Protein AF-0000000082409256 (afdb_homodimer)

Foldseek 3Di:
DPPPPDDWDKDKWFKFKWFFPDPDDQDQPPPFPQFDDGWDKDKWKKKKWWKAFPQRLCVLQPKTWIQMDIDDQGFIWIWHDDDDSMIMIIGDHHDPDPADDPLVCLLQCLRCLPTGMDTFKMKMKIKMKIFGAGPPGFTAKIKIKIWMWMETPVRPQTDTGIMIMIIGGNVPDRRVVVSVVSCVVSPMGTDPDPDPVCVSCDPVHDHDHADDQDDDLDLALLSLLLNQLVVLLVQLSVLSSCLSVVHPCSLVSNLLSLLLNLLSLVLRVDDDPLSVLLNVLSVVLSVLSVQLVLLVLLLVVLLVVLVVDPPQPPSVQLNVLSCVLSVVSNVVSSVSNSVSSVDSSNSVSSVSSSVVSVVSVVVCVVDPDDSVVSLVSLLVSLVVLLVVLVVLLVVLVVDPDPVRNLVSLVVSLSSLSSSLSSLVSCCSNPVVLSVQLNVLSVVLNVLSVLLNSLVVSLVSLVVSLVVVPDDPSSNVSSVVSNVVSVVSNVVSSVCNVVSSVRSCVSNNVSD/DPPPPFDWDKDKWFKFKWFFPDPDDQDQPPPFPQFDDGWDKDKWKKKKWWKAFPQRLCVLQPKTWIQMDIDDQGFIWIWHDDDDSMIMIIGDHHDPDPADDPLVCLLQCLRCLPTGMDTFKMKMKIKMKIFGAGPPGFTAKIKIKIWMWMETPVRPQTDTGIMIMMIGDNVPDRRVVRSVVSCVVSPMGTDPDPDPVCVSCDPVHDHDHADDQDDDLDLALLSLLLNQLVVLLVQLSVLSSCLSVVHPCSLVSNLLSLLLNLLSLVLRVDDDPLSVLLNVLSVVLSVLSVQLVLLVVLLVVLLVVLVVDPPAPPSVQLNVLSVVLSVVSNVVSSVSNSVSSVDSSNSVSSVSSSVVSVVSVVVCVVDPDDSVVSLVSLLVSLVVLLVVLVVLLVVLVVDPDPVRNLVSLVVSLSSLSSSLSSLVSCCSNPVVLSVQLNVLSVVLNVLSVLLNSLVVSLVSLVVSLVVVPDDPSSNVSSVVSNVVSVVSNVVSSVCNVVSSVSSCVSNNVSD

Organism: Rhodococcus erythropolis (NCBI:txid1833)

Sequence (1022 aa):
MSKTAVVPEAVREIERKYEAPAEQEVPALGGLPGVVGEPVHDSIQLSATYFDTADYRLLAEKITLRKREGGDDAGWHMKLPAGEDTRTEIQLPPDESTDVPSPLASLIRAVIRGHDLVPVALIITDRERTRLNGENGVLLAEVVSDTVIACKADGSGESTWQEVEVEQGAGGQALADAIESVLLDAGLERSASPSKLKRALGTSVTPYVGHEVTTGKASNPRILLRNYLIEQLRALVAADLGTRRADDEAVHDFRVAARRIRSALQSYAGHSPKTDDLITDLRWIGGKFGDARDVEVQWERLVERLGEIDEMPEREAVRARIDEYFSARGETAQETALEALDSERYTTLLDRLDEYVGDLEFDTAAHRVGKKASARELAHTLRHLAHKVGKRVDHVFDADTRTERDERMHRARKGAKRMKYAIEVMEPVSKSRAKRALKHFSHFQDVLGEHQDSVVAQHHLLEIAAEQEHTSLTSFGLGMAYRRELEIADGQSTLLRKTWKEAVKSASSLWMSKTAVVPEAVREIERKYEAPAEQEVPALGGLPGVVGEPVHDSIQLSATYFDTADYRLLAEKITLRKREGGDDAGWHMKLPAGEDTRTEI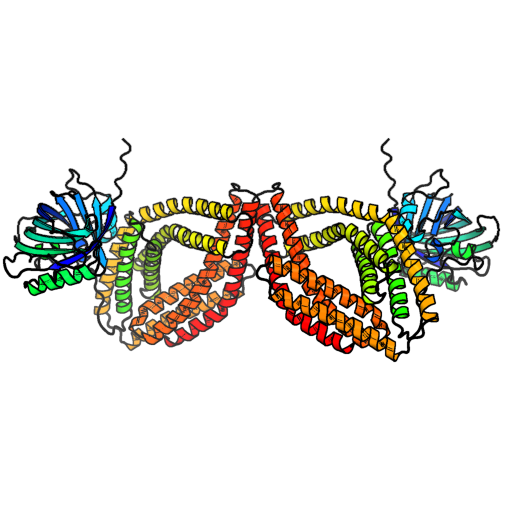QLPPDESTDVPSPLASLIRAVIRGHDLVPVALIITDRERTRLNGENGVLLAEVVSDTVIACKADGSGESTWQEVEVEQGAGGQALADAIESVLLDAGLERSASPSKLKRALGTSVTPYVGHEVTTGKASNPRILLRNYLIEQLRALVAADLGTRRADDEAVHDFRVAARRIRSALQSYAGHSPKTDDLITDLRWIGGKFGDARDVEVQWERLVERLGEIDEMPEREAVRARIDEYFSARGETAQETALEALDSERYTTLLDRLDEYVGDLEFDTAAHRVGKKASARELAHTLRHLAHKVGKRVDHVFDADTRTERDERMHRARKGAKRMKYAIEVMEPVSKSRAKRALKHFSHFQDVLGEHQDSVVAQHHLLEIAAEQEHTSLTSFGLGMAYRRELEIADGQSTLLRKTWKEAVKSASSLW

Nearest PDB structures (foldseek):
  6rn5-assembly1_A-2  TM=7.491E-01  e=2.003E-08  Streptomyces chartreusis
  3sy3-assembly2_D  TM=6.615E-01  e=8.275E-05  Bacillus anthracis str. 'Ames Ancestor'
  3n10-assembly1_A  TM=5.838E-01  e=1.180E-03  Yersinia pestis
  6egc-assembly1_A  TM=4.390E-01  e=4.876E+00  synthetic construct
  6r2g-assembly1_A  TM=4.133E-01  e=5.096E+00  Human immunodeficiency virus 1

pLDDT: mean 90.25, std 9.11, range [26.98, 98.12]

Structure (mmCIF, N/CA/C/O backbone):
data_AF-0000000082409256-model_v1
#
loop_
_entity.id
_entity.type
_entity.pdbx_description
1 polymer 'CYTH and CHAD domain-containing protein'
#
loop_
_atom_site.group_PDB
_atom_site.id
_atom_site.type_symbol
_atom_site.label_atom_id
_atom_site.label_alt_id
_atom_site.label_comp_id
_atom_site.label_asym_id
_atom_site.label_entity_id
_atom_site.label_seq_id
_atom_site.pdbx_PDB_ins_code
_atom_site.Cartn_x
_atom_site.Cartn_y
_atom_site.Cartn_z
_atom_site.occupancy
_atom_site.B_iso_or_equiv
_atom_site.auth_seq_id
_atom_site.auth_comp_id
_atom_site.auth_asym_id
_atom_site.auth_atom_id
_atom_site.pdbx_PDB_model_num
ATOM 1 N N . MET A 1 1 ? -4.102 52.031 -15.602 1 26.98 1 MET A N 1
ATOM 2 C CA . MET A 1 1 ? -2.795 52 -14.953 1 26.98 1 MET A CA 1
ATOM 3 C C . MET A 1 1 ? -2.834 51.062 -13.727 1 26.98 1 MET A C 1
ATOM 5 O O . MET A 1 1 ? -3.676 51.25 -12.844 1 26.98 1 MET A O 1
ATOM 9 N N . SER A 1 2 ? -2.549 49.844 -13.93 1 29.62 2 SER A N 1
ATOM 10 C CA . SER A 1 2 ? -2.678 48.719 -13.008 1 29.62 2 SER A CA 1
ATOM 11 C C . SER A 1 2 ? -2.014 49.031 -11.672 1 29.62 2 SER A C 1
ATOM 13 O O . SER A 1 2 ? -0.816 49.312 -11.617 1 29.62 2 SER A O 1
ATOM 15 N N . LYS A 1 3 ? -2.637 49.719 -10.781 1 41.91 3 LYS A N 1
ATOM 16 C CA . LYS A 1 3 ? -2.129 50.188 -9.492 1 41.91 3 LYS A CA 1
ATOM 17 C C . LYS A 1 3 ? -1.431 49.031 -8.742 1 41.91 3 LYS A C 1
ATOM 19 O O . LYS A 1 3 ? -2.07 48.062 -8.336 1 41.91 3 LYS A O 1
ATOM 24 N N . THR A 1 4 ? -0.344 48.688 -9.141 1 42.78 4 THR A N 1
ATOM 25 C CA . THR A 1 4 ? 0.462 47.656 -8.492 1 42.78 4 THR A CA 1
ATOM 26 C C . THR A 1 4 ? 0.422 47.812 -6.973 1 42.78 4 THR A C 1
ATOM 28 O O . THR A 1 4 ? 0.816 48.844 -6.441 1 42.78 4 THR A O 1
ATOM 31 N N . ALA A 1 5 ? -0.409 47.188 -6.367 1 54.94 5 ALA A N 1
ATOM 32 C CA . ALA A 1 5 ? -0.576 47.219 -4.918 1 54.94 5 ALA A CA 1
ATOM 33 C C . ALA A 1 5 ? 0.773 47.125 -4.207 1 54.94 5 ALA A C 1
ATOM 35 O O . ALA A 1 5 ? 1.564 46.219 -4.457 1 54.94 5 ALA A O 1
ATOM 36 N N . VAL A 1 6 ? 1.226 48.219 -3.619 1 59.75 6 VAL A N 1
ATOM 37 C CA . VAL A 1 6 ? 2.496 48.312 -2.91 1 59.75 6 VAL A CA 1
ATOM 38 C C . VAL A 1 6 ? 2.529 47.344 -1.753 1 59.75 6 VAL A C 1
ATOM 40 O O . VAL A 1 6 ? 1.625 47.312 -0.914 1 59.75 6 VAL A O 1
ATOM 43 N N . VAL A 1 7 ? 3.33 46.281 -1.788 1 67.75 7 VAL A N 1
ATOM 44 C CA . VAL A 1 7 ? 3.529 45.281 -0.742 1 67.75 7 VAL A CA 1
ATOM 45 C C . VAL A 1 7 ? 4.52 45.812 0.292 1 67.75 7 VAL A C 1
ATOM 47 O O . VAL A 1 7 ? 5.617 46.25 -0.06 1 67.75 7 VAL A O 1
ATOM 50 N N . PRO A 1 8 ? 4.02 45.906 1.477 1 77.31 8 PRO A N 1
ATOM 51 C CA . PRO A 1 8 ? 4.918 46.406 2.523 1 77.31 8 PRO A CA 1
ATOM 52 C C . PRO A 1 8 ? 6.164 45.531 2.686 1 77.31 8 PRO A C 1
ATOM 54 O O . PRO A 1 8 ? 6.098 44.312 2.525 1 77.31 8 PRO A O 1
ATOM 57 N N . GLU A 1 9 ? 7.254 46.188 2.859 1 81.12 9 GLU A N 1
ATOM 58 C CA . GLU A 1 9 ? 8.5 45.5 3.16 1 81.12 9 GLU A CA 1
ATOM 59 C C . GLU A 1 9 ? 8.695 45.344 4.664 1 81.12 9 GLU A C 1
ATOM 61 O O . GLU A 1 9 ? 8.414 46.25 5.434 1 81.12 9 GLU A O 1
ATOM 66 N N . ALA A 1 10 ? 9 44.125 5.047 1 84.19 10 ALA A N 1
ATOM 67 C CA . ALA A 1 10 ? 9.195 43.906 6.473 1 84.19 10 ALA A CA 1
ATOM 68 C C . ALA A 1 10 ? 10.656 43.594 6.781 1 84.19 10 ALA A C 1
ATOM 70 O O . ALA A 1 10 ? 11.328 42.906 6.016 1 84.19 10 ALA A O 1
ATOM 71 N N . VAL A 1 11 ? 11.195 44.312 7.852 1 86 11 VAL A N 1
ATOM 72 C CA . VAL A 1 11 ? 12.57 44.094 8.281 1 86 11 VAL A CA 1
ATOM 73 C C . VAL A 1 11 ? 12.609 43.812 9.781 1 86 11 VAL A C 1
ATOM 75 O O . VAL A 1 11 ? 11.891 44.469 10.555 1 86 11 VAL A O 1
ATOM 78 N N . ARG A 1 12 ? 13.344 42.844 10.156 1 82.38 12 ARG A N 1
ATOM 79 C CA . ARG A 1 12 ? 13.57 42.594 11.578 1 82.38 12 ARG A CA 1
ATOM 80 C C . ARG A 1 12 ? 14.695 43.469 12.109 1 82.38 12 ARG A C 1
ATOM 82 O O . ARG A 1 12 ? 15.734 43.625 11.461 1 82.38 12 ARG A O 1
ATOM 89 N N . GLU A 1 13 ? 14.477 44.125 13.312 1 87.69 13 GLU A N 1
ATOM 90 C CA . GLU A 1 13 ? 15.484 45 13.891 1 87.69 13 GLU A CA 1
ATOM 91 C C . GLU A 1 13 ? 15.75 44.656 15.352 1 87.69 13 GLU A C 1
ATOM 93 O O . GLU A 1 13 ? 14.828 44.312 16.094 1 87.69 13 GLU A O 1
ATOM 98 N N . ILE A 1 14 ? 17.016 44.625 15.68 1 88.31 14 ILE A N 1
ATOM 99 C CA . ILE A 1 14 ? 17.438 44.5 17.078 1 88.31 14 ILE A CA 1
ATOM 100 C C . ILE A 1 14 ? 18.031 45.844 17.547 1 88.31 14 ILE A C 1
ATOM 102 O O . ILE A 1 14 ? 19 46.344 16.953 1 88.31 14 ILE A O 1
ATOM 106 N N . GLU A 1 15 ? 17.406 46.406 18.578 1 91.38 15 GLU A N 1
ATOM 107 C CA . GLU A 1 15 ? 17.812 47.75 19 1 91.38 15 GLU A CA 1
ATOM 108 C C . GLU A 1 15 ? 17.859 47.875 20.516 1 91.38 15 GLU A C 1
ATOM 110 O O . GLU A 1 15 ? 17 47.312 21.203 1 91.38 15 GLU A O 1
ATOM 115 N N . ARG A 1 16 ? 18.891 48.531 20.969 1 91.5 16 ARG A N 1
ATOM 116 C CA . ARG A 1 16 ? 19.016 48.875 22.375 1 91.5 16 ARG A CA 1
ATOM 117 C C . ARG A 1 16 ? 18.984 50.375 22.562 1 91.5 16 ARG A C 1
ATOM 119 O O . ARG A 1 16 ? 19.531 51.125 21.75 1 91.5 16 ARG A O 1
ATOM 126 N N . LYS A 1 17 ? 18.25 50.719 23.578 1 91.38 17 LYS A N 1
ATOM 127 C CA . LYS A 1 17 ? 18.078 52.156 23.828 1 91.38 17 LYS A CA 1
ATOM 128 C C . LYS A 1 17 ? 18.734 52.562 25.141 1 91.38 17 LYS A C 1
ATOM 130 O O . LYS A 1 17 ? 18.672 51.844 26.125 1 91.38 17 LYS A O 1
ATOM 135 N N . TYR A 1 18 ? 19.359 53.75 25.125 1 91.38 18 TYR A N 1
ATOM 136 C CA . TYR A 1 18 ? 20.047 54.312 26.281 1 91.38 18 TYR A CA 1
ATOM 137 C C . TYR A 1 18 ? 19.641 55.75 26.531 1 91.38 18 TYR A C 1
ATOM 139 O O . TYR A 1 18 ? 19.156 56.438 25.609 1 91.38 18 TYR A O 1
ATOM 147 N N . GLU A 1 19 ? 19.734 56.156 27.734 1 85.94 19 GLU A N 1
ATOM 148 C CA . GLU A 1 19 ? 19.453 57.531 28.109 1 85.94 19 GLU A CA 1
ATOM 149 C C . GLU A 1 19 ? 20.641 58.188 28.797 1 85.94 19 GLU A C 1
ATOM 151 O O . GLU A 1 19 ? 21.438 57.5 29.453 1 85.94 19 GLU A O 1
ATOM 156 N N . ALA A 1 20 ? 20.812 59.531 28.453 1 74.75 20 ALA A N 1
ATOM 157 C CA . ALA A 1 20 ? 21.891 60.312 29.078 1 74.75 20 ALA A CA 1
ATOM 158 C C . ALA A 1 20 ? 21.328 61.281 30.109 1 74.75 20 ALA A C 1
ATOM 160 O O . ALA A 1 20 ? 20.312 61.938 29.859 1 74.75 20 ALA A O 1
ATOM 161 N N . PRO A 1 21 ? 21.688 61.219 31.438 1 65.5 21 PRO A N 1
ATOM 162 C CA . PRO A 1 21 ? 21.203 62.188 32.406 1 65.5 21 PRO A CA 1
ATOM 163 C C . PRO A 1 21 ? 21.422 63.625 31.984 1 65.5 21 PRO A C 1
ATOM 165 O O . PRO A 1 21 ? 20.688 64.5 32.406 1 65.5 21 PRO A O 1
ATOM 168 N N . ALA A 1 22 ? 22.531 63.969 31.391 1 63.62 22 ALA A N 1
ATOM 169 C CA . ALA A 1 22 ? 22.859 65.312 30.891 1 63.62 22 ALA A CA 1
ATOM 170 C C . ALA A 1 22 ? 23.312 65.25 29.438 1 63.62 22 ALA A C 1
ATOM 172 O O . ALA A 1 22 ? 23.359 64.188 28.828 1 63.62 22 ALA A O 1
ATOM 173 N N . GLU A 1 23 ? 23.375 66.5 28.844 1 65.12 23 GLU A N 1
ATOM 174 C CA . GLU A 1 23 ? 23.859 66.562 27.469 1 65.12 23 GLU A CA 1
ATOM 175 C C . GLU A 1 23 ? 25.172 65.812 27.312 1 65.12 23 GLU A C 1
ATOM 177 O O . GLU A 1 23 ? 26.219 66.25 27.812 1 65.12 23 GLU A O 1
ATOM 182 N N . GLN A 1 24 ? 24.984 64.5 27.219 1 66.5 24 GLN A N 1
ATOM 183 C CA . GLN A 1 24 ? 26.219 63.75 27.062 1 66.5 24 GLN A CA 1
ATOM 184 C C . GLN A 1 24 ? 26.422 63.344 25.594 1 66.5 24 GLN A C 1
ATOM 186 O O . GLN A 1 24 ? 25.469 63 24.906 1 66.5 24 GLN A O 1
ATOM 191 N N . GLU A 1 25 ? 27.609 63.562 25.156 1 74.5 25 GLU A N 1
ATOM 192 C CA . GLU A 1 25 ? 28.031 63.156 23.812 1 74.5 25 GLU A CA 1
ATOM 193 C C . GLU A 1 25 ? 28.375 61.688 23.781 1 74.5 25 GLU A C 1
ATOM 195 O O . GLU A 1 25 ? 28.828 61.125 24.766 1 74.5 25 GLU A O 1
ATOM 200 N N . VAL A 1 26 ? 28 60.969 22.719 1 83.56 26 VAL A N 1
ATOM 201 C CA . VAL A 1 26 ? 28.391 59.594 22.484 1 83.56 26 VAL A CA 1
ATOM 202 C C . VAL A 1 26 ? 29.922 59.5 22.438 1 83.56 26 VAL A C 1
ATOM 204 O O . VAL A 1 26 ? 30.578 60.281 21.734 1 83.56 26 VAL A O 1
ATOM 207 N N . PRO A 1 27 ? 30.406 58.656 23.344 1 85.62 27 PRO A N 1
ATOM 208 C CA . PRO A 1 27 ? 31.859 58.5 23.344 1 85.62 27 PRO A CA 1
ATOM 209 C C . PRO A 1 27 ? 32.406 58 22 1 85.62 27 PRO A C 1
ATOM 211 O O . PRO A 1 27 ? 31.625 57.531 21.156 1 85.62 27 PRO A O 1
ATOM 214 N N . ALA A 1 28 ? 33.719 58.156 21.891 1 85.25 28 ALA A N 1
ATOM 215 C CA . ALA A 1 28 ? 34.375 57.625 20.688 1 85.25 28 ALA A CA 1
ATOM 216 C C . ALA A 1 28 ? 34.219 56.094 20.609 1 85.25 28 ALA A C 1
ATOM 218 O O . ALA A 1 28 ? 34.438 55.406 21.609 1 85.25 28 ALA A O 1
ATOM 219 N N . LEU A 1 29 ? 33.781 55.625 19.531 1 89.19 29 LEU A N 1
ATOM 220 C CA . LEU A 1 29 ? 33.5 54.219 19.344 1 89.19 29 LEU A CA 1
ATOM 221 C C . LEU A 1 29 ? 34.562 53.562 18.469 1 89.19 29 LEU A C 1
ATOM 223 O O . LEU A 1 29 ? 34.281 52.625 17.703 1 89.19 29 LEU A O 1
ATOM 227 N N . GLY A 1 30 ? 35.781 54.062 18.625 1 80.25 30 GLY A N 1
ATOM 228 C CA . GLY A 1 30 ? 36.906 53.469 17.922 1 80.25 30 GLY A CA 1
ATOM 229 C C . GLY A 1 30 ? 37.438 52.25 18.625 1 80.25 30 GLY A C 1
ATOM 230 O O . GLY A 1 30 ? 37.281 52.094 19.844 1 80.25 30 GLY A O 1
ATOM 231 N N . GLY A 1 31 ? 37.969 51.312 17.922 1 83.25 31 GLY A N 1
ATOM 232 C CA . GLY A 1 31 ? 38.719 50.188 18.5 1 83.25 31 GLY A CA 1
ATOM 233 C C . GLY A 1 31 ? 37.781 49.062 18.969 1 83.25 31 GLY A C 1
ATOM 234 O O . GLY A 1 31 ? 38.156 48.281 19.844 1 83.25 31 GLY A O 1
ATOM 235 N N . LEU A 1 32 ? 36.625 49.125 18.531 1 91.75 32 LEU A N 1
ATOM 236 C CA . LEU A 1 32 ? 35.688 48.094 18.922 1 91.75 32 LEU A CA 1
ATOM 237 C C . LEU A 1 32 ? 35.875 46.844 18.062 1 91.75 32 LEU A C 1
ATOM 239 O O . LEU A 1 32 ? 36.438 46.906 16.984 1 91.75 32 LEU A O 1
ATOM 243 N N . PRO A 1 33 ? 35.375 45.719 18.547 1 90.88 33 PRO A N 1
ATOM 244 C CA . PRO A 1 33 ? 35.562 44.469 17.828 1 90.88 33 PRO A CA 1
ATOM 245 C C . PRO A 1 33 ? 34.969 44.5 16.406 1 90.88 33 PRO A C 1
ATOM 247 O O . PRO A 1 33 ? 33.812 44.812 16.234 1 90.88 33 PRO A O 1
ATOM 250 N N . GLY A 1 34 ? 35.812 44.219 15.383 1 90.62 34 GLY A N 1
ATOM 251 C CA . GLY A 1 34 ? 35.375 44.062 14.008 1 90.62 34 GLY A CA 1
ATOM 252 C C . GLY A 1 34 ? 35.312 45.344 13.242 1 90.62 34 GLY A C 1
ATOM 253 O O . GLY A 1 34 ? 35.219 45.344 12.008 1 90.62 34 GLY A O 1
ATOM 254 N N . VAL A 1 35 ? 35.375 46.469 13.922 1 93.12 35 VAL A N 1
ATOM 255 C CA . VAL A 1 35 ? 35.25 47.781 13.273 1 93.12 35 VAL A CA 1
ATOM 256 C C . VAL A 1 35 ? 36.562 48.156 12.594 1 93.12 35 VAL A C 1
ATOM 258 O O . VAL A 1 35 ? 37.625 48.031 13.203 1 93.12 35 VAL A O 1
ATOM 261 N N . VAL A 1 36 ? 36.406 48.438 11.359 1 91.19 36 VAL A N 1
ATOM 262 C CA . VAL A 1 36 ? 37.562 48.812 10.578 1 91.19 36 VAL A CA 1
ATOM 263 C C . VAL A 1 36 ? 37.438 50.281 10.172 1 91.19 36 VAL A C 1
ATOM 265 O O . VAL A 1 36 ? 36.406 50.719 9.641 1 91.19 36 VAL A O 1
ATOM 268 N N . GLY A 1 37 ? 38.531 51 10.43 1 87.06 37 GLY A N 1
ATOM 269 C CA . GLY A 1 37 ? 38.562 52.406 10.031 1 87.06 37 GLY A CA 1
ATOM 270 C C . GLY A 1 37 ? 37.812 53.312 11.008 1 87.06 37 GLY A C 1
ATOM 271 O O . GLY A 1 37 ? 37.438 52.875 12.094 1 87.06 37 GLY A O 1
ATOM 272 N N . GLU A 1 38 ? 37.656 54.625 10.648 1 89.06 38 GLU A N 1
ATOM 273 C CA . GLU A 1 38 ? 36.938 55.594 11.484 1 89.06 38 GLU A CA 1
ATOM 274 C C . GLU A 1 38 ? 35.438 55.531 11.258 1 89.06 38 GLU A C 1
ATOM 276 O O . GLU A 1 38 ? 34.969 55.344 10.125 1 89.06 38 GLU A O 1
ATOM 281 N N . PRO A 1 39 ? 34.719 55.562 12.305 1 91.94 39 PRO A N 1
ATOM 282 C CA . PRO A 1 39 ? 33.281 55.625 12.141 1 91.94 39 PRO A CA 1
ATOM 283 C C . PRO A 1 39 ? 32.812 56.781 11.234 1 91.94 39 PRO A C 1
ATOM 285 O O . PRO A 1 39 ? 33.469 57.812 11.211 1 91.94 39 PRO A O 1
ATOM 288 N N . VAL A 1 40 ? 31.797 56.5 10.492 1 91.44 40 VAL A N 1
ATOM 289 C CA . VAL A 1 40 ? 31.234 57.531 9.625 1 91.44 40 VAL A CA 1
ATOM 290 C C . VAL A 1 40 ? 30.125 58.281 10.367 1 91.44 40 VAL A C 1
ATOM 292 O O . VAL A 1 40 ? 29.219 57.656 10.93 1 91.44 40 VAL A O 1
ATOM 295 N N . HIS A 1 41 ? 30.234 59.625 10.32 1 92.19 41 HIS A N 1
ATOM 296 C CA . HIS A 1 41 ? 29.266 60.438 11.039 1 92.19 41 HIS A CA 1
ATOM 297 C C . HIS A 1 41 ? 28.438 61.281 10.086 1 92.19 41 HIS A C 1
ATOM 299 O O . HIS A 1 41 ? 28.953 61.781 9.086 1 92.19 41 HIS A O 1
ATOM 305 N N . ASP A 1 42 ? 27.172 61.344 10.289 1 91.62 42 ASP A N 1
ATOM 306 C CA . ASP A 1 42 ? 26.312 62.312 9.617 1 91.62 42 ASP A CA 1
ATOM 307 C C . ASP A 1 42 ? 25.125 62.719 10.508 1 91.62 42 ASP A C 1
ATOM 309 O O . ASP A 1 42 ? 24.922 62.125 11.578 1 91.62 42 ASP A O 1
ATOM 313 N N . SER A 1 43 ? 24.5 63.781 10.148 1 93.12 43 SER A N 1
ATOM 314 C CA . SER A 1 43 ? 23.359 64.312 10.898 1 93.12 43 SER A CA 1
ATOM 315 C C . SER A 1 43 ? 22.125 64.438 10.016 1 93.12 43 SER A C 1
ATOM 317 O O . SER A 1 43 ? 22.234 64.812 8.844 1 93.12 43 SER A O 1
ATOM 319 N N . ILE A 1 44 ? 21.016 64.125 10.578 1 93.75 44 ILE A N 1
ATOM 320 C CA . ILE A 1 44 ? 19.75 64.25 9.844 1 93.75 44 ILE A CA 1
ATOM 321 C C . ILE A 1 44 ? 18.656 64.75 10.781 1 93.75 44 ILE A C 1
ATOM 323 O O . ILE A 1 44 ? 18.656 64.438 11.977 1 93.75 44 ILE A O 1
ATOM 327 N N . GLN A 1 45 ? 17.766 65.5 10.281 1 94.62 45 GLN A N 1
ATOM 328 C CA . GLN A 1 45 ? 16.578 65.938 11.016 1 94.62 45 GLN A CA 1
ATOM 329 C C . GLN A 1 45 ? 15.344 65.125 10.547 1 94.62 45 GLN A C 1
ATOM 331 O O . GLN A 1 45 ? 15.078 65.062 9.352 1 94.62 45 GLN A O 1
ATOM 336 N N . LEU A 1 46 ? 14.672 64.625 11.461 1 95.38 46 LEU A N 1
ATOM 337 C CA . LEU A 1 46 ? 13.5 63.781 11.18 1 95.38 46 LEU A CA 1
ATOM 338 C C . LEU A 1 46 ? 12.266 64.312 11.875 1 95.38 46 LEU A C 1
ATOM 340 O O . LEU A 1 46 ? 12.367 64.938 12.961 1 95.38 46 LEU A O 1
ATOM 344 N N . SER A 1 47 ? 11.172 64.25 11.242 1 95.44 47 SER A N 1
ATOM 345 C CA . SER A 1 47 ? 9.867 64.5 11.836 1 95.44 47 SER A CA 1
ATOM 346 C C . SER A 1 47 ? 8.891 63.375 11.609 1 95.44 47 SER A C 1
ATOM 348 O O . SER A 1 47 ? 8.812 62.844 10.5 1 95.44 47 SER A O 1
ATOM 350 N N . ALA A 1 48 ? 8.242 63 12.633 1 96 48 ALA A N 1
ATOM 351 C CA . ALA A 1 48 ? 7.324 61.844 12.508 1 96 48 ALA A CA 1
ATOM 352 C C . ALA A 1 48 ? 6.012 62.125 13.234 1 96 48 ALA A C 1
ATOM 354 O O . ALA A 1 48 ? 6.012 62.562 14.391 1 96 48 ALA A O 1
ATOM 355 N N . THR A 1 49 ? 4.961 61.906 12.555 1 96.06 49 THR A N 1
ATOM 356 C CA . THR A 1 49 ? 3.637 61.906 13.172 1 96.06 49 THR A CA 1
ATOM 357 C C . THR A 1 49 ? 3.215 60.5 13.539 1 96.06 49 THR A C 1
ATOM 359 O O . THR A 1 49 ? 3.182 59.625 12.68 1 96.06 49 THR A O 1
ATOM 362 N N . TYR A 1 50 ? 2.928 60.344 14.789 1 96.88 50 TYR A N 1
ATOM 363 C CA . TYR A 1 50 ? 2.496 59.031 15.266 1 96.88 50 TYR A CA 1
ATOM 364 C C . TYR A 1 50 ? 0.976 58.906 15.266 1 96.88 50 TYR A C 1
ATOM 366 O O . TYR A 1 50 ? 0.279 59.875 15.586 1 96.88 50 TYR A O 1
ATOM 374 N N . PHE A 1 51 ? 0.509 57.75 14.906 1 96.94 51 PHE A N 1
ATOM 375 C CA . PHE A 1 51 ? -0.923 57.5 14.828 1 96.94 51 PHE A CA 1
ATOM 376 C C . PHE A 1 51 ? -1.322 56.375 15.789 1 96.94 51 PHE A C 1
ATOM 378 O O . PHE A 1 51 ? -0.573 55.406 15.977 1 96.94 51 PHE A O 1
ATOM 385 N N . ASP A 1 52 ? -2.475 56.438 16.375 1 96.56 52 ASP A N 1
ATOM 386 C CA . ASP A 1 52 ? -3.115 55.438 17.234 1 96.56 52 ASP A CA 1
ATOM 387 C C . ASP A 1 52 ? -4.621 55.688 17.328 1 96.56 52 ASP A C 1
ATOM 389 O O . ASP A 1 52 ? -5.137 56.625 16.734 1 96.56 52 ASP A O 1
ATOM 393 N N . THR A 1 53 ? -5.281 54.781 17.891 1 95 53 THR A N 1
ATOM 394 C CA . THR A 1 53 ? -6.668 55.094 18.234 1 95 53 THR A CA 1
ATOM 395 C C . THR A 1 53 ? -6.738 56.094 19.375 1 95 53 THR A C 1
ATOM 397 O O . THR A 1 53 ? -5.742 56.344 20.047 1 95 53 THR A O 1
ATOM 400 N N . ALA A 1 54 ? -7.984 56.625 19.562 1 92.25 54 ALA A N 1
ATOM 401 C CA . ALA A 1 54 ? -8.164 57.625 20.609 1 92.25 54 ALA A CA 1
ATOM 402 C C . ALA A 1 54 ? -7.867 57.031 21.984 1 92.25 54 ALA A C 1
ATOM 404 O O . ALA A 1 54 ? -7.395 57.75 22.875 1 92.25 54 ALA A O 1
ATOM 405 N N . ASP A 1 55 ? -8.109 55.812 22.109 1 91.06 55 ASP A N 1
ATOM 406 C CA . ASP A 1 55 ? -7.887 55.156 23.391 1 91.06 55 ASP A CA 1
ATOM 407 C C . ASP A 1 55 ? -6.578 54.375 23.406 1 91.06 55 ASP A C 1
ATOM 409 O O . ASP A 1 55 ? -6.363 53.531 24.266 1 91.06 55 ASP A O 1
ATOM 413 N N . TYR A 1 56 ? -5.668 54.562 22.438 1 93.38 56 TYR A N 1
ATOM 414 C CA . TYR A 1 56 ? -4.281 54.125 22.391 1 93.38 56 TYR A CA 1
ATOM 415 C C . TYR A 1 56 ? -4.191 52.594 22.391 1 93.38 56 TYR A C 1
ATOM 417 O O . TYR A 1 56 ? -3.438 52.031 23.188 1 93.38 56 TYR A O 1
ATOM 425 N N . ARG A 1 57 ? -4.906 51.969 21.516 1 92.44 57 ARG A N 1
ATOM 426 C CA . ARG A 1 57 ? -4.941 50.531 21.453 1 92.44 57 ARG A CA 1
ATOM 427 C C . ARG A 1 57 ? -3.637 49.969 20.891 1 92.44 57 ARG A C 1
ATOM 429 O O . ARG A 1 57 ? -3.195 48.875 21.281 1 92.44 57 ARG A O 1
ATOM 436 N N . LEU A 1 58 ? -3.037 50.688 19.906 1 94.56 58 LEU A N 1
ATOM 437 C CA . LEU A 1 58 ? -1.758 50.25 19.375 1 94.56 58 LEU A CA 1
ATOM 438 C C . LEU A 1 58 ? -0.671 50.281 20.438 1 94.56 58 LEU A C 1
ATOM 440 O O . LEU A 1 58 ? 0.075 49.312 20.609 1 94.56 58 LEU A O 1
ATOM 444 N N . LEU A 1 59 ? -0.646 51.344 21.125 1 91.62 59 LEU A N 1
ATOM 445 C CA . LEU A 1 59 ? 0.347 51.5 22.172 1 91.62 59 LEU A CA 1
ATOM 446 C C . LEU A 1 59 ? 0.211 50.406 23.234 1 91.62 59 LEU A C 1
ATOM 448 O O . LEU A 1 59 ? 1.215 49.906 23.75 1 91.62 59 LEU A O 1
ATOM 452 N N . ALA A 1 60 ? -1.006 50.125 23.531 1 88.81 60 ALA A N 1
ATOM 453 C CA . ALA A 1 60 ? -1.272 49.062 24.516 1 88.81 60 ALA A CA 1
ATOM 454 C C . ALA A 1 60 ? -0.667 47.75 24.078 1 88.81 60 ALA A C 1
ATOM 456 O O . ALA A 1 60 ? -0.256 46.938 24.922 1 88.81 60 ALA A O 1
ATOM 457 N N . GLU A 1 61 ? -0.654 47.531 22.828 1 89.38 61 GLU A N 1
ATOM 458 C CA . GLU A 1 61 ? -0.117 46.312 22.281 1 89.38 61 GLU A CA 1
ATOM 459 C C . GLU A 1 61 ? 1.336 46.469 21.844 1 89.38 61 GLU A C 1
ATOM 461 O O . GLU A 1 61 ? 1.887 45.625 21.156 1 89.38 61 GLU A O 1
ATOM 466 N N . LYS A 1 62 ? 1.894 47.562 22.172 1 90.19 62 LYS A N 1
ATOM 467 C CA . LYS A 1 62 ? 3.289 47.906 21.891 1 90.19 62 LYS A CA 1
ATOM 468 C C . LYS A 1 62 ? 3.537 48 20.375 1 90.19 62 LYS A C 1
ATOM 470 O O . LYS A 1 62 ? 4.602 47.625 19.891 1 90.19 62 LYS A O 1
ATOM 475 N N . ILE A 1 63 ? 2.541 48.438 19.703 1 93.19 63 ILE A N 1
ATOM 476 C CA . ILE A 1 63 ? 2.641 48.688 18.281 1 93.19 63 ILE A CA 1
ATOM 477 C C . ILE A 1 63 ? 2.764 50.219 18.047 1 93.19 63 ILE A C 1
ATOM 479 O O . ILE A 1 63 ? 2.078 51 18.703 1 93.19 63 ILE A O 1
ATOM 483 N N . THR A 1 64 ? 3.67 50.562 17.203 1 95.5 64 THR A N 1
ATOM 484 C CA . THR A 1 64 ? 3.773 51.969 16.828 1 95.5 64 THR A CA 1
ATOM 485 C C . THR A 1 64 ? 3.566 52.156 15.336 1 95.5 64 THR A C 1
ATOM 487 O O . THR A 1 64 ? 3.98 51.312 14.531 1 95.5 64 THR A O 1
ATOM 490 N N . LEU A 1 65 ? 2.885 53.156 14.992 1 97 65 LEU A N 1
ATOM 491 C CA . LEU A 1 65 ? 2.607 53.562 13.617 1 97 65 LEU A CA 1
ATOM 492 C C . LEU A 1 65 ? 2.895 55.031 13.398 1 97 65 LEU A C 1
ATOM 494 O O . LEU A 1 65 ? 2.373 55.875 14.125 1 97 65 LEU A O 1
ATOM 498 N N . ARG A 1 66 ? 3.764 55.312 12.391 1 96.88 66 ARG A N 1
ATOM 499 C CA . ARG A 1 66 ? 4.125 56.688 12.188 1 96.88 66 ARG A CA 1
ATOM 500 C C . ARG A 1 66 ? 4.348 57 10.711 1 96.88 66 ARG A C 1
ATOM 502 O O . ARG A 1 66 ? 4.637 56.094 9.922 1 96.88 66 ARG A O 1
ATOM 509 N N . LYS A 1 67 ? 4.156 58.188 10.391 1 96.75 67 LYS A N 1
ATOM 510 C CA . LYS A 1 67 ? 4.602 58.75 9.125 1 96.75 67 LYS A CA 1
ATOM 511 C C . LYS A 1 67 ? 5.805 59.688 9.336 1 96.75 67 LYS A C 1
ATOM 513 O O . LYS A 1 67 ? 5.703 60.688 10.023 1 96.75 67 LYS A O 1
ATOM 518 N N . ARG A 1 68 ? 6.848 59.25 8.797 1 95.25 68 ARG A N 1
ATOM 519 C CA . ARG A 1 68 ? 8.102 59.969 9 1 95.25 68 ARG A CA 1
ATOM 520 C C . ARG A 1 68 ? 8.453 60.812 7.773 1 95.25 68 ARG A C 1
ATOM 522 O O . ARG A 1 68 ? 8.289 60.344 6.641 1 95.25 68 ARG A O 1
ATOM 529 N N . GLU A 1 69 ? 8.875 61.969 8.031 1 93.19 69 GLU A N 1
ATOM 530 C CA . GLU A 1 69 ? 9.445 62.844 7.023 1 93.19 69 GLU A CA 1
ATOM 531 C C . GLU A 1 69 ? 10.914 63.125 7.312 1 93.19 69 GLU A C 1
ATOM 533 O O . GLU A 1 69 ? 11.328 63.156 8.469 1 93.19 69 GLU A O 1
ATOM 538 N N . GLY A 1 70 ? 11.57 63.25 6.168 1 88.56 70 GLY A N 1
ATOM 539 C CA . GLY A 1 70 ? 13 63.5 6.301 1 88.56 70 GLY A CA 1
ATOM 540 C C . GLY A 1 70 ? 13.812 62.219 6.312 1 88.56 70 GLY A C 1
ATOM 541 O O . GLY A 1 70 ? 13.289 61.125 6.602 1 88.56 70 GLY A O 1
ATOM 542 N N . GLY A 1 71 ? 15.039 62.344 5.996 1 83.38 71 GLY A N 1
ATOM 543 C CA . GLY A 1 71 ? 15.961 61.219 6.012 1 83.38 71 GLY A CA 1
ATOM 544 C C . GLY A 1 71 ? 15.797 60.312 4.812 1 83.38 71 GLY A C 1
ATOM 545 O O . GLY A 1 71 ? 15.031 60.594 3.893 1 83.38 71 GLY A O 1
ATOM 546 N N . ASP A 1 72 ? 16.469 59.125 4.883 1 83.69 72 ASP A N 1
ATOM 547 C CA . ASP A 1 72 ? 16.516 58.188 3.75 1 83.69 72 ASP A CA 1
ATOM 548 C C . ASP A 1 72 ? 15.344 57.219 3.781 1 83.69 72 ASP A C 1
ATOM 550 O O . ASP A 1 72 ? 15.039 56.562 2.775 1 83.69 72 ASP A O 1
ATOM 554 N N . ASP A 1 73 ? 14.664 57.188 4.867 1 86.81 73 ASP A N 1
ATOM 555 C CA . ASP A 1 73 ? 13.578 56.219 4.98 1 86.81 73 ASP A CA 1
ATOM 556 C C . ASP A 1 73 ? 12.242 56.906 5.23 1 86.81 73 ASP A C 1
ATOM 558 O O . ASP A 1 73 ? 11.398 56.375 5.957 1 86.81 73 ASP A O 1
ATOM 562 N N . ALA A 1 74 ? 12.086 58.094 4.633 1 92.5 74 ALA A N 1
ATOM 563 C CA . ALA A 1 74 ? 10.812 58.781 4.746 1 92.5 74 ALA A CA 1
ATOM 564 C C . ALA A 1 74 ? 9.656 57.906 4.277 1 92.5 74 ALA A C 1
ATOM 566 O O . ALA A 1 74 ? 9.789 57.156 3.301 1 92.5 74 ALA A O 1
ATOM 567 N N . GLY A 1 75 ? 8.586 58 4.977 1 94.81 75 GLY A N 1
ATOM 568 C CA . GLY A 1 75 ? 7.418 57.219 4.656 1 94.81 75 GLY A CA 1
ATOM 569 C C . GLY A 1 75 ? 6.691 56.688 5.883 1 94.81 75 GLY A C 1
ATOM 570 O O . GLY A 1 75 ? 6.734 57.312 6.945 1 94.81 75 GLY A O 1
ATOM 571 N N . TRP A 1 76 ? 5.934 55.625 5.688 1 95.62 76 TRP A N 1
ATOM 572 C CA . TRP A 1 76 ? 5.164 55.031 6.777 1 95.62 76 TRP A CA 1
ATOM 573 C C . TRP A 1 76 ? 5.941 53.906 7.434 1 95.62 76 TRP A C 1
ATOM 575 O O . TRP A 1 76 ? 6.59 53.094 6.75 1 95.62 76 TRP A O 1
ATOM 585 N N . HIS A 1 77 ? 5.91 53.906 8.75 1 95.38 77 HIS A N 1
ATOM 586 C CA . HIS A 1 77 ? 6.59 52.844 9.523 1 95.38 77 HIS A CA 1
ATOM 587 C C . HIS A 1 77 ? 5.668 52.281 10.586 1 95.38 77 HIS A C 1
ATOM 589 O O . HIS A 1 77 ? 5.07 53 11.375 1 95.38 77 HIS A O 1
ATOM 595 N N . MET A 1 78 ? 5.559 51 10.531 1 95.75 78 MET A N 1
ATOM 596 C CA . MET A 1 78 ? 4.887 50.281 11.609 1 95.75 78 MET A CA 1
ATOM 597 C C . MET A 1 78 ? 5.848 49.312 12.305 1 95.75 78 MET A C 1
ATOM 599 O O . MET A 1 78 ? 6.535 48.531 11.648 1 95.75 78 MET A O 1
ATOM 603 N N . LYS A 1 79 ? 5.922 49.406 13.57 1 94.56 79 LYS A N 1
ATOM 604 C CA . LYS A 1 79 ? 6.773 48.5 14.328 1 94.56 79 LYS A CA 1
ATOM 605 C C . LYS A 1 79 ? 5.938 47.562 15.18 1 94.56 79 LYS A C 1
ATOM 607 O O . LYS A 1 79 ? 5.062 48 15.93 1 94.56 79 LYS A O 1
ATOM 612 N N . LEU A 1 80 ? 6.172 46.312 14.961 1 93.62 80 LEU A N 1
ATOM 613 C CA . LEU A 1 80 ? 5.504 45.25 15.703 1 93.62 80 LEU A CA 1
ATOM 614 C C . LEU A 1 80 ? 6.465 44.594 16.688 1 93.62 80 LEU A C 1
ATOM 616 O O . LEU A 1 80 ? 7.645 44.406 16.375 1 93.62 80 LEU A O 1
ATOM 620 N N . PRO A 1 81 ? 5.949 44.188 17.781 1 88.62 81 PRO A N 1
ATOM 621 C CA . PRO A 1 81 ? 6.812 43.469 18.719 1 88.62 81 PRO A CA 1
ATOM 622 C C . PRO A 1 81 ? 7.234 42.094 18.188 1 88.62 81 PRO A C 1
ATOM 624 O O . PRO A 1 81 ? 6.438 41.406 17.547 1 88.62 81 PRO A O 1
ATOM 627 N N . ALA A 1 82 ? 8.516 41.688 18.328 1 84.06 82 ALA A N 1
ATOM 628 C CA . ALA A 1 82 ? 9.031 40.406 17.859 1 84.06 82 ALA A CA 1
ATOM 629 C C . ALA A 1 82 ? 9.969 39.781 18.891 1 84.06 82 ALA A C 1
ATOM 631 O O . ALA A 1 82 ? 10.859 39 18.531 1 84.06 82 ALA A O 1
ATOM 632 N N . GLY A 1 83 ? 9.984 40.125 20.141 1 78 83 GLY A N 1
ATOM 633 C CA . GLY A 1 83 ? 10.867 39.625 21.156 1 78 83 GLY A CA 1
ATOM 634 C C . GLY A 1 83 ? 11.578 40.688 21.953 1 78 83 GLY A C 1
ATOM 635 O O . GLY A 1 83 ? 11.234 41.875 21.828 1 78 83 GLY A O 1
ATOM 636 N N . GLU A 1 84 ? 12.523 40.188 22.703 1 76.88 84 GLU A N 1
ATOM 637 C CA . GLU A 1 84 ? 13.289 41.125 23.5 1 76.88 84 GLU A CA 1
ATOM 638 C C . GLU A 1 84 ? 14.203 41.969 22.609 1 76.88 84 GLU A C 1
ATOM 640 O O . GLU A 1 84 ? 15 41.438 21.844 1 76.88 84 GLU A O 1
ATOM 645 N N . ASP A 1 85 ? 14.094 43.125 22.688 1 79.06 85 ASP A N 1
ATOM 646 C CA . ASP A 1 85 ? 14.906 44.094 21.969 1 79.06 85 ASP A CA 1
ATOM 647 C C . ASP A 1 85 ? 14.75 43.938 20.453 1 79.06 85 ASP A C 1
ATOM 649 O O . ASP A 1 85 ? 15.602 44.375 19.688 1 79.06 85 ASP A O 1
ATOM 653 N N . THR A 1 86 ? 13.82 43.188 20.109 1 86.62 86 THR A N 1
ATOM 654 C CA . THR A 1 86 ? 13.617 42.906 18.688 1 86.62 86 THR A CA 1
ATOM 655 C C . THR A 1 86 ? 12.234 43.375 18.234 1 86.62 86 THR A C 1
ATOM 657 O O . THR A 1 86 ? 11.25 43.219 18.969 1 86.62 86 THR A O 1
ATOM 660 N N . ARG A 1 87 ? 12.195 44 17.109 1 90.75 87 ARG A N 1
ATOM 661 C CA . ARG A 1 87 ? 10.945 44.438 16.5 1 90.75 87 ARG A CA 1
ATOM 662 C C . ARG A 1 87 ? 10.938 44.156 15 1 90.75 87 ARG A C 1
ATOM 664 O O . ARG A 1 87 ? 11.992 44 14.383 1 90.75 87 ARG A O 1
ATOM 671 N N . THR A 1 88 ? 9.758 43.969 14.523 1 91.62 88 THR A N 1
ATOM 672 C CA . THR A 1 88 ? 9.555 43.938 13.078 1 91.62 88 THR A CA 1
ATOM 673 C C . THR A 1 88 ? 9.039 45.281 12.578 1 91.62 88 THR A C 1
ATOM 675 O O . THR A 1 88 ? 8.039 45.781 13.078 1 91.62 88 THR A O 1
ATOM 678 N N . GLU A 1 89 ? 9.727 45.781 11.672 1 93.25 89 GLU A N 1
ATOM 679 C CA . GLU A 1 89 ? 9.305 47.062 11.102 1 93.25 89 GLU A CA 1
ATOM 680 C C . GLU A 1 89 ? 8.766 46.875 9.688 1 93.25 89 GLU A C 1
ATOM 682 O O . GLU A 1 89 ? 9.414 46.25 8.844 1 93.25 89 GLU A O 1
ATOM 687 N N . ILE A 1 90 ? 7.602 47.375 9.453 1 94.12 90 ILE A N 1
ATOM 688 C CA . ILE A 1 90 ? 6.961 47.375 8.141 1 94.12 90 ILE A CA 1
ATOM 689 C C . ILE A 1 90 ? 6.957 48.781 7.562 1 94.12 90 ILE A C 1
ATOM 691 O O . ILE A 1 90 ? 6.523 49.75 8.227 1 94.12 90 ILE A O 1
ATOM 695 N N . GLN A 1 91 ? 7.406 48.875 6.309 1 94.12 91 GLN A N 1
ATOM 696 C CA . GLN A 1 91 ? 7.562 50.219 5.715 1 94.12 91 GLN A CA 1
ATOM 697 C C . GLN A 1 91 ? 6.781 50.312 4.41 1 94.12 91 GLN A C 1
ATOM 699 O O . GLN A 1 91 ? 6.633 49.344 3.682 1 94.12 91 GLN A O 1
ATOM 704 N N . LEU A 1 92 ? 6.258 51.438 4.223 1 93.88 92 LEU A N 1
ATOM 705 C CA . LEU A 1 92 ? 5.684 51.875 2.949 1 93.88 92 LEU A CA 1
ATOM 706 C C . LEU A 1 92 ? 6.262 53.219 2.508 1 93.88 92 LEU A C 1
ATOM 708 O O . LEU A 1 92 ? 6.578 54.062 3.344 1 93.88 92 LEU A O 1
ATOM 712 N N . PRO A 1 93 ? 6.398 53.375 1.265 1 92.06 93 PRO A N 1
ATOM 713 C CA . PRO A 1 93 ? 6.926 54.656 0.769 1 92.06 93 PRO A CA 1
ATOM 714 C C . PRO A 1 93 ? 6.027 55.844 1.116 1 92.06 93 PRO A C 1
ATOM 716 O O . PRO A 1 93 ? 4.855 55.656 1.452 1 92.06 93 PRO A O 1
ATOM 719 N N . PRO A 1 94 ? 6.691 57.031 1.064 1 90.12 94 PRO A N 1
ATOM 720 C CA . PRO A 1 94 ? 5.898 58.219 1.38 1 90.12 94 PRO A CA 1
ATOM 721 C C . PRO A 1 94 ? 4.789 58.469 0.361 1 90.12 94 PRO A C 1
ATOM 723 O O . PRO A 1 94 ? 4.914 58.062 -0.803 1 90.12 94 PRO A O 1
ATOM 726 N N . ASP A 1 95 ? 3.758 58.938 0.906 1 87.75 95 ASP A N 1
ATOM 727 C CA . ASP A 1 95 ? 2.662 59.375 0.045 1 87.75 95 ASP A CA 1
ATOM 728 C C . ASP A 1 95 ? 2.123 60.719 0.48 1 87.75 95 ASP A C 1
ATOM 730 O O . ASP A 1 95 ? 2.631 61.344 1.43 1 87.75 95 ASP A O 1
ATOM 734 N N . GLU A 1 96 ? 1.188 61.312 -0.231 1 86.88 96 GLU A N 1
ATOM 735 C CA . GLU A 1 96 ? 0.688 62.656 0.042 1 86.88 96 GLU A CA 1
ATOM 736 C C . GLU A 1 96 ? -0.505 62.594 0.992 1 86.88 96 GLU A C 1
ATOM 738 O O . GLU A 1 96 ? -0.966 63.656 1.461 1 86.88 96 GLU A O 1
ATOM 743 N N . SER A 1 97 ? -0.855 61.469 1.329 1 86.44 97 SER A N 1
ATOM 744 C CA . SER A 1 97 ? -2.049 61.375 2.158 1 86.44 97 SER A CA 1
ATOM 745 C C . SER A 1 97 ? -1.714 61.531 3.637 1 86.44 97 SER A C 1
ATOM 747 O O . SER A 1 97 ? -0.591 61.25 4.059 1 86.44 97 SER A O 1
ATOM 749 N N . THR A 1 98 ? -2.695 62 4.398 1 86.19 98 THR A N 1
ATOM 750 C CA . THR A 1 98 ? -2.559 62.062 5.852 1 86.19 98 THR A CA 1
ATOM 751 C C . THR A 1 98 ? -3.234 60.875 6.52 1 86.19 98 THR A C 1
ATOM 753 O O . THR A 1 98 ? -3.08 60.656 7.727 1 86.19 98 THR A O 1
ATOM 756 N N . ASP A 1 99 ? -3.904 60.156 5.668 1 91.75 99 ASP A N 1
ATOM 757 C CA . ASP A 1 99 ? -4.578 58.969 6.203 1 91.75 99 ASP A CA 1
ATOM 758 C C . ASP A 1 99 ? -3.658 57.75 6.172 1 91.75 99 ASP A C 1
ATOM 760 O O . ASP A 1 99 ? -2.877 57.562 5.23 1 91.75 99 ASP A O 1
ATOM 764 N N . VAL A 1 100 ? -3.789 56.969 7.172 1 94.62 100 VAL A N 1
ATOM 765 C CA . VAL A 1 100 ? -3.004 55.75 7.227 1 94.62 100 VAL A CA 1
ATOM 766 C C . VAL A 1 100 ? -3.338 54.844 6.027 1 94.62 100 VAL A C 1
ATOM 768 O O . VAL A 1 100 ? -4.512 54.594 5.754 1 94.62 100 VAL A O 1
ATOM 771 N N . PRO A 1 101 ? -2.326 54.406 5.359 1 94.06 101 PRO A N 1
ATOM 772 C CA . PRO A 1 101 ? -2.562 53.562 4.184 1 94.06 101 PRO A CA 1
ATOM 773 C C . PRO A 1 101 ? -3.289 52.25 4.52 1 94.06 101 PRO A C 1
ATOM 775 O O . PRO A 1 101 ? -3.029 51.656 5.566 1 94.06 101 PRO A O 1
ATOM 778 N N . SER A 1 102 ? -4.059 51.781 3.596 1 91.56 102 SER A N 1
ATOM 779 C CA . SER A 1 102 ? -4.922 50.625 3.795 1 91.56 102 SER A CA 1
ATOM 780 C C . SER A 1 102 ? -4.109 49.375 4.125 1 91.56 102 SER A C 1
ATOM 782 O O . SER A 1 102 ? -4.496 48.594 4.988 1 91.56 102 SER A O 1
ATOM 784 N N . PRO A 1 103 ? -2.934 49.125 3.445 1 92 103 PRO A N 1
ATOM 785 C CA . PRO A 1 103 ? -2.174 47.906 3.748 1 92 103 PRO A CA 1
ATOM 786 C C . PRO A 1 103 ? -1.715 47.844 5.203 1 92 103 PRO A C 1
ATOM 788 O O . PRO A 1 103 ? -1.588 46.781 5.77 1 92 103 PRO A O 1
ATOM 791 N N . LEU A 1 104 ? -1.464 48.969 5.801 1 94.31 104 LEU A N 1
ATOM 792 C CA . LEU A 1 104 ? -1.049 49 7.199 1 94.31 104 LEU A CA 1
ATOM 793 C C . LEU A 1 104 ? -2.254 48.906 8.125 1 94.31 104 LEU A C 1
ATOM 795 O O . LEU A 1 104 ? -2.207 48.188 9.133 1 94.31 104 LEU A O 1
ATOM 799 N N . ALA A 1 105 ? -3.283 49.625 7.754 1 93.62 105 ALA A N 1
ATOM 800 C CA . ALA A 1 105 ? -4.5 49.562 8.562 1 93.62 105 ALA A CA 1
ATOM 801 C C . ALA A 1 105 ? -5.07 48.156 8.633 1 93.62 105 ALA A C 1
ATOM 803 O O . ALA A 1 105 ? -5.578 47.719 9.672 1 93.62 105 ALA A O 1
ATOM 804 N N . SER A 1 106 ? -4.992 47.469 7.555 1 92.69 106 SER A N 1
ATOM 805 C CA . SER A 1 106 ? -5.52 46.125 7.484 1 92.69 106 SER A CA 1
ATOM 806 C C . SER A 1 106 ? -4.742 45.188 8.398 1 92.69 106 SER A C 1
ATOM 808 O O . SER A 1 106 ? -5.316 44.25 8.969 1 92.69 106 SER A O 1
ATOM 810 N N . LEU A 1 107 ? -3.48 45.375 8.602 1 94 107 LEU A N 1
ATOM 811 C CA . LEU A 1 107 ? -2.625 44.531 9.414 1 94 107 LEU A CA 1
ATOM 812 C C . LEU A 1 107 ? -3.041 44.594 10.883 1 94 107 LEU A C 1
ATOM 814 O O . LEU A 1 107 ? -2.898 43.594 11.609 1 94 107 LEU A O 1
ATOM 818 N N . ILE A 1 108 ? -3.553 45.75 11.242 1 94.75 108 ILE A N 1
ATOM 819 C CA . ILE A 1 108 ? -3.816 45.906 12.664 1 94.75 108 ILE A CA 1
ATOM 820 C C . ILE A 1 108 ? -5.32 46 12.906 1 94.75 108 ILE A C 1
ATOM 822 O O . ILE A 1 108 ? -5.762 46.562 13.914 1 94.75 108 ILE A O 1
ATOM 826 N N . ARG A 1 109 ? -6.094 45.562 12.016 1 94.62 109 ARG A N 1
ATOM 827 C CA . ARG A 1 109 ? -7.547 45.656 12.086 1 94.62 109 ARG A CA 1
ATOM 828 C C . ARG A 1 109 ? -8.078 45 13.359 1 94.62 109 ARG A C 1
ATOM 830 O O . ARG A 1 109 ? -8.984 45.531 14 1 94.62 109 ARG A O 1
ATOM 837 N N . ALA A 1 110 ? -7.551 43.844 13.703 1 95.25 110 ALA A N 1
ATOM 838 C CA . ALA A 1 110 ? -8.008 43.125 14.883 1 95.25 110 ALA A CA 1
ATOM 839 C C . ALA A 1 110 ? -7.66 43.875 16.156 1 95.25 110 ALA A C 1
ATOM 841 O O . ALA A 1 110 ? -8.312 43.688 17.188 1 95.25 110 ALA A O 1
ATOM 842 N N . VAL A 1 111 ? -6.652 44.719 16.094 1 93.25 111 VAL A N 1
ATOM 843 C CA . VAL A 1 111 ? -6.211 45.469 17.266 1 93.25 111 VAL A CA 1
ATOM 844 C C . VAL A 1 111 ? -7.062 46.75 17.406 1 93.25 111 VAL A C 1
ATOM 846 O O . VAL A 1 111 ? -7.504 47.062 18.516 1 93.25 111 VAL A O 1
ATOM 849 N N . ILE A 1 112 ? -7.332 47.406 16.312 1 93.25 112 ILE A N 1
ATOM 850 C CA . ILE A 1 112 ? -8.008 48.688 16.406 1 93.25 112 ILE A CA 1
ATOM 851 C C . ILE A 1 112 ? -9.516 48.5 16.422 1 93.25 112 ILE A C 1
ATOM 853 O O . ILE A 1 112 ? -10.266 49.375 16.844 1 93.25 112 ILE A O 1
ATOM 857 N N . ARG A 1 113 ? -10.07 47.312 16.016 1 89.12 113 ARG A N 1
ATOM 858 C CA . ARG A 1 113 ? -11.461 46.906 16.078 1 89.12 113 ARG A CA 1
ATOM 859 C C . ARG A 1 113 ? -12.391 47.969 15.523 1 89.12 113 ARG A C 1
ATOM 861 O O . ARG A 1 113 ? -13.375 48.344 16.156 1 89.12 113 ARG A O 1
ATOM 868 N N . GLY A 1 114 ? -12.141 48.625 14.484 1 85.19 114 GLY A N 1
ATOM 869 C CA . GLY A 1 114 ? -13.023 49.594 13.844 1 85.19 114 GLY A CA 1
ATOM 870 C C . GLY A 1 114 ? -12.789 51 14.312 1 85.19 114 GLY A C 1
ATOM 871 O O . GLY A 1 114 ? -13.391 51.938 13.781 1 85.19 114 GLY A O 1
ATOM 872 N N . HIS A 1 115 ? -11.992 51.219 15.297 1 91.31 115 HIS A N 1
ATOM 873 C CA . HIS A 1 115 ? -11.68 52.562 15.75 1 91.31 115 HIS A CA 1
ATOM 874 C C . HIS A 1 115 ? -10.797 53.281 14.734 1 91.31 115 HIS A C 1
ATOM 876 O O . HIS A 1 115 ? -9.938 52.688 14.102 1 91.31 115 HIS A O 1
ATOM 882 N N . ASP A 1 116 ? -10.992 54.5 14.719 1 94.19 116 ASP A N 1
ATOM 883 C CA . ASP A 1 116 ? -10.234 55.281 13.773 1 94.19 116 ASP A CA 1
ATOM 884 C C . ASP A 1 116 ? -8.805 55.5 14.258 1 94.19 116 ASP A C 1
ATOM 886 O O . ASP A 1 116 ? -8.562 55.656 15.461 1 94.19 116 ASP A O 1
ATOM 890 N N . LEU A 1 117 ? -7.93 55.594 13.312 1 96.31 117 LEU A N 1
ATOM 891 C CA . LEU A 1 117 ? -6.559 56 13.586 1 96.31 117 LEU A CA 1
ATOM 892 C C . LEU A 1 117 ? -6.398 57.5 13.43 1 96.31 117 LEU A C 1
ATOM 894 O O . LEU A 1 117 ? -6.711 58.062 12.375 1 96.31 117 LEU A O 1
ATOM 898 N N . VAL A 1 118 ? -5.926 58.062 14.445 1 95.69 118 VAL A N 1
ATOM 899 C CA . VAL A 1 118 ? -5.758 59.531 14.453 1 95.69 118 VAL A CA 1
ATOM 900 C C . VAL A 1 118 ? -4.348 59.875 14.914 1 95.69 118 VAL A C 1
ATOM 902 O O . VAL A 1 118 ? -3.691 59.094 15.594 1 95.69 118 VAL A O 1
ATOM 905 N N . PRO A 1 119 ? -3.838 61.062 14.492 1 95.75 119 PRO A N 1
ATOM 906 C CA . PRO A 1 119 ? -2.553 61.5 15.047 1 95.75 119 PRO A CA 1
ATOM 907 C C . PRO A 1 119 ? -2.588 61.656 16.562 1 95.75 119 PRO A C 1
ATOM 909 O O . PRO A 1 119 ? -3.516 62.281 17.094 1 95.75 119 PRO A O 1
ATOM 912 N N . VAL A 1 120 ? -1.573 61.188 17.172 1 95 120 VAL A N 1
ATOM 913 C CA . VAL A 1 120 ? -1.612 61.25 18.625 1 95 120 VAL A CA 1
ATOM 914 C C . VAL A 1 120 ? -0.385 62 19.141 1 95 120 VAL A C 1
ATOM 916 O O . VAL A 1 120 ? -0.388 62.531 20.266 1 95 120 VAL A O 1
ATOM 919 N N . ALA A 1 121 ? 0.633 62.094 18.312 1 95.38 121 ALA A N 1
ATOM 920 C CA . ALA A 1 121 ? 1.85 62.781 18.734 1 95.38 121 ALA A CA 1
ATOM 921 C C . ALA A 1 121 ? 2.68 63.219 17.531 1 95.38 121 ALA A C 1
ATOM 923 O O . ALA A 1 121 ? 2.58 62.594 16.453 1 95.38 121 ALA A O 1
ATOM 924 N N . LEU A 1 122 ? 3.402 64.25 17.656 1 96.06 122 LEU A N 1
ATOM 925 C CA . LEU A 1 122 ? 4.426 64.688 16.734 1 96.06 122 LEU A CA 1
ATOM 926 C C . LEU A 1 122 ? 5.805 64.688 17.391 1 96.06 122 LEU A C 1
ATOM 928 O O . LEU A 1 122 ? 5.992 65.25 18.469 1 96.06 122 LEU A O 1
ATOM 932 N N . ILE A 1 123 ? 6.723 64.062 16.734 1 95.94 123 ILE A N 1
ATOM 933 C CA . ILE A 1 123 ? 8.07 63.906 17.297 1 95.94 123 ILE A CA 1
ATOM 934 C C . ILE A 1 123 ? 9.094 64.438 16.281 1 95.94 123 ILE A C 1
ATOM 936 O O . ILE A 1 123 ? 9.141 63.906 15.148 1 95.94 123 ILE A O 1
ATOM 940 N N . ILE A 1 124 ? 9.82 65.312 16.656 1 95.94 124 ILE A N 1
ATOM 941 C CA . ILE A 1 124 ? 10.93 65.875 15.859 1 95.94 124 ILE A CA 1
ATOM 942 C C . ILE A 1 124 ? 12.25 65.375 16.453 1 95.94 124 ILE A C 1
ATOM 944 O O . ILE A 1 124 ? 12.477 65.5 17.656 1 95.94 124 ILE A O 1
ATOM 948 N N . THR A 1 125 ? 13.078 64.875 15.625 1 94.75 125 THR A N 1
ATOM 949 C CA . THR A 1 125 ? 14.344 64.312 16.078 1 94.75 125 THR A CA 1
ATOM 950 C C . THR A 1 125 ? 15.516 64.875 15.305 1 94.75 125 THR A C 1
ATOM 952 O O . THR A 1 125 ? 15.539 64.812 14.07 1 94.75 125 THR A O 1
ATOM 955 N N . ASP A 1 126 ? 16.375 65.5 15.984 1 94.19 126 ASP A N 1
ATOM 956 C CA . ASP A 1 126 ? 17.688 65.75 15.438 1 94.19 126 ASP A CA 1
ATOM 957 C C . ASP A 1 126 ? 18.656 64.625 15.695 1 94.19 126 ASP A C 1
ATOM 959 O O . ASP A 1 126 ? 19.078 64.375 16.844 1 94.19 126 ASP A O 1
ATOM 963 N N . ARG A 1 127 ? 18.984 63.906 14.648 1 95.25 127 ARG A N 1
ATOM 964 C CA . ARG A 1 127 ? 19.703 62.656 14.789 1 95.25 127 ARG A CA 1
ATOM 965 C C . ARG A 1 127 ? 21.156 62.781 14.344 1 95.25 127 ARG A C 1
ATOM 967 O O . ARG A 1 127 ? 21.422 63.25 13.227 1 95.25 127 ARG A O 1
ATOM 974 N N . GLU A 1 128 ? 22.031 62.438 15.203 1 92.94 128 GLU A N 1
ATOM 975 C CA . GLU A 1 128 ? 23.438 62.25 14.867 1 92.94 128 GLU A CA 1
ATOM 976 C C . GLU A 1 128 ? 23.766 60.75 14.727 1 92.94 128 GLU A C 1
ATOM 978 O O . GLU A 1 128 ? 23.719 60 15.711 1 92.94 128 GLU A O 1
ATOM 983 N N . ARG A 1 129 ? 24.109 60.344 13.586 1 93.69 129 ARG A N 1
ATOM 984 C CA . ARG A 1 129 ? 24.312 58.938 13.281 1 93.69 129 ARG A CA 1
ATOM 985 C C . ARG A 1 129 ? 25.797 58.594 13.188 1 93.69 129 ARG A C 1
ATOM 987 O O . ARG A 1 129 ? 26.562 59.312 12.562 1 93.69 129 ARG A O 1
ATOM 994 N N . THR A 1 130 ? 26.125 57.531 13.836 1 93.75 130 THR A N 1
ATOM 995 C CA . THR A 1 130 ? 27.453 56.938 13.742 1 93.75 130 THR A CA 1
ATOM 996 C C . THR A 1 130 ? 27.375 55.531 13.172 1 93.75 130 THR A C 1
ATOM 998 O O . THR A 1 130 ? 26.812 54.625 13.797 1 93.75 130 THR A O 1
ATOM 1001 N N . ARG A 1 131 ? 27.922 55.188 12.031 1 92.88 131 ARG A N 1
ATOM 1002 C CA . ARG A 1 131 ? 27.938 53.875 11.391 1 92.88 131 ARG A CA 1
ATOM 1003 C C . ARG A 1 131 ? 29.281 53.188 11.578 1 92.88 131 ARG A C 1
ATOM 1005 O O . ARG A 1 131 ? 30.328 53.75 11.211 1 92.88 131 ARG A O 1
ATOM 1012 N N . LEU A 1 132 ? 29.234 52.188 12.188 1 94.62 132 LEU A N 1
ATOM 1013 C CA . LEU A 1 132 ? 30.406 51.344 12.383 1 94.62 132 LEU A CA 1
ATOM 1014 C C . LEU A 1 132 ? 30.516 50.281 11.289 1 94.62 132 LEU A C 1
ATOM 1016 O O . LEU A 1 132 ? 29.641 49.438 11.156 1 94.62 132 LEU A O 1
ATOM 1020 N N . ASN A 1 133 ? 31.609 50.344 10.578 1 94.69 133 ASN A N 1
ATOM 1021 C CA . ASN A 1 133 ? 31.75 49.469 9.43 1 94.69 133 ASN A CA 1
ATOM 1022 C C . ASN A 1 133 ? 32.906 48.469 9.617 1 94.69 133 ASN A C 1
ATOM 1024 O O . ASN A 1 133 ? 33.875 48.781 10.312 1 94.69 133 ASN A O 1
ATOM 1028 N N . GLY A 1 134 ? 32.656 47.281 9.102 1 92.12 134 GLY A N 1
ATOM 1029 C CA . GLY A 1 134 ? 33.719 46.281 9.086 1 92.12 134 GLY A CA 1
ATOM 1030 C C . GLY A 1 134 ? 34.5 46.281 7.793 1 92.12 134 GLY A C 1
ATOM 1031 O O . GLY A 1 134 ? 34.625 47.312 7.121 1 92.12 134 GLY A O 1
ATOM 1032 N N . GLU A 1 135 ? 35.062 45.062 7.609 1 88.69 135 GLU A N 1
ATOM 1033 C CA . GLU A 1 135 ? 35.812 44.875 6.375 1 88.69 135 GLU A CA 1
ATOM 1034 C C . GLU A 1 135 ? 34.906 45.062 5.148 1 88.69 135 GLU A C 1
ATOM 1036 O O . GLU A 1 135 ? 33.75 44.688 5.156 1 88.69 135 GLU A O 1
ATOM 1041 N N . ASN A 1 136 ? 35.312 45.75 4.035 1 88.81 136 ASN A N 1
ATOM 1042 C CA . ASN A 1 136 ? 34.656 45.938 2.758 1 88.81 136 ASN A CA 1
ATOM 1043 C C . ASN A 1 136 ? 33.438 46.875 2.9 1 88.81 136 ASN A C 1
ATOM 1045 O O . ASN A 1 136 ? 32.531 46.844 2.076 1 88.81 136 ASN A O 1
ATOM 1049 N N . GLY A 1 137 ? 33.281 47.438 4.07 1 89.31 137 GLY A N 1
ATOM 1050 C CA . GLY A 1 137 ? 32.219 48.469 4.215 1 89.31 137 GLY A CA 1
ATOM 1051 C C . GLY A 1 137 ? 30.922 47.906 4.758 1 89.31 137 GLY A C 1
ATOM 1052 O O . GLY A 1 137 ? 29.906 48.562 4.73 1 89.31 137 GLY A O 1
ATOM 1053 N N . VAL A 1 138 ? 30.953 46.656 5.156 1 92.69 138 VAL A N 1
ATOM 1054 C CA . VAL A 1 138 ? 29.734 46.062 5.703 1 92.69 138 VAL A CA 1
ATOM 1055 C C . VAL A 1 138 ? 29.344 46.781 6.996 1 92.69 138 VAL A C 1
ATOM 1057 O O . VAL A 1 138 ? 30.188 47 7.875 1 92.69 138 VAL A O 1
ATOM 1060 N N . LEU A 1 139 ? 28.125 47.219 7.039 1 92.94 139 LEU A N 1
ATOM 1061 C CA . LEU A 1 139 ? 27.641 47.906 8.234 1 92.94 139 LEU A CA 1
ATOM 1062 C C . LEU A 1 139 ? 27.516 46.938 9.398 1 92.94 139 LEU A C 1
ATOM 1064 O O . LEU A 1 139 ? 26.734 45.969 9.336 1 92.94 139 LEU A O 1
ATOM 1068 N N . LEU A 1 140 ? 28.234 47.125 10.461 1 93.94 140 LEU A N 1
ATOM 1069 C CA . LEU A 1 140 ? 28.234 46.25 11.617 1 93.94 140 LEU A CA 1
ATOM 1070 C C . LEU A 1 140 ? 27.219 46.719 12.664 1 93.94 140 LEU A C 1
ATOM 1072 O O . LEU A 1 140 ? 26.609 45.875 13.336 1 93.94 140 LEU A O 1
ATOM 1076 N N . ALA A 1 141 ? 27.156 48 12.828 1 95.31 141 ALA A N 1
ATOM 1077 C CA . ALA A 1 141 ? 26.219 48.594 13.781 1 95.31 141 ALA A CA 1
ATOM 1078 C C . ALA A 1 141 ? 26.031 50.062 13.5 1 95.31 141 ALA A C 1
ATOM 1080 O O . ALA A 1 141 ? 26.875 50.719 12.867 1 95.31 141 ALA A O 1
ATOM 1081 N N . GLU A 1 142 ? 24.922 50.531 13.922 1 94.5 142 GLU A N 1
ATOM 1082 C CA . GLU A 1 142 ? 24.625 51.969 13.859 1 94.5 142 GLU A CA 1
ATOM 1083 C C . GLU A 1 142 ? 24.266 52.5 15.242 1 94.5 142 GLU A C 1
ATOM 1085 O O . GLU A 1 142 ? 23.438 51.938 15.945 1 94.5 142 GLU A O 1
ATOM 1090 N N . VAL A 1 143 ? 24.953 53.531 15.586 1 94.31 143 VAL A N 1
ATOM 1091 C CA . VAL A 1 143 ? 24.672 54.219 16.844 1 94.31 143 VAL A CA 1
ATOM 1092 C C . VAL A 1 143 ? 24.156 55.625 16.578 1 94.31 143 VAL A C 1
ATOM 1094 O O . VAL A 1 143 ? 24.797 56.406 15.883 1 94.31 143 VAL A O 1
ATOM 1097 N N . VAL A 1 144 ? 23.016 55.875 17.109 1 92.81 144 VAL A N 1
ATOM 1098 C CA . VAL A 1 144 ? 22.438 57.188 16.859 1 92.81 144 VAL A CA 1
ATOM 1099 C C . VAL A 1 144 ? 22.219 57.906 18.172 1 92.81 144 VAL A C 1
ATOM 1101 O O . VAL A 1 144 ? 21.859 57.312 19.188 1 92.81 144 VAL A O 1
ATOM 1104 N N . SER A 1 145 ? 22.578 59.156 18.156 1 92.62 145 SER A N 1
ATOM 1105 C CA . SER A 1 145 ? 22.25 60.094 19.234 1 92.62 145 SER A CA 1
ATOM 1106 C C . SER A 1 145 ? 21.156 61.062 18.812 1 92.62 145 SER A C 1
ATOM 1108 O O . SER A 1 145 ? 21.359 61.906 17.938 1 92.62 145 SER A O 1
ATOM 1110 N N . ASP A 1 146 ? 20.047 60.938 19.469 1 92.44 146 ASP A N 1
ATOM 1111 C CA . ASP A 1 146 ? 18.875 61.688 19.062 1 92.44 146 ASP A CA 1
ATOM 1112 C C . ASP A 1 146 ? 18.531 62.781 20.109 1 92.44 146 ASP A C 1
ATOM 1114 O O . ASP A 1 146 ? 18.5 62.5 21.297 1 92.44 146 ASP A O 1
ATOM 1118 N N . THR A 1 147 ? 18.406 64 19.641 1 92.31 147 THR A N 1
ATOM 1119 C CA . THR A 1 147 ? 17.688 65 20.391 1 92.31 147 THR A CA 1
ATOM 1120 C C . THR A 1 147 ? 16.234 65.125 19.953 1 92.31 147 THR A C 1
ATOM 1122 O O . THR A 1 147 ? 15.938 65.438 18.812 1 92.31 147 THR A O 1
ATOM 1125 N N . VAL A 1 148 ? 15.375 64.75 20.875 1 93.25 148 VAL A N 1
ATOM 1126 C CA . VAL A 1 148 ? 13.977 64.562 20.516 1 93.25 148 VAL A CA 1
ATOM 1127 C C . VAL A 1 148 ? 13.117 65.625 21.125 1 93.25 148 VAL A C 1
ATOM 1129 O O . VAL A 1 148 ? 13.266 66 22.297 1 93.25 148 VAL A O 1
ATOM 1132 N N . ILE A 1 149 ? 12.344 66.25 20.391 1 94.19 149 ILE A N 1
ATOM 1133 C CA . ILE A 1 149 ? 11.273 67.125 20.828 1 94.19 149 ILE A CA 1
ATOM 1134 C C . ILE A 1 149 ? 9.922 66.5 20.453 1 94.19 149 ILE A C 1
ATOM 1136 O O . ILE A 1 149 ? 9.656 66.25 19.281 1 94.19 149 ILE A O 1
ATOM 1140 N N . ALA A 1 150 ? 9.117 66.312 21.469 1 94.81 150 ALA A N 1
ATOM 1141 C CA . ALA A 1 150 ? 7.844 65.688 21.219 1 94.81 150 ALA A CA 1
ATOM 1142 C C . ALA A 1 150 ? 6.68 66.5 21.797 1 94.81 150 ALA A C 1
ATOM 1144 O O . ALA A 1 150 ? 6.84 67.188 22.797 1 94.81 150 ALA A O 1
ATOM 1145 N N . CYS A 1 151 ? 5.57 66.375 21.188 1 92.25 151 CYS A N 1
ATOM 1146 C CA . CYS A 1 151 ? 4.32 66.938 21.703 1 92.25 151 CYS A CA 1
ATOM 1147 C C . CYS A 1 151 ? 3.137 66.062 21.281 1 92.25 151 CYS A C 1
ATOM 1149 O O . CYS A 1 151 ? 3.23 65.312 20.312 1 92.25 151 CYS A O 1
ATOM 1151 N N . LYS A 1 152 ? 2.115 66.125 22.031 1 92.19 152 LYS A N 1
ATOM 1152 C CA . LYS A 1 152 ? 0.88 65.5 21.625 1 92.19 152 LYS A CA 1
ATOM 1153 C C . LYS A 1 152 ? 0.268 66.125 20.391 1 92.19 152 LYS A C 1
ATOM 1155 O O . LYS A 1 152 ? 0.654 67.25 20.031 1 92.19 152 LYS A O 1
ATOM 1160 N N . ALA A 1 153 ? -0.558 65.438 19.75 1 87.44 153 ALA A N 1
ATOM 1161 C CA . ALA A 1 153 ? -1.15 65.938 18.516 1 87.44 153 ALA A CA 1
ATOM 1162 C C . ALA A 1 153 ? -1.903 67.25 18.766 1 87.44 153 ALA A C 1
ATOM 1164 O O . ALA A 1 153 ? -2.008 68.125 17.875 1 87.44 153 ALA A O 1
ATOM 1165 N N . ASP A 1 154 ? -2.416 67.438 19.953 1 84.69 154 ASP A N 1
ATOM 1166 C CA . ASP A 1 154 ? -3.162 68.625 20.266 1 84.69 154 ASP A CA 1
ATOM 1167 C C . ASP A 1 154 ? -2.221 69.75 20.688 1 84.69 154 ASP A C 1
ATOM 1169 O O . ASP A 1 154 ? -2.672 70.875 21.047 1 84.69 154 ASP A O 1
ATOM 1173 N N . GLY A 1 155 ? -0.996 69.5 20.641 1 83.25 155 GLY A N 1
ATOM 1174 C CA . GLY A 1 155 ? 0.004 70.5 20.938 1 83.25 155 GLY A CA 1
ATOM 1175 C C . GLY A 1 155 ? 0.405 70.562 22.406 1 83.25 155 GLY A C 1
ATOM 1176 O O . GLY A 1 155 ? 1.335 71.25 22.781 1 83.25 155 GLY A O 1
ATOM 1177 N N . SER A 1 156 ? -0.214 69.812 23.188 1 85.94 156 SER A N 1
ATOM 1178 C CA . SER A 1 156 ? 0.08 69.812 24.609 1 85.94 156 SER A CA 1
ATOM 1179 C C . SER A 1 156 ? 1.18 68.812 24.969 1 85.94 156 SER A C 1
ATOM 1181 O O . SER A 1 156 ? 1.568 68 24.141 1 85.94 156 SER A O 1
ATOM 1183 N N . GLY A 1 157 ? 1.753 69.062 26.141 1 86.19 157 GLY A N 1
ATOM 1184 C CA . GLY A 1 157 ? 2.686 68.125 26.719 1 86.19 157 GLY A CA 1
ATOM 1185 C C . GLY A 1 157 ? 4.023 68.125 26 1 86.19 157 GLY A C 1
ATOM 1186 O O . GLY A 1 157 ? 4.523 67.062 25.641 1 86.19 157 GLY A O 1
ATOM 1187 N N . GLU A 1 158 ? 4.605 69.188 25.734 1 90 158 GLU A N 1
ATOM 1188 C CA . GLU A 1 158 ? 5.91 69.25 25.094 1 90 158 GLU A CA 1
ATOM 1189 C C . GLU A 1 158 ? 7.004 68.688 26 1 90 158 GLU A C 1
ATOM 1191 O O . GLU A 1 158 ? 7.008 68.938 27.203 1 90 158 GLU A O 1
ATOM 1196 N N . SER A 1 159 ? 7.77 67.875 25.469 1 90.19 159 SER A N 1
ATOM 1197 C CA . SER A 1 159 ? 8.906 67.25 26.188 1 90.19 159 SER A CA 1
ATOM 1198 C C . SER A 1 159 ? 10.133 67.188 25.281 1 90.19 159 SER A C 1
ATOM 1200 O O . SER A 1 159 ? 10.008 67 24.078 1 90.19 159 SER A O 1
ATOM 1202 N N . THR A 1 160 ? 11.258 67.375 25.906 1 90.56 160 THR A N 1
ATOM 1203 C CA . THR A 1 160 ? 12.531 67.25 25.203 1 90.56 160 THR A CA 1
ATOM 1204 C C . THR A 1 160 ? 13.477 66.312 25.953 1 90.56 160 THR A C 1
ATOM 1206 O O . THR A 1 160 ? 13.562 66.375 27.172 1 90.56 160 THR A O 1
ATOM 1209 N N . TRP A 1 161 ? 14.055 65.438 25.203 1 88.31 161 TRP A N 1
ATOM 1210 C CA . TRP A 1 161 ? 15.047 64.562 25.828 1 88.31 161 TRP A CA 1
ATOM 1211 C C . TRP A 1 161 ? 16.078 64.062 24.812 1 88.31 161 TRP A C 1
ATOM 1213 O O . TRP A 1 161 ? 15.938 64.312 23.609 1 88.31 161 TRP A O 1
ATOM 1223 N N . GLN A 1 162 ? 17.141 63.562 25.359 1 89.62 162 GLN A N 1
ATOM 1224 C CA . GLN A 1 162 ? 18.172 62.938 24.531 1 89.62 162 GLN A CA 1
ATOM 1225 C C . GLN A 1 162 ? 18.219 61.438 24.734 1 89.62 162 GLN A C 1
ATOM 1227 O O . GLN A 1 162 ? 18.062 60.969 25.859 1 89.62 162 GLN A O 1
ATOM 1232 N N . GLU A 1 163 ? 18.359 60.75 23.641 1 91.31 163 GLU A N 1
ATOM 1233 C CA . GLU A 1 163 ? 18.469 59.312 23.719 1 91.31 163 GLU A CA 1
ATOM 1234 C C . GLU A 1 163 ? 19.469 58.781 22.703 1 91.31 163 GLU A C 1
ATOM 1236 O O . GLU A 1 163 ? 19.719 59.406 21.672 1 91.31 163 GLU A O 1
ATOM 1241 N N . VAL A 1 164 ? 20.078 57.688 23.078 1 92.12 164 VAL A N 1
ATOM 1242 C CA . VAL A 1 164 ? 21.016 57 22.203 1 92.12 164 VAL A CA 1
ATOM 1243 C C . VAL A 1 164 ? 20.469 55.594 21.859 1 92.12 164 VAL A C 1
ATOM 1245 O O . VAL A 1 164 ? 19.969 54.906 22.734 1 92.12 164 VAL A O 1
ATOM 1248 N N . GLU A 1 165 ? 20.453 55.281 20.641 1 93 165 GLU A N 1
ATOM 1249 C CA . GLU A 1 165 ? 20.016 53.969 20.172 1 93 165 GLU A CA 1
ATOM 1250 C C . GLU A 1 165 ? 21.141 53.25 19.422 1 93 165 GLU A C 1
ATOM 1252 O O . GLU A 1 165 ? 21.891 53.875 18.672 1 93 165 GLU A O 1
ATOM 1257 N N . VAL A 1 166 ? 21.234 52 19.719 1 93.44 166 VAL A N 1
ATOM 1258 C CA . VAL A 1 166 ? 22.188 51.125 19.016 1 93.44 166 VAL A CA 1
ATOM 1259 C C . VAL A 1 166 ? 21.438 50.094 18.203 1 93.44 166 VAL A C 1
ATOM 1261 O O . VAL A 1 166 ? 20.734 49.25 18.75 1 93.44 166 VAL A O 1
ATOM 1264 N N . GLU A 1 167 ? 21.5 50.188 16.984 1 93.38 167 GLU A N 1
ATOM 1265 C CA . GLU A 1 167 ? 20.922 49.188 16.094 1 93.38 167 GLU A CA 1
ATOM 1266 C C . GLU A 1 167 ? 21.953 48.156 15.633 1 93.38 167 GLU A C 1
ATOM 1268 O O . GLU A 1 167 ? 22.984 48.531 15.062 1 93.38 167 GLU A O 1
ATOM 1273 N N . GLN A 1 168 ? 21.594 46.906 15.836 1 92.12 168 GLN A N 1
ATOM 1274 C CA . GLN A 1 168 ? 22.5 45.812 15.5 1 92.12 168 GLN A CA 1
ATOM 1275 C C . GLN A 1 168 ? 22.516 45.562 14 1 92.12 168 GLN A C 1
ATOM 1277 O O . GLN A 1 168 ? 21.469 45.594 13.352 1 92.12 168 GLN A O 1
ATOM 1282 N N . GLY A 1 169 ? 23.672 45.406 13.414 1 90.5 169 GLY A N 1
ATOM 1283 C CA . GLY A 1 169 ? 23.875 44.938 12.055 1 90.5 169 GLY A CA 1
ATOM 1284 C C . GLY A 1 169 ? 24.625 43.625 11.992 1 90.5 169 GLY A C 1
ATOM 1285 O O . GLY A 1 169 ? 24.328 42.688 12.75 1 90.5 169 GLY A O 1
ATOM 1286 N N . ALA A 1 170 ? 25.547 43.625 11.117 1 90.62 170 ALA A N 1
ATOM 1287 C CA . ALA A 1 170 ? 26.297 42.375 10.875 1 90.62 170 ALA A CA 1
ATOM 1288 C C . ALA A 1 170 ? 27.25 42.094 12.039 1 90.62 170 ALA A C 1
ATOM 1290 O O . ALA A 1 170 ? 27.75 40.969 12.164 1 90.62 170 ALA A O 1
ATOM 1291 N N . GLY A 1 171 ? 27.453 43.094 12.867 1 89.88 171 GLY A N 1
ATOM 1292 C CA . GLY A 1 171 ? 28.375 42.938 13.984 1 89.88 171 GLY A CA 1
ATOM 1293 C C . GLY A 1 171 ? 27.828 42 15.07 1 89.88 171 GLY A C 1
ATOM 1294 O O . GLY A 1 171 ? 28.578 41.531 15.914 1 89.88 171 GLY A O 1
ATOM 1295 N N . GLY A 1 172 ? 26.609 41.875 15.109 1 90.62 172 GLY A N 1
ATOM 1296 C CA . GLY A 1 172 ? 25.953 40.906 15.992 1 90.62 172 GLY A CA 1
ATOM 1297 C C . GLY A 1 172 ? 25.984 41.312 17.453 1 90.62 172 GLY A C 1
ATOM 1298 O O . GLY A 1 172 ? 26.125 42.5 17.75 1 90.62 172 GLY A O 1
ATOM 1299 N N . GLN A 1 173 ? 25.766 40.312 18.281 1 90.88 173 GLN A N 1
ATOM 1300 C CA . GLN A 1 173 ? 25.578 40.562 19.719 1 90.88 173 GLN A CA 1
ATOM 1301 C C . GLN A 1 173 ? 26.891 41 20.375 1 90.88 173 GLN A C 1
ATOM 1303 O O . GLN A 1 173 ? 26.875 41.844 21.266 1 90.88 173 GLN A O 1
ATOM 1308 N N . ALA A 1 174 ? 27.953 40.469 19.953 1 92.25 174 ALA A N 1
ATOM 1309 C CA . ALA A 1 174 ? 29.25 40.781 20.562 1 92.25 174 ALA A CA 1
ATOM 1310 C C . ALA A 1 174 ? 29.562 42.281 20.438 1 92.25 174 ALA A C 1
ATOM 1312 O O . ALA A 1 174 ? 30 42.906 21.406 1 92.25 174 ALA A O 1
ATOM 1313 N N . LEU A 1 175 ? 29.391 42.75 19.266 1 93.38 175 LEU A N 1
ATOM 1314 C CA . LEU A 1 175 ? 29.656 44.156 19.062 1 93.38 175 LEU A CA 1
ATOM 1315 C C . LEU A 1 175 ? 28.656 45 19.844 1 93.38 175 LEU A C 1
ATOM 1317 O O . LEU A 1 175 ? 29.016 46.062 20.406 1 93.38 175 LEU A O 1
ATOM 1321 N N . ALA A 1 176 ? 27.422 44.594 19.828 1 93.12 176 ALA A N 1
ATOM 1322 C CA . ALA A 1 176 ? 26.406 45.312 20.578 1 93.12 176 ALA A CA 1
ATOM 1323 C C . ALA A 1 176 ? 26.766 45.406 22.062 1 93.12 176 ALA A C 1
ATOM 1325 O O . ALA A 1 176 ? 26.578 46.438 22.703 1 93.12 176 ALA A O 1
ATOM 1326 N N . ASP A 1 177 ? 27.297 44.344 22.594 1 94.25 177 ASP A N 1
ATOM 1327 C CA . ASP A 1 177 ? 27.719 44.281 24 1 94.25 177 ASP A CA 1
ATOM 1328 C C . ASP A 1 177 ? 28.891 45.219 24.25 1 94.25 177 ASP A C 1
ATOM 1330 O O . ASP A 1 177 ? 28.969 45.875 25.281 1 94.25 177 ASP A O 1
ATOM 1334 N N . ALA A 1 178 ? 29.797 45.156 23.375 1 95.12 178 ALA A N 1
ATOM 1335 C CA . ALA A 1 178 ? 30.953 46.031 23.5 1 95.12 178 ALA A CA 1
ATOM 1336 C C . ALA A 1 178 ? 30.547 47.5 23.484 1 95.12 178 ALA A C 1
ATOM 1338 O O . ALA A 1 178 ? 31.078 48.312 24.266 1 95.12 178 ALA A O 1
ATOM 1339 N N . ILE A 1 179 ? 29.672 47.812 22.594 1 94.69 179 ILE A N 1
ATOM 1340 C CA . ILE A 1 179 ? 29.172 49.188 22.516 1 94.69 179 ILE A CA 1
ATOM 1341 C C . ILE A 1 179 ? 28.484 49.594 23.812 1 94.69 179 ILE A C 1
ATOM 1343 O O . ILE A 1 179 ? 28.688 50.688 24.344 1 94.69 179 ILE A O 1
ATOM 1347 N N . GLU A 1 180 ? 27.672 48.656 24.25 1 93.88 180 GLU A N 1
ATOM 1348 C CA . GLU A 1 180 ? 26.969 48.906 25.5 1 93.88 180 GLU A CA 1
ATOM 1349 C C . GLU A 1 180 ? 27.953 49.219 26.625 1 93.88 180 GLU A C 1
ATOM 1351 O O . GLU A 1 180 ? 27.719 50.125 27.438 1 93.88 180 GLU A O 1
ATOM 1356 N N . SER A 1 181 ? 28.984 48.469 26.719 1 94.25 181 SER A N 1
ATOM 1357 C CA . SER A 1 181 ? 30 48.688 27.75 1 94.25 181 SER A CA 1
ATOM 1358 C C . SER A 1 181 ? 30.578 50.094 27.656 1 94.25 181 SER A C 1
ATOM 1360 O O . SER A 1 181 ? 30.781 50.75 28.688 1 94.25 181 SER A O 1
ATOM 1362 N N . VAL A 1 182 ? 30.875 50.5 26.469 1 93.56 182 VAL A N 1
ATOM 1363 C CA . VAL A 1 182 ? 31.438 51.812 26.25 1 93.56 182 VAL A CA 1
ATOM 1364 C C . VAL A 1 182 ? 30.438 52.906 26.672 1 93.56 182 VAL A C 1
ATOM 1366 O O . VAL A 1 182 ? 30.812 53.875 27.312 1 93.56 182 VAL A O 1
ATOM 1369 N N . LEU A 1 183 ? 29.203 52.688 26.312 1 92.81 183 LEU A N 1
ATOM 1370 C CA . LEU A 1 183 ? 28.172 53.688 26.625 1 92.81 183 LEU A CA 1
ATOM 1371 C C . LEU A 1 183 ? 27.938 53.719 28.141 1 92.81 183 LEU A C 1
ATOM 1373 O O . LEU A 1 183 ? 27.797 54.812 28.703 1 92.81 183 LEU A O 1
ATOM 1377 N N . LEU A 1 184 ? 27.906 52.594 28.766 1 91.44 184 LEU A N 1
ATOM 1378 C CA . LEU A 1 184 ? 27.688 52.562 30.203 1 91.44 184 LEU A CA 1
ATOM 1379 C C . LEU A 1 184 ? 28.859 53.219 30.938 1 91.44 184 LEU A C 1
ATOM 1381 O O . LEU A 1 184 ? 28.656 53.938 31.922 1 91.44 184 LEU A O 1
ATOM 1385 N N . ASP A 1 185 ? 30.031 52.969 30.531 1 90.12 185 ASP A N 1
ATOM 1386 C CA . ASP A 1 185 ? 31.219 53.562 31.125 1 90.12 185 ASP A CA 1
ATOM 1387 C C . ASP A 1 185 ? 31.188 55.094 31 1 90.12 185 ASP A C 1
ATOM 1389 O O . ASP A 1 185 ? 31.75 55.781 31.844 1 90.12 185 ASP A O 1
ATOM 1393 N N . ALA A 1 186 ? 30.562 55.5 29.938 1 88.75 186 ALA A N 1
ATOM 1394 C CA . ALA A 1 186 ? 30.484 56.938 29.703 1 88.75 186 ALA A CA 1
ATOM 1395 C C . ALA A 1 186 ? 29.359 57.562 30.531 1 88.75 186 ALA A C 1
ATOM 1397 O O . ALA A 1 186 ? 29.125 58.781 30.469 1 88.75 186 ALA A O 1
ATOM 1398 N N . GLY A 1 187 ? 28.562 56.75 31.203 1 86.56 187 GLY A N 1
ATOM 1399 C CA . GLY A 1 187 ? 27.547 57.281 32.094 1 86.56 187 GLY A CA 1
ATOM 1400 C C . GLY A 1 187 ? 26.141 57.125 31.562 1 86.56 187 GLY A C 1
ATOM 1401 O O . GLY A 1 187 ? 25.172 57.594 32.188 1 86.56 187 GLY A O 1
ATOM 1402 N N . LEU A 1 188 ? 26 56.594 30.406 1 89.69 188 LEU A N 1
ATOM 1403 C CA . LEU A 1 188 ? 24.656 56.344 29.875 1 89.69 188 LEU A CA 1
ATOM 1404 C C . LEU A 1 188 ? 24.031 55.125 30.547 1 89.69 188 LEU A C 1
ATOM 1406 O O . LEU A 1 188 ? 24.734 54.25 31.016 1 89.69 188 LEU A O 1
ATOM 1410 N N . GLU A 1 189 ? 22.719 55.125 30.625 1 89.25 189 GLU A N 1
ATOM 1411 C CA . GLU A 1 189 ? 21.969 54.031 31.219 1 89.25 189 GLU A CA 1
ATOM 1412 C C . GLU A 1 189 ? 20.969 53.438 30.219 1 89.25 189 GLU A C 1
ATOM 1414 O O . GLU A 1 189 ? 20.453 54.156 29.359 1 89.25 189 GLU A O 1
ATOM 1419 N N . ARG A 1 190 ? 20.719 52.125 30.406 1 89.38 190 ARG A N 1
ATOM 1420 C CA . ARG A 1 190 ? 19.703 51.531 29.562 1 89.38 190 ARG A CA 1
ATOM 1421 C C . ARG A 1 190 ? 18.344 52.156 29.812 1 89.38 190 ARG A C 1
ATOM 1423 O O . ARG A 1 190 ? 17.969 52.406 30.953 1 89.38 190 ARG A O 1
ATOM 1430 N N . SER A 1 191 ? 17.766 52.438 28.75 1 84.69 191 SER A N 1
ATOM 1431 C CA . SER A 1 191 ? 16.453 53.094 28.875 1 84.69 191 SER A CA 1
ATOM 1432 C C . SER A 1 191 ? 15.391 52.062 29.281 1 84.69 191 SER A C 1
ATOM 1434 O O . SER A 1 191 ? 15.391 50.938 28.812 1 84.69 191 SER A O 1
ATOM 1436 N N . ALA A 1 192 ? 14.453 52.562 30.094 1 74.31 192 ALA A N 1
ATOM 1437 C CA . ALA A 1 192 ? 13.305 51.75 30.5 1 74.31 192 ALA A CA 1
ATOM 1438 C C . ALA A 1 192 ? 12.18 51.844 29.484 1 74.31 192 ALA A C 1
ATOM 1440 O O . ALA A 1 192 ? 11.273 51 29.469 1 74.31 192 ALA A O 1
ATOM 1441 N N . SER A 1 193 ? 12.273 52.906 28.75 1 70.88 193 SER A N 1
ATOM 1442 C CA . SER A 1 193 ? 11.195 53.125 27.797 1 70.88 193 SER A CA 1
ATOM 1443 C C . SER A 1 193 ? 11.414 52.344 26.516 1 70.88 193 SER A C 1
ATOM 1445 O O . SER A 1 193 ? 12.453 52.438 25.875 1 70.88 193 SER A O 1
ATOM 1447 N N . PRO A 1 194 ? 10.336 51.719 26.156 1 74.56 194 PRO A N 1
ATOM 1448 C CA . PRO A 1 194 ? 10.516 50.875 24.984 1 74.56 194 PRO A CA 1
ATOM 1449 C C . PRO A 1 194 ? 10.414 51.625 23.656 1 74.56 194 PRO A C 1
ATOM 1451 O O . PRO A 1 194 ? 10.852 51.125 22.625 1 74.56 194 PRO A O 1
ATOM 1454 N N . SER A 1 195 ? 9.789 52.906 23.703 1 83.62 195 SER A N 1
ATOM 1455 C CA . SER A 1 195 ? 9.648 53.656 22.453 1 83.62 195 SER A CA 1
ATOM 1456 C C . SER A 1 195 ? 9.57 55.156 22.719 1 83.62 195 SER A C 1
ATOM 1458 O O . SER A 1 195 ? 9.234 55.594 23.828 1 83.62 195 SER A O 1
ATOM 1460 N N . LYS A 1 196 ? 9.922 55.938 21.641 1 89.25 196 LYS A N 1
ATOM 1461 C CA . LYS A 1 196 ? 9.828 57.406 21.703 1 89.25 196 LYS A CA 1
ATOM 1462 C C . LYS A 1 196 ? 8.391 57.844 21.969 1 89.25 196 LYS A C 1
ATOM 1464 O O . LYS A 1 196 ? 8.164 58.781 22.719 1 89.25 196 LYS A O 1
ATOM 1469 N N . LEU A 1 197 ? 7.52 57.094 21.406 1 90.06 197 LEU A N 1
ATOM 1470 C CA . LEU A 1 197 ? 6.117 57.469 21.562 1 90.06 197 LEU A CA 1
ATOM 1471 C C . LEU A 1 197 ? 5.68 57.312 23.016 1 90.06 197 LEU A C 1
ATOM 1473 O O . LEU A 1 197 ? 5.008 58.219 23.547 1 90.06 197 LEU A O 1
ATOM 1477 N N . LYS A 1 198 ? 5.984 56.219 23.594 1 88.44 198 LYS A N 1
ATOM 1478 C CA . LYS A 1 198 ? 5.613 56 25 1 88.44 198 LYS A CA 1
ATOM 1479 C C . LYS A 1 198 ? 6.188 57.094 25.891 1 88.44 198 LYS A C 1
ATOM 1481 O O . LYS A 1 198 ? 5.512 57.594 26.797 1 88.44 198 LYS A O 1
ATOM 1486 N N . ARG A 1 199 ? 7.395 57.438 25.656 1 85.69 199 ARG A N 1
ATOM 1487 C CA . ARG A 1 199 ? 8.023 58.5 26.438 1 85.69 199 ARG A CA 1
ATOM 1488 C C . ARG A 1 199 ? 7.324 59.844 26.203 1 85.69 199 ARG A C 1
ATOM 1490 O O . ARG A 1 199 ? 7.137 60.625 27.156 1 85.69 199 ARG A O 1
ATOM 1497 N N . ALA A 1 200 ? 7.016 60.094 24.938 1 88.12 200 ALA A N 1
ATOM 1498 C CA . ALA A 1 200 ? 6.352 61.344 24.578 1 88.12 200 ALA A CA 1
ATOM 1499 C C . ALA A 1 200 ? 5 61.469 25.266 1 88.12 200 ALA A C 1
ATOM 1501 O O . ALA A 1 200 ? 4.621 62.562 25.719 1 88.12 200 ALA A O 1
ATOM 1502 N N . LEU A 1 201 ? 4.328 60.406 25.344 1 88.19 201 LEU A N 1
ATOM 1503 C CA . LEU A 1 201 ? 2.992 60.438 25.922 1 88.19 201 LEU A CA 1
ATOM 1504 C C . LEU A 1 201 ? 3.061 60.344 27.453 1 88.19 201 LEU A C 1
ATOM 1506 O O . LEU A 1 201 ? 2.164 60.812 28.141 1 88.19 201 LEU A O 1
ATOM 1510 N N . GLY A 1 202 ? 4.129 59.75 27.953 1 78.38 202 GLY A N 1
ATOM 1511 C CA . GLY A 1 202 ? 4.375 59.688 29.391 1 78.38 202 GLY A CA 1
ATOM 1512 C C . GLY A 1 202 ? 3.271 58.969 30.156 1 78.38 202 GLY A C 1
ATOM 1513 O O . GLY A 1 202 ? 2.723 57.969 29.672 1 78.38 202 GLY A O 1
ATOM 1514 N N . THR A 1 203 ? 3.029 59.469 31.328 1 76.81 203 THR A N 1
ATOM 1515 C CA . THR A 1 203 ? 2.029 58.906 32.219 1 76.81 203 THR A CA 1
ATOM 1516 C C . THR A 1 203 ? 0.683 59.594 32.062 1 76.81 203 THR A C 1
ATOM 1518 O O . THR A 1 203 ? -0.278 59.281 32.75 1 76.81 203 THR A O 1
ATOM 1521 N N . SER A 1 204 ? 0.708 60.5 31.125 1 78.12 204 SER A N 1
ATOM 1522 C CA . SER A 1 204 ? -0.514 61.281 30.969 1 78.12 204 SER A CA 1
ATOM 1523 C C . SER A 1 204 ? -1.589 60.5 30.234 1 78.12 204 SER A C 1
ATOM 1525 O O . SER A 1 204 ? -2.76 60.875 30.234 1 78.12 204 SER A O 1
ATOM 1527 N N . VAL A 1 205 ? -1.144 59.469 29.625 1 82.62 205 VAL A N 1
ATOM 1528 C CA . VAL A 1 205 ? -2.104 58.656 28.875 1 82.62 205 VAL A CA 1
ATOM 1529 C C . VAL A 1 205 ? -2.188 57.25 29.469 1 82.62 205 VAL A C 1
ATOM 1531 O O . VAL A 1 205 ? -1.183 56.719 29.922 1 82.62 205 VAL A O 1
ATOM 1534 N N . THR A 1 206 ? -3.371 56.812 29.578 1 80.94 206 THR A N 1
ATOM 1535 C CA . THR A 1 206 ? -3.602 55.438 29.969 1 80.94 206 THR A CA 1
ATOM 1536 C C . THR A 1 206 ? -4.148 54.625 28.797 1 80.94 206 THR A C 1
ATOM 1538 O O . THR A 1 206 ? -5.328 54.75 28.469 1 80.94 206 THR A O 1
ATOM 1541 N N . PRO A 1 207 ? -3.246 53.938 28.188 1 82.31 207 PRO A N 1
ATOM 1542 C CA . PRO A 1 207 ? -3.725 53.156 27.062 1 82.31 207 PRO A CA 1
ATOM 1543 C C . PRO A 1 207 ? -4.824 52.156 27.453 1 82.31 207 PRO A C 1
ATOM 1545 O O . PRO A 1 207 ? -4.918 51.781 28.625 1 82.31 207 PRO A O 1
ATOM 1548 N N . TYR A 1 208 ? -5.531 51.875 26.469 1 78.5 208 TYR A N 1
ATOM 1549 C CA . TYR A 1 208 ? -6.543 50.844 26.656 1 78.5 208 TYR A CA 1
ATOM 1550 C C . TYR A 1 208 ? -5.906 49.531 27.078 1 78.5 208 TYR A C 1
ATOM 1552 O O . TYR A 1 208 ? -4.992 49.031 26.406 1 78.5 208 TYR A O 1
ATOM 1560 N N . VAL A 1 209 ? -6.105 49.281 28.312 1 72.31 209 VAL A N 1
ATOM 1561 C CA . VAL A 1 209 ? -5.562 47.969 28.688 1 72.31 209 VAL A CA 1
ATOM 1562 C C . VAL A 1 209 ? -6.66 46.906 28.609 1 72.31 209 VAL A C 1
ATOM 1564 O O . VAL A 1 209 ? -7.719 47.062 29.234 1 72.31 209 VAL A O 1
ATOM 1567 N N . GLY A 1 210 ? -6.48 46.094 27.703 1 75.56 210 GLY A N 1
ATOM 1568 C CA . GLY A 1 210 ? -7.402 44.969 27.656 1 75.56 210 GLY A CA 1
ATOM 1569 C C . GLY A 1 210 ? -7.562 44.281 28.984 1 75.56 210 GLY A C 1
ATOM 1570 O O . GLY A 1 210 ? -7.074 44.75 30.016 1 75.56 210 GLY A O 1
ATOM 1571 N N . HIS A 1 211 ? -8.312 43.312 29.016 1 81.75 211 HIS A N 1
ATOM 1572 C CA . HIS A 1 211 ? -8.539 42.531 30.234 1 81.75 211 HIS A CA 1
ATOM 1573 C C . HIS A 1 211 ? -7.266 41.844 30.688 1 81.75 211 HIS A C 1
ATOM 1575 O O . HIS A 1 211 ? -6.492 41.344 29.859 1 81.75 211 HIS A O 1
ATOM 1581 N N . GLU A 1 212 ? -6.992 41.938 31.953 1 83.06 212 GLU A N 1
ATOM 1582 C CA . GLU A 1 212 ? -5.832 41.25 32.5 1 83.06 212 GLU A CA 1
ATOM 1583 C C . GLU A 1 212 ? -6.254 40.031 33.312 1 83.06 212 GLU A C 1
ATOM 1585 O O . GLU A 1 212 ? -7.316 40 33.938 1 83.06 212 GLU A O 1
ATOM 1590 N N . VAL A 1 213 ? -5.391 39.094 33.156 1 85.06 213 VAL A N 1
ATOM 1591 C CA . VAL A 1 213 ? -5.648 37.844 33.875 1 85.06 213 VAL A CA 1
ATOM 1592 C C . VAL A 1 213 ? -5.613 38.125 35.375 1 85.06 213 VAL A C 1
ATOM 1594 O O . VAL A 1 213 ? -4.797 38.906 35.875 1 85.06 213 VAL A O 1
ATOM 1597 N N . THR A 1 214 ? -6.566 37.594 36.062 1 78.31 214 THR A N 1
ATOM 1598 C CA . THR A 1 214 ? -6.582 37.688 37.5 1 78.31 214 THR A CA 1
ATOM 1599 C C . THR A 1 214 ? -5.535 36.75 38.125 1 78.31 214 THR A C 1
ATOM 1601 O O . THR A 1 214 ? -5.5 35.562 37.812 1 78.31 214 THR A O 1
ATOM 1604 N N . THR A 1 215 ? -4.629 37.5 38.875 1 72 215 THR A N 1
ATOM 1605 C CA . THR A 1 215 ? -3.533 36.75 39.5 1 72 215 THR A CA 1
ATOM 1606 C C . THR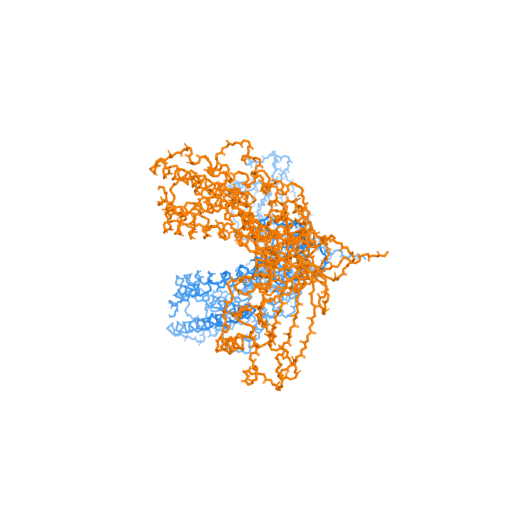 A 1 215 ? -3.996 36.125 40.812 1 72 215 THR A C 1
ATOM 1608 O O . THR A 1 215 ? -4.941 36.594 41.438 1 72 215 THR A O 1
ATOM 1611 N N . GLY A 1 216 ? -3.74 34.844 41.125 1 63.44 216 GLY A N 1
ATOM 1612 C CA . GLY A 1 216 ? -4.023 34.156 42.375 1 63.44 216 GLY A CA 1
ATOM 1613 C C . GLY A 1 216 ? -4.508 32.719 42.156 1 63.44 216 GLY A C 1
ATOM 1614 O O . GLY A 1 216 ? -4.727 32.312 41.031 1 63.44 216 GLY A O 1
ATOM 1615 N N . LYS A 1 217 ? -4.297 31.953 43.25 1 63.59 217 LYS A N 1
ATOM 1616 C CA . LYS A 1 217 ? -4.738 30.562 43.219 1 63.59 217 LYS A CA 1
ATOM 1617 C C . LYS A 1 217 ? -6.254 30.469 43.062 1 63.59 217 LYS A C 1
ATOM 1619 O O . LYS A 1 217 ? -6.992 30.453 44.062 1 63.59 217 LYS A O 1
ATOM 1624 N N . ALA A 1 218 ? -6.859 30.922 41.844 1 65.19 218 ALA A N 1
ATOM 1625 C CA . ALA A 1 218 ? -8.305 30.938 41.656 1 65.19 218 ALA A CA 1
ATOM 1626 C C . ALA A 1 218 ? -8.836 29.516 41.375 1 65.19 218 ALA A C 1
ATOM 1628 O O . ALA A 1 218 ? -8.25 28.781 40.594 1 65.19 218 ALA A O 1
ATOM 1629 N N . SER A 1 219 ? -9.758 29.141 42.25 1 71.62 219 SER A N 1
ATOM 1630 C CA . SER A 1 219 ? -10.422 27.859 42.062 1 71.62 219 SER A CA 1
ATOM 1631 C C . SER A 1 219 ? -11.82 28.031 41.5 1 71.62 219 SER A C 1
ATOM 1633 O O . SER A 1 219 ? -12.477 27.047 41.125 1 71.62 219 SER A O 1
ATOM 1635 N N . ASN A 1 220 ? -12.125 29.297 41.25 1 79 220 ASN A N 1
ATOM 1636 C CA . ASN A 1 220 ? -13.445 29.562 40.688 1 79 220 ASN A CA 1
ATOM 1637 C C . ASN A 1 220 ? -13.477 29.312 39.188 1 79 220 ASN A C 1
ATOM 1639 O O . ASN A 1 220 ? -12.703 29.891 38.438 1 79 220 ASN A O 1
ATOM 1643 N N . PRO A 1 221 ? -14.359 28.469 38.75 1 82.81 221 PRO A N 1
ATOM 1644 C CA . PRO A 1 221 ? -14.422 28.094 37.344 1 82.81 221 PRO A CA 1
ATOM 1645 C C . PRO A 1 221 ? -14.594 29.297 36.438 1 82.81 221 PRO A C 1
ATOM 1647 O O . PRO A 1 221 ? -14.07 29.312 35.312 1 82.81 221 PRO A O 1
ATOM 1650 N N . ARG A 1 222 ? -15.273 30.25 36.844 1 86.31 222 ARG A N 1
ATOM 1651 C CA . ARG A 1 222 ? -15.523 31.422 36 1 86.31 222 ARG A CA 1
ATOM 1652 C C . ARG A 1 222 ? -14.258 32.25 35.844 1 86.31 222 ARG A C 1
ATOM 1654 O O . ARG A 1 222 ? -14.023 32.844 34.781 1 86.31 222 ARG A O 1
ATOM 1661 N N . ILE A 1 223 ? -13.523 32.281 36.906 1 88.19 223 ILE A N 1
ATOM 1662 C CA . ILE A 1 223 ? -12.266 33 36.844 1 88.19 223 ILE A CA 1
ATOM 1663 C C . ILE A 1 223 ? -11.281 32.25 35.938 1 88.19 223 ILE A C 1
ATOM 1665 O O . ILE A 1 223 ? -10.531 32.875 35.188 1 88.19 223 ILE A O 1
ATOM 1669 N N . LEU A 1 224 ? -11.289 30.969 36.094 1 89.88 224 LEU A N 1
ATOM 1670 C CA . LEU A 1 224 ? -10.422 30.141 35.25 1 89.88 224 LEU A CA 1
ATOM 1671 C C . LEU A 1 224 ? -10.773 30.297 33.781 1 89.88 224 LEU A C 1
ATOM 1673 O O . LEU A 1 224 ? -9.891 30.453 32.938 1 89.88 224 LEU A O 1
ATOM 1677 N N . LEU A 1 225 ? -12.062 30.266 33.562 1 92.12 225 LEU A N 1
ATOM 1678 C CA . LEU A 1 225 ? -12.539 30.469 32.188 1 92.12 225 LEU A CA 1
ATOM 1679 C C . LEU A 1 225 ? -12.141 31.844 31.672 1 92.12 225 LEU A C 1
ATOM 1681 O O . LEU A 1 225 ? -11.648 31.969 30.547 1 92.12 225 LEU A O 1
ATOM 1685 N N . ARG A 1 226 ? -12.359 32.844 32.469 1 92.94 226 ARG A N 1
ATOM 1686 C CA . ARG A 1 226 ? -12.047 34.219 32.094 1 92.94 226 ARG A CA 1
ATOM 1687 C C . ARG A 1 226 ? -10.57 34.344 31.75 1 92.94 226 ARG A C 1
ATOM 1689 O O . ARG A 1 226 ? -10.227 34.906 30.703 1 92.94 226 ARG A O 1
ATOM 1696 N N . ASN A 1 227 ? -9.719 33.844 32.594 1 93.12 227 ASN A N 1
ATOM 1697 C CA . ASN A 1 227 ? -8.281 33.938 32.375 1 93.12 227 ASN A CA 1
ATOM 1698 C C . ASN A 1 227 ? -7.871 33.188 31.109 1 93.12 227 ASN A C 1
ATOM 1700 O O . ASN A 1 227 ? -7.051 33.688 30.328 1 93.12 227 ASN A O 1
ATOM 1704 N N . TYR A 1 228 ? -8.438 32.094 30.938 1 94.69 228 TYR A N 1
ATOM 1705 C CA . TYR A 1 228 ? -8.148 31.297 29.75 1 94.69 228 TYR A CA 1
ATOM 1706 C C . TYR A 1 228 ? -8.586 32.031 28.484 1 94.69 228 TYR A C 1
ATOM 1708 O O . TYR A 1 228 ? -7.855 32.031 27.5 1 94.69 228 TYR A O 1
ATOM 1716 N N . LEU A 1 229 ? -9.734 32.656 28.531 1 96.38 229 LEU A N 1
ATOM 1717 C CA . LEU A 1 229 ? -10.266 33.375 27.375 1 96.38 229 LEU A CA 1
ATOM 1718 C C . LEU A 1 229 ? -9.391 34.562 27.031 1 96.38 229 LEU A C 1
ATOM 1720 O O . LEU A 1 229 ? -9.156 34.875 25.859 1 96.38 229 LEU A O 1
ATOM 1724 N N . ILE A 1 230 ? -8.945 35.219 28.062 1 94.88 230 ILE A N 1
ATOM 1725 C CA . ILE A 1 230 ? -8.078 36.375 27.844 1 94.88 230 ILE A CA 1
ATOM 1726 C C . ILE A 1 230 ? -6.812 35.969 27.109 1 94.88 230 ILE A C 1
ATOM 1728 O O . ILE A 1 230 ? -6.422 36.594 26.109 1 94.88 230 ILE A O 1
ATOM 1732 N N . GLU A 1 231 ? -6.25 34.875 27.516 1 95.31 231 GLU A N 1
ATOM 1733 C CA . GLU A 1 231 ? -5.027 34.375 26.906 1 95.31 231 GLU A CA 1
ATOM 1734 C C . GLU A 1 231 ? -5.273 33.938 25.453 1 95.31 231 GLU A C 1
ATOM 1736 O O . GLU A 1 231 ? -4.465 34.25 24.578 1 95.31 231 GLU A O 1
ATOM 1741 N N . GLN A 1 232 ? -6.336 33.281 25.234 1 97.19 232 GLN A N 1
ATOM 1742 C CA . GLN A 1 232 ? -6.609 32.75 23.906 1 97.19 232 GLN A CA 1
ATOM 1743 C C . GLN A 1 232 ? -7.027 33.875 22.953 1 97.19 232 GLN A C 1
ATOM 1745 O O . GLN A 1 232 ? -6.742 33.844 21.766 1 97.19 232 GLN A O 1
ATOM 1750 N N . LEU A 1 233 ? -7.684 34.875 23.484 1 96.06 233 LEU A N 1
ATOM 1751 C CA . LEU A 1 233 ? -8.023 36.031 22.672 1 96.06 233 LEU A CA 1
ATOM 1752 C C . LEU A 1 233 ? -6.762 36.781 22.203 1 96.06 233 LEU A C 1
ATOM 1754 O O . LEU A 1 233 ? -6.684 37.219 21.062 1 96.06 233 LEU A O 1
ATOM 1758 N N . ARG A 1 234 ? -5.836 36.875 23.078 1 93.75 234 ARG A N 1
ATOM 1759 C CA . ARG A 1 234 ? -4.555 37.438 22.703 1 93.75 234 ARG A CA 1
ATOM 1760 C C . ARG A 1 234 ? -3.873 36.625 21.609 1 93.75 234 ARG A C 1
ATOM 1762 O O . ARG A 1 234 ? -3.328 37.188 20.656 1 93.75 234 ARG A O 1
ATOM 1769 N N . ALA A 1 235 ? -3.889 35.375 21.812 1 96.25 235 ALA A N 1
ATOM 1770 C CA . ALA A 1 235 ? -3.301 34.469 20.812 1 96.25 235 ALA A CA 1
ATOM 1771 C C . ALA A 1 235 ? -4.008 34.594 19.469 1 96.25 235 ALA A C 1
ATOM 1773 O O . ALA A 1 235 ? -3.363 34.562 18.422 1 96.25 235 ALA A O 1
ATOM 1774 N N . LEU A 1 236 ? -5.312 34.719 19.5 1 97.44 236 LEU A N 1
ATOM 1775 C CA . LEU A 1 236 ? -6.117 34.844 18.297 1 97.44 236 LEU A CA 1
ATOM 1776 C C . LEU A 1 236 ? -5.75 36.125 17.531 1 97.44 236 LEU A C 1
ATOM 1778 O O . LEU A 1 236 ? -5.574 36.094 16.312 1 97.44 236 LEU A O 1
ATOM 1782 N N . VAL A 1 237 ? -5.637 37.188 18.234 1 95.38 237 VAL A N 1
ATOM 1783 C CA . VAL A 1 237 ? -5.312 38.469 17.625 1 95.38 237 VAL A CA 1
ATOM 1784 C C . VAL A 1 237 ? -3.893 38.438 17.062 1 95.38 237 VAL A C 1
ATOM 1786 O O . VAL A 1 237 ? -3.639 38.969 15.977 1 95.38 237 VAL A O 1
ATOM 1789 N N . ALA A 1 238 ? -2.998 37.844 17.797 1 94 238 ALA A N 1
ATOM 1790 C CA . ALA A 1 238 ? -1.631 37.688 17.312 1 94 238 ALA A CA 1
ATOM 1791 C C . ALA A 1 238 ? -1.597 36.844 16.031 1 94 238 ALA A C 1
ATOM 1793 O O . ALA A 1 238 ? -0.859 37.156 15.094 1 94 238 ALA A O 1
ATOM 1794 N N . ALA A 1 239 ? -2.367 35.812 16.047 1 96.38 239 ALA A N 1
ATOM 1795 C CA . ALA A 1 239 ? -2.422 34.938 14.867 1 96.38 239 ALA A CA 1
ATOM 1796 C C . ALA A 1 239 ? -3.064 35.656 13.68 1 96.38 239 ALA A C 1
ATOM 1798 O O . ALA A 1 239 ? -2.705 35.406 12.531 1 96.38 239 ALA A O 1
ATOM 1799 N N . ASP A 1 240 ? -4.062 36.469 13.969 1 97 240 ASP A N 1
ATOM 1800 C CA . ASP A 1 240 ? -4.641 37.312 12.93 1 97 240 ASP A CA 1
ATOM 1801 C C . ASP A 1 240 ? -3.562 38.125 12.219 1 97 240 ASP A C 1
ATOM 1803 O O . ASP A 1 240 ? -3.449 38.094 10.992 1 97 240 ASP A O 1
ATOM 1807 N N . LEU A 1 241 ? -2.789 38.781 12.961 1 94.44 241 LEU A N 1
ATOM 1808 C CA . LEU A 1 241 ? -1.7 39.594 12.414 1 94.44 241 LEU A CA 1
ATOM 1809 C C . LEU A 1 241 ? -0.729 38.719 11.625 1 94.44 241 LEU A C 1
ATOM 1811 O O . LEU A 1 241 ? -0.307 39.094 10.523 1 94.44 241 LEU A O 1
ATOM 1815 N N . GLY A 1 242 ? -0.385 37.625 12.203 1 94 242 GLY A N 1
ATOM 1816 C CA . GLY A 1 242 ? 0.502 36.688 11.508 1 94 242 GLY A CA 1
ATOM 1817 C C . GLY A 1 242 ? -0.06 36.188 10.195 1 94 242 GLY A C 1
ATOM 1818 O O . GLY A 1 242 ? 0.677 36.031 9.219 1 94 242 GLY A O 1
ATOM 1819 N N . THR A 1 243 ? -1.328 35.906 10.164 1 95.25 243 THR A N 1
ATOM 1820 C CA . THR A 1 243 ? -1.977 35.438 8.945 1 95.25 243 THR A CA 1
ATOM 1821 C C . THR A 1 243 ? -1.93 36.5 7.855 1 95.25 243 THR A C 1
ATOM 1823 O O . THR A 1 243 ? -1.628 36.219 6.699 1 95.25 243 THR A O 1
ATOM 1826 N N . ARG A 1 244 ? -2.182 37.719 8.219 1 94.31 244 ARG A N 1
ATOM 1827 C CA . ARG A 1 244 ? -2.154 38.812 7.277 1 94.31 244 ARG A CA 1
ATOM 1828 C C . ARG A 1 244 ? -0.751 39.031 6.715 1 94.31 244 ARG A C 1
ATOM 1830 O O . ARG A 1 244 ? -0.592 39.438 5.562 1 94.31 244 ARG A O 1
ATOM 1837 N N . ARG A 1 245 ? 0.231 38.656 7.48 1 91.94 245 ARG A N 1
ATOM 1838 C CA . ARG A 1 245 ? 1.621 38.812 7.062 1 91.94 245 ARG A CA 1
ATOM 1839 C C . ARG A 1 245 ? 2.125 37.531 6.379 1 91.94 245 ARG A C 1
ATOM 1841 O O . ARG A 1 245 ? 3.297 37.438 6.008 1 91.94 245 ARG A O 1
ATOM 1848 N N . ALA A 1 246 ? 1.321 36.531 6.34 1 90.25 246 ALA A N 1
ATOM 1849 C CA . ALA A 1 246 ? 1.668 35.25 5.758 1 90.25 246 ALA A CA 1
ATOM 1850 C C . ALA A 1 246 ? 2.82 34.594 6.516 1 90.25 246 ALA A C 1
ATOM 1852 O O . ALA A 1 246 ? 3.732 34.031 5.906 1 90.25 246 ALA A O 1
ATOM 1853 N N . ASP A 1 247 ? 2.748 34.781 7.855 1 89.81 247 ASP A N 1
ATOM 1854 C CA . ASP A 1 247 ? 3.748 34.125 8.695 1 89.81 247 ASP A CA 1
ATOM 1855 C C . ASP A 1 247 ? 3.531 32.625 8.734 1 89.81 247 ASP A C 1
ATOM 1857 O O . ASP A 1 247 ? 2.4 32.156 8.609 1 89.81 247 ASP A O 1
ATOM 1861 N N . ASP A 1 248 ? 4.617 31.969 9.078 1 87.62 248 ASP A N 1
ATOM 1862 C CA . ASP A 1 248 ? 4.539 30.516 9.219 1 87.62 248 ASP A CA 1
ATOM 1863 C C . ASP A 1 248 ? 3.66 30.125 10.398 1 87.62 248 ASP A C 1
ATOM 1865 O O . ASP A 1 248 ? 3.699 30.766 11.453 1 87.62 248 ASP A O 1
ATOM 1869 N N . GLU A 1 249 ? 2.795 29.297 10.273 1 91.44 249 GLU A N 1
ATOM 1870 C CA . GLU A 1 249 ? 1.996 28.625 11.297 1 91.44 249 GLU A CA 1
ATOM 1871 C C . GLU A 1 249 ? 0.863 29.531 11.781 1 91.44 249 GLU A C 1
ATOM 1873 O O . GLU A 1 249 ? 0.052 29.109 12.617 1 91.44 249 GLU A O 1
ATOM 1878 N N . ALA A 1 250 ? 0.826 30.75 11.234 1 94.38 250 ALA A N 1
ATOM 1879 C CA . ALA A 1 250 ? -0.176 31.688 11.711 1 94.38 250 ALA A CA 1
ATOM 1880 C C . ALA A 1 250 ? -1.588 31.141 11.508 1 94.38 250 ALA A C 1
ATOM 1882 O O . ALA A 1 250 ? -2.451 31.297 12.375 1 94.38 250 ALA A O 1
ATOM 1883 N N . VAL A 1 251 ? -1.801 30.531 10.383 1 95.12 251 VAL A N 1
ATOM 1884 C CA . VAL A 1 251 ? -3.105 29.953 10.078 1 95.12 251 VAL A CA 1
ATOM 1885 C C . VAL A 1 251 ? -3.445 28.891 11.102 1 95.12 251 VAL A C 1
ATOM 1887 O O . VAL A 1 251 ? -4.562 28.844 11.625 1 95.12 251 VAL A O 1
ATOM 1890 N N . HIS A 1 252 ? -2.51 28.125 11.367 1 94.88 252 HIS A N 1
ATOM 1891 C CA . HIS A 1 252 ? -2.68 27.062 12.359 1 94.88 252 HIS A CA 1
ATOM 1892 C C . HIS A 1 252 ? -2.967 27.641 13.734 1 94.88 252 HIS A C 1
ATOM 1894 O O . HIS A 1 252 ? -3.902 27.203 14.414 1 94.88 252 HIS A O 1
ATOM 1900 N N . ASP A 1 253 ? -2.189 28.578 14.117 1 96.5 253 ASP A N 1
ATOM 1901 C CA . ASP A 1 253 ? -2.336 29.203 15.43 1 96.5 253 ASP A CA 1
ATOM 1902 C C . ASP A 1 253 ? -3.705 29.859 15.578 1 96.5 253 ASP A C 1
ATOM 1904 O O . ASP A 1 253 ? -4.312 29.812 16.641 1 96.5 253 ASP A O 1
ATOM 1908 N N . PHE A 1 254 ? -4.105 30.469 14.539 1 97.44 254 PHE A N 1
ATOM 1909 C CA . PHE A 1 254 ? -5.414 31.109 14.547 1 97.44 254 PHE A CA 1
ATOM 1910 C C . PHE A 1 254 ? -6.516 30.078 14.812 1 97.44 254 PHE A C 1
ATOM 1912 O O . PHE A 1 254 ? -7.367 30.297 15.672 1 97.44 254 PHE A O 1
ATOM 1919 N N . ARG A 1 255 ? -6.484 29 14.109 1 96 255 ARG A N 1
ATOM 1920 C CA . ARG A 1 255 ? -7.496 27.953 14.25 1 96 255 ARG A CA 1
ATOM 1921 C C . ARG A 1 255 ? -7.457 27.344 15.641 1 96 255 ARG A C 1
ATOM 1923 O O . ARG A 1 255 ? -8.5 27.062 16.234 1 96 255 ARG A O 1
ATOM 1930 N N . VAL A 1 256 ? -6.281 27.156 16.125 1 95.88 256 VAL A N 1
ATOM 1931 C CA . VAL A 1 256 ? -6.133 26.562 17.453 1 95.88 256 VAL A CA 1
ATOM 1932 C C . VAL A 1 256 ? -6.723 27.5 18.5 1 95.88 256 VAL A C 1
ATOM 1934 O O . VAL A 1 256 ? -7.48 27.062 19.359 1 95.88 256 VAL A O 1
ATOM 1937 N N . ALA A 1 257 ? -6.383 28.766 18.391 1 97.81 257 ALA A N 1
ATOM 1938 C CA . ALA A 1 257 ? -6.91 29.734 19.344 1 97.81 257 ALA A CA 1
ATOM 1939 C C . ALA A 1 257 ? -8.438 29.797 19.266 1 97.81 257 ALA A C 1
ATOM 1941 O O . ALA A 1 257 ? -9.109 29.812 20.297 1 97.81 257 ALA A O 1
ATOM 1942 N N . ALA A 1 258 ? -8.945 29.844 18.078 1 97.94 258 ALA A N 1
ATOM 1943 C CA . ALA A 1 258 ? -10.398 29.875 17.891 1 97.94 258 ALA A CA 1
ATOM 1944 C C . ALA A 1 258 ? -11.055 28.625 18.469 1 97.94 258 ALA A C 1
ATOM 1946 O O . ALA A 1 258 ? -12.086 28.719 19.141 1 97.94 258 ALA A O 1
ATOM 1947 N N . ARG A 1 259 ? -10.461 27.531 18.234 1 96.19 259 ARG A N 1
ATOM 1948 C CA . ARG A 1 259 ? -10.992 26.281 18.75 1 96.19 259 ARG A CA 1
ATOM 1949 C C . ARG A 1 259 ? -10.906 26.219 20.266 1 96.19 259 ARG A C 1
ATOM 1951 O O . ARG A 1 259 ? -11.82 25.719 20.922 1 96.19 259 ARG A O 1
ATOM 1958 N N . ARG A 1 260 ? -9.844 26.656 20.828 1 97.56 260 ARG A N 1
ATOM 1959 C CA . ARG A 1 260 ? -9.664 26.688 22.266 1 97.56 260 ARG A CA 1
ATOM 1960 C C . ARG A 1 260 ? -10.727 27.562 22.938 1 97.56 260 ARG A C 1
ATOM 1962 O O . ARG A 1 260 ? -11.328 27.172 23.938 1 97.56 260 ARG A O 1
ATOM 1969 N N . ILE A 1 261 ? -10.969 28.719 22.328 1 98 261 ILE A N 1
ATOM 1970 C CA . ILE A 1 261 ? -11.992 29.609 22.859 1 98 261 ILE A CA 1
ATOM 1971 C C . ILE A 1 261 ? -13.359 28.922 22.781 1 98 261 ILE A C 1
ATOM 1973 O O . ILE A 1 261 ? -14.094 28.875 23.781 1 98 261 ILE A O 1
ATOM 1977 N N . ARG A 1 262 ? -13.641 28.391 21.641 1 97.06 262 ARG A N 1
ATOM 1978 C CA . ARG A 1 262 ? -14.93 27.734 21.422 1 97.06 262 ARG A CA 1
ATOM 1979 C C . ARG A 1 262 ? -15.133 26.578 22.391 1 97.06 262 ARG A C 1
ATOM 1981 O O . ARG A 1 262 ? -16.203 26.453 23 1 97.06 262 ARG A O 1
ATOM 1988 N N . SER A 1 263 ? -14.117 25.797 22.562 1 96.12 263 SER A N 1
ATOM 1989 C CA . SER A 1 263 ? -14.195 24.625 23.422 1 96.12 263 SER A CA 1
ATOM 1990 C C . SER A 1 263 ? -14.367 25.047 24.891 1 96.12 263 SER A C 1
ATOM 1992 O O . SER A 1 263 ? -15.117 24.406 25.625 1 96.12 263 SER A O 1
ATOM 1994 N N . ALA A 1 264 ? -13.656 26 25.312 1 95.56 264 ALA A N 1
ATOM 1995 C CA . ALA A 1 264 ? -13.773 26.5 26.672 1 95.56 264 ALA A CA 1
ATOM 1996 C C . ALA A 1 264 ? -15.18 27.016 26.953 1 95.56 264 ALA A C 1
ATOM 1998 O O . ALA A 1 264 ? -15.742 26.75 28.016 1 95.56 264 ALA A O 1
ATOM 1999 N N . LEU A 1 265 ? -15.758 27.766 26.016 1 95.94 265 LEU A N 1
ATOM 2000 C CA . LEU A 1 265 ? -17.125 28.266 26.156 1 95.94 265 LEU A CA 1
ATOM 2001 C C . LEU A 1 265 ? -18.125 27.125 26.234 1 95.94 265 LEU A C 1
ATOM 2003 O O . LEU A 1 265 ? -19 27.109 27.094 1 95.94 265 LEU A O 1
ATOM 2007 N N . GLN A 1 266 ? -17.922 26.156 25.406 1 94.44 266 GLN A N 1
ATOM 2008 C CA . G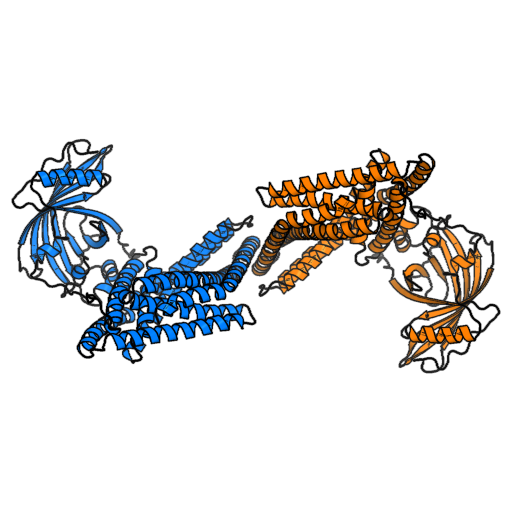LN A 1 266 ? -18.844 25.031 25.344 1 94.44 266 GLN A CA 1
ATOM 2009 C C . GLN A 1 266 ? -18.766 24.203 26.625 1 94.44 266 GLN A C 1
ATOM 2011 O O . GLN A 1 266 ? -19.766 23.609 27.047 1 94.44 266 GLN A O 1
ATOM 2016 N N . SER A 1 267 ? -17.641 24.188 27.25 1 92.44 267 SER A N 1
ATOM 2017 C CA . SER A 1 267 ? -17.422 23.328 28.391 1 92.44 267 SER A CA 1
ATOM 2018 C C . SER A 1 267 ? -17.828 24.016 29.688 1 92.44 267 SER A C 1
ATOM 2020 O O . SER A 1 267 ? -18.312 23.375 30.625 1 92.44 267 SER A O 1
ATOM 2022 N N . TYR A 1 268 ? -17.688 25.375 29.766 1 91.44 268 TYR A N 1
ATOM 2023 C CA . TYR A 1 268 ? -17.75 25.969 31.094 1 91.44 268 TYR A CA 1
ATOM 2024 C C . TYR A 1 268 ? -18.703 27.156 31.125 1 91.44 268 TYR A C 1
ATOM 2026 O O . TYR A 1 268 ? -19.078 27.641 32.188 1 91.44 268 TYR A O 1
ATOM 2034 N N . ALA A 1 269 ? -19.031 27.812 30.031 1 88.19 269 ALA A N 1
ATOM 2035 C CA . ALA A 1 269 ? -19.844 29.031 30.016 1 88.19 269 ALA A CA 1
ATOM 2036 C C . ALA A 1 269 ? -21.312 28.719 30.219 1 88.19 269 ALA A C 1
ATOM 2038 O O . ALA A 1 269 ? -22.078 29.578 30.656 1 88.19 269 ALA A O 1
ATOM 2039 N N . GLY A 1 270 ? -21.812 27.453 30.078 1 82.5 270 GLY A N 1
ATOM 2040 C CA . GLY A 1 270 ? -23.219 27.141 30.078 1 82.5 270 GLY A CA 1
ATOM 2041 C C . GLY A 1 270 ? -23.938 27.578 28.828 1 82.5 270 GLY A C 1
ATOM 2042 O O . GLY A 1 270 ? -23.344 28.203 27.953 1 82.5 270 GLY A O 1
ATOM 2043 N N . HIS A 1 271 ? -25.219 27.359 28.734 1 84.62 271 HIS A N 1
ATOM 2044 C CA . HIS A 1 271 ? -25.984 27.672 27.531 1 84.62 271 HIS A CA 1
ATOM 2045 C C . HIS A 1 271 ? -26.75 28.984 27.688 1 84.62 271 HIS A C 1
ATOM 2047 O O . HIS A 1 271 ? -27.438 29.188 28.703 1 84.62 271 HIS A O 1
ATOM 2053 N N . SER A 1 272 ? -26.453 29.953 26.875 1 90.31 272 SER A N 1
ATOM 2054 C CA . SER A 1 272 ? -27.156 31.219 26.719 1 90.31 272 SER A CA 1
ATOM 2055 C C . SER A 1 272 ? -27.109 31.703 25.266 1 90.31 272 SER A C 1
ATOM 2057 O O . SER A 1 272 ? -26.234 31.297 24.5 1 90.31 272 SER A O 1
ATOM 2059 N N . PRO A 1 273 ? -28.047 32.469 24.906 1 90.38 273 PRO A N 1
ATOM 2060 C CA . PRO A 1 273 ? -28 33 23.547 1 90.38 273 PRO A CA 1
ATOM 2061 C C . PRO A 1 273 ? -26.688 33.688 23.219 1 90.38 273 PRO A C 1
ATOM 2063 O O . PRO A 1 273 ? -26.156 33.531 22.109 1 90.38 273 PRO A O 1
ATOM 2066 N N . LYS A 1 274 ? -26.188 34.375 24.172 1 91.44 274 LYS A N 1
ATOM 2067 C CA . LYS A 1 274 ? -24.938 35.094 23.969 1 91.44 274 LYS A CA 1
ATOM 2068 C C . LYS A 1 274 ? -23.797 34.125 23.703 1 91.44 274 LYS A C 1
ATOM 2070 O O . LYS A 1 274 ? -23.016 34.344 22.75 1 91.44 274 LYS A O 1
ATOM 2075 N N . THR A 1 275 ? -23.703 33.188 24.5 1 94.31 275 THR A N 1
ATOM 2076 C CA . THR A 1 275 ? -22.609 32.219 24.344 1 94.31 275 THR A CA 1
ATOM 2077 C C . THR A 1 275 ? -22.812 31.375 23.094 1 94.31 275 THR A C 1
ATOM 2079 O O . THR A 1 275 ? -21.844 31.031 22.406 1 94.31 275 THR A O 1
ATOM 2082 N N . ASP A 1 276 ? -24.031 31.078 22.734 1 95.88 276 ASP A N 1
ATOM 2083 C CA . ASP A 1 276 ? -24.312 30.297 21.531 1 95.88 276 ASP A CA 1
ATOM 2084 C C . ASP A 1 276 ? -23.906 31.062 20.281 1 95.88 276 ASP A C 1
ATOM 2086 O O . ASP A 1 276 ? -23.391 30.469 19.328 1 95.88 276 ASP A O 1
ATOM 2090 N N . ASP A 1 277 ? -24.172 32.281 20.328 1 96.19 277 ASP A N 1
ATOM 2091 C CA . ASP A 1 277 ? -23.797 33.125 19.203 1 96.19 277 ASP A CA 1
ATOM 2092 C C . ASP A 1 277 ? -22.281 33.188 19.031 1 96.19 277 ASP A C 1
ATOM 2094 O O . ASP A 1 277 ? -21.766 33.125 17.906 1 96.19 277 ASP A O 1
ATOM 2098 N N . LEU A 1 278 ? -21.594 33.344 20.125 1 97.56 278 LEU A N 1
ATOM 2099 C CA . LEU A 1 278 ? -20.141 33.344 20.078 1 97.56 278 LEU A CA 1
ATOM 2100 C C . LEU A 1 278 ? -19.594 32.062 19.5 1 97.56 278 LEU A C 1
ATOM 2102 O O . LEU A 1 278 ? -18.703 32.062 18.656 1 97.56 278 LEU A O 1
ATOM 2106 N N . ILE A 1 279 ? -20.188 30.969 19.938 1 97.38 279 ILE A N 1
ATOM 2107 C CA . ILE A 1 279 ? -19.75 29.641 19.484 1 97.38 279 ILE A CA 1
ATOM 2108 C C . ILE A 1 279 ? -20 29.5 17.984 1 97.38 279 ILE A C 1
ATOM 2110 O O . ILE A 1 279 ? -19.156 29 17.25 1 97.38 279 ILE A O 1
ATOM 2114 N N . THR A 1 280 ? -21.094 29.953 17.531 1 97.62 280 THR A N 1
ATOM 2115 C CA . THR A 1 280 ? -21.438 29.891 16.109 1 97.62 280 THR A CA 1
ATOM 2116 C C . THR A 1 280 ? -20.453 30.703 15.273 1 97.62 280 THR A C 1
ATOM 2118 O O . THR A 1 280 ? -20 30.234 14.227 1 97.62 280 THR A O 1
ATOM 2121 N N . ASP A 1 281 ? -20.141 31.875 15.75 1 97.94 281 ASP A N 1
ATOM 2122 C CA . ASP A 1 281 ? -19.219 32.75 15.016 1 97.94 281 ASP A CA 1
ATOM 2123 C C . ASP A 1 281 ? -17.797 32.188 15.023 1 97.94 281 ASP A C 1
ATOM 2125 O O . ASP A 1 281 ? -17.078 32.312 14.047 1 97.94 281 ASP A O 1
ATOM 2129 N N . LEU A 1 282 ? -17.453 31.594 16.141 1 98.12 282 LEU A N 1
ATOM 2130 C CA . LEU A 1 282 ? -16.141 30.953 16.219 1 98.12 282 LEU A CA 1
ATOM 2131 C C . LEU A 1 282 ? -16.047 29.75 15.281 1 98.12 282 LEU A C 1
ATOM 2133 O O . LEU A 1 282 ? -15.008 29.5 14.688 1 98.12 282 LEU A O 1
ATOM 2137 N N . ARG A 1 283 ? -17.125 29.016 15.141 1 96.75 283 ARG A N 1
ATOM 2138 C CA . ARG A 1 283 ? -17.203 27.922 14.18 1 96.75 283 ARG A CA 1
ATOM 2139 C C . ARG A 1 283 ? -17.078 28.438 12.75 1 96.75 283 ARG A C 1
ATOM 2141 O O . ARG A 1 283 ? -16.359 27.859 11.93 1 96.75 283 ARG A O 1
ATOM 2148 N N . TRP A 1 284 ? -17.781 29.516 12.523 1 97.5 284 TRP A N 1
ATOM 2149 C CA . TRP A 1 284 ? -17.766 30.141 11.203 1 97.5 284 TRP A CA 1
ATOM 2150 C C . TRP A 1 284 ? -16.344 30.547 10.82 1 97.5 284 TRP A C 1
ATOM 2152 O O . TRP A 1 284 ? -15.844 30.172 9.758 1 97.5 284 TRP A O 1
ATOM 2162 N N . ILE A 1 285 ? -15.641 31.281 11.664 1 97.56 285 ILE A N 1
ATOM 2163 C CA . ILE A 1 285 ? -14.328 31.812 11.312 1 97.56 285 ILE A CA 1
ATOM 2164 C C . ILE A 1 285 ? -13.312 30.688 11.25 1 97.56 285 ILE A C 1
ATOM 2166 O O . ILE A 1 285 ? -12.406 30.703 10.414 1 97.56 285 ILE A O 1
ATOM 2170 N N . GLY A 1 286 ? -13.469 29.719 12.125 1 96.44 286 GLY A N 1
ATOM 2171 C CA . GLY A 1 286 ? -12.625 28.547 12.031 1 96.44 286 GLY A CA 1
ATOM 2172 C C . GLY A 1 286 ? -12.766 27.812 10.711 1 96.44 286 GLY A C 1
ATOM 2173 O O . GLY A 1 286 ? -11.773 27.328 10.156 1 96.44 286 GLY A O 1
ATOM 2174 N N . GLY A 1 287 ? -13.984 27.719 10.258 1 96.5 287 GLY A N 1
ATOM 2175 C CA . GLY A 1 287 ? -14.266 27.078 8.977 1 96.5 287 GLY A CA 1
ATOM 2176 C C . GLY A 1 287 ? -13.617 27.797 7.805 1 96.5 287 GLY A C 1
ATOM 2177 O O . GLY A 1 287 ? -13.156 27.156 6.859 1 96.5 287 GLY A O 1
ATOM 2178 N N . LYS A 1 288 ? -13.586 29.094 7.875 1 96.88 288 LYS A N 1
ATOM 2179 C CA . LYS A 1 288 ? -13 29.891 6.805 1 96.88 288 LYS A CA 1
ATOM 2180 C C . LYS A 1 288 ? -11.484 29.672 6.719 1 96.88 288 LYS A C 1
ATOM 2182 O O . LYS A 1 288 ? -10.883 29.922 5.676 1 96.88 288 LYS A O 1
ATOM 2187 N N . PHE A 1 289 ? -10.883 29.203 7.82 1 96.5 289 PHE A N 1
ATOM 2188 C CA . PHE A 1 289 ? -9.453 28.938 7.859 1 96.5 289 PHE A CA 1
ATOM 2189 C C . PHE A 1 289 ? -9.164 27.469 7.578 1 96.5 289 PHE A C 1
ATOM 2191 O O . PHE A 1 289 ? -8 27.062 7.473 1 96.5 289 PHE A O 1
ATOM 2198 N N . GLY A 1 290 ? -10.195 26.703 7.422 1 95.12 290 GLY A N 1
ATOM 2199 C CA . GLY A 1 290 ? -10.055 25.266 7.281 1 95.12 290 GLY A CA 1
ATOM 2200 C C . GLY A 1 290 ? -9.266 24.844 6.055 1 95.12 290 GLY A C 1
ATOM 2201 O O . GLY A 1 290 ? -8.352 24.031 6.145 1 95.12 290 GLY A O 1
ATOM 2202 N N . ASP A 1 291 ? -9.617 25.422 4.941 1 93.81 291 ASP A N 1
ATOM 2203 C CA . ASP A 1 291 ? -8.961 25.062 3.686 1 93.81 291 ASP A CA 1
ATOM 2204 C C . ASP A 1 291 ? -7.488 25.469 3.697 1 93.81 291 ASP A C 1
ATOM 2206 O O . ASP A 1 291 ? -6.633 24.734 3.188 1 93.81 291 ASP A O 1
ATOM 2210 N N . ALA A 1 292 ? -7.227 26.656 4.199 1 94.25 292 ALA A N 1
ATOM 2211 C CA . ALA A 1 292 ? -5.844 27.125 4.266 1 94.25 292 ALA A CA 1
ATOM 2212 C C . ALA A 1 292 ? -4.988 26.188 5.121 1 94.25 292 ALA A C 1
ATOM 2214 O O . ALA A 1 292 ? -3.857 25.859 4.754 1 94.25 292 ALA A O 1
ATOM 2215 N N . ARG A 1 293 ? -5.504 25.812 6.203 1 93.25 293 ARG A N 1
ATOM 2216 C CA . ARG A 1 293 ? -4.809 24.859 7.07 1 93.25 293 ARG A CA 1
ATOM 2217 C C . ARG A 1 293 ? -4.621 23.516 6.379 1 93.25 293 ARG A C 1
ATOM 2219 O O . ARG A 1 293 ? -3.566 22.891 6.496 1 93.25 293 ARG A O 1
ATOM 2226 N N . ASP A 1 294 ? -5.625 23.078 5.789 1 94.44 294 ASP A N 1
ATOM 2227 C CA . ASP A 1 294 ? -5.586 21.797 5.09 1 94.44 294 ASP A CA 1
ATOM 2228 C C . ASP A 1 294 ? -4.496 21.781 4.023 1 94.44 294 ASP A C 1
ATOM 2230 O O . ASP A 1 294 ? -3.738 20.828 3.912 1 94.44 294 ASP A O 1
ATOM 2234 N N . VAL A 1 295 ? -4.449 22.828 3.248 1 94.06 295 VAL A N 1
ATOM 2235 C CA . VAL A 1 295 ? -3.457 22.938 2.186 1 94.06 295 VAL A CA 1
ATOM 2236 C C . VAL A 1 295 ? -2.053 22.844 2.777 1 94.06 295 VAL A C 1
ATOM 2238 O O . VAL A 1 295 ? -1.222 22.062 2.297 1 94.06 295 VAL A O 1
ATOM 2241 N N . GLU A 1 296 ? -1.808 23.594 3.797 1 92.25 296 GLU A N 1
ATOM 2242 C CA . GLU A 1 296 ? -0.483 23.625 4.41 1 92.25 296 GLU A CA 1
ATOM 2243 C C . GLU A 1 296 ? -0.103 22.25 4.961 1 92.25 296 GLU A C 1
ATOM 2245 O O . GLU A 1 296 ? 0.977 21.734 4.664 1 92.25 296 GLU A O 1
ATOM 2250 N N . VAL A 1 297 ? -0.94 21.656 5.668 1 94.5 297 VAL A N 1
ATOM 2251 C CA . VAL A 1 297 ? -0.669 20.391 6.367 1 94.5 297 VAL A CA 1
ATOM 2252 C C . VAL A 1 297 ? -0.561 19.25 5.359 1 94.5 297 VAL A C 1
ATOM 2254 O O . VAL A 1 297 ? 0.349 18.422 5.445 1 94.5 297 VAL A O 1
ATOM 2257 N N . GLN A 1 298 ? -1.452 19.219 4.461 1 97.31 298 GLN A N 1
ATOM 2258 C CA . GLN A 1 298 ? -1.527 18.094 3.531 1 97.31 298 GLN A CA 1
ATOM 2259 C C . GLN A 1 298 ? -0.409 18.172 2.494 1 97.31 298 GLN A C 1
ATOM 2261 O O . GLN A 1 298 ? 0.122 17.141 2.076 1 97.31 298 GLN A O 1
ATOM 2266 N N . TRP A 1 299 ? -0.113 19.359 2.031 1 96.31 299 TRP A N 1
ATOM 2267 C CA . TRP A 1 299 ? 1.015 19.484 1.116 1 96.31 299 TRP A CA 1
ATOM 2268 C C . TRP A 1 299 ? 2.305 19 1.763 1 96.31 299 TRP A C 1
ATOM 2270 O O . TRP A 1 299 ? 3.016 18.172 1.19 1 96.31 299 TRP A O 1
ATOM 2280 N N . GLU A 1 300 ? 2.586 19.531 2.959 1 95.44 300 GLU A N 1
ATOM 2281 C CA . GLU A 1 300 ? 3.797 19.125 3.668 1 95.44 300 GLU A CA 1
ATOM 2282 C C . GLU A 1 300 ? 3.818 17.609 3.9 1 95.44 300 GLU A C 1
ATOM 2284 O O . GLU A 1 300 ? 4.852 16.969 3.711 1 95.44 300 GLU A O 1
ATOM 2289 N N . ARG A 1 301 ? 2.725 17.109 4.285 1 96.25 301 ARG A N 1
ATOM 2290 C CA . ARG A 1 301 ? 2.594 15.688 4.555 1 96.25 301 ARG A CA 1
ATOM 2291 C C . ARG A 1 301 ? 2.904 14.859 3.307 1 96.25 301 ARG A C 1
ATOM 2293 O O . ARG A 1 301 ? 3.721 13.938 3.352 1 96.25 301 ARG A O 1
ATOM 2300 N N . LEU A 1 302 ? 2.23 15.172 2.217 1 96.88 302 LEU A N 1
ATOM 2301 C CA . LEU A 1 302 ? 2.344 14.359 1.012 1 96.88 302 LEU A CA 1
ATOM 2302 C C . LEU A 1 302 ? 3.744 14.453 0.417 1 96.88 302 LEU A C 1
ATOM 2304 O O . LEU A 1 302 ? 4.281 13.461 -0.087 1 96.88 302 LEU A O 1
ATOM 2308 N N . VAL A 1 303 ? 4.359 15.602 0.549 1 94.94 303 VAL A N 1
ATOM 2309 C CA . VAL A 1 303 ? 5.723 15.781 0.066 1 94.94 303 VAL A CA 1
ATOM 2310 C C . VAL A 1 303 ? 6.68 14.922 0.896 1 94.94 303 VAL A C 1
ATOM 2312 O O . VAL A 1 303 ? 7.543 14.234 0.347 1 94.94 303 VAL A O 1
ATOM 2315 N N . GLU A 1 304 ? 6.488 14.992 2.17 1 94.12 304 GLU A N 1
ATOM 2316 C CA . GLU A 1 304 ? 7.324 14.188 3.062 1 94.12 304 GLU A CA 1
ATOM 2317 C C . GLU A 1 304 ? 7.129 12.695 2.811 1 94.12 304 GLU A C 1
ATOM 2319 O O . GLU A 1 304 ? 8.102 11.945 2.736 1 94.12 304 GLU A O 1
ATOM 2324 N N . ARG A 1 3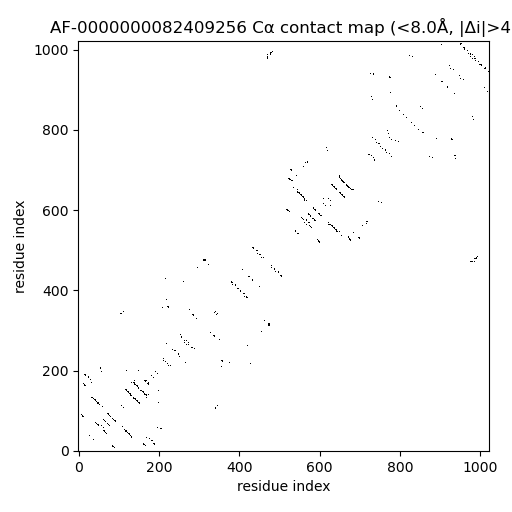05 ? 5.941 12.281 2.664 1 93.06 305 ARG A N 1
ATOM 2325 C CA . ARG A 1 305 ? 5.605 10.867 2.5 1 93.06 305 ARG A CA 1
ATOM 2326 C C . ARG A 1 305 ? 6.141 10.328 1.175 1 93.06 305 ARG A C 1
ATOM 2328 O O . ARG A 1 305 ? 6.539 9.172 1.087 1 93.06 305 ARG A O 1
ATOM 2335 N N . LEU A 1 306 ? 6.059 11.133 0.159 1 93 306 LEU A N 1
ATOM 2336 C CA . LEU A 1 306 ? 6.613 10.734 -1.129 1 93 306 LEU A CA 1
ATOM 2337 C C . LEU A 1 306 ? 8.094 10.375 -0.998 1 93 306 LEU A C 1
ATOM 2339 O O . LEU A 1 306 ? 8.57 9.445 -1.652 1 93 306 LEU A O 1
ATOM 2343 N N . GLY A 1 307 ? 8.766 11.133 -0.129 1 89.38 307 GLY A N 1
ATOM 2344 C CA . GLY A 1 307 ? 10.18 10.875 0.085 1 89.38 307 GLY A CA 1
ATOM 2345 C C . GLY A 1 307 ? 10.453 9.562 0.787 1 89.38 307 GLY A C 1
ATOM 2346 O O . GLY A 1 307 ? 11.547 9.008 0.672 1 89.38 307 GLY A O 1
ATOM 2347 N N . GLU A 1 308 ? 9.461 8.992 1.433 1 87.31 308 GLU A N 1
ATOM 2348 C CA . GLU A 1 308 ? 9.609 7.766 2.207 1 87.31 308 GLU A CA 1
ATOM 2349 C C . GLU A 1 308 ? 9.328 6.531 1.35 1 87.31 308 GLU A C 1
ATOM 2351 O O . GLU A 1 308 ? 9.633 5.406 1.752 1 87.31 308 GLU A O 1
ATOM 2356 N N . ILE A 1 309 ? 8.688 6.742 0.2 1 85.56 309 ILE A N 1
ATOM 2357 C CA . ILE A 1 309 ? 8.359 5.621 -0.67 1 85.56 309 ILE A CA 1
ATOM 2358 C C . ILE A 1 309 ? 9.57 5.25 -1.522 1 85.56 309 ILE A C 1
ATOM 2360 O O . ILE A 1 309 ? 10.023 6.051 -2.342 1 85.56 309 ILE A O 1
ATOM 2364 N N . ASP A 1 310 ? 9.961 3.961 -1.269 1 77.31 310 ASP A N 1
ATOM 2365 C CA . ASP A 1 310 ? 11.094 3.477 -2.057 1 77.31 310 ASP A CA 1
ATOM 2366 C C . ASP A 1 310 ? 10.664 3.146 -3.484 1 77.31 310 ASP A C 1
ATOM 2368 O O . ASP A 1 310 ? 9.531 2.713 -3.715 1 77.31 310 ASP A O 1
ATOM 2372 N N . GLU A 1 311 ? 11.43 3.406 -4.453 1 76 311 GLU A N 1
ATOM 2373 C CA . GLU A 1 311 ? 11.328 2.975 -5.844 1 76 311 GLU A CA 1
ATOM 2374 C C . GLU A 1 311 ? 10.008 3.428 -6.461 1 76 311 GLU A C 1
ATOM 2376 O O . GLU A 1 311 ? 9.266 2.617 -7.023 1 76 311 GLU A O 1
ATOM 2381 N N . MET A 1 312 ? 9.586 4.609 -6.262 1 85 312 MET A N 1
ATOM 2382 C CA . MET A 1 312 ? 8.398 5.133 -6.938 1 85 312 MET A CA 1
ATOM 2383 C C . MET A 1 312 ? 8.742 5.594 -8.352 1 85 312 MET A C 1
ATOM 2385 O O . MET A 1 312 ? 9.617 6.441 -8.539 1 85 312 MET A O 1
ATOM 2389 N N . PRO A 1 313 ? 7.984 4.945 -9.281 1 85.19 313 PRO A N 1
ATOM 2390 C CA . PRO A 1 313 ? 8.195 5.453 -10.641 1 85.19 313 PRO A CA 1
ATOM 2391 C C . PRO A 1 313 ? 7.797 6.922 -10.789 1 85.19 313 PRO A C 1
ATOM 2393 O O . PRO A 1 313 ? 6.801 7.355 -10.211 1 85.19 313 PRO A O 1
ATOM 2396 N N . GLU A 1 314 ? 8.625 7.781 -11.422 1 88.06 314 GLU A N 1
ATOM 2397 C CA . GLU A 1 314 ? 8.359 9.18 -11.758 1 88.06 314 GLU A CA 1
ATOM 2398 C C . GLU A 1 314 ? 8.031 9.992 -10.508 1 88.06 314 GLU A C 1
ATOM 2400 O O . GLU A 1 314 ? 7.055 10.742 -10.484 1 88.06 314 GLU A O 1
ATOM 2405 N N . ARG A 1 315 ? 8.789 9.836 -9.477 1 92.56 315 ARG A N 1
ATOM 2406 C CA . ARG A 1 315 ? 8.578 10.516 -8.203 1 92.56 315 ARG A CA 1
ATOM 2407 C C . ARG A 1 315 ? 8.508 12.023 -8.391 1 92.56 315 ARG A C 1
ATOM 2409 O O . ARG A 1 315 ? 7.645 12.688 -7.809 1 92.56 315 ARG A O 1
ATOM 2416 N N . GLU A 1 316 ? 9.391 12.555 -9.234 1 93.19 316 GLU A N 1
ATOM 2417 C CA . GLU A 1 316 ? 9.453 14 -9.43 1 93.19 316 GLU A CA 1
ATOM 2418 C C . GLU A 1 316 ? 8.188 14.516 -10.102 1 93.19 316 GLU A C 1
ATOM 2420 O O . GLU A 1 316 ? 7.703 15.602 -9.781 1 93.19 316 GLU A O 1
ATOM 2425 N N . ALA A 1 317 ? 7.699 13.719 -11.008 1 93 317 ALA A N 1
ATOM 2426 C CA . ALA A 1 317 ? 6.461 14.109 -11.68 1 93 317 ALA A CA 1
ATOM 2427 C C . ALA A 1 317 ? 5.277 14.062 -10.719 1 93 317 ALA A C 1
ATOM 2429 O O . ALA A 1 317 ? 4.387 14.914 -10.781 1 93 317 ALA A O 1
ATOM 2430 N N . VAL A 1 318 ? 5.238 13.094 -9.898 1 94.88 318 VAL A N 1
ATOM 2431 C CA . VAL A 1 318 ? 4.188 13 -8.891 1 94.88 318 VAL A CA 1
ATOM 2432 C C . VAL A 1 318 ? 4.266 14.195 -7.949 1 94.88 318 VAL A C 1
ATOM 2434 O O . VAL A 1 318 ? 3.246 14.82 -7.641 1 94.88 318 VAL A O 1
ATOM 2437 N N . ARG A 1 319 ? 5.473 14.57 -7.52 1 95.69 319 ARG A N 1
ATOM 2438 C CA . ARG A 1 319 ? 5.695 15.727 -6.648 1 95.69 319 ARG A CA 1
ATOM 2439 C C . ARG A 1 319 ? 5.227 17.016 -7.316 1 95.69 319 ARG A C 1
ATOM 2441 O O . ARG A 1 319 ? 4.57 17.844 -6.684 1 95.69 319 ARG A O 1
ATOM 2448 N N . ALA A 1 320 ? 5.562 17.141 -8.531 1 94.94 320 ALA A N 1
ATOM 2449 C CA . ALA A 1 320 ? 5.168 18.328 -9.281 1 94.94 320 ALA A CA 1
ATOM 2450 C C . ALA A 1 320 ? 3.65 18.469 -9.344 1 94.94 320 ALA A C 1
ATOM 2452 O O . ALA A 1 320 ? 3.109 19.562 -9.234 1 94.94 320 ALA A O 1
ATOM 2453 N N . ARG A 1 321 ? 3.051 17.359 -9.523 1 93.56 321 ARG A N 1
ATOM 2454 C CA . ARG A 1 321 ? 1.595 17.375 -9.602 1 93.56 321 ARG A CA 1
ATOM 2455 C C . ARG A 1 321 ? 0.98 17.766 -8.258 1 93.56 321 ARG A C 1
ATOM 2457 O O . ARG A 1 321 ? -0.015 18.484 -8.211 1 93.56 321 ARG A O 1
ATOM 2464 N N . ILE A 1 322 ? 1.517 17.25 -7.199 1 95.5 322 ILE A N 1
ATOM 2465 C CA . ILE A 1 322 ? 1.056 17.562 -5.855 1 95.5 322 ILE A CA 1
ATOM 2466 C C . ILE A 1 322 ? 1.284 19.047 -5.578 1 95.5 322 ILE A C 1
ATOM 2468 O O . ILE A 1 322 ? 0.396 19.734 -5.07 1 95.5 322 ILE A O 1
ATOM 2472 N N . ASP A 1 323 ? 2.412 19.547 -6.02 1 95.75 323 ASP A N 1
ATOM 2473 C CA . ASP A 1 323 ? 2.736 20.969 -5.844 1 95.75 323 ASP A CA 1
ATOM 2474 C C . ASP A 1 323 ? 1.733 21.844 -6.574 1 95.75 323 ASP A C 1
ATOM 2476 O O . ASP A 1 323 ? 1.238 22.828 -6.012 1 95.75 323 ASP A O 1
ATOM 2480 N N . GLU A 1 324 ? 1.49 21.5 -7.754 1 94.19 324 GLU A N 1
ATOM 2481 C CA . GLU A 1 324 ? 0.56 22.266 -8.57 1 94.19 324 GLU A CA 1
ATOM 2482 C C . GLU A 1 324 ? -0.843 22.25 -7.973 1 94.19 324 GLU A C 1
ATOM 2484 O O . GLU A 1 324 ? -1.507 23.297 -7.91 1 94.19 324 GLU A O 1
ATOM 2489 N N . TYR A 1 325 ? -1.288 21.156 -7.566 1 94.56 325 TYR A N 1
ATOM 2490 C CA . TYR A 1 325 ? -2.617 20.984 -6.992 1 94.56 325 TYR A CA 1
ATOM 2491 C C . TYR A 1 325 ? -2.795 21.844 -5.75 1 94.56 325 TYR A C 1
ATOM 2493 O O . TYR A 1 325 ? -3.787 22.562 -5.629 1 94.56 325 TYR A O 1
ATOM 2501 N N . PHE A 1 326 ? -1.814 21.875 -4.855 1 95.69 326 PHE A N 1
ATOM 2502 C CA . PHE A 1 326 ? -1.969 22.578 -3.594 1 95.69 326 PHE A CA 1
ATOM 2503 C C . PHE A 1 326 ? -1.662 24.062 -3.764 1 95.69 326 PHE A C 1
ATOM 2505 O O . PHE A 1 326 ? -2.189 24.906 -3.027 1 95.69 326 PHE A O 1
ATOM 2512 N N . SER A 1 327 ? -0.811 24.375 -4.75 1 94.81 327 SER A N 1
ATOM 2513 C CA . SER A 1 327 ? -0.545 25.781 -5.02 1 94.81 327 SER A CA 1
ATOM 2514 C C . SER A 1 327 ? -1.82 26.531 -5.414 1 94.81 327 SER A C 1
ATOM 2516 O O . SER A 1 327 ? -2.119 27.594 -4.867 1 94.81 327 SER A O 1
ATOM 2518 N N . ALA A 1 328 ? -2.553 25.953 -6.254 1 92.44 328 ALA A N 1
ATOM 2519 C CA . ALA A 1 328 ? -3.809 26.547 -6.711 1 92.44 328 ALA A CA 1
ATOM 2520 C C . ALA A 1 328 ? -4.812 26.641 -5.566 1 92.44 328 ALA A C 1
ATOM 2522 O O . ALA A 1 328 ? -5.48 27.672 -5.406 1 92.44 328 ALA A O 1
ATOM 2523 N N . ARG A 1 329 ? -4.875 25.75 -4.812 1 94.25 329 ARG A N 1
ATOM 2524 C CA . ARG A 1 329 ? -5.816 25.703 -3.699 1 94.25 329 ARG A CA 1
ATOM 2525 C C . ARG A 1 329 ? -5.371 26.641 -2.574 1 94.25 329 ARG A C 1
ATOM 2527 O O . ARG A 1 329 ? -6.203 27.234 -1.89 1 94.25 329 ARG A O 1
ATOM 2534 N N . GLY A 1 330 ? -4.059 26.75 -2.428 1 94.75 330 GLY A N 1
ATOM 2535 C CA . GLY A 1 330 ? -3.506 27.625 -1.396 1 94.75 330 GLY A CA 1
ATOM 2536 C C . GLY A 1 330 ? -3.83 29.078 -1.612 1 94.75 330 GLY A C 1
ATOM 2537 O O . GLY A 1 330 ? -4.172 29.797 -0.666 1 94.75 330 GLY A O 1
ATOM 2538 N N . GLU A 1 331 ? -3.795 29.484 -2.799 1 93.38 331 GLU A N 1
ATOM 2539 C CA . GLU A 1 331 ? -4.113 30.859 -3.129 1 93.38 331 GLU A CA 1
ATOM 2540 C C . GLU A 1 331 ? -5.574 31.188 -2.822 1 93.38 331 GLU A C 1
ATOM 2542 O O . GLU A 1 331 ? -5.871 32.188 -2.191 1 93.38 331 GLU A O 1
ATOM 2547 N N . THR A 1 332 ? -6.383 30.297 -3.217 1 95.12 332 THR A N 1
ATOM 2548 C CA . THR A 1 332 ? -7.812 30.484 -2.99 1 95.12 332 THR A CA 1
ATOM 2549 C C . THR A 1 332 ? -8.133 30.438 -1.498 1 95.12 332 THR A C 1
ATOM 2551 O O . THR A 1 332 ? -8.93 31.234 -1.009 1 95.12 332 THR A O 1
ATOM 2554 N N . ALA A 1 333 ? -7.547 29.594 -0.829 1 95.88 333 ALA A N 1
ATOM 2555 C CA . ALA A 1 333 ? -7.797 29.422 0.601 1 95.88 333 ALA A CA 1
ATOM 2556 C C . ALA A 1 333 ? -7.305 30.641 1.388 1 95.88 333 ALA A C 1
ATOM 2558 O O . ALA A 1 333 ? -7.957 31.078 2.338 1 95.88 333 ALA A O 1
ATOM 2559 N N . GLN A 1 334 ? -6.191 31.141 0.996 1 93.75 334 GLN A N 1
ATOM 2560 C CA . GLN A 1 334 ? -5.645 32.312 1.653 1 93.75 334 GLN A CA 1
ATOM 2561 C C . GLN A 1 334 ? -6.551 33.531 1.45 1 93.75 334 GLN A C 1
ATOM 2563 O O . GLN A 1 334 ? -6.785 34.312 2.385 1 93.75 334 GLN A O 1
ATOM 2568 N N . GLU A 1 335 ? -7.02 33.656 0.298 1 95.38 335 GLU A N 1
ATOM 2569 C CA . GLU A 1 335 ? -7.934 34.75 -0.002 1 95.38 335 GLU A CA 1
ATOM 2570 C C . GLU A 1 335 ? -9.203 34.656 0.835 1 95.38 335 GLU A C 1
ATOM 2572 O O . GLU A 1 335 ? -9.688 35.656 1.364 1 95.38 335 GLU A O 1
ATOM 2577 N N . THR A 1 336 ? -9.664 33.5 0.93 1 96.81 336 THR A N 1
ATOM 2578 C CA . THR A 1 336 ? -10.875 33.25 1.71 1 96.81 336 THR A CA 1
ATOM 2579 C C . THR A 1 336 ? -10.641 33.594 3.182 1 96.81 336 THR A C 1
ATOM 2581 O O . THR A 1 336 ? -11.484 34.219 3.826 1 96.81 336 THR A O 1
ATOM 2584 N N . ALA A 1 337 ? -9.578 33.188 3.721 1 96.75 337 ALA A N 1
ATOM 2585 C CA . ALA A 1 337 ? -9.234 33.469 5.109 1 96.75 337 ALA A CA 1
ATOM 2586 C C . ALA A 1 337 ? -9.094 34.969 5.348 1 96.75 337 ALA A C 1
ATOM 2588 O O . ALA A 1 337 ? -9.625 35.5 6.328 1 96.75 337 ALA A O 1
ATOM 2589 N N . LEU A 1 338 ? -8.422 35.688 4.434 1 95.88 338 LEU A N 1
ATOM 2590 C CA . LEU A 1 338 ? -8.203 37.125 4.566 1 95.88 338 LEU A CA 1
ATOM 2591 C C . LEU A 1 338 ? -9.523 37.875 4.453 1 95.88 338 LEU A C 1
ATOM 2593 O O . LEU A 1 338 ? -9.742 38.844 5.18 1 95.88 338 LEU A O 1
ATOM 2597 N N . GLU A 1 339 ? -10.344 37.406 3.568 1 96.81 339 GLU A N 1
ATOM 2598 C CA . GLU A 1 339 ? -11.656 38.031 3.436 1 96.81 339 GLU A CA 1
ATOM 2599 C C . GLU A 1 339 ? -12.469 37.875 4.723 1 96.81 339 GLU A C 1
ATOM 2601 O O . GLU A 1 339 ? -13.18 38.812 5.117 1 96.81 339 GLU A O 1
ATOM 2606 N N . ALA A 1 340 ? -12.375 36.781 5.312 1 97.5 340 ALA A N 1
ATOM 2607 C CA . ALA A 1 340 ? -13.07 36.562 6.574 1 97.5 340 ALA A CA 1
ATOM 2608 C C . ALA A 1 340 ? -12.531 37.469 7.668 1 97.5 340 ALA A C 1
ATOM 2610 O O . ALA A 1 340 ? -13.297 38.031 8.453 1 97.5 340 ALA A O 1
ATOM 2611 N N . LEU A 1 341 ? -11.234 37.656 7.727 1 96.94 341 LEU A N 1
ATOM 2612 C CA . LEU A 1 341 ? -10.609 38.531 8.719 1 96.94 341 LEU A CA 1
ATOM 2613 C C . LEU A 1 341 ? -11 40 8.5 1 96.94 341 LEU A C 1
ATOM 2615 O O . LEU A 1 341 ? -11.023 40.781 9.445 1 96.94 341 LEU A O 1
ATOM 2619 N N . ASP A 1 342 ? -11.328 40.312 7.277 1 95.19 342 ASP A N 1
ATOM 2620 C CA . ASP A 1 342 ? -11.688 41.688 6.938 1 95.19 342 ASP A CA 1
ATOM 2621 C C . ASP A 1 342 ? -13.188 41.938 7.109 1 95.19 342 ASP A C 1
ATOM 2623 O O . ASP A 1 342 ? -13.664 43.062 6.949 1 95.19 342 ASP A O 1
ATOM 2627 N N . SER A 1 343 ? -13.859 40.906 7.48 1 95.69 343 SER A N 1
ATOM 2628 C CA . SER A 1 343 ? -15.312 41.031 7.566 1 95.69 343 SER A CA 1
ATOM 2629 C C . SER A 1 343 ? -15.734 41.75 8.844 1 95.69 343 SER A C 1
ATOM 2631 O O . SER A 1 343 ? -15.023 41.719 9.852 1 95.69 343 SER A O 1
ATOM 2633 N N . GLU A 1 344 ? -16.891 42.312 8.789 1 94.62 344 GLU A N 1
ATOM 2634 C CA . GLU A 1 344 ? -17.484 42.938 9.977 1 94.62 344 GLU A CA 1
ATOM 2635 C C . GLU A 1 344 ? -17.875 41.875 11 1 94.62 344 GLU A C 1
ATOM 2637 O O . GLU A 1 344 ? -17.812 42.125 12.211 1 94.62 344 GLU A O 1
ATOM 2642 N N . ARG A 1 345 ? -18.234 40.75 10.492 1 96.25 345 ARG A N 1
ATOM 2643 C CA . ARG A 1 345 ? -18.625 39.656 11.375 1 96.25 345 ARG A CA 1
ATOM 2644 C C . ARG A 1 345 ? -17.469 39.281 12.305 1 96.25 345 ARG A C 1
ATOM 2646 O O . ARG A 1 345 ? -17.688 39 13.484 1 96.25 345 ARG A O 1
ATOM 2653 N N . TYR A 1 346 ? -16.328 39.344 11.766 1 97.12 346 TYR A N 1
ATOM 2654 C CA . TYR A 1 346 ? -15.164 38.969 12.555 1 97.12 346 TYR A CA 1
ATOM 2655 C C . TYR A 1 346 ? -14.859 40.031 13.609 1 97.12 346 TYR A C 1
ATOM 2657 O O . TYR A 1 346 ? -14.633 39.688 14.773 1 97.12 346 TYR A O 1
ATOM 2665 N N . THR A 1 347 ? -14.844 41.281 13.273 1 94.62 347 THR A N 1
ATOM 2666 C CA . THR A 1 347 ? -14.562 42.344 14.234 1 94.62 347 THR A CA 1
ATOM 2667 C C . THR A 1 347 ? -15.633 42.375 15.328 1 94.62 347 THR A C 1
ATOM 2669 O O . THR A 1 347 ? -15.32 42.625 16.5 1 94.62 347 THR A O 1
ATOM 2672 N N . THR A 1 348 ? -16.844 42.094 14.914 1 95.94 348 THR A N 1
ATOM 2673 C CA . THR A 1 348 ? -17.938 42.031 15.883 1 95.94 348 THR A CA 1
ATOM 2674 C C . THR A 1 348 ? -17.719 40.875 16.859 1 95.94 348 THR A C 1
ATOM 2676 O O . THR A 1 348 ? -18 41.031 18.062 1 95.94 348 THR A O 1
ATOM 2679 N N . LEU A 1 349 ? -17.312 39.812 16.328 1 97.56 349 LEU A N 1
ATOM 2680 C CA . LEU A 1 349 ? -17 38.656 17.172 1 97.56 349 LEU A CA 1
ATOM 2681 C C . LEU A 1 349 ? -15.961 39.031 18.219 1 97.56 349 LEU A C 1
ATOM 2683 O O . LEU A 1 349 ? -16.125 38.688 19.406 1 97.56 349 LEU A O 1
ATOM 2687 N N . LEU A 1 350 ? -14.875 39.719 17.844 1 96.38 350 LEU A N 1
ATOM 2688 C CA . LEU A 1 350 ? -13.82 40.125 18.781 1 96.38 350 LEU A CA 1
ATOM 2689 C C . LEU A 1 350 ? -14.375 41.031 19.859 1 96.38 350 LEU A C 1
ATOM 2691 O O . LEU A 1 350 ? -14.062 40.875 21.047 1 96.38 350 LEU A O 1
ATOM 2695 N N . ASP A 1 351 ? -15.25 41.906 19.484 1 93.81 351 ASP A N 1
ATOM 2696 C CA . ASP A 1 351 ? -15.867 42.812 20.453 1 93.81 351 ASP A CA 1
ATOM 2697 C C . ASP A 1 351 ? -16.75 42.062 21.438 1 93.81 351 ASP A C 1
ATOM 2699 O O . ASP A 1 351 ? -16.719 42.312 22.641 1 93.81 351 ASP A O 1
ATOM 2703 N N . ARG A 1 352 ? -17.5 41.188 20.891 1 95.94 352 ARG A N 1
ATOM 2704 C CA . ARG A 1 352 ? -18.406 40.406 21.734 1 95.94 352 ARG A CA 1
ATOM 2705 C C . ARG A 1 352 ? -17.641 39.531 22.688 1 95.94 352 ARG A C 1
ATOM 2707 O O . ARG A 1 352 ? -18.062 39.312 23.828 1 95.94 352 ARG A O 1
ATOM 2714 N N . LEU A 1 353 ? -16.562 39 22.219 1 96.25 353 LEU A N 1
ATOM 2715 C CA . LEU A 1 353 ? -15.719 38.188 23.094 1 96.25 353 LEU A CA 1
ATOM 2716 C C . LEU A 1 353 ? -15.133 39.031 24.219 1 96.25 353 LEU A C 1
ATOM 2718 O O . LEU A 1 353 ? -15.109 38.594 25.375 1 96.25 353 LEU A O 1
ATOM 2722 N N . ASP A 1 354 ? -14.688 40.219 23.922 1 91.94 354 ASP A N 1
ATOM 2723 C CA . ASP A 1 354 ? -14.156 41.125 24.922 1 91.94 354 ASP A CA 1
ATOM 2724 C C . ASP A 1 354 ? -15.234 41.5 25.953 1 91.94 354 ASP A C 1
ATOM 2726 O O . ASP A 1 354 ? -14.953 41.562 27.156 1 91.94 354 ASP A O 1
ATOM 2730 N N . GLU A 1 355 ? -16.375 41.75 25.438 1 92.56 355 GLU A N 1
ATOM 2731 C CA . GLU A 1 355 ? -17.5 42.062 26.312 1 92.56 355 GLU A CA 1
ATOM 2732 C C . GLU A 1 355 ? -17.812 40.906 27.25 1 92.56 355 GLU A C 1
ATOM 2734 O O . GLU A 1 355 ? -18.078 41.125 28.438 1 92.56 355 GLU A O 1
ATOM 2739 N N . TYR A 1 356 ? -17.844 39.781 26.672 1 94.5 356 TYR A N 1
ATOM 2740 C CA . TYR A 1 356 ? -18.141 38.594 27.453 1 94.5 356 TYR A CA 1
ATOM 2741 C C . TYR A 1 356 ? -17.109 38.406 28.578 1 94.5 356 TYR A C 1
ATOM 2743 O O . TYR A 1 356 ? -17.469 38.062 29.703 1 94.5 356 TYR A O 1
ATOM 2751 N N . VAL A 1 357 ? -15.836 38.594 28.25 1 93.5 357 VAL A N 1
ATOM 2752 C CA . VAL A 1 357 ? -14.766 38.5 29.234 1 93.5 357 VAL A CA 1
ATOM 2753 C C . VAL A 1 357 ? -14.969 39.531 30.344 1 93.5 357 VAL A C 1
ATOM 2755 O O . VAL A 1 357 ? -14.773 39.219 31.516 1 93.5 357 VAL A O 1
ATOM 2758 N N . GLY A 1 358 ? -15.359 40.688 29.953 1 88.62 358 GLY A N 1
ATOM 2759 C CA . GLY A 1 358 ? -15.664 41.719 30.922 1 88.62 358 GLY A CA 1
ATOM 2760 C C . GLY A 1 358 ? -16.828 41.344 31.828 1 88.62 358 GLY A C 1
ATOM 2761 O O . GLY A 1 358 ? -16.781 41.625 33.031 1 88.62 358 GLY A O 1
ATOM 2762 N N . ASP A 1 359 ? -17.812 40.75 31.266 1 88.44 359 ASP A N 1
ATOM 2763 C CA . ASP A 1 359 ? -19 40.344 32 1 88.44 359 ASP A CA 1
ATOM 2764 C C . ASP A 1 359 ? -18.656 39.281 33.062 1 88.44 359 ASP A C 1
ATOM 2766 O O . ASP A 1 359 ? -19.25 39.25 34.125 1 88.44 359 ASP A O 1
ATOM 2770 N N . LEU A 1 360 ? -17.781 38.375 32.719 1 86.88 360 LEU A N 1
ATOM 2771 C CA . LEU A 1 360 ? -17.391 37.312 33.625 1 86.88 360 LEU A CA 1
ATOM 2772 C C . LEU A 1 360 ? -16.734 37.875 34.875 1 86.88 360 LEU A C 1
ATOM 2774 O O . LEU A 1 360 ? -16.812 37.281 35.969 1 86.88 360 LEU A O 1
ATOM 2778 N N . GLU A 1 361 ? -16.078 38.906 34.781 1 74.69 361 GLU A N 1
ATOM 2779 C CA . GLU A 1 361 ? -15.453 39.562 35.938 1 74.69 361 GLU A CA 1
ATOM 2780 C C . GLU A 1 361 ? -16.5 40.031 36.938 1 74.69 361 GLU A C 1
ATOM 2782 O O . GLU A 1 361 ? -16.344 39.812 38.156 1 74.69 361 GLU A O 1
ATOM 2787 N N . PHE A 1 362 ? -17.469 40.5 36.438 1 68 362 PHE A N 1
ATOM 2788 C CA . PHE A 1 362 ? -18.531 41.062 37.25 1 68 362 PHE A CA 1
ATOM 2789 C C . PHE A 1 362 ? -19.328 39.938 37.938 1 68 362 PHE A C 1
ATOM 2791 O O . PHE A 1 362 ? -19.688 40.062 39.094 1 68 362 PHE A O 1
ATOM 2798 N N . ASP A 1 363 ? -19.609 38.969 37.188 1 66.75 363 ASP A N 1
ATOM 2799 C CA . ASP A 1 363 ? -20.391 37.844 37.719 1 66.75 363 ASP A CA 1
ATOM 2800 C C . ASP A 1 363 ? -19.656 37.125 38.844 1 66.75 363 ASP A C 1
ATOM 2802 O O . ASP A 1 363 ? -20.281 36.719 39.812 1 66.75 363 ASP A O 1
ATOM 2806 N N . THR A 1 364 ? -18.422 37 38.812 1 64.19 364 THR A N 1
ATOM 2807 C CA . THR A 1 364 ? -17.625 36.344 39.844 1 64.19 364 THR A CA 1
ATOM 2808 C C . THR A 1 364 ? -17.625 37.156 41.125 1 64.19 364 THR A C 1
ATOM 2810 O O . THR A 1 364 ? -17.656 36.594 42.219 1 64.19 364 THR A O 1
ATOM 2813 N N . ALA A 1 365 ? -17.641 38.344 40.906 1 56.84 365 ALA A N 1
ATOM 2814 C CA . ALA A 1 365 ? -17.688 39.219 42.062 1 56.84 365 ALA A CA 1
ATOM 2815 C C . ALA A 1 365 ? -19.016 39.094 42.781 1 56.84 365 ALA A C 1
ATOM 2817 O O . ALA A 1 365 ? -19.078 39.156 44.031 1 56.84 365 ALA A O 1
ATOM 2818 N N . ALA A 1 366 ? -19.906 38.719 42.031 1 56.34 366 ALA A N 1
ATOM 2819 C CA . ALA A 1 366 ? -21.25 38.625 42.594 1 56.34 366 ALA A CA 1
ATOM 2820 C C . ALA A 1 366 ? -21.547 37.219 43.125 1 56.34 366 ALA A C 1
ATOM 2822 O O . ALA A 1 366 ? -22.406 37.062 44 1 56.34 366 ALA A O 1
ATOM 2823 N N . HIS A 1 367 ? -20.969 36.219 42.531 1 62.06 367 HIS A N 1
ATOM 2824 C CA . HIS A 1 367 ? -21.328 34.875 42.875 1 62.06 367 HIS A CA 1
ATOM 2825 C C . HIS A 1 367 ? -20.156 34.125 43.5 1 62.06 367 HIS A C 1
ATOM 2827 O O . HIS A 1 367 ? -19.375 33.5 42.75 1 62.06 367 HIS A O 1
ATOM 2833 N N . ARG A 1 368 ? -19.891 34.312 44.75 1 62.62 368 ARG A N 1
ATOM 2834 C CA . ARG A 1 368 ? -18.828 33.562 45.438 1 62.62 368 ARG A CA 1
ATOM 2835 C C . ARG A 1 368 ? -19.219 32.125 45.656 1 62.62 368 ARG A C 1
ATOM 2837 O O . ARG A 1 368 ? -20.219 31.844 46.344 1 62.62 368 ARG A O 1
ATOM 2844 N N . VAL A 1 369 ? -18.766 31.266 44.688 1 65.06 369 VAL A N 1
ATOM 2845 C CA . VAL A 1 369 ? -18.953 29.828 44.938 1 65.06 369 VAL A CA 1
ATOM 2846 C C . VAL A 1 369 ? -17.812 29.297 45.781 1 65.06 369 VAL A C 1
ATOM 2848 O O . VAL A 1 369 ? -16.656 29.734 45.625 1 65.06 369 VAL A O 1
ATOM 2851 N N . GLY A 1 370 ? -18.094 28.484 46.844 1 68.62 370 GLY A N 1
ATOM 2852 C CA . GLY A 1 370 ? -17.062 27.891 47.688 1 68.62 370 GLY A CA 1
ATOM 2853 C C . GLY A 1 370 ? -16.078 27.031 46.906 1 68.62 370 GLY A C 1
ATOM 2854 O O . GLY A 1 370 ? -16.391 26.547 45.812 1 68.62 370 GLY A O 1
ATOM 2855 N N . LYS A 1 371 ? -14.906 27 47.375 1 71.44 371 LYS A N 1
ATOM 2856 C CA . LYS A 1 371 ? -13.812 26.25 46.75 1 71.44 371 LYS A CA 1
ATOM 2857 C C . LYS A 1 371 ? -14.234 24.812 46.438 1 71.44 371 LYS A C 1
ATOM 2859 O O . LYS A 1 371 ? -13.945 24.297 45.375 1 71.44 371 LYS A O 1
ATOM 2864 N N . LYS A 1 372 ? -14.906 24.266 47.406 1 73.12 372 LYS A N 1
ATOM 2865 C CA . LYS A 1 372 ? -15.305 22.875 47.25 1 73.12 372 LYS A CA 1
ATOM 2866 C C . LYS A 1 372 ? -16.344 22.734 46.125 1 73.12 372 LYS A C 1
ATOM 2868 O O . LYS A 1 372 ? -16.281 21.781 45.344 1 73.12 372 LYS A O 1
ATOM 2873 N N . ALA A 1 373 ? -17.188 23.578 46 1 70.19 373 ALA A N 1
ATOM 2874 C CA . ALA A 1 373 ? -18.219 23.547 44.969 1 70.19 373 ALA A CA 1
ATOM 2875 C C . ALA A 1 373 ? -17.625 23.781 43.562 1 70.19 373 ALA A C 1
ATOM 2877 O O . ALA A 1 373 ? -18.047 23.156 42.594 1 70.19 373 ALA A O 1
ATOM 2878 N N . SER A 1 374 ? -16.703 24.531 43.531 1 78.62 374 SER A N 1
ATOM 2879 C CA . SER A 1 374 ? -16 24.828 42.281 1 78.62 374 SER A CA 1
ATOM 2880 C C . SER A 1 374 ? -15.234 23.609 41.781 1 78.62 374 SER A C 1
ATOM 2882 O O . SER A 1 374 ? -15.336 23.266 40.594 1 78.62 374 SER A O 1
ATOM 2884 N N . ALA A 1 375 ? -14.57 23.016 42.688 1 78.81 375 ALA A N 1
ATOM 2885 C CA . ALA A 1 375 ? -13.797 21.828 42.312 1 78.81 375 ALA A CA 1
ATOM 2886 C C . ALA A 1 375 ? -14.711 20.719 41.844 1 78.81 375 ALA A C 1
ATOM 2888 O O . ALA A 1 375 ? -14.367 19.984 40.906 1 78.81 375 ALA A O 1
ATOM 2889 N N . ARG A 1 376 ? -15.797 20.578 42.438 1 83.44 376 ARG A N 1
ATOM 2890 C CA . ARG A 1 376 ? -16.75 19.547 42.062 1 83.44 376 ARG A CA 1
ATOM 2891 C C . ARG A 1 376 ? -17.344 19.812 40.688 1 83.44 376 ARG A C 1
ATOM 2893 O O . ARG A 1 376 ? -17.578 18.875 39.906 1 83.44 376 ARG A O 1
ATOM 2900 N N . GLU A 1 377 ? -17.609 21 40.438 1 84.31 377 GLU A N 1
ATOM 2901 C CA . GLU A 1 377 ? -18.172 21.359 39.125 1 84.31 377 GLU A CA 1
ATOM 2902 C C . GLU A 1 377 ? -17.172 21.094 38 1 84.31 377 GLU A C 1
ATOM 2904 O O . GLU A 1 377 ? -17.547 20.562 36.969 1 84.31 377 GLU A O 1
ATOM 2909 N N . LEU A 1 378 ? -15.984 21.438 38.25 1 86.69 378 LEU A N 1
ATOM 2910 C CA . LEU A 1 378 ? -14.938 21.203 37.281 1 86.69 378 LEU A CA 1
ATOM 2911 C C . LEU A 1 378 ? -14.75 19.703 37.031 1 86.69 378 LEU A C 1
ATOM 2913 O O . LEU A 1 378 ? -14.664 19.266 35.875 1 86.69 378 LEU A O 1
ATOM 2917 N N . ALA A 1 379 ? -14.734 19 38.125 1 89.06 379 ALA A N 1
ATOM 2918 C CA . ALA A 1 379 ? -14.57 17.547 38.062 1 89.06 379 ALA A CA 1
ATOM 2919 C C . ALA A 1 379 ? -15.734 16.906 37.312 1 89.06 379 ALA A C 1
ATOM 2921 O O . ALA A 1 379 ? -15.531 15.992 36.5 1 89.06 379 ALA A O 1
ATOM 2922 N N . HIS A 1 380 ? -16.875 17.375 37.531 1 91.31 380 HIS A N 1
ATOM 2923 C CA . HIS A 1 380 ? -18.062 16.828 36.875 1 91.31 380 HIS A CA 1
ATOM 2924 C C . HIS A 1 380 ? -18.031 17.062 35.375 1 91.31 380 HIS A C 1
ATOM 2926 O O . HIS A 1 380 ? -18.391 16.188 34.594 1 91.31 380 HIS A O 1
ATOM 2932 N N . THR A 1 381 ? -17.609 18.234 35.031 1 91.06 381 THR A N 1
ATOM 2933 C CA . THR A 1 381 ? -17.531 18.578 33.625 1 91.06 381 THR A CA 1
ATOM 2934 C C . THR A 1 381 ? -16.531 17.672 32.906 1 91.06 381 THR A C 1
ATOM 2936 O O . THR A 1 381 ? -16.812 17.141 31.828 1 91.06 381 THR A O 1
ATOM 2939 N N . LEU A 1 382 ? -15.398 17.438 33.5 1 93.12 382 LEU A N 1
ATOM 2940 C CA . LEU A 1 382 ? -14.359 16.625 32.906 1 93.12 382 LEU A CA 1
ATOM 2941 C C . LEU A 1 382 ? -14.797 15.164 32.812 1 93.12 382 LEU A C 1
ATOM 2943 O O . LEU A 1 382 ? -14.547 14.5 31.797 1 93.12 382 LEU A O 1
ATOM 2947 N N . ARG A 1 383 ? -15.422 14.711 33.844 1 94.38 383 ARG A N 1
ATOM 2948 C CA . ARG A 1 383 ? -15.922 13.344 33.844 1 94.38 383 ARG A CA 1
ATOM 2949 C C . ARG A 1 383 ? -16.953 13.125 32.75 1 94.38 383 ARG A C 1
ATOM 2951 O O . ARG A 1 383 ? -16.953 12.094 32.094 1 94.38 383 ARG A O 1
ATOM 2958 N N . HIS A 1 384 ? -17.781 14.086 32.594 1 94.81 384 HIS A N 1
ATOM 2959 C CA . HIS A 1 384 ? -18.812 14.008 31.562 1 94.81 384 HIS A CA 1
ATOM 2960 C C . HIS A 1 384 ? -18.203 13.984 30.172 1 94.81 384 HIS A C 1
ATOM 2962 O O . HIS A 1 384 ? -18.625 13.203 29.312 1 94.81 384 HIS A O 1
ATOM 2968 N N . LEU A 1 385 ? -17.234 14.828 29.938 1 94.88 385 LEU A N 1
ATOM 2969 C CA . LEU A 1 385 ? -16.547 14.867 28.656 1 94.88 385 LEU A CA 1
ATOM 2970 C C . LEU A 1 385 ? -15.812 13.555 28.391 1 94.88 385 LEU A C 1
ATOM 2972 O O . LEU A 1 385 ? -15.844 13.039 27.266 1 94.88 385 LEU A O 1
ATOM 2976 N N . ALA A 1 386 ? -15.211 13.016 29.406 1 95.56 386 ALA A N 1
ATOM 2977 C CA . ALA A 1 386 ? -14.508 11.742 29.281 1 95.56 386 ALA A CA 1
ATOM 2978 C C . ALA A 1 386 ? -15.461 10.625 28.891 1 95.56 386 ALA A C 1
ATOM 2980 O O . ALA A 1 386 ? -15.125 9.773 28.047 1 95.56 386 ALA A O 1
ATOM 2981 N N . HIS A 1 387 ? -16.594 10.641 29.5 1 95.94 387 HIS A N 1
ATOM 2982 C CA . HIS A 1 387 ? -17.609 9.625 29.203 1 95.94 387 HIS A CA 1
ATOM 2983 C C . HIS A 1 387 ? -18.062 9.734 27.75 1 95.94 387 HIS A C 1
ATOM 2985 O O . HIS A 1 387 ? -18.234 8.711 27.078 1 95.94 387 HIS A O 1
ATOM 2991 N N . LYS A 1 388 ? -18.234 10.914 27.312 1 95.75 388 LYS A N 1
ATOM 2992 C CA . LYS A 1 388 ? -18.688 11.133 25.938 1 95.75 388 LYS A CA 1
ATOM 2993 C C . LYS A 1 388 ? -17.625 10.68 24.938 1 95.75 388 LYS A C 1
ATOM 2995 O O . LYS A 1 388 ? -17.953 10.047 23.922 1 95.75 388 LYS A O 1
ATOM 3000 N N . VAL A 1 389 ? -16.375 10.969 25.172 1 96.38 389 VAL A N 1
ATOM 3001 C CA . VAL A 1 389 ? -15.297 10.555 24.281 1 96.38 389 VAL A CA 1
ATOM 3002 C C . VAL A 1 389 ? -15.18 9.031 24.297 1 96.38 389 VAL A C 1
ATOM 3004 O O . VAL A 1 389 ? -14.992 8.406 23.25 1 96.38 389 VAL A O 1
ATOM 3007 N N . GLY A 1 390 ? -15.281 8.469 25.484 1 96.62 390 GLY A N 1
ATOM 3008 C CA . GLY A 1 390 ? -15.242 7.02 25.609 1 96.62 390 GLY A CA 1
ATOM 3009 C C . GLY A 1 390 ? -16.297 6.32 24.781 1 96.62 390 GLY A C 1
ATOM 3010 O O . GLY A 1 390 ? -16.016 5.328 24.109 1 96.62 390 GLY A O 1
ATOM 3011 N N . LYS A 1 391 ? -17.438 6.859 24.781 1 96.81 391 LYS A N 1
ATOM 3012 C CA . LYS A 1 391 ? -18.516 6.301 23.984 1 96.81 391 LYS A CA 1
ATOM 3013 C C . LYS A 1 391 ? -18.219 6.398 22.484 1 96.81 391 LYS A C 1
ATOM 3015 O O . LYS A 1 391 ? -18.516 5.48 21.719 1 96.81 391 LYS A O 1
ATOM 3020 N N . ARG A 1 392 ? -17.703 7.473 22.109 1 96.75 392 ARG A N 1
ATOM 3021 C CA . ARG A 1 392 ? -17.344 7.68 20.703 1 96.75 392 ARG A CA 1
ATOM 3022 C C . ARG A 1 392 ? -16.25 6.719 20.281 1 96.75 392 ARG A C 1
ATOM 3024 O O . ARG A 1 392 ? -16.25 6.223 19.156 1 96.75 392 ARG A O 1
ATOM 3031 N N . VAL A 1 393 ? -15.312 6.469 21.141 1 96.75 393 VAL A N 1
ATOM 3032 C CA . VAL A 1 393 ? -14.242 5.52 20.859 1 96.75 393 VAL A CA 1
ATOM 3033 C C . VAL A 1 393 ? -14.82 4.117 20.703 1 96.75 393 VAL A C 1
ATOM 3035 O O . VAL A 1 393 ? -14.453 3.393 19.781 1 96.75 393 VAL A O 1
ATOM 3038 N N . ASP A 1 394 ? -15.734 3.783 21.547 1 96.06 394 ASP A N 1
ATOM 3039 C CA . ASP A 1 394 ? -16.359 2.469 21.469 1 96.06 394 ASP A CA 1
ATOM 3040 C C . ASP A 1 394 ? -17.094 2.289 20.141 1 96.06 394 ASP A C 1
ATOM 3042 O O . ASP A 1 394 ? -17.062 1.21 19.547 1 96.06 394 ASP A O 1
ATOM 3046 N N . HIS A 1 395 ? -17.688 3.309 19.688 1 95.88 395 HIS A N 1
ATOM 3047 C CA . HIS A 1 395 ? -18.469 3.258 18.453 1 95.88 395 HIS A CA 1
ATOM 3048 C C . HIS A 1 395 ? -17.578 3.004 17.25 1 95.88 395 HIS A C 1
ATOM 3050 O O . HIS A 1 395 ? -18.047 2.512 16.219 1 95.88 395 HIS A O 1
ATOM 3056 N N . VAL A 1 396 ? -16.328 3.383 17.328 1 96.12 396 VAL A N 1
ATOM 3057 C CA . VAL A 1 396 ? -15.414 3.174 16.219 1 96.12 396 VAL A CA 1
ATOM 3058 C C . VAL A 1 396 ? -15.289 1.681 15.922 1 96.12 396 VAL A C 1
ATOM 3060 O O . VAL A 1 396 ? -15.234 1.276 14.758 1 96.12 396 VAL A O 1
ATOM 3063 N N . PHE A 1 397 ? -15.312 0.867 16.906 1 93.12 397 PHE A N 1
ATOM 3064 C CA . PHE A 1 397 ? -15.086 -0.566 16.766 1 93.12 397 PHE A CA 1
ATOM 3065 C C . PHE A 1 397 ? -16.359 -1.272 16.297 1 93.12 397 PHE A C 1
ATOM 3067 O O . PHE A 1 397 ? -16.328 -2.455 15.953 1 93.12 397 PHE A O 1
ATOM 3074 N N . ASP A 1 398 ? -17.469 -0.524 16.188 1 93.75 398 ASP A N 1
ATOM 3075 C CA . ASP A 1 398 ? -18.719 -1.064 15.688 1 93.75 398 ASP A CA 1
ATOM 3076 C C . ASP A 1 398 ? -18.859 -0.8 14.188 1 93.75 398 ASP A C 1
ATOM 3078 O O . ASP A 1 398 ? -19.844 -1.228 13.57 1 93.75 398 ASP A O 1
ATOM 3082 N N . ALA A 1 399 ? -17.891 -0.171 13.656 1 94.44 399 ALA A N 1
ATOM 3083 C CA . ALA A 1 399 ? -18 0.208 12.25 1 94.44 399 ALA A CA 1
ATOM 3084 C C . ALA A 1 399 ? -17.891 -1.014 11.344 1 94.44 399 ALA A C 1
ATOM 3086 O O . ALA A 1 399 ? -17.078 -1.909 11.594 1 94.44 399 ALA A O 1
ATOM 3087 N N . ASP A 1 400 ? -18.656 -1.051 10.266 1 90.44 400 ASP A N 1
ATOM 3088 C CA . ASP A 1 400 ? -18.656 -2.166 9.32 1 90.44 400 ASP A CA 1
ATOM 3089 C C . ASP A 1 400 ? -17.797 -1.861 8.102 1 90.44 400 ASP A C 1
ATOM 3091 O O . ASP A 1 400 ? -17.359 -2.775 7.398 1 90.44 400 ASP A O 1
ATOM 3095 N N . THR A 1 401 ? -17.75 -0.605 7.848 1 89.88 401 THR A N 1
ATOM 3096 C CA . THR A 1 401 ? -16.984 -0.185 6.676 1 89.88 401 THR A CA 1
ATOM 3097 C C . THR A 1 401 ? -15.875 0.787 7.07 1 89.88 401 THR A C 1
ATOM 3099 O O . THR A 1 401 ? -15.914 1.368 8.156 1 89.88 401 THR A O 1
ATOM 3102 N N . ARG A 1 402 ? -14.961 0.935 6.211 1 89.44 402 ARG A N 1
ATOM 3103 C CA . ARG A 1 402 ? -13.867 1.874 6.438 1 89.44 402 ARG A CA 1
ATOM 3104 C C . ARG A 1 402 ? -14.383 3.309 6.508 1 89.44 402 ARG A C 1
ATOM 3106 O O . ARG A 1 402 ? -13.922 4.102 7.332 1 89.44 402 ARG A O 1
ATOM 3113 N N . THR A 1 403 ? -15.273 3.68 5.676 1 90.94 403 THR A N 1
ATOM 3114 C CA . THR A 1 403 ? -15.852 5.02 5.637 1 90.94 403 THR A CA 1
ATOM 3115 C C . THR A 1 403 ? -16.547 5.348 6.953 1 90.94 403 THR A C 1
ATOM 3117 O O . THR A 1 403 ? -16.391 6.445 7.492 1 90.94 403 THR A O 1
ATOM 3120 N N . GLU A 1 404 ? -17.234 4.363 7.418 1 94.31 404 GLU A N 1
ATOM 3121 C CA . GLU A 1 404 ? -17.922 4.543 8.695 1 94.31 404 GLU A CA 1
ATOM 3122 C C . GLU A 1 404 ? -16.922 4.684 9.844 1 94.31 404 GLU A C 1
ATOM 3124 O O . GLU A 1 404 ? -17.109 5.508 10.734 1 94.31 404 GLU A O 1
ATOM 3129 N N . ARG A 1 405 ? -15.961 3.848 9.797 1 95.31 405 ARG A N 1
ATOM 3130 C CA . ARG A 1 405 ? -14.914 3.918 10.805 1 95.31 405 ARG A CA 1
ATOM 3131 C C . ARG A 1 405 ? -14.25 5.293 10.812 1 95.31 405 ARG A C 1
ATOM 3133 O O . ARG A 1 405 ? -14.031 5.875 11.883 1 95.31 405 ARG A O 1
ATOM 3140 N N . ASP A 1 406 ? -13.961 5.844 9.641 1 95.25 406 ASP A N 1
ATOM 3141 C CA . ASP A 1 406 ? -13.32 7.145 9.531 1 95.25 406 ASP A CA 1
ATOM 3142 C C . ASP A 1 406 ? -14.195 8.25 10.109 1 95.25 406 ASP A C 1
ATOM 3144 O O . ASP A 1 406 ? -13.703 9.148 10.789 1 95.25 406 ASP A O 1
ATOM 3148 N N . GLU A 1 407 ? -15.445 8.188 9.852 1 96.31 407 GLU A N 1
ATOM 3149 C CA . GLU A 1 407 ? -16.375 9.18 10.383 1 96.31 407 GLU A CA 1
ATOM 3150 C C . GLU A 1 407 ? -16.453 9.117 11.906 1 96.31 407 GLU A C 1
ATOM 3152 O O . GLU A 1 407 ? -16.469 10.148 12.578 1 96.31 407 GLU A O 1
ATOM 3157 N N . ARG A 1 408 ? -16.531 7.914 12.359 1 96.94 408 ARG A N 1
ATOM 3158 C CA . ARG A 1 408 ? -16.625 7.727 13.805 1 96.94 408 ARG A CA 1
ATOM 3159 C C . ARG A 1 408 ? -15.328 8.148 14.484 1 96.94 408 ARG A C 1
ATOM 3161 O O . ARG A 1 408 ? -15.352 8.742 15.57 1 96.94 408 ARG A O 1
ATOM 3168 N N . MET A 1 409 ? -14.258 7.848 13.914 1 97.5 409 MET A N 1
ATOM 3169 C CA . MET A 1 409 ? -12.969 8.297 14.438 1 97.5 409 MET A CA 1
ATOM 3170 C C . MET A 1 409 ? -12.883 9.82 14.43 1 97.5 409 MET A C 1
ATOM 3172 O O . MET A 1 409 ? -12.297 10.414 15.344 1 97.5 409 MET A O 1
ATOM 3176 N N . HIS A 1 410 ? -13.43 10.398 13.398 1 96.88 410 HIS A N 1
ATOM 3177 C CA . HIS A 1 410 ? -13.453 11.852 13.312 1 96.88 410 HIS A CA 1
ATOM 3178 C C . HIS A 1 410 ? -14.25 12.469 14.461 1 96.88 410 HIS A C 1
ATOM 3180 O O . HIS A 1 410 ? -13.852 13.492 15.023 1 96.88 410 HIS A O 1
ATOM 3186 N N . ARG A 1 411 ? -15.312 11.836 14.828 1 96.62 411 ARG A N 1
ATOM 3187 C CA . ARG A 1 411 ? -16.109 12.289 15.953 1 96.62 411 ARG A CA 1
ATOM 3188 C C . ARG A 1 411 ? -15.359 12.141 17.266 1 96.62 411 ARG A C 1
ATOM 3190 O O . ARG A 1 411 ? -15.414 13.016 18.125 1 96.62 411 ARG A O 1
ATOM 3197 N N . ALA A 1 412 ? -14.734 11.031 17.391 1 97.06 412 ALA A N 1
ATOM 3198 C CA . ALA A 1 412 ? -13.898 10.82 18.578 1 97.06 412 ALA A CA 1
ATOM 3199 C C . ALA A 1 412 ? -12.812 11.891 18.672 1 97.06 412 ALA A C 1
ATOM 3201 O O . ALA A 1 412 ? -12.531 12.391 19.766 1 97.06 412 ALA A O 1
ATOM 3202 N N . ARG A 1 413 ? -12.242 12.273 17.578 1 96.81 413 ARG A N 1
ATOM 3203 C CA . ARG A 1 413 ? -11.203 13.289 17.531 1 96.81 413 ARG A CA 1
ATOM 3204 C C . ARG A 1 413 ? -11.727 14.633 18.016 1 96.81 413 ARG A C 1
ATOM 3206 O O . ARG A 1 413 ? -11.07 15.305 18.812 1 96.81 413 ARG A O 1
ATOM 3213 N N . LYS A 1 414 ? -12.844 15.008 17.547 1 95 414 LYS A N 1
ATOM 3214 C CA . LYS A 1 414 ? -13.438 16.281 17.953 1 95 414 LYS A CA 1
ATOM 3215 C C . LYS A 1 414 ? -13.695 16.297 19.469 1 95 414 LYS A C 1
ATOM 3217 O O . LYS A 1 414 ? -13.438 17.297 20.125 1 95 414 LYS A O 1
ATOM 3222 N N . GLY A 1 415 ? -14.227 15.195 19.922 1 95.12 415 GLY A N 1
ATOM 3223 C CA . GLY A 1 415 ? -14.453 15.086 21.359 1 95.12 415 GLY A CA 1
ATOM 3224 C C . GLY A 1 415 ? -13.18 15.141 22.172 1 95.12 415 GLY A C 1
ATOM 3225 O O . GLY A 1 415 ? -13.133 15.781 23.219 1 95.12 415 GLY A O 1
ATOM 3226 N N . ALA A 1 416 ? -12.211 14.477 21.719 1 96.06 416 ALA A N 1
ATOM 3227 C CA . ALA A 1 416 ? -10.922 14.445 22.391 1 96.06 416 ALA A CA 1
ATOM 3228 C C . ALA A 1 416 ? -10.312 15.844 22.469 1 96.06 416 ALA A C 1
ATOM 3230 O O . ALA A 1 416 ? -9.734 16.234 23.484 1 96.06 416 ALA A O 1
ATOM 3231 N N . LYS A 1 417 ? -10.406 16.594 21.438 1 94.75 417 LYS A N 1
ATOM 3232 C CA . LYS A 1 417 ? -9.883 17.969 21.438 1 94.75 417 LYS A CA 1
ATOM 3233 C C . LYS A 1 417 ? -10.617 18.828 22.453 1 94.75 417 LYS A C 1
ATOM 3235 O O . LYS A 1 417 ? -9.992 19.609 23.172 1 94.75 417 LYS A O 1
ATOM 3240 N N . ARG A 1 418 ? -11.914 18.688 22.453 1 94.5 418 ARG A N 1
ATOM 3241 C CA . ARG A 1 418 ? -12.695 19.438 23.422 1 94.5 418 ARG A CA 1
ATOM 3242 C C . ARG A 1 418 ? -12.273 19.109 24.844 1 94.5 418 ARG A C 1
ATOM 3244 O O . ARG A 1 418 ? -12.141 20 25.688 1 94.5 418 ARG A O 1
ATOM 3251 N N . MET A 1 419 ? -12.102 17.859 25.078 1 94.31 419 MET A N 1
ATOM 3252 C CA . MET A 1 419 ? -11.68 17.438 26.406 1 94.31 419 MET A CA 1
ATOM 3253 C C . MET A 1 419 ? -10.305 17.984 26.75 1 94.31 419 MET A C 1
ATOM 3255 O O . MET A 1 419 ? -10.078 18.453 27.859 1 94.31 419 MET A O 1
ATOM 3259 N N . LYS A 1 420 ? -9.422 17.922 25.828 1 95.06 420 LYS A N 1
ATOM 3260 C CA . LYS A 1 420 ? -8.07 18.438 26.047 1 95.06 420 LYS A CA 1
ATOM 3261 C C . LYS A 1 420 ? -8.102 19.906 26.453 1 95.06 420 LYS A C 1
ATOM 3263 O O . LYS A 1 420 ? -7.469 20.297 27.438 1 95.06 420 LYS A O 1
ATOM 3268 N N . TYR A 1 421 ? -8.875 20.703 25.781 1 94.25 421 TYR A N 1
ATOM 3269 C CA . TYR A 1 421 ? -8.906 22.125 26.062 1 94.25 421 TYR A CA 1
ATOM 3270 C C . TYR A 1 421 ? -9.656 22.422 27.359 1 94.25 421 TYR A C 1
ATOM 3272 O O . TYR A 1 421 ? -9.359 23.391 28.047 1 94.25 421 TYR A O 1
ATOM 3280 N N . ALA A 1 422 ? -10.609 21.562 27.703 1 93.88 422 ALA A N 1
ATOM 3281 C CA . ALA A 1 422 ? -11.25 21.672 29 1 93.88 422 ALA A CA 1
ATOM 3282 C C . ALA A 1 422 ? -10.25 21.422 30.125 1 93.88 422 ALA A C 1
ATOM 3284 O O . ALA A 1 422 ? -10.297 22.094 31.172 1 93.88 422 ALA A O 1
ATOM 3285 N N . ILE A 1 423 ? -9.391 20.5 29.938 1 94.19 423 ILE A N 1
ATOM 3286 C CA . ILE A 1 423 ? -8.359 20.219 30.922 1 94.19 423 ILE A CA 1
ATOM 3287 C C . ILE A 1 423 ? -7.402 21.406 31.016 1 94.19 423 ILE A C 1
ATOM 3289 O O . ILE A 1 423 ? -6.953 21.75 32.125 1 94.19 423 ILE A O 1
ATOM 3293 N N . GLU A 1 424 ? -7.098 22.062 29.891 1 94.44 424 GLU A N 1
ATOM 3294 C CA . GLU A 1 424 ? -6.219 23.234 29.906 1 94.44 424 GLU A CA 1
ATOM 3295 C C . GLU A 1 424 ? -6.781 24.344 30.781 1 94.44 424 GLU A C 1
ATOM 3297 O O . GLU A 1 424 ? -6.035 25.031 31.484 1 94.44 424 GLU A O 1
ATOM 3302 N N . VAL A 1 425 ? -8.07 24.516 30.75 1 92.31 425 VAL A N 1
ATOM 3303 C CA . VAL A 1 425 ? -8.719 25.562 31.531 1 92.31 425 VAL A CA 1
ATOM 3304 C C . VAL A 1 425 ? -8.508 25.312 33.031 1 92.31 425 VAL A C 1
ATOM 3306 O O . VAL A 1 425 ? -8.328 26.25 33.781 1 92.31 425 VAL A O 1
ATOM 3309 N N . MET A 1 426 ? -8.414 24.094 33.406 1 88.69 426 MET A N 1
ATOM 3310 C CA . MET A 1 426 ? -8.359 23.734 34.844 1 88.69 426 MET A CA 1
ATOM 3311 C C . MET A 1 426 ? -6.918 23.562 35.281 1 88.69 426 MET A C 1
ATOM 3313 O O . MET A 1 426 ? -6.664 23.297 36.469 1 88.69 426 MET A O 1
ATOM 3317 N N . GLU A 1 427 ? -5.996 23.734 34.406 1 90.12 427 GLU A N 1
ATOM 3318 C CA . GLU A 1 427 ? -4.586 23.469 34.688 1 90.12 427 GLU A CA 1
ATOM 3319 C C . GLU A 1 427 ? -4.098 24.219 35.906 1 90.12 427 GLU A C 1
ATOM 3321 O O . GLU A 1 427 ? -3.365 23.672 36.75 1 90.12 427 GLU A O 1
ATOM 3326 N N . PRO A 1 428 ? -4.543 25.484 36.188 1 86.75 428 PRO A N 1
ATOM 3327 C CA . PRO A 1 428 ? -4.039 26.234 37.312 1 86.75 428 PRO A CA 1
ATOM 3328 C C . PRO A 1 428 ? -4.48 25.625 38.656 1 86.75 428 PRO A C 1
ATOM 3330 O O . PRO A 1 428 ? -3.846 25.875 39.688 1 86.75 428 PRO A O 1
ATOM 3333 N N . VAL A 1 429 ? -5.539 24.938 38.719 1 84.5 429 VAL A N 1
ATOM 3334 C CA . VAL A 1 429 ? -6.059 24.328 39.938 1 84.5 429 VAL A CA 1
ATOM 3335 C C . VAL A 1 429 ? -5.195 23.125 40.344 1 84.5 429 VAL A C 1
ATOM 3337 O O . VAL A 1 429 ? -4.926 22.906 41.5 1 84.5 429 VAL A O 1
ATOM 3340 N N . SER A 1 430 ? -4.828 22.375 39.406 1 86.62 430 SER A N 1
ATOM 3341 C CA . SER A 1 430 ? -3.998 21.188 39.625 1 86.62 430 SER A CA 1
ATOM 3342 C C . SER A 1 430 ? -2.943 21.062 38.531 1 86.62 430 SER A C 1
ATOM 3344 O O . SER A 1 430 ? -3.074 20.219 37.625 1 86.62 430 SER A O 1
ATOM 3346 N N . LYS A 1 431 ? -1.889 21.75 38.625 1 88.75 431 LYS A N 1
ATOM 3347 C CA . LYS A 1 431 ? -0.888 21.906 37.594 1 88.75 431 LYS A CA 1
ATOM 3348 C C . LYS A 1 431 ? -0.247 20.562 37.219 1 88.75 431 LYS A C 1
ATOM 3350 O O . LYS A 1 431 ? -0.239 20.172 36.062 1 88.75 431 LYS A O 1
ATOM 3355 N N . SER A 1 432 ? 0.17 19.844 38.25 1 90.94 432 SER A N 1
ATOM 3356 C CA . SER A 1 432 ? 0.9 18.594 38 1 90.94 432 SER A CA 1
ATOM 3357 C C . SER A 1 432 ? -0.006 17.531 37.375 1 90.94 432 SER A C 1
ATOM 3359 O O . SER A 1 432 ? 0.363 16.891 36.406 1 90.94 432 SER A O 1
ATOM 3361 N N . ARG A 1 433 ? -1.197 17.344 38 1 92.69 433 ARG A N 1
ATOM 3362 C CA . ARG A 1 433 ? -2.127 16.344 37.469 1 92.69 433 ARG A CA 1
ATOM 3363 C C . ARG A 1 433 ? -2.627 16.719 36.094 1 92.69 433 ARG A C 1
ATOM 3365 O O . ARG A 1 433 ? -2.766 15.844 35.219 1 92.69 433 ARG A O 1
ATOM 3372 N N . ALA A 1 434 ? -2.885 17.969 35.844 1 92.94 434 ALA A N 1
ATOM 3373 C CA . ALA A 1 434 ? -3.355 18.438 34.562 1 92.94 434 ALA A CA 1
ATOM 3374 C C . ALA A 1 434 ? -2.283 18.25 33.469 1 92.94 434 ALA A C 1
ATOM 3376 O O . ALA A 1 434 ? -2.582 17.828 32.344 1 92.94 434 ALA A O 1
ATOM 3377 N N . LYS A 1 435 ? -1.069 18.547 33.812 1 94.06 435 LYS A N 1
ATOM 3378 C CA . LYS A 1 435 ? 0.031 18.391 32.875 1 94.06 435 LYS A CA 1
ATOM 3379 C C . LYS A 1 435 ? 0.21 16.922 32.469 1 94.06 435 LYS A C 1
ATOM 3381 O O . LYS A 1 435 ? 0.482 16.625 31.312 1 94.06 435 LYS A O 1
ATOM 3386 N N . ARG A 1 436 ? 0.108 16.062 33.438 1 93.88 436 ARG A N 1
ATOM 3387 C CA . ARG A 1 436 ? 0.206 14.633 33.156 1 93.88 436 ARG A CA 1
ATOM 3388 C C . ARG A 1 436 ? -0.932 14.18 32.25 1 93.88 436 ARG A C 1
ATOM 3390 O O . ARG A 1 436 ? -0.711 13.422 31.297 1 93.88 436 ARG A O 1
ATOM 3397 N N . ALA A 1 437 ? -2.123 14.562 32.562 1 94.81 437 ALA A N 1
ATOM 3398 C CA . ALA A 1 437 ? -3.277 14.219 31.75 1 94.81 437 ALA A CA 1
ATOM 3399 C C . ALA A 1 437 ? -3.115 14.75 30.328 1 94.81 437 ALA A C 1
ATOM 3401 O O . ALA A 1 437 ? -3.414 14.055 29.359 1 94.81 437 ALA A O 1
ATOM 3402 N N . LEU A 1 438 ? -2.58 15.914 30.234 1 95.5 438 LEU A N 1
ATOM 3403 C CA . LEU A 1 438 ? -2.434 16.562 28.938 1 95.5 438 LEU A CA 1
ATOM 3404 C C . LEU A 1 438 ? -1.383 15.844 28.094 1 95.5 438 LEU A C 1
ATOM 3406 O O . LEU A 1 438 ? -1.513 15.766 26.859 1 95.5 438 LEU A O 1
ATOM 3410 N N . LYS A 1 439 ? -0.381 15.336 28.719 1 94.62 439 LYS A N 1
ATOM 3411 C CA . LYS A 1 439 ? 0.643 14.586 27.984 1 94.62 439 LYS A CA 1
ATOM 3412 C C . LYS A 1 439 ? 0.05 13.344 27.328 1 94.62 439 LYS A C 1
ATOM 3414 O O . LYS A 1 439 ? 0.285 13.102 26.141 1 94.62 439 LYS A O 1
ATOM 3419 N N . HIS A 1 440 ? -0.753 12.617 28.047 1 93.62 440 HIS A N 1
ATOM 3420 C CA . HIS A 1 440 ? -1.368 11.398 27.516 1 93.62 440 HIS A CA 1
ATOM 3421 C C . HIS A 1 440 ? -2.459 11.734 26.5 1 93.62 440 HIS A C 1
ATOM 3423 O O . HIS A 1 440 ? -2.627 11.023 25.516 1 93.62 440 HIS A O 1
ATOM 3429 N N . PHE A 1 441 ? -3.168 12.781 26.703 1 93.31 441 PHE A N 1
ATOM 3430 C CA . PHE A 1 441 ? -4.191 13.188 25.75 1 93.31 441 PHE A CA 1
ATOM 3431 C C . PHE A 1 441 ? -3.559 13.68 24.453 1 93.31 441 PHE A C 1
ATOM 3433 O O . PHE A 1 441 ? -4.137 13.516 23.375 1 93.31 441 PHE A O 1
ATOM 3440 N N . SER A 1 442 ? -2.418 14.234 24.641 1 94.06 442 SER A N 1
ATOM 3441 C CA . SER A 1 442 ? -1.706 14.656 23.438 1 94.06 442 SER A CA 1
ATOM 3442 C C . SER A 1 442 ? -1.347 13.469 22.562 1 94.06 442 SER A C 1
ATOM 3444 O O . SER A 1 442 ? -1.46 13.531 21.344 1 94.06 442 SER A O 1
ATOM 3446 N N . HIS A 1 443 ? -0.919 12.453 23.188 1 95 443 HIS A N 1
ATOM 3447 C CA . HIS A 1 443 ? -0.613 11.242 22.438 1 95 443 HIS A CA 1
ATOM 3448 C C . HIS A 1 443 ? -1.867 10.664 21.781 1 95 443 HIS A C 1
ATOM 3450 O O . HIS A 1 443 ? -1.831 10.242 20.625 1 95 443 HIS A O 1
ATOM 3456 N N . PHE A 1 444 ? -2.932 10.602 22.531 1 96.81 444 PHE A N 1
ATOM 3457 C CA . PHE A 1 444 ? -4.219 10.148 22.016 1 96.81 444 PHE A CA 1
ATOM 3458 C C . PHE A 1 444 ? -4.664 11.008 20.828 1 96.81 444 PHE A C 1
ATOM 3460 O O . PHE A 1 444 ? -5.09 10.484 19.797 1 96.81 444 PHE A O 1
ATOM 3467 N N . GLN A 1 445 ? -4.441 12.242 20.906 1 95.62 445 GLN A N 1
ATOM 3468 C CA . GLN A 1 445 ? -4.793 13.18 19.844 1 95.62 445 GLN A CA 1
ATOM 3469 C C . GLN A 1 445 ? -3.895 12.992 18.625 1 95.62 445 GLN A C 1
ATOM 3471 O O . GLN A 1 445 ? -4.336 13.172 17.484 1 95.62 445 GLN A O 1
ATOM 3476 N N . ASP A 1 446 ? -2.674 12.688 18.875 1 96.38 446 ASP A N 1
ATOM 3477 C CA . ASP A 1 446 ? -1.754 12.445 17.766 1 96.38 446 ASP A CA 1
ATOM 3478 C C . ASP A 1 446 ? -2.221 11.273 16.922 1 96.38 446 ASP A C 1
ATOM 3480 O O . ASP A 1 446 ? -2.168 11.336 15.688 1 96.38 446 ASP A O 1
ATOM 3484 N N . VAL A 1 447 ? -2.664 10.25 17.547 1 97.44 447 VAL A N 1
ATOM 3485 C CA . VAL A 1 447 ? -3.154 9.062 16.859 1 97.44 447 VAL A CA 1
ATOM 3486 C C . VAL A 1 447 ? -4.379 9.422 16.016 1 97.44 447 VAL A C 1
ATOM 3488 O O . VAL A 1 447 ? -4.453 9.07 14.844 1 97.44 447 VAL A O 1
ATOM 3491 N N . LEU A 1 448 ? -5.305 10.141 16.625 1 97.56 448 LEU A N 1
ATOM 3492 C CA . LEU A 1 448 ? -6.527 10.539 15.945 1 97.56 448 LEU A CA 1
ATOM 3493 C C . LEU A 1 448 ? -6.219 11.531 14.82 1 97.56 448 LEU A C 1
ATOM 3495 O O . LEU A 1 448 ? -6.82 11.461 13.75 1 97.56 448 LEU A O 1
ATOM 3499 N N . GLY A 1 449 ? -5.277 12.406 15.117 1 96.88 449 GLY A N 1
ATOM 3500 C CA . GLY A 1 449 ? -4.887 13.398 14.133 1 96.88 449 GLY A CA 1
ATOM 3501 C C . GLY A 1 449 ? -4.199 12.797 12.922 1 96.88 449 GLY A C 1
ATOM 3502 O O . GLY A 1 449 ? -4.496 13.172 11.781 1 96.88 449 GLY A O 1
ATOM 3503 N N . GLU A 1 450 ? -3.314 11.891 13.195 1 97.25 450 GLU A N 1
ATOM 3504 C CA . GLU A 1 450 ? -2.629 11.203 12.102 1 97.25 450 GLU A CA 1
ATOM 3505 C C . GLU A 1 450 ? -3.613 10.414 11.242 1 97.25 450 GLU A C 1
ATOM 3507 O O . GLU A 1 450 ? -3.496 10.406 10.016 1 97.25 450 GLU A O 1
ATOM 3512 N N . HIS A 1 451 ? -4.547 9.75 11.852 1 97.81 451 HIS A N 1
ATOM 3513 C CA . HIS A 1 451 ? -5.586 9.039 11.117 1 97.81 451 HIS A CA 1
ATOM 3514 C C . HIS A 1 451 ? -6.371 9.984 10.219 1 97.81 451 HIS A C 1
ATOM 3516 O O . HIS A 1 451 ? -6.562 9.711 9.031 1 97.81 451 HIS A O 1
ATOM 3522 N N . GLN A 1 452 ? -6.809 11.07 10.781 1 96.88 452 GLN A N 1
ATOM 3523 C CA . GLN A 1 452 ? -7.605 12.039 10.031 1 96.88 452 GLN A CA 1
ATOM 3524 C C . GLN A 1 452 ? -6.812 12.633 8.875 1 96.88 452 GLN A C 1
ATOM 3526 O O . GLN A 1 452 ? -7.344 12.812 7.777 1 96.88 452 GLN A O 1
ATOM 3531 N N . ASP A 1 453 ? -5.547 12.961 9.172 1 97.06 453 ASP A N 1
ATOM 3532 C CA . ASP A 1 453 ? -4.707 13.523 8.117 1 97.06 453 ASP A CA 1
ATOM 3533 C C . ASP A 1 453 ? -4.52 12.523 6.973 1 97.06 453 ASP A C 1
ATOM 3535 O O . ASP A 1 453 ? -4.484 12.914 5.805 1 97.06 453 ASP A O 1
ATOM 3539 N N . SER A 1 454 ? -4.383 11.297 7.32 1 97.25 454 SER A N 1
ATOM 3540 C CA . SER A 1 454 ? -4.238 10.258 6.301 1 97.25 454 SER A CA 1
ATOM 3541 C C . SER A 1 454 ? -5.508 10.125 5.465 1 97.25 454 SER A C 1
ATOM 3543 O O . SER A 1 454 ? -5.438 9.953 4.246 1 97.25 454 SER A O 1
ATOM 3545 N N . VAL A 1 455 ? -6.652 10.164 6.094 1 96.88 455 VAL A N 1
ATOM 3546 C CA . VAL A 1 455 ? -7.934 10.07 5.402 1 96.88 455 VAL A CA 1
ATOM 3547 C C . VAL A 1 455 ? -8.086 11.242 4.438 1 96.88 455 VAL A C 1
ATOM 3549 O O . VAL A 1 455 ? -8.5 11.062 3.291 1 96.88 455 VAL A O 1
ATOM 3552 N N . VAL A 1 456 ? -7.742 12.414 4.895 1 97.25 456 VAL A N 1
ATOM 3553 C CA . VAL A 1 456 ? -7.859 13.609 4.062 1 97.25 456 VAL A CA 1
ATOM 3554 C C . VAL A 1 456 ? -6.879 13.523 2.896 1 97.25 456 VAL A C 1
ATOM 3556 O O . VAL A 1 456 ? -7.207 13.906 1.771 1 97.25 456 VAL A O 1
ATOM 3559 N N . ALA A 1 457 ? -5.68 13.039 3.162 1 97.56 457 ALA A N 1
ATOM 3560 C CA . ALA A 1 457 ? -4.684 12.852 2.107 1 97.56 457 ALA A CA 1
ATOM 3561 C C . ALA A 1 457 ? -5.215 11.945 1.007 1 97.56 457 ALA A C 1
ATOM 3563 O O . ALA A 1 457 ? -4.996 12.195 -0.18 1 97.56 457 ALA A O 1
ATOM 3564 N N . GLN A 1 458 ? -5.902 10.883 1.428 1 95.56 458 GLN A N 1
ATOM 3565 C CA . GLN A 1 458 ? -6.508 9.961 0.477 1 95.56 458 GLN A CA 1
ATOM 3566 C C . GLN A 1 458 ? -7.441 10.688 -0.485 1 95.56 458 GLN A C 1
ATOM 3568 O O . GLN A 1 458 ? -7.387 10.477 -1.697 1 95.56 458 GLN A O 1
ATOM 3573 N N . HIS A 1 459 ? -8.234 11.578 0.068 1 95.31 459 HIS A N 1
ATOM 3574 C CA . HIS A 1 459 ? -9.18 12.328 -0.743 1 95.31 459 HIS A CA 1
ATOM 3575 C C . HIS A 1 459 ? -8.461 13.227 -1.74 1 95.31 459 HIS A C 1
ATOM 3577 O O . HIS A 1 459 ? -8.844 13.305 -2.908 1 95.31 459 HIS A O 1
ATOM 3583 N N . HIS A 1 460 ? -7.441 13.883 -1.27 1 96.5 460 HIS A N 1
ATOM 3584 C CA . HIS A 1 460 ? -6.68 14.758 -2.16 1 96.5 460 HIS A CA 1
ATOM 3585 C C . HIS A 1 460 ? -6.016 13.961 -3.277 1 96.5 460 HIS A C 1
ATOM 3587 O O . HIS A 1 460 ? -6.043 14.375 -4.438 1 96.5 460 HIS A O 1
ATOM 3593 N N . LEU A 1 461 ? -5.438 12.836 -2.945 1 95.81 461 LEU A N 1
ATOM 3594 C CA . LEU A 1 461 ? -4.742 12.016 -3.934 1 95.81 461 LEU A CA 1
ATOM 3595 C C . LEU A 1 461 ? -5.711 11.523 -5.004 1 95.81 461 LEU A C 1
ATOM 3597 O O . LEU A 1 461 ? -5.379 11.523 -6.191 1 95.81 461 LEU A O 1
ATOM 3601 N N . LEU A 1 462 ? -6.891 11.125 -4.582 1 93.44 462 LEU A N 1
ATOM 3602 C CA . LEU A 1 462 ? -7.91 10.672 -5.523 1 93.44 462 LEU A CA 1
ATOM 3603 C C . LEU A 1 462 ? -8.352 11.82 -6.43 1 93.44 462 LEU A C 1
ATOM 3605 O O . LEU A 1 462 ? -8.555 11.617 -7.629 1 93.44 462 LEU A O 1
ATOM 3609 N N . GLU A 1 463 ? -8.477 12.977 -5.836 1 94.06 463 GLU A N 1
ATOM 3610 C CA . GLU A 1 463 ? -8.883 14.148 -6.613 1 94.06 463 GLU A CA 1
ATOM 3611 C C . GLU A 1 463 ? -7.809 14.531 -7.629 1 94.06 463 GLU A C 1
ATOM 3613 O O . GLU A 1 463 ? -8.125 14.883 -8.766 1 94.06 463 GLU A O 1
ATOM 3618 N N . ILE A 1 464 ? -6.578 14.469 -7.266 1 93.81 464 ILE A N 1
ATOM 3619 C CA . ILE A 1 464 ? -5.477 14.758 -8.18 1 93.81 464 ILE A CA 1
ATOM 3620 C C . ILE A 1 464 ? -5.508 13.781 -9.352 1 93.81 464 ILE A C 1
ATOM 3622 O O . ILE A 1 464 ? -5.398 14.195 -10.508 1 93.81 464 ILE A O 1
ATOM 3626 N N . ALA A 1 465 ? -5.668 12.516 -9 1 91.25 465 ALA A N 1
ATOM 3627 C CA . ALA A 1 465 ? -5.68 11.484 -10.039 1 91.25 465 ALA A CA 1
ATOM 3628 C C . ALA A 1 465 ? -6.855 11.68 -10.992 1 91.25 465 ALA A C 1
ATOM 3630 O O . ALA A 1 465 ? -6.734 11.414 -12.188 1 91.25 465 ALA A O 1
ATOM 3631 N N . ALA A 1 466 ? -7.969 12.141 -10.531 1 88.44 466 ALA A N 1
ATOM 3632 C CA . ALA A 1 466 ? -9.195 12.305 -11.32 1 88.44 466 ALA A CA 1
ATOM 3633 C C . ALA A 1 466 ? -9.07 13.469 -12.289 1 88.44 466 ALA A C 1
ATOM 3635 O O . ALA A 1 466 ? -9.781 13.523 -13.297 1 88.44 466 ALA A O 1
ATOM 3636 N N . GLU A 1 467 ? -8.258 14.477 -12.07 1 84.44 467 GLU A N 1
ATOM 3637 C CA . GLU A 1 467 ? -8.102 15.656 -12.914 1 84.44 467 GLU A CA 1
ATOM 3638 C C . GLU A 1 467 ? -7.469 15.297 -14.258 1 84.44 467 GLU A C 1
ATOM 3640 O O . GLU A 1 467 ? -7.613 16.031 -15.234 1 84.44 467 GLU A O 1
ATOM 3645 N N . GLN A 1 468 ? -7.031 14.109 -14.656 1 66.69 468 GLN A N 1
ATOM 3646 C CA . GLN A 1 468 ? -6.582 13.477 -15.898 1 66.69 468 GLN A CA 1
ATOM 3647 C C . GLN A 1 468 ? -5.484 14.297 -16.562 1 66.69 468 GLN A C 1
ATOM 3649 O O . GLN A 1 468 ? -5.254 14.172 -17.766 1 66.69 468 GLN A O 1
ATOM 3654 N N . GLU A 1 469 ? -4.848 15.094 -15.953 1 69.75 469 GLU A N 1
ATOM 3655 C CA . GLU A 1 469 ? -3.83 15.945 -16.562 1 69.75 469 GLU A CA 1
ATOM 3656 C C . GLU A 1 469 ? -2.428 15.398 -16.312 1 69.75 469 GLU A C 1
ATOM 3658 O O . GLU A 1 469 ? -1.474 16.156 -16.172 1 69.75 469 GLU A O 1
ATOM 3663 N N . HIS A 1 470 ? -2.396 14.141 -16.25 1 78.38 470 HIS A N 1
ATOM 3664 C CA . HIS A 1 470 ? -1.075 13.586 -15.977 1 78.38 470 HIS A CA 1
ATOM 3665 C C . HIS A 1 470 ? -0.905 12.219 -16.641 1 78.38 470 HIS A C 1
ATOM 3667 O O . HIS A 1 470 ? -1.854 11.68 -17.219 1 78.38 470 HIS A O 1
ATOM 3673 N N . THR A 1 471 ? 0.302 11.758 -16.609 1 83.81 471 THR A N 1
ATOM 3674 C CA . THR A 1 471 ? 0.646 10.508 -17.297 1 83.81 471 THR A CA 1
ATOM 3675 C C . THR A 1 471 ? 0.143 9.312 -16.5 1 83.81 471 THR A C 1
ATOM 3677 O O . THR A 1 471 ? -0.202 9.438 -15.312 1 83.81 471 THR A O 1
ATOM 3680 N N . SER A 1 472 ? 0.089 8.219 -17.156 1 86.94 472 SER A N 1
ATOM 3681 C CA . SER A 1 472 ? -0.31 6.969 -16.5 1 86.94 472 SER A CA 1
ATOM 3682 C C . SER A 1 472 ? 0.624 6.625 -15.352 1 86.94 472 SER A C 1
ATOM 3684 O O . SER A 1 472 ? 0.171 6.195 -14.289 1 86.94 472 SER A O 1
ATOM 3686 N N . LEU A 1 473 ? 1.856 6.934 -15.562 1 88.75 473 LEU A N 1
ATOM 3687 C CA . LEU A 1 473 ? 2.82 6.566 -14.531 1 88.75 473 LEU A CA 1
ATOM 3688 C C . LEU A 1 473 ? 2.73 7.512 -13.344 1 88.75 473 LEU A C 1
ATOM 3690 O O . LEU A 1 473 ? 2.951 7.105 -12.203 1 88.75 473 LEU A O 1
ATOM 3694 N N . THR A 1 474 ? 2.369 8.758 -13.625 1 91.44 474 THR A N 1
ATOM 3695 C CA . THR A 1 474 ? 2.131 9.688 -12.523 1 91.44 474 THR A CA 1
ATOM 3696 C C . THR A 1 474 ? 0.931 9.242 -11.695 1 91.44 474 THR A C 1
ATOM 3698 O O . THR A 1 474 ? 0.984 9.25 -10.461 1 91.44 474 THR A O 1
ATOM 3701 N N . SER A 1 475 ? -0.079 8.867 -12.43 1 92.81 475 SER A N 1
ATOM 3702 C CA . SER A 1 475 ? -1.262 8.375 -11.734 1 92.81 475 SER A CA 1
ATOM 3703 C C . SER A 1 475 ? -0.954 7.098 -10.961 1 92.81 475 SER A C 1
ATOM 3705 O O . SER A 1 475 ? -1.501 6.875 -9.875 1 92.81 475 SER A O 1
ATOM 3707 N N . PHE A 1 476 ? -0.08 6.309 -11.57 1 94.44 476 PHE A N 1
ATOM 3708 C CA . PHE A 1 476 ? 0.397 5.098 -10.914 1 94.44 476 PHE A CA 1
ATOM 3709 C C . PHE A 1 476 ? 1.055 5.426 -9.578 1 94.44 476 PHE A C 1
ATOM 3711 O O . PHE A 1 476 ? 0.753 4.797 -8.562 1 94.44 476 PHE A O 1
ATOM 3718 N N . GLY A 1 477 ? 1.907 6.395 -9.594 1 94.19 477 GLY A N 1
ATOM 3719 C CA . GLY A 1 477 ? 2.57 6.832 -8.375 1 94.19 477 GLY A CA 1
ATOM 3720 C C . GLY A 1 477 ? 1.608 7.383 -7.34 1 94.19 477 GLY A C 1
ATOM 3721 O O . GLY A 1 477 ? 1.768 7.133 -6.145 1 94.19 477 GLY A O 1
ATOM 3722 N N . LEU A 1 478 ? 0.608 8.141 -7.758 1 95.06 478 LEU A N 1
ATOM 3723 C CA . LEU A 1 478 ? -0.42 8.648 -6.855 1 95.06 478 LEU A CA 1
ATOM 3724 C C . LEU A 1 478 ? -1.169 7.496 -6.184 1 95.06 478 LEU A C 1
ATOM 3726 O O . LEU A 1 478 ? -1.525 7.586 -5.008 1 95.06 478 LEU A O 1
ATOM 3730 N N . GLY A 1 479 ? -1.423 6.434 -6.953 1 94.5 479 GLY A N 1
ATOM 3731 C CA . GLY A 1 479 ? -2.055 5.254 -6.387 1 94.5 479 GLY A CA 1
ATOM 3732 C C . GLY A 1 479 ? -1.223 4.59 -5.305 1 94.5 479 GLY A C 1
ATOM 3733 O O . GLY A 1 479 ? -1.76 4.141 -4.293 1 94.5 479 GLY A O 1
ATOM 3734 N N . MET A 1 480 ? 0.091 4.539 -5.582 1 94.81 480 MET A N 1
ATOM 3735 C CA . MET A 1 480 ? 0.997 4 -4.574 1 94.81 480 MET A CA 1
ATOM 3736 C C . MET A 1 480 ? 0.9 4.793 -3.275 1 94.81 480 MET A C 1
ATOM 3738 O O . MET A 1 480 ? 0.817 4.211 -2.191 1 94.81 480 MET A O 1
ATOM 3742 N N . ALA A 1 481 ? 0.891 6.094 -3.428 1 95.69 481 ALA A N 1
ATOM 3743 C CA . ALA A 1 481 ? 0.807 6.973 -2.266 1 95.69 481 ALA A CA 1
ATOM 3744 C C . ALA A 1 481 ? -0.524 6.801 -1.54 1 95.69 481 ALA A C 1
ATOM 3746 O O . ALA A 1 481 ? -0.572 6.801 -0.308 1 95.69 481 ALA A O 1
ATOM 3747 N N . TYR A 1 482 ? -1.568 6.703 -2.289 1 95.31 482 TYR A N 1
ATOM 3748 C CA . TYR A 1 482 ? -2.9 6.504 -1.729 1 95.31 482 TYR A CA 1
ATOM 3749 C C . TYR A 1 482 ? -2.943 5.258 -0.854 1 95.31 482 TYR A C 1
ATOM 3751 O O . TYR A 1 482 ? -3.445 5.297 0.271 1 95.31 482 TYR A O 1
ATOM 3759 N N . ARG A 1 483 ? -2.441 4.156 -1.396 1 93.31 483 ARG A N 1
ATOM 3760 C CA . ARG A 1 483 ? -2.434 2.902 -0.654 1 93.31 483 ARG A CA 1
ATOM 3761 C C . ARG A 1 483 ? -1.613 3.027 0.625 1 93.31 483 ARG A C 1
ATOM 3763 O O . ARG A 1 483 ? -1.949 2.424 1.646 1 93.31 483 ARG A O 1
ATOM 3770 N N . ARG A 1 484 ? -0.538 3.703 0.56 1 93.62 484 ARG A N 1
ATOM 3771 C CA . ARG A 1 484 ? 0.27 3.932 1.753 1 93.62 484 ARG A CA 1
ATOM 3772 C C . ARG A 1 484 ? -0.531 4.664 2.822 1 93.62 484 ARG A C 1
ATOM 3774 O O . ARG A 1 484 ? -0.452 4.328 4.008 1 93.62 484 ARG A O 1
ATOM 3781 N N . GLU A 1 485 ? -1.238 5.672 2.404 1 95.38 485 GLU A N 1
ATOM 3782 C CA . GLU A 1 485 ? -2.07 6.418 3.346 1 95.38 485 GLU A CA 1
ATOM 3783 C C . GLU A 1 485 ? -3.154 5.527 3.947 1 95.38 485 GLU A C 1
ATOM 3785 O O . GLU A 1 485 ? -3.488 5.656 5.125 1 95.38 485 GLU A O 1
ATOM 3790 N N . LEU A 1 486 ? -3.732 4.613 3.125 1 92.94 486 LEU A N 1
ATOM 3791 C CA . LEU A 1 486 ? -4.703 3.656 3.646 1 92.94 486 LEU A CA 1
ATOM 3792 C C . LEU A 1 486 ? -4.094 2.816 4.766 1 92.94 486 LEU A C 1
ATOM 3794 O O . LEU A 1 486 ? -4.727 2.602 5.801 1 92.94 486 LEU A O 1
ATOM 3798 N N . GLU A 1 487 ? -2.906 2.41 4.562 1 91.75 487 GLU A N 1
ATOM 3799 C CA . GLU A 1 487 ? -2.217 1.582 5.547 1 91.75 487 GLU A CA 1
ATOM 3800 C C . GLU A 1 487 ? -1.957 2.357 6.836 1 91.75 487 GLU A C 1
ATOM 3802 O O . GLU A 1 487 ? -2.09 1.811 7.934 1 91.75 487 GLU A O 1
ATOM 3807 N N . ILE A 1 488 ? -1.566 3.6 6.648 1 94.5 488 ILE A N 1
ATOM 3808 C CA . ILE A 1 488 ? -1.299 4.445 7.809 1 94.5 488 ILE A CA 1
ATOM 3809 C C . ILE A 1 488 ? -2.582 4.637 8.617 1 94.5 488 ILE A C 1
ATOM 3811 O O . ILE A 1 488 ? -2.584 4.492 9.836 1 94.5 488 ILE A O 1
ATOM 3815 N N . ALA A 1 489 ? -3.65 4.973 7.93 1 95.31 489 ALA A N 1
ATOM 3816 C CA . ALA A 1 489 ? -4.934 5.156 8.602 1 95.31 489 ALA A CA 1
ATOM 3817 C C . ALA A 1 489 ? -5.344 3.898 9.359 1 95.31 489 ALA A C 1
ATOM 3819 O O . ALA A 1 489 ? -5.781 3.975 10.516 1 95.31 489 ALA A O 1
ATOM 3820 N N . ASP A 1 490 ? -5.172 2.727 8.75 1 92.69 490 ASP A N 1
ATOM 3821 C CA . ASP A 1 490 ? -5.5 1.454 9.383 1 92.69 490 ASP A CA 1
ATOM 3822 C C . ASP A 1 490 ? -4.625 1.212 10.609 1 92.69 490 ASP A C 1
ATOM 3824 O O . ASP A 1 490 ? -5.113 0.751 11.648 1 92.69 490 ASP A O 1
ATOM 3828 N N . GLY A 1 491 ? -3.357 1.525 10.43 1 94.12 491 GLY A N 1
ATOM 3829 C CA . GLY A 1 491 ? -2.443 1.371 11.547 1 94.12 491 GLY A CA 1
ATOM 3830 C C . GLY A 1 491 ? -2.824 2.215 12.75 1 94.12 491 GLY A C 1
ATOM 3831 O O . GLY A 1 491 ? -2.762 1.747 13.891 1 94.12 491 GLY A O 1
ATOM 3832 N N . GLN A 1 492 ? -3.229 3.416 12.484 1 96.12 492 GLN A N 1
ATOM 3833 C CA . GLN A 1 492 ? -3.621 4.312 13.562 1 96.12 492 GLN A CA 1
ATOM 3834 C C . GLN A 1 492 ? -4.891 3.822 14.25 1 96.12 492 GLN A C 1
ATOM 3836 O O . GLN A 1 492 ? -5.035 3.951 15.469 1 96.12 492 GLN A O 1
ATOM 3841 N N . SER A 1 493 ? -5.801 3.299 13.477 1 94.69 493 SER A N 1
ATOM 3842 C CA . SER A 1 493 ? -7.062 2.814 14.031 1 94.69 493 SER A CA 1
ATOM 3843 C C . SER A 1 493 ? -6.828 1.685 15.031 1 94.69 493 SER A C 1
ATOM 3845 O O . SER A 1 493 ? -7.578 1.533 15.992 1 94.69 493 SER A O 1
ATOM 3847 N N . THR A 1 494 ? -5.762 0.934 14.883 1 94.38 494 THR A N 1
ATOM 3848 C CA . THR A 1 494 ? -5.461 -0.183 15.773 1 94.38 494 THR A CA 1
ATOM 3849 C C . THR A 1 494 ? -4.91 0.319 17.109 1 94.38 494 THR A C 1
ATOM 3851 O O . THR A 1 494 ? -4.949 -0.395 18.109 1 94.38 494 THR A O 1
ATOM 3854 N N . LEU A 1 495 ? -4.438 1.541 17.125 1 96.31 495 LEU A N 1
ATOM 3855 C CA . LEU A 1 495 ? -3.83 2.104 18.328 1 96.31 495 LEU A CA 1
ATOM 3856 C C . LEU A 1 495 ? -4.867 2.846 19.156 1 96.31 495 LEU A C 1
ATOM 3858 O O . LEU A 1 495 ? -4.586 3.242 20.297 1 96.31 495 LEU A O 1
ATOM 3862 N N . LEU A 1 496 ? -6.066 3.076 18.656 1 96.25 496 LEU A N 1
ATOM 3863 C CA . LEU A 1 496 ? -7.082 3.957 19.219 1 96.25 496 LEU A CA 1
ATOM 3864 C C . LEU A 1 496 ? -7.453 3.523 20.641 1 96.25 496 LEU A C 1
ATOM 3866 O O . LEU A 1 496 ? -7.43 4.336 21.562 1 96.25 496 LEU A O 1
ATOM 3870 N N . ARG A 1 497 ? -7.727 2.221 20.828 1 94.31 497 ARG A N 1
ATOM 3871 C CA . ARG A 1 497 ? -8.211 1.724 22.109 1 94.31 497 ARG A CA 1
ATOM 3872 C C . ARG A 1 497 ? -7.133 1.852 23.188 1 94.31 497 ARG A C 1
ATOM 3874 O O . ARG A 1 497 ? -7.406 2.32 24.297 1 94.31 497 ARG A O 1
ATOM 3881 N N . LYS A 1 498 ? -5.984 1.438 22.844 1 96.19 498 LYS A N 1
ATOM 3882 C CA . LYS A 1 498 ? -4.879 1.477 23.797 1 96.19 498 LYS A CA 1
ATOM 3883 C C . LYS A 1 498 ? -4.574 2.91 24.219 1 96.19 498 LYS A C 1
ATOM 3885 O O . LYS A 1 498 ? -4.414 3.188 25.406 1 96.19 498 LYS A O 1
ATOM 3890 N N . THR A 1 499 ? -4.484 3.828 23.297 1 96.62 499 THR A N 1
ATOM 3891 C CA . THR A 1 499 ? -4.125 5.211 23.594 1 96.62 499 THR A CA 1
ATOM 3892 C C . THR A 1 499 ? -5.242 5.902 24.375 1 96.62 499 THR A C 1
ATOM 3894 O O . THR A 1 499 ? -4.98 6.75 25.234 1 96.62 499 THR A O 1
ATOM 3897 N N . TRP A 1 500 ? -6.504 5.57 24.125 1 96.56 500 TRP A N 1
ATOM 3898 C CA . TRP A 1 500 ? -7.621 6.129 24.875 1 96.56 500 TRP A CA 1
ATOM 3899 C C . TRP A 1 500 ? -7.578 5.672 26.328 1 96.56 500 TRP A C 1
ATOM 3901 O O . TRP A 1 500 ? -7.758 6.477 27.25 1 96.56 500 TRP A O 1
ATOM 3911 N N . LYS A 1 501 ? -7.324 4.387 26.516 1 96.06 501 LYS A N 1
ATOM 3912 C CA . LYS A 1 501 ? -7.258 3.842 27.875 1 96.06 501 LYS A CA 1
ATOM 3913 C C . LYS A 1 501 ? -6.176 4.543 28.688 1 96.06 501 LYS A C 1
ATOM 3915 O O . LYS A 1 501 ? -6.387 4.859 29.859 1 96.06 501 LYS A O 1
ATOM 3920 N N . GLU A 1 502 ? -5.094 4.805 28.094 1 95.88 502 GLU A N 1
ATOM 3921 C CA . GLU A 1 502 ? -4 5.496 28.781 1 95.88 502 GLU A CA 1
ATOM 3922 C C . GLU A 1 502 ? -4.375 6.941 29.094 1 95.88 502 GLU A C 1
ATOM 3924 O O . GLU A 1 502 ? -4.078 7.441 30.188 1 95.88 502 GLU A O 1
ATOM 3929 N N . ALA A 1 503 ? -4.984 7.625 28.141 1 95.69 503 ALA A N 1
ATOM 3930 C CA . ALA A 1 503 ? -5.367 9.023 28.312 1 95.69 503 ALA A CA 1
ATOM 3931 C C . ALA A 1 503 ? -6.402 9.18 29.422 1 95.69 503 ALA A C 1
ATOM 3933 O O . ALA A 1 503 ? -6.266 10.055 30.297 1 95.69 503 ALA A O 1
ATOM 3934 N N . VAL A 1 504 ? -7.398 8.336 29.469 1 94.69 504 VAL A N 1
ATOM 3935 C CA . VAL A 1 504 ? -8.484 8.469 30.438 1 94.69 504 VAL A CA 1
ATOM 3936 C C . VAL A 1 504 ? -7.988 8.07 31.828 1 94.69 504 VAL A C 1
ATOM 3938 O O . VAL A 1 504 ? -8.383 8.672 32.812 1 94.69 504 VAL A O 1
ATOM 3941 N N . LYS A 1 505 ? -7.184 7.082 31.906 1 94.62 505 LYS A N 1
ATOM 3942 C CA . LYS A 1 505 ? -6.602 6.688 33.188 1 94.62 505 LYS A CA 1
ATOM 3943 C C . LYS A 1 505 ? -5.82 7.836 33.812 1 94.62 505 LYS A C 1
ATOM 3945 O O . LYS A 1 505 ? -5.941 8.094 35 1 94.62 505 LYS A O 1
ATOM 3950 N N . SER A 1 506 ? -5.09 8.5 33 1 93.5 506 SER A N 1
ATOM 3951 C CA . SER A 1 506 ? -4.289 9.617 33.5 1 93.5 506 SER A CA 1
ATOM 3952 C C . SER A 1 506 ? -5.172 10.797 33.906 1 93.5 506 SER A C 1
ATOM 3954 O O . SER A 1 506 ? -4.875 11.5 34.875 1 93.5 506 SER A O 1
ATOM 3956 N N . ALA A 1 507 ? -6.234 11.016 33.219 1 93 507 ALA A N 1
ATOM 3957 C CA . ALA A 1 507 ? -7.105 12.164 33.469 1 93 507 ALA A CA 1
ATOM 3958 C C . ALA A 1 507 ? -8.047 11.914 34.625 1 93 507 ALA A C 1
ATOM 3960 O O . ALA A 1 507 ? -8.586 12.852 35.219 1 93 507 ALA A O 1
ATOM 3961 N N . SER A 1 508 ? -8.211 10.656 35 1 92.81 508 SER A N 1
ATOM 3962 C CA . SER A 1 508 ? -9.172 10.289 36.031 1 92.81 508 SER A CA 1
ATOM 3963 C C . SER A 1 508 ? -8.812 10.93 37.375 1 92.81 508 SER A C 1
ATOM 3965 O O . SER A 1 508 ? -9.68 11.133 38.219 1 92.81 508 SER A O 1
ATOM 3967 N N . SER A 1 509 ? -7.605 11.281 37.531 1 90.88 509 SER A N 1
ATOM 3968 C CA . SER A 1 509 ? -7.172 11.922 38.75 1 90.88 509 SER A CA 1
ATOM 3969 C C . SER A 1 509 ? -7.75 13.32 38.906 1 90.88 509 SER A C 1
ATOM 3971 O O . SER A 1 509 ? -7.734 13.906 39.969 1 90.88 509 SER A O 1
ATOM 3973 N N . LEU A 1 510 ? -8.227 13.859 37.844 1 91.06 510 LEU A N 1
ATOM 3974 C CA . LEU A 1 510 ? -8.758 15.219 37.844 1 91.06 510 LEU A CA 1
ATOM 3975 C C . LEU A 1 510 ? -10.219 15.234 38.281 1 91.06 510 LEU A C 1
ATOM 3977 O O . LEU A 1 510 ? -10.789 16.297 38.5 1 91.06 510 LEU A O 1
ATOM 3981 N N . TRP A 1 511 ? -10.781 14.016 38.312 1 86.81 511 TRP A N 1
ATOM 3982 C CA . TRP A 1 511 ? -12.141 13.938 38.812 1 86.81 511 TRP A CA 1
ATOM 3983 C C . TRP A 1 511 ? -12.32 12.688 39.688 1 86.81 511 TRP A C 1
ATOM 3985 O O . TRP A 1 511 ? -11.531 11.742 39.594 1 86.81 511 TRP A O 1
ATOM 3995 N N . MET B 1 1 ? -8.273 -21.125 -49.75 1 28.17 1 MET B N 1
ATOM 3996 C CA . MET B 1 1 ? -9.289 -21.781 -48.938 1 28.17 1 MET B CA 1
ATOM 3997 C C . MET B 1 1 ? -8.742 -22.078 -47.531 1 28.17 1 MET B C 1
ATOM 3999 O O . MET B 1 1 ? -7.691 -22.703 -47.406 1 28.17 1 MET B O 1
ATOM 4003 N N . SER B 1 2 ? -8.922 -21.078 -46.656 1 29.64 2 SER B N 1
ATOM 4004 C CA . SER B 1 2 ? -8.406 -21 -45.281 1 29.64 2 SER B CA 1
ATOM 4005 C C . SER B 1 2 ? -8.648 -22.297 -44.531 1 29.64 2 SER B C 1
ATOM 4007 O O . SER B 1 2 ? -9.797 -22.719 -44.375 1 29.64 2 SER B O 1
ATOM 4009 N N . LYS B 1 3 ? -7.867 -23.266 -44.812 1 44.59 3 LYS B N 1
ATOM 4010 C CA . LYS B 1 3 ? -7.938 -24.625 -44.312 1 44.59 3 LYS B CA 1
ATOM 4011 C C . LYS B 1 3 ? -8.172 -24.641 -42.812 1 44.59 3 LYS B C 1
ATOM 4013 O O . LYS B 1 3 ? -7.277 -24.297 -42.031 1 44.59 3 LYS B O 1
ATOM 4018 N N . THR B 1 4 ? -9.328 -24.219 -42.312 1 43.5 4 THR B N 1
ATOM 4019 C CA . THR B 1 4 ? -9.711 -24.188 -40.906 1 43.5 4 THR B CA 1
ATOM 4020 C C . THR B 1 4 ? -9.242 -25.453 -40.188 1 43.5 4 THR B C 1
ATOM 4022 O O . THR B 1 4 ? -9.641 -26.562 -40.531 1 43.5 4 THR B O 1
ATOM 4025 N N . ALA B 1 5 ? -8.227 -25.438 -39.5 1 54.81 5 ALA B N 1
ATOM 4026 C CA . ALA B 1 5 ? -7.633 -26.531 -38.75 1 54.81 5 ALA B CA 1
ATOM 4027 C C . ALA B 1 5 ? -8.664 -27.203 -37.844 1 54.81 5 ALA B C 1
ATOM 4029 O O . ALA B 1 5 ? -9.344 -26.531 -37.062 1 54.81 5 ALA B O 1
ATOM 4030 N N . VAL B 1 6 ? -9.078 -28.422 -38.156 1 59.28 6 VAL B N 1
ATOM 4031 C CA . VAL B 1 6 ? -10.062 -29.203 -37.438 1 59.28 6 VAL B CA 1
ATOM 4032 C C . VAL B 1 6 ? -9.57 -29.453 -36 1 59.28 6 VAL B C 1
ATOM 4034 O O . VAL B 1 6 ? -8.469 -29.953 -35.812 1 59.28 6 VAL B O 1
ATOM 4037 N N . VAL B 1 7 ? -10.188 -28.844 -34.938 1 66.62 7 VAL B N 1
ATOM 4038 C CA . VAL B 1 7 ? -9.891 -29.016 -33.531 1 66.62 7 VAL B CA 1
ATOM 4039 C C . VAL B 1 7 ? -10.586 -30.281 -33 1 66.62 7 VAL B C 1
ATOM 4041 O O . VAL B 1 7 ? -11.789 -30.453 -33.188 1 66.62 7 VAL B O 1
ATOM 4044 N N . PRO B 1 8 ? -9.758 -31.156 -32.531 1 77 8 PRO B N 1
ATOM 4045 C CA . PRO B 1 8 ? -10.352 -32.406 -32.031 1 77 8 PRO B CA 1
ATOM 4046 C C . PRO B 1 8 ? -11.336 -32.156 -30.891 1 77 8 PRO B C 1
ATOM 4048 O O . PRO B 1 8 ? -11.125 -31.234 -30.078 1 77 8 PRO B O 1
ATOM 4051 N N . GLU B 1 9 ? -12.406 -32.844 -30.938 1 81.25 9 GLU B N 1
ATOM 4052 C CA . GLU B 1 9 ? -13.383 -32.812 -29.859 1 81.25 9 GLU B CA 1
ATOM 4053 C C . GLU B 1 9 ? -13.078 -33.875 -28.812 1 81.25 9 GLU B C 1
ATOM 4055 O O . GLU B 1 9 ? -12.734 -35 -29.156 1 81.25 9 GLU B O 1
ATOM 4060 N N . ALA B 1 10 ? -13.047 -33.438 -27.594 1 83.81 10 ALA B N 1
ATOM 4061 C CA . ALA B 1 10 ? -12.75 -34.406 -26.531 1 83.81 10 ALA B CA 1
ATOM 4062 C C . ALA B 1 10 ? -13.984 -34.656 -25.656 1 83.81 10 ALA B C 1
ATOM 4064 O O . ALA B 1 10 ? -14.734 -33.719 -25.359 1 83.81 10 ALA B O 1
ATOM 4065 N N . VAL B 1 11 ? -14.273 -35.969 -25.406 1 85.75 11 VAL B N 1
ATOM 4066 C CA . VAL B 1 11 ? -15.398 -36.375 -24.562 1 85.75 11 VAL B CA 1
ATOM 4067 C C . VAL B 1 11 ? -14.93 -37.344 -23.484 1 85.75 11 VAL B C 1
ATOM 4069 O O . VAL B 1 11 ? -14.109 -38.219 -23.75 1 85.75 11 VAL B O 1
ATOM 4072 N N . ARG B 1 12 ? -15.359 -37.125 -22.328 1 82.44 12 ARG B N 1
ATOM 4073 C CA . ARG B 1 12 ? -15.102 -38.062 -21.25 1 82.44 12 ARG B CA 1
ATOM 4074 C C . ARG B 1 12 ? -16.125 -39.188 -21.25 1 82.44 12 ARG B C 1
ATOM 4076 O O . ARG B 1 12 ? -17.328 -38.938 -21.406 1 82.44 12 ARG B O 1
ATOM 4083 N N . GLU B 1 13 ? -15.641 -40.469 -21.094 1 87.62 13 GLU B N 1
ATOM 4084 C CA . GLU B 1 13 ? -16.531 -41.625 -21.109 1 87.62 13 GLU B CA 1
ATOM 4085 C C . GLU B 1 13 ? -16.281 -42.531 -19.922 1 87.62 13 GLU B C 1
ATOM 4087 O O . GLU B 1 13 ? -15.133 -42.75 -19.531 1 87.62 13 GLU B O 1
ATOM 4092 N N . ILE B 1 14 ? -17.375 -42.938 -19.312 1 88.5 14 ILE B N 1
ATOM 4093 C CA . ILE B 1 14 ? -17.328 -44 -18.281 1 88.5 14 ILE B CA 1
ATOM 4094 C C . ILE B 1 14 ? -17.938 -45.281 -18.828 1 88.5 14 ILE B C 1
ATOM 4096 O O . ILE B 1 14 ? -19.109 -45.281 -19.234 1 88.5 14 ILE B O 1
ATOM 4100 N N . GLU B 1 15 ? -17.125 -46.312 -18.859 1 91.38 15 GLU B N 1
ATOM 4101 C CA . GLU B 1 15 ? -17.578 -47.562 -19.5 1 91.38 15 GLU B CA 1
ATOM 4102 C C . GLU B 1 15 ? -17.156 -48.781 -18.688 1 91.38 15 GLU B C 1
ATOM 4104 O O . GLU B 1 15 ? -16.062 -48.812 -18.109 1 91.38 15 GLU B O 1
ATOM 4109 N N . ARG B 1 16 ? -18.109 -49.688 -18.609 1 91.5 16 ARG B N 1
ATOM 4110 C CA . ARG B 1 16 ? -17.844 -51 -18.016 1 91.5 16 ARG B CA 1
ATOM 4111 C C . ARG B 1 16 ? -17.969 -52.125 -19.047 1 91.5 16 ARG B C 1
ATOM 4113 O O . ARG B 1 16 ? -18.859 -52.062 -19.906 1 91.5 16 ARG B O 1
ATOM 4120 N N . LYS B 1 17 ? -17.031 -53 -18.953 1 91.25 17 LYS B N 1
ATOM 4121 C CA . LYS B 1 17 ? -17.016 -54.062 -19.938 1 91.25 17 LYS B CA 1
ATOM 4122 C C . LYS B 1 17 ? -17.297 -55.406 -19.281 1 91.25 17 LYS B C 1
ATOM 4124 O O . LYS B 1 17 ? -16.812 -55.688 -18.172 1 91.25 17 LYS B O 1
ATOM 4129 N N . TYR B 1 18 ? -18.062 -56.25 -19.984 1 91.5 18 TYR B N 1
ATOM 4130 C CA . TYR B 1 18 ? -18.438 -57.562 -19.516 1 91.5 18 TYR B CA 1
ATOM 4131 C C . TYR B 1 18 ? -18.203 -58.625 -20.594 1 91.5 18 TYR B C 1
ATOM 4133 O O . TYR B 1 18 ? -18.156 -58.312 -21.781 1 91.5 18 TYR B O 1
ATOM 4141 N N . GLU B 1 19 ? -17.984 -59.812 -20.156 1 86.06 19 GLU B N 1
ATOM 4142 C CA . GLU B 1 19 ? -17.828 -60.938 -21.078 1 86.06 19 GLU B CA 1
ATOM 4143 C C . GLU B 1 19 ? -18.828 -62.031 -20.766 1 86.06 19 GLU B C 1
ATOM 4145 O O . GLU B 1 19 ? -19.25 -62.188 -19.625 1 86.06 19 GLU B O 1
ATOM 4150 N N . ALA B 1 20 ? -19.312 -62.688 -21.938 1 74.88 20 ALA B N 1
ATOM 4151 C CA . ALA B 1 20 ? -20.234 -63.812 -21.797 1 74.88 20 ALA B CA 1
ATOM 4152 C C . ALA B 1 20 ? -19.531 -65.125 -22.109 1 74.88 20 ALA B C 1
ATOM 4154 O O . ALA B 1 20 ? -18.75 -65.188 -23.062 1 74.88 20 ALA B O 1
ATOM 4155 N N . PRO B 1 21 ? -19.453 -66.125 -21.156 1 65.75 21 PRO B N 1
ATOM 4156 C CA . PRO B 1 21 ? -18.828 -67.438 -21.469 1 65.75 21 PRO B CA 1
ATOM 4157 C C . PRO B 1 21 ? -19.391 -68.062 -22.734 1 65.75 21 PRO B C 1
ATOM 4159 O O . PRO B 1 21 ? -18.703 -68.812 -23.391 1 65.75 21 PRO B O 1
ATOM 4162 N N . ALA B 1 22 ? -20.672 -68 -23 1 63.66 22 ALA B N 1
ATOM 4163 C CA . ALA B 1 22 ? -21.328 -68.5 -24.188 1 63.66 22 ALA B CA 1
ATOM 4164 C C . ALA B 1 22 ? -22.203 -67.438 -24.859 1 63.66 22 ALA B C 1
ATOM 4166 O O . ALA B 1 22 ? -22.266 -66.312 -24.375 1 63.66 22 ALA B O 1
ATOM 4167 N N . GLU B 1 23 ? -22.625 -67.812 -26.125 1 65.19 23 GLU B N 1
ATOM 4168 C CA . GLU B 1 23 ? -23.516 -66.875 -26.844 1 65.19 23 GLU B CA 1
ATOM 4169 C C . GLU B 1 23 ? -24.688 -66.438 -25.953 1 65.19 23 GLU B C 1
ATOM 4171 O O . GLU B 1 23 ? -25.547 -67.312 -25.641 1 65.19 23 GLU B O 1
ATOM 4176 N N . GLN B 1 24 ? -24.359 -65.5 -25.094 1 66.5 24 GLN B N 1
ATOM 4177 C CA . GLN B 1 24 ? -25.453 -65.062 -24.234 1 66.5 24 GLN B CA 1
ATOM 4178 C C . GLN B 1 24 ? -26.031 -63.75 -24.719 1 66.5 24 GLN B C 1
ATOM 4180 O O . GLN B 1 24 ? -25.297 -62.875 -25.156 1 66.5 24 GLN B O 1
ATOM 4185 N N . GLU B 1 25 ? -27.312 -63.719 -24.781 1 74.31 25 GLU B N 1
ATOM 4186 C CA . GLU B 1 25 ? -28.047 -62.531 -25.109 1 74.31 25 GLU B CA 1
ATOM 4187 C C . GLU B 1 25 ? -28.156 -61.594 -23.906 1 74.31 25 GLU B C 1
ATOM 4189 O O . GLU B 1 25 ? -28.188 -62.031 -22.766 1 74.31 25 GLU B O 1
ATOM 4194 N N . VAL B 1 26 ? -28.016 -60.312 -24.109 1 83.5 26 VAL B N 1
ATOM 4195 C CA . VAL B 1 26 ? -28.25 -59.312 -23.078 1 83.5 26 VAL B CA 1
ATOM 4196 C C . VAL B 1 26 ? -29.688 -59.406 -22.562 1 83.5 26 VAL B C 1
ATOM 4198 O O . VAL B 1 26 ? -30.641 -59.469 -23.344 1 83.5 26 VAL B O 1
ATOM 4201 N N . PRO B 1 27 ? -29.734 -59.625 -21.25 1 85.62 27 PRO B N 1
ATOM 4202 C CA . PRO B 1 27 ? -31.078 -59.75 -20.672 1 85.62 27 PRO B CA 1
ATOM 4203 C C . PRO B 1 27 ? -31.906 -58.469 -20.891 1 85.62 27 PRO B C 1
ATOM 4205 O O . PRO B 1 27 ? -31.375 -57.438 -21.312 1 85.62 27 PRO B O 1
ATOM 4208 N N . ALA B 1 28 ? -33.219 -58.688 -20.672 1 85.44 28 ALA B N 1
ATOM 4209 C CA . ALA B 1 28 ? -34.125 -57.531 -20.766 1 85.44 28 ALA B CA 1
ATOM 4210 C C . ALA B 1 28 ? -33.781 -56.5 -19.719 1 85.44 28 ALA B C 1
ATOM 4212 O O . ALA B 1 28 ? -33.562 -56.812 -18.547 1 85.44 28 ALA B O 1
ATOM 4213 N N . LEU B 1 29 ? -33.625 -55.312 -20.109 1 89.19 29 LEU B N 1
ATOM 4214 C CA . LEU B 1 29 ? -33.188 -54.219 -19.234 1 89.19 29 LEU B CA 1
ATOM 4215 C C . LEU B 1 29 ? -34.375 -53.312 -18.922 1 89.19 29 LEU B C 1
ATOM 4217 O O . LEU B 1 29 ? -34.188 -52.094 -18.781 1 89.19 29 LEU B O 1
ATOM 4221 N N . GLY B 1 30 ? -35.531 -53.906 -18.844 1 80.5 30 GLY B N 1
ATOM 4222 C CA . GLY B 1 30 ? -36.719 -53.156 -18.438 1 80.5 30 GLY B CA 1
ATOM 4223 C C . GLY B 1 30 ? -36.812 -52.969 -16.938 1 80.5 30 GLY B C 1
ATOM 4224 O O . GLY B 1 30 ? -36.25 -53.781 -16.172 1 80.5 30 GLY B O 1
ATOM 4225 N N . GLY B 1 31 ? -37.406 -51.938 -16.469 1 83.5 31 GLY B N 1
ATOM 4226 C CA . GLY B 1 31 ? -37.719 -51.75 -15.07 1 83.5 31 GLY B CA 1
ATOM 4227 C C . GLY B 1 31 ? -36.562 -51.281 -14.242 1 83.5 31 GLY B C 1
ATOM 4228 O O . GLY B 1 31 ? -36.5 -51.5 -13.031 1 83.5 31 GLY B O 1
ATOM 4229 N N . LEU B 1 32 ? -35.594 -50.812 -14.906 1 91.88 32 LEU B N 1
ATOM 4230 C CA . LEU B 1 32 ? -34.438 -50.312 -14.195 1 91.88 32 LEU B CA 1
ATOM 4231 C C . LEU B 1 32 ? -34.688 -48.875 -13.695 1 91.88 32 LEU B C 1
ATOM 4233 O O . LEU B 1 32 ? -35.594 -48.188 -14.18 1 91.88 32 LEU B O 1
ATOM 4237 N N . PRO B 1 33 ? -33.906 -48.469 -12.719 1 90.94 33 PRO B N 1
ATOM 4238 C CA . PRO B 1 33 ? -34.125 -47.125 -12.133 1 90.94 33 PRO B CA 1
ATOM 4239 C C . PRO B 1 33 ? -34 -46 -13.164 1 90.94 33 PRO B C 1
ATOM 4241 O O . PRO B 1 33 ? -33 -45.906 -13.875 1 90.94 33 PRO B O 1
ATOM 4244 N N . GLY B 1 34 ? -35.062 -45.188 -13.273 1 90.69 34 GLY B N 1
ATOM 4245 C CA . GLY B 1 34 ? -35.062 -43.969 -14.086 1 90.69 34 GLY B CA 1
ATOM 4246 C C . GLY B 1 34 ? -35.438 -44.219 -15.531 1 90.69 34 GLY B C 1
ATOM 4247 O O . GLY B 1 34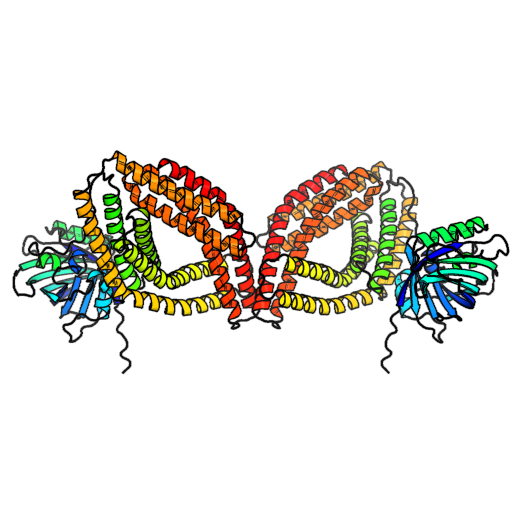 ? -35.719 -43.281 -16.266 1 90.69 34 GLY B O 1
ATOM 4248 N N . VAL B 1 35 ? -35.438 -45.438 -15.969 1 93.19 35 VAL B N 1
ATOM 4249 C CA . VAL B 1 35 ? -35.719 -45.781 -17.359 1 93.19 35 VAL B CA 1
ATOM 4250 C C . VAL B 1 35 ? -37.219 -45.688 -17.625 1 93.19 35 VAL B C 1
ATOM 4252 O O . VAL B 1 35 ? -38.031 -46.25 -16.859 1 93.19 35 VAL B O 1
ATOM 4255 N N . VAL B 1 36 ? -37.5 -44.906 -18.594 1 91.25 36 VAL B N 1
ATOM 4256 C CA . VAL B 1 36 ? -38.906 -44.75 -18.969 1 91.25 36 VAL B CA 1
ATOM 4257 C C . VAL B 1 36 ? -39.125 -45.344 -20.344 1 91.25 36 VAL B C 1
ATOM 4259 O O . VAL B 1 36 ? -38.406 -45.094 -21.297 1 91.25 36 VAL B O 1
ATOM 4262 N N . GLY B 1 37 ? -40.188 -46.188 -20.406 1 87.12 37 GLY B N 1
ATOM 4263 C CA . GLY B 1 37 ? -40.562 -46.781 -21.672 1 87.12 37 GLY B CA 1
ATOM 4264 C C . GLY B 1 37 ? -39.688 -47.969 -22.031 1 87.12 37 GLY B C 1
ATOM 4265 O O . GLY B 1 37 ? -38.938 -48.469 -21.188 1 87.12 37 GLY B O 1
ATOM 4266 N N . GLU B 1 38 ? -39.812 -48.531 -23.281 1 88.94 38 GLU B N 1
ATOM 4267 C CA . GLU B 1 38 ? -39.062 -49.688 -23.75 1 88.94 38 GLU B CA 1
ATOM 4268 C C . GLU B 1 38 ? -37.688 -49.25 -24.297 1 88.94 38 GLU B C 1
ATOM 4270 O O . GLU B 1 38 ? -37.594 -48.219 -24.969 1 88.94 38 GLU B O 1
ATOM 4275 N N . PRO B 1 39 ? -36.719 -49.938 -23.938 1 92.06 39 PRO B N 1
ATOM 4276 C CA . PRO B 1 39 ? -35.406 -49.656 -24.531 1 92.06 39 PRO B CA 1
ATOM 4277 C C . PRO B 1 39 ? -35.438 -49.625 -26.062 1 92.06 39 PRO B C 1
ATOM 4279 O O . PRO B 1 39 ? -36.219 -50.375 -26.672 1 92.06 39 PRO B O 1
ATOM 4282 N N . VAL B 1 40 ? -34.656 -48.75 -26.609 1 91.5 40 VAL B N 1
ATOM 4283 C CA . VAL B 1 40 ? -34.562 -48.688 -28.062 1 91.5 40 VAL B CA 1
ATOM 4284 C C . VAL B 1 40 ? -33.406 -49.562 -28.531 1 91.5 40 VAL B C 1
ATOM 4286 O O . VAL B 1 40 ? -32.281 -49.469 -28.031 1 91.5 40 VAL B O 1
ATOM 4289 N N . HIS B 1 41 ? -33.75 -50.406 -29.562 1 92.25 41 HIS B N 1
ATOM 4290 C CA . HIS B 1 41 ? -32.75 -51.312 -30.062 1 92.25 41 HIS B CA 1
ATOM 4291 C C . HIS B 1 41 ? -32.375 -51.031 -31.516 1 92.25 41 HIS B C 1
ATOM 4293 O O . HIS B 1 41 ? -33.281 -50.688 -32.312 1 92.25 41 HIS B O 1
ATOM 4299 N N . ASP B 1 42 ? -31.125 -51.031 -31.812 1 91.56 42 ASP B N 1
ATOM 4300 C CA . ASP B 1 42 ? -30.688 -51.031 -33.188 1 91.56 42 ASP B CA 1
ATOM 4301 C C . ASP B 1 42 ? -29.359 -51.781 -33.344 1 91.56 42 ASP B C 1
ATOM 4303 O O . ASP B 1 42 ? -28.766 -52.188 -32.375 1 91.56 42 ASP B O 1
ATOM 4307 N N . SER B 1 43 ? -29.047 -52.125 -34.594 1 93.19 43 SER B N 1
ATOM 4308 C CA . SER B 1 43 ? -27.828 -52.844 -34.906 1 93.19 43 SER B CA 1
ATOM 4309 C C . SER B 1 43 ? -26.953 -52.094 -35.906 1 93.19 43 SER B C 1
ATOM 4311 O O . SER B 1 43 ? -27.484 -51.469 -36.844 1 93.19 43 SER B O 1
ATOM 4313 N N . ILE B 1 44 ? -25.688 -52.156 -35.688 1 93.69 44 ILE B N 1
ATOM 4314 C CA . ILE B 1 44 ? -24.75 -51.469 -36.594 1 93.69 44 ILE B CA 1
ATOM 4315 C C . ILE B 1 44 ? -23.5 -52.344 -36.75 1 93.69 44 ILE B C 1
ATOM 4317 O O . ILE B 1 44 ? -23.094 -53.062 -35.844 1 93.69 44 ILE B O 1
ATOM 4321 N N . GLN B 1 45 ? -22.953 -52.344 -37.906 1 94.69 45 GLN B N 1
ATOM 4322 C CA . GLN B 1 45 ? -21.672 -52.969 -38.188 1 94.69 45 GLN B CA 1
ATOM 4323 C C . GLN B 1 45 ? -20.531 -51.938 -38.25 1 94.69 45 GLN B C 1
ATOM 4325 O O . GLN B 1 45 ? -20.641 -50.938 -38.969 1 94.69 45 GLN B O 1
ATOM 4330 N N . LEU B 1 46 ? -19.547 -52.188 -37.5 1 95.38 46 LEU B N 1
ATOM 4331 C CA . LEU B 1 46 ? -18.406 -51.281 -37.438 1 95.38 46 LEU B CA 1
ATOM 4332 C C . LEU B 1 46 ? -17.109 -52 -37.812 1 95.38 46 LEU B C 1
ATOM 4334 O O . LEU B 1 46 ? -16.969 -53.188 -37.594 1 95.38 46 LEU B O 1
ATOM 4338 N N . SER B 1 47 ? -16.266 -51.312 -38.469 1 95.44 47 SER B N 1
ATOM 4339 C CA . SER B 1 47 ? -14.898 -51.75 -38.719 1 95.44 47 SER B CA 1
ATOM 4340 C C . SER B 1 47 ? -13.875 -50.688 -38.312 1 95.44 47 SER B C 1
ATOM 4342 O O . SER B 1 47 ? -14.055 -49.5 -38.562 1 95.44 47 SER B O 1
ATOM 4344 N N . ALA B 1 48 ? -12.891 -51.125 -37.625 1 96.06 48 ALA B N 1
ATOM 4345 C CA . ALA B 1 48 ? -11.891 -50.188 -37.156 1 96.06 48 ALA B CA 1
ATOM 4346 C C . ALA B 1 48 ? -10.477 -50.719 -37.344 1 96.06 48 ALA B C 1
ATOM 4348 O O . ALA B 1 48 ? -10.188 -51.844 -37 1 96.06 48 ALA B O 1
ATOM 4349 N N . THR B 1 49 ? -9.664 -49.906 -37.906 1 96.06 49 THR B N 1
ATOM 4350 C CA . THR B 1 49 ? -8.234 -50.188 -37.969 1 96.06 49 THR B CA 1
ATOM 4351 C C . THR B 1 49 ? -7.504 -49.5 -36.812 1 96.06 49 THR B C 1
ATOM 4353 O O . THR B 1 49 ? -7.609 -48.281 -36.656 1 96.06 49 THR B O 1
ATOM 4356 N N . TYR B 1 50 ? -6.82 -50.281 -36.062 1 96.88 50 TYR B N 1
ATOM 4357 C CA . TYR B 1 50 ? -6.066 -49.75 -34.938 1 96.88 50 TYR B CA 1
ATOM 4358 C C . TYR B 1 50 ? -4.625 -49.469 -35.344 1 96.88 50 TYR B C 1
ATOM 4360 O O . TYR B 1 50 ? -4.02 -50.219 -36.094 1 96.88 50 TYR B O 1
ATOM 4368 N N . PHE B 1 51 ? -4.117 -48.375 -34.812 1 96.94 51 PHE B N 1
ATOM 4369 C CA . PHE B 1 51 ? -2.756 -47.938 -35.125 1 96.94 51 PHE B CA 1
ATOM 4370 C C . PHE B 1 51 ? -1.913 -47.875 -33.844 1 96.94 51 PHE B C 1
ATOM 4372 O O . PHE B 1 51 ? -2.41 -47.531 -32.781 1 96.94 51 PHE B O 1
ATOM 4379 N N . ASP B 1 52 ? -0.66 -48.219 -33.906 1 96.56 52 ASP B N 1
ATOM 4380 C CA . ASP B 1 52 ? 0.358 -48.125 -32.875 1 96.56 52 ASP B CA 1
ATOM 4381 C C . ASP B 1 52 ? 1.762 -48.125 -33.469 1 96.56 52 ASP B C 1
ATOM 4383 O O . ASP B 1 52 ? 1.92 -48.219 -34.688 1 96.56 52 ASP B O 1
ATOM 4387 N N . THR B 1 53 ? 2.682 -47.875 -32.688 1 95 53 THR B N 1
ATOM 4388 C CA . THR B 1 53 ? 4.043 -48.125 -33.125 1 95 53 THR B CA 1
ATOM 4389 C C . THR B 1 53 ? 4.312 -49.625 -33.25 1 95 53 THR B C 1
ATOM 4391 O O . THR B 1 53 ? 3.559 -50.438 -32.719 1 95 53 THR B O 1
ATOM 4394 N N . ALA B 1 54 ? 5.473 -49.906 -33.906 1 92.38 54 ALA B N 1
ATOM 4395 C CA . ALA B 1 54 ? 5.816 -51.312 -34.125 1 92.38 54 ALA B CA 1
ATOM 4396 C C . ALA B 1 54 ? 6.055 -52.031 -32.812 1 92.38 54 ALA B C 1
ATOM 4398 O O . ALA B 1 54 ? 5.781 -53.219 -32.656 1 92.38 54 ALA B O 1
ATOM 4399 N N . ASP B 1 55 ? 6.5 -51.281 -31.891 1 91.06 55 ASP B N 1
ATOM 4400 C CA . ASP B 1 55 ? 6.793 -51.875 -30.594 1 91.06 55 ASP B CA 1
ATOM 4401 C C . ASP B 1 55 ? 5.688 -51.562 -29.578 1 91.06 55 ASP B C 1
ATOM 4403 O O . ASP B 1 55 ? 5.883 -51.719 -28.375 1 91.06 55 ASP B O 1
ATOM 4407 N N . TYR B 1 56 ? 4.512 -51.094 -30 1 93.38 56 TYR B N 1
ATOM 4408 C CA . TYR B 1 56 ? 3.26 -50.969 -29.266 1 93.38 56 TYR B CA 1
ATOM 4409 C C . TYR B 1 56 ? 3.41 -50.031 -28.078 1 93.38 56 TYR B C 1
ATOM 4411 O O . TYR B 1 56 ? 3.031 -50.375 -26.953 1 93.38 56 TYR B O 1
ATOM 4419 N N . ARG B 1 57 ? 3.9 -48.875 -28.344 1 92.56 57 ARG B N 1
ATOM 4420 C CA . ARG B 1 57 ? 4.133 -47.875 -27.297 1 92.56 57 ARG B CA 1
ATOM 4421 C C . ARG B 1 57 ? 2.82 -47.281 -26.797 1 92.56 57 ARG B C 1
ATOM 4423 O O . ARG B 1 57 ? 2.689 -46.969 -25.625 1 92.56 57 ARG B O 1
ATOM 4430 N N . LEU B 1 58 ? 1.846 -47.094 -27.719 1 94.56 58 LEU B N 1
ATOM 4431 C CA . LEU B 1 58 ? 0.546 -46.594 -27.281 1 94.56 58 LEU B CA 1
ATOM 4432 C C . LEU B 1 58 ? -0.146 -47.594 -26.359 1 94.56 58 LEU B C 1
ATOM 4434 O O . LEU B 1 58 ? -0.634 -47.219 -25.297 1 94.56 58 LEU B O 1
ATOM 4438 N N . LEU B 1 59 ? -0.11 -48.781 -26.75 1 91.62 59 LEU B N 1
ATOM 4439 C CA . LEU B 1 59 ? -0.739 -49.812 -25.953 1 91.62 59 LEU B CA 1
ATOM 4440 C C . LEU B 1 59 ? -0.116 -49.906 -24.562 1 91.62 59 LEU B C 1
ATOM 4442 O O . LEU B 1 59 ? -0.821 -50.094 -23.562 1 91.62 59 LEU B O 1
ATOM 4446 N N . ALA B 1 60 ? 1.155 -49.75 -24.547 1 88.88 60 ALA B N 1
ATOM 4447 C CA . ALA B 1 60 ? 1.873 -49.781 -23.281 1 88.88 60 ALA B CA 1
ATOM 4448 C C . ALA B 1 60 ? 1.376 -48.688 -22.328 1 88.88 60 ALA B C 1
ATOM 4450 O O . ALA B 1 60 ? 1.381 -48.875 -21.109 1 88.88 60 ALA B O 1
ATOM 4451 N N . GLU B 1 61 ? 0.998 -47.625 -22.922 1 89.44 61 GLU B N 1
ATOM 4452 C CA . GLU B 1 61 ? 0.519 -46.5 -22.125 1 89.44 61 GLU B CA 1
ATOM 4453 C C . GLU B 1 61 ? -1.005 -46.5 -22.047 1 89.44 61 GLU B C 1
ATOM 4455 O O . GLU B 1 61 ? -1.604 -45.5 -21.641 1 89.44 61 GLU B O 1
ATOM 4460 N N . LYS B 1 62 ? -1.598 -47.5 -22.516 1 90.25 62 LYS B N 1
ATOM 4461 C CA . LYS B 1 62 ? -3.045 -47.688 -22.484 1 90.25 62 LYS B CA 1
ATOM 4462 C C . LYS B 1 62 ? -3.76 -46.656 -23.359 1 90.25 62 LYS B C 1
ATOM 4464 O O . LYS B 1 62 ? -4.852 -46.219 -23.016 1 90.25 62 LYS B O 1
ATOM 4469 N N . ILE B 1 63 ? -3.104 -46.312 -24.375 1 93.25 63 ILE B N 1
ATOM 4470 C CA . ILE B 1 63 ? -3.684 -45.406 -25.391 1 93.25 63 ILE B CA 1
ATOM 4471 C C . ILE B 1 63 ? -4.098 -46.219 -26.609 1 93.25 63 ILE B C 1
ATOM 4473 O O . ILE B 1 63 ? -3.369 -47.125 -27.047 1 93.25 63 ILE B O 1
ATOM 4477 N N . THR B 1 64 ? -5.273 -45.938 -27.094 1 95.5 64 THR B N 1
ATOM 4478 C CA . THR B 1 64 ? -5.699 -46.594 -28.328 1 95.5 64 THR B CA 1
ATOM 4479 C C . THR B 1 64 ? -5.996 -45.562 -29.406 1 95.5 64 THR B C 1
ATOM 4481 O O . THR B 1 64 ? -6.5 -44.469 -29.109 1 95.5 64 THR B O 1
ATOM 4484 N N . LEU B 1 65 ? -5.617 -45.844 -30.562 1 97.06 65 LEU B N 1
ATOM 4485 C CA . LEU B 1 65 ? -5.848 -45 -31.75 1 97.06 65 LEU B CA 1
ATOM 4486 C C . LEU B 1 65 ? -6.406 -45.844 -32.906 1 97.06 65 LEU B C 1
ATOM 4488 O O . LEU B 1 65 ? -5.82 -46.844 -33.281 1 97.06 65 LEU B O 1
ATOM 4492 N N . ARG B 1 66 ? -7.582 -45.375 -33.406 1 96.88 66 ARG B N 1
ATOM 4493 C CA . ARG B 1 66 ? -8.195 -46.156 -34.469 1 96.88 66 ARG B CA 1
ATOM 4494 C C . ARG B 1 66 ? -8.914 -45.281 -35.469 1 96.88 66 ARG B C 1
ATOM 4496 O O . ARG B 1 66 ? -9.297 -44.156 -35.156 1 96.88 66 ARG B O 1
ATOM 4503 N N . LYS B 1 67 ? -9.008 -45.781 -36.625 1 96.75 67 LYS B N 1
ATOM 4504 C CA . LYS B 1 67 ? -9.906 -45.25 -37.656 1 96.75 67 LYS B CA 1
ATOM 4505 C C . LYS B 1 67 ? -11.117 -46.156 -37.844 1 96.75 67 LYS B C 1
ATOM 4507 O O . LYS B 1 67 ? -10.961 -47.312 -38.219 1 96.75 67 LYS B O 1
ATOM 4512 N N . ARG B 1 68 ? -12.195 -45.656 -37.5 1 95.25 68 ARG B N 1
ATOM 4513 C CA . ARG B 1 68 ? -13.422 -46.438 -37.531 1 95.25 68 ARG B CA 1
ATOM 4514 C C . ARG B 1 68 ? -14.266 -46.094 -38.75 1 95.25 68 ARG B C 1
ATOM 4516 O O . ARG B 1 68 ? -14.383 -44.938 -39.125 1 95.25 68 ARG B O 1
ATOM 4523 N N . GLU B 1 69 ? -14.75 -47.094 -39.344 1 93.25 69 GLU B N 1
ATOM 4524 C CA . GLU B 1 69 ? -15.734 -46.969 -40.406 1 93.25 69 GLU B CA 1
ATOM 4525 C C . GLU B 1 69 ? -17.062 -47.594 -40 1 93.25 69 GLU B C 1
ATOM 4527 O O . GLU B 1 69 ? -17.109 -48.531 -39.219 1 93.25 69 GLU B O 1
ATOM 4532 N N . GLY B 1 70 ? -18.047 -46.906 -40.531 1 88.56 70 GLY B N 1
ATOM 4533 C CA . GLY B 1 70 ? -19.391 -47.344 -40.188 1 88.56 70 GLY B CA 1
ATOM 4534 C C . GLY B 1 70 ? -19.953 -46.656 -38.969 1 88.56 70 GLY B C 1
ATOM 4535 O O . GLY B 1 70 ? -19.219 -46.094 -38.156 1 88.56 70 GLY B O 1
ATOM 4536 N N . GLY B 1 71 ? -21.234 -46.688 -38.875 1 83.44 71 GLY B N 1
ATOM 4537 C CA . GLY B 1 71 ? -21.922 -46.125 -37.719 1 83.44 71 GLY B CA 1
ATOM 4538 C C . GLY B 1 71 ? -22 -44.594 -37.781 1 83.44 71 GLY B C 1
ATOM 4539 O O . GLY B 1 71 ? -21.594 -44 -38.781 1 83.44 71 GLY B O 1
ATOM 4540 N N . ASP B 1 72 ? -22.422 -43.969 -36.656 1 83.69 72 ASP B N 1
ATOM 4541 C CA . ASP B 1 72 ? -22.672 -42.531 -36.594 1 83.69 72 ASP B CA 1
ATOM 4542 C C . ASP B 1 72 ? -21.406 -41.781 -36.219 1 83.69 72 ASP B C 1
ATOM 4544 O O . ASP B 1 72 ? -21.344 -40.562 -36.375 1 83.69 72 ASP B O 1
ATOM 4548 N N . ASP B 1 73 ? -20.438 -42.469 -35.781 1 86.94 73 ASP B N 1
ATOM 4549 C CA . ASP B 1 73 ? -19.234 -41.781 -35.312 1 86.94 73 ASP B CA 1
ATOM 4550 C C . ASP B 1 73 ? -18.016 -42.219 -36.094 1 86.94 73 ASP B C 1
ATOM 4552 O O . ASP B 1 73 ? -16.906 -42.312 -35.562 1 86.94 73 ASP B O 1
ATOM 4556 N N . ALA B 1 74 ? -18.219 -42.531 -37.406 1 92.56 74 ALA B N 1
ATOM 4557 C CA . ALA B 1 74 ? -17.094 -42.875 -38.25 1 92.56 74 ALA B CA 1
ATOM 4558 C C . ALA B 1 74 ? -16.031 -41.781 -38.219 1 92.56 74 ALA B C 1
ATOM 4560 O O . ALA B 1 74 ? -16.344 -40.594 -38.188 1 92.56 74 ALA B O 1
ATOM 4561 N N . GLY B 1 75 ? -14.828 -42.219 -38.219 1 94.81 75 GLY B N 1
ATOM 4562 C CA . GLY B 1 75 ? -13.703 -41.281 -38.188 1 94.81 75 GLY B CA 1
ATOM 4563 C C . GLY B 1 75 ? -12.562 -41.781 -37.312 1 94.81 75 GLY B C 1
ATOM 4564 O O . GLY B 1 75 ? -12.375 -43 -37.156 1 94.81 75 GLY B O 1
ATOM 4565 N N . TRP B 1 76 ? -11.742 -40.844 -36.844 1 95.62 76 TRP B N 1
ATOM 4566 C CA . TRP B 1 76 ? -10.594 -41.188 -36 1 95.62 76 TRP B CA 1
ATOM 4567 C C . TRP B 1 76 ? -10.945 -41.062 -34.531 1 95.62 76 TRP B C 1
ATOM 4569 O O . TRP B 1 76 ? -11.633 -40.125 -34.125 1 95.62 76 TRP B O 1
ATOM 4579 N N . HIS B 1 77 ? -10.5 -42.031 -33.781 1 95.38 77 HIS B N 1
ATOM 4580 C CA . HIS B 1 77 ? -10.742 -42.062 -32.344 1 95.38 77 HIS B CA 1
ATOM 4581 C C . HIS B 1 77 ? -9.453 -42.344 -31.562 1 95.38 77 HIS B C 1
ATOM 4583 O O . HIS B 1 77 ? -8.758 -43.312 -31.859 1 95.38 77 HIS B O 1
ATOM 4589 N N . MET B 1 78 ? -9.18 -41.469 -30.688 1 95.75 78 MET B N 1
ATOM 4590 C CA . MET B 1 78 ? -8.102 -41.719 -29.734 1 95.75 78 MET B CA 1
ATOM 4591 C C . MET B 1 78 ? -8.641 -41.781 -28.312 1 95.75 78 MET B C 1
ATOM 4593 O O . MET B 1 78 ? -9.367 -40.875 -27.875 1 95.75 78 MET B O 1
ATOM 4597 N N . LYS B 1 79 ? -8.336 -42.812 -27.625 1 94.56 79 LYS B N 1
ATOM 4598 C CA . LYS B 1 79 ? -8.758 -42.906 -26.234 1 94.56 79 LYS B CA 1
ATOM 4599 C C . LYS B 1 79 ? -7.566 -42.812 -25.281 1 94.56 79 LYS B C 1
ATOM 4601 O O . LYS B 1 79 ? -6.578 -43.531 -25.453 1 94.56 79 LYS B O 1
ATOM 4606 N N . LEU B 1 80 ? -7.668 -41.906 -24.391 1 93.56 80 LEU B N 1
ATOM 4607 C CA . LEU B 1 80 ? -6.648 -41.688 -23.375 1 93.56 80 LEU B CA 1
ATOM 4608 C C . LEU B 1 80 ? -7.141 -42.125 -22 1 93.56 80 LEU B C 1
ATOM 4610 O O . LEU B 1 80 ? -8.32 -41.969 -21.672 1 93.56 80 LEU B O 1
ATOM 4614 N N . PRO B 1 81 ? -6.254 -42.625 -21.234 1 88.62 81 PRO B N 1
ATOM 4615 C CA . PRO B 1 81 ? -6.66 -43 -19.875 1 88.62 81 PRO B CA 1
ATOM 4616 C C . PRO B 1 81 ? -7.012 -41.781 -19.016 1 88.62 81 PRO B C 1
ATOM 4618 O O . PRO B 1 81 ? -6.363 -40.75 -19.109 1 88.62 81 PRO B O 1
ATOM 4621 N N . ALA B 1 82 ? -8.117 -41.812 -18.219 1 84 82 ALA B N 1
ATOM 4622 C CA . ALA B 1 82 ? -8.547 -40.719 -17.359 1 84 82 ALA B CA 1
ATOM 4623 C C . ALA B 1 82 ? -9.016 -41.25 -16 1 84 82 ALA B C 1
ATOM 4625 O O . ALA B 1 82 ? -9.844 -40.594 -15.344 1 84 82 ALA B O 1
ATOM 4626 N N . GLY B 1 83 ? -8.688 -42.406 -15.547 1 78.12 83 GLY B N 1
ATOM 4627 C CA . GLY B 1 83 ? -9.117 -42.969 -14.281 1 78.12 83 GLY B CA 1
ATOM 4628 C C . GLY B 1 83 ? -9.695 -44.375 -14.43 1 78.12 83 GLY B C 1
ATOM 4629 O O . GLY B 1 83 ? -9.594 -45 -15.492 1 78.12 83 GLY B O 1
ATOM 4630 N N . GLU B 1 84 ? -10.273 -44.75 -13.297 1 76.81 84 GLU B N 1
ATOM 4631 C CA . GLU B 1 84 ? -10.891 -46.062 -13.32 1 76.81 84 GLU B CA 1
ATOM 4632 C C . GLU B 1 84 ? -12.148 -46.094 -14.18 1 76.81 84 GLU B C 1
ATOM 4634 O O . GLU B 1 84 ? -13.062 -45.281 -13.969 1 76.81 84 GLU B O 1
ATOM 4639 N N . ASP B 1 85 ? -12.211 -46.844 -15.055 1 79.19 85 ASP B N 1
ATOM 4640 C CA . ASP B 1 85 ? -13.344 -47.031 -15.953 1 79.19 85 ASP B CA 1
ATOM 4641 C C . ASP B 1 85 ? -13.641 -45.781 -16.75 1 79.19 85 ASP B C 1
ATOM 4643 O O . ASP B 1 85 ? -14.75 -45.594 -17.266 1 79.19 85 ASP B O 1
ATOM 4647 N N . THR B 1 86 ? -12.758 -44.875 -16.656 1 86.56 86 THR B N 1
ATOM 4648 C CA . THR B 1 86 ? -12.969 -43.594 -17.328 1 86.56 86 THR B CA 1
ATOM 4649 C C . THR B 1 86 ? -11.891 -43.375 -18.375 1 86.56 86 THR B C 1
ATOM 4651 O O . THR B 1 86 ? -10.711 -43.656 -18.141 1 86.56 86 THR B O 1
ATOM 4654 N N . ARG B 1 87 ? -12.289 -42.906 -19.516 1 90.62 87 ARG B N 1
ATOM 4655 C CA . ARG B 1 87 ? -11.375 -42.562 -20.594 1 90.62 87 ARG B CA 1
ATOM 4656 C C . ARG B 1 87 ? -11.789 -41.25 -21.25 1 90.62 87 ARG B C 1
ATOM 4658 O O . ARG B 1 87 ? -12.945 -40.844 -21.156 1 90.62 87 ARG B O 1
ATOM 4665 N N . THR B 1 88 ? -10.805 -40.594 -21.75 1 91.69 88 THR B N 1
ATOM 4666 C CA . THR B 1 88 ? -11.055 -39.438 -22.625 1 91.69 88 THR B CA 1
ATOM 4667 C C . THR B 1 88 ? -10.938 -39.844 -24.094 1 91.69 88 THR B C 1
ATOM 4669 O O . THR B 1 88 ? -9.922 -40.438 -24.5 1 91.69 88 THR B O 1
ATOM 4672 N N . GLU B 1 89 ? -11.938 -39.594 -24.797 1 93.25 89 GLU B N 1
ATOM 4673 C CA . GLU B 1 89 ? -11.914 -39.938 -26.219 1 93.25 89 GLU B CA 1
ATOM 4674 C C . GLU B 1 89 ? -11.828 -38.656 -27.062 1 93.25 89 GLU B C 1
ATOM 4676 O O . GLU B 1 89 ? -12.602 -37.719 -26.875 1 93.25 89 GLU B O 1
ATOM 4681 N N . ILE B 1 90 ? -10.883 -38.656 -27.938 1 94.06 90 ILE B N 1
ATOM 4682 C CA . ILE B 1 90 ? -10.695 -37.562 -28.891 1 94.06 90 ILE B CA 1
ATOM 4683 C C . ILE B 1 90 ? -11.078 -38.031 -30.297 1 94.06 90 ILE B C 1
ATOM 4685 O O . ILE B 1 90 ? -10.625 -39.094 -30.766 1 94.06 90 ILE B O 1
ATOM 4689 N N . GLN B 1 91 ? -11.898 -37.188 -30.953 1 94.19 91 GLN B N 1
ATOM 4690 C CA . GLN B 1 91 ? -12.43 -37.625 -32.25 1 94.19 91 GLN B CA 1
ATOM 4691 C C . GLN B 1 91 ? -12.125 -36.594 -33.344 1 94.19 91 GLN B C 1
ATOM 4693 O O . GLN B 1 91 ? -12.062 -35.406 -33.062 1 94.19 91 GLN B O 1
ATOM 4698 N N . LEU B 1 92 ? -11.859 -37.125 -34.469 1 93.81 92 LEU B N 1
ATOM 4699 C CA . LEU B 1 92 ? -11.781 -36.344 -35.688 1 93.81 92 LEU B CA 1
ATOM 4700 C C . LEU B 1 92 ? -12.664 -36.938 -36.781 1 93.81 92 LEU B C 1
ATOM 4702 O O . LEU B 1 92 ? -12.836 -38.156 -36.844 1 93.81 92 LEU B O 1
ATOM 4706 N N . PRO B 1 93 ? -13.211 -36.125 -37.594 1 92 93 PRO B N 1
ATOM 4707 C CA . PRO B 1 93 ? -14.055 -36.656 -38.656 1 92 93 PRO B CA 1
ATOM 4708 C C . PRO B 1 93 ? -13.281 -37.531 -39.656 1 92 93 PRO B C 1
ATOM 4710 O O . PRO B 1 93 ? -12.047 -37.5 -39.656 1 92 93 PRO B O 1
ATOM 4713 N N . PRO B 1 94 ? -14.109 -38.344 -40.344 1 90.12 94 PRO B N 1
ATOM 4714 C CA . PRO B 1 94 ? -13.445 -39.25 -41.281 1 90.12 94 PRO B CA 1
ATOM 4715 C C . PRO B 1 94 ? -12.758 -38.469 -42.438 1 90.12 94 PRO B C 1
ATOM 4717 O O . PRO B 1 94 ? -13.18 -37.375 -42.781 1 90.12 94 PRO B O 1
ATOM 4720 N N . ASP B 1 95 ? -11.688 -39.031 -42.781 1 87.69 95 ASP B N 1
ATOM 4721 C CA . ASP B 1 95 ? -10.992 -38.5 -43.969 1 87.69 95 ASP B CA 1
ATOM 4722 C C . ASP B 1 95 ? -10.562 -39.625 -44.906 1 87.69 95 ASP B C 1
ATOM 4724 O O . ASP B 1 95 ? -10.844 -40.812 -44.656 1 87.69 95 ASP B O 1
ATOM 4728 N N . GLU B 1 96 ? -10 -39.312 -46.031 1 86.75 96 GLU B N 1
ATOM 4729 C CA . GLU B 1 96 ? -9.656 -40.312 -47.031 1 86.75 96 GLU B CA 1
ATOM 4730 C C . GLU B 1 96 ? -8.234 -40.844 -46.844 1 86.75 96 GLU B C 1
ATOM 4732 O O . GLU B 1 96 ? -7.82 -41.812 -47.5 1 86.75 96 GLU B O 1
ATOM 4737 N N . SER B 1 97 ? -7.617 -40.312 -45.906 1 86.38 97 SER B N 1
ATOM 4738 C CA . SER B 1 97 ? -6.219 -40.719 -45.719 1 86.38 97 SER B CA 1
ATOM 4739 C C . SER B 1 97 ? -6.098 -41.969 -44.875 1 86.38 97 SER B C 1
ATOM 4741 O O . SER B 1 97 ? -6.977 -42.25 -44.062 1 86.38 97 SER B O 1
ATOM 4743 N N . THR B 1 98 ? -5.008 -42.719 -45.094 1 86.31 98 THR B N 1
ATOM 4744 C CA . THR B 1 98 ? -4.703 -43.875 -44.281 1 86.31 98 THR B CA 1
ATOM 4745 C C . THR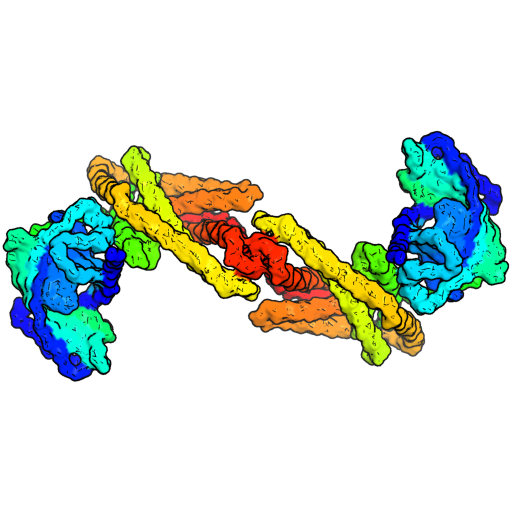 B 1 98 ? -3.682 -43.5 -43.188 1 86.31 98 THR B C 1
ATOM 4747 O O . THR B 1 98 ? -3.412 -44.312 -42.281 1 86.31 98 THR B O 1
ATOM 4750 N N . ASP B 1 99 ? -3.201 -42.312 -43.344 1 91.69 99 ASP B N 1
ATOM 4751 C CA . ASP B 1 99 ? -2.227 -41.844 -42.344 1 91.69 99 ASP B CA 1
ATOM 4752 C C . ASP B 1 99 ? -2.916 -41.188 -41.156 1 91.69 99 ASP B C 1
ATOM 4754 O O . ASP B 1 99 ? -3.91 -40.469 -41.344 1 91.69 99 ASP B O 1
ATOM 4758 N N . VAL B 1 100 ? -2.375 -41.438 -40.031 1 94.62 100 VAL B N 1
ATOM 4759 C CA . VAL B 1 100 ? -2.908 -40.781 -38.844 1 94.62 100 VAL B CA 1
ATOM 4760 C C . VAL B 1 100 ? -2.83 -39.281 -38.969 1 94.62 100 VAL B C 1
ATOM 4762 O O . VAL B 1 100 ? -1.774 -38.719 -39.312 1 94.62 100 VAL B O 1
ATOM 4765 N N . PRO B 1 101 ? -3.914 -38.594 -38.719 1 94.06 101 PRO B N 1
ATOM 4766 C CA . PRO B 1 101 ? -3.928 -37.156 -38.844 1 94.06 101 PRO B CA 1
ATOM 4767 C C . PRO B 1 101 ? -2.939 -36.469 -37.875 1 94.06 101 PRO B C 1
ATOM 4769 O O . PRO B 1 101 ? -2.758 -36.906 -36.75 1 94.06 101 PRO B O 1
ATOM 4772 N N . SER B 1 102 ? -2.422 -35.344 -38.312 1 91.56 102 SER B N 1
ATOM 4773 C CA . SER B 1 102 ? -1.37 -34.656 -37.594 1 91.56 102 SER B CA 1
ATOM 4774 C C . SER B 1 102 ? -1.841 -34.219 -36.219 1 91.56 102 SER B C 1
ATOM 4776 O O . SER B 1 102 ? -1.09 -34.312 -35.219 1 91.56 102 SER B O 1
ATOM 4778 N N . PRO B 1 103 ? -3.117 -33.719 -36.062 1 92.06 103 PRO B N 1
ATOM 4779 C CA . PRO B 1 103 ? -3.551 -33.281 -34.719 1 92.06 103 PRO B CA 1
ATOM 4780 C C . PRO B 1 103 ? -3.525 -34.375 -33.688 1 92.06 103 PRO B C 1
ATOM 4782 O O . PRO B 1 103 ? -3.291 -34.125 -32.5 1 92.06 103 PRO B O 1
ATOM 4785 N N . LEU B 1 104 ? -3.742 -35.594 -34.094 1 94.25 104 LEU B N 1
ATOM 4786 C CA . LEU B 1 104 ? -3.705 -36.719 -33.188 1 94.25 104 LEU B CA 1
ATOM 4787 C C . LEU B 1 104 ? -2.271 -37.188 -32.938 1 94.25 104 LEU B C 1
ATOM 4789 O O . LEU B 1 104 ? -1.894 -37.469 -31.812 1 94.25 104 LEU B O 1
ATOM 4793 N N . ALA B 1 105 ? -1.522 -37.219 -34 1 93.62 105 ALA B N 1
ATOM 4794 C CA . ALA B 1 105 ? -0.125 -37.625 -33.906 1 93.62 105 ALA B CA 1
ATOM 4795 C C . ALA B 1 105 ? 0.644 -36.688 -32.969 1 93.62 105 ALA B C 1
ATOM 4797 O O . ALA B 1 105 ? 1.497 -37.125 -32.188 1 93.62 105 ALA B O 1
ATOM 4798 N N . SER B 1 106 ? 0.341 -35.438 -33.062 1 92.69 106 SER B N 1
ATOM 4799 C CA . SER B 1 106 ? 1.016 -34.438 -32.25 1 92.69 106 SER B CA 1
ATOM 4800 C C . SER B 1 106 ? 0.714 -34.625 -30.781 1 92.69 106 SER B C 1
ATOM 4802 O O . SER B 1 106 ? 1.568 -34.375 -29.922 1 92.69 106 SER B O 1
ATOM 4804 N N . LEU B 1 107 ? -0.44 -35.125 -30.422 1 94.06 107 LEU B N 1
ATOM 4805 C CA . LEU B 1 107 ? -0.858 -35.312 -29.047 1 94.06 107 LEU B CA 1
ATOM 4806 C C . LEU B 1 107 ? -0.023 -36.375 -28.375 1 94.06 107 LEU B C 1
ATOM 4808 O O . LEU B 1 107 ? 0.221 -36.312 -27.156 1 94.06 107 LEU B O 1
ATOM 4812 N N . ILE B 1 108 ? 0.398 -37.312 -29.188 1 94.75 108 ILE B N 1
ATOM 4813 C CA . ILE B 1 108 ? 1.059 -38.469 -28.578 1 94.75 108 ILE B CA 1
ATOM 4814 C C . ILE B 1 108 ? 2.531 -38.5 -28.969 1 94.75 108 ILE B C 1
ATOM 4816 O O . ILE B 1 108 ? 3.174 -39.531 -28.938 1 94.75 108 ILE B O 1
ATOM 4820 N N . ARG B 1 109 ? 3.041 -37.406 -29.391 1 94.62 109 ARG B N 1
ATOM 4821 C CA . ARG B 1 109 ? 4.41 -37.312 -29.891 1 94.62 109 ARG B CA 1
ATOM 4822 C C . ARG B 1 109 ? 5.406 -37.781 -28.828 1 94.62 109 ARG B C 1
ATOM 4824 O O . ARG B 1 109 ? 6.375 -38.469 -29.141 1 94.62 109 ARG B O 1
ATOM 4831 N N . ALA B 1 110 ? 5.195 -37.375 -27.594 1 95.31 110 ALA B N 1
ATOM 4832 C CA . ALA B 1 110 ? 6.102 -37.719 -26.5 1 95.31 110 ALA B CA 1
ATOM 4833 C C . ALA B 1 110 ? 6.059 -39.219 -26.219 1 95.31 110 ALA B C 1
ATOM 4835 O O . ALA B 1 110 ? 7.016 -39.812 -25.703 1 95.31 110 ALA B O 1
ATOM 4836 N N . VAL B 1 111 ? 4.969 -39.875 -26.578 1 93.25 111 VAL B N 1
ATOM 4837 C CA . VAL B 1 111 ? 4.801 -41.312 -26.344 1 93.25 111 VAL B CA 1
ATOM 4838 C C . VAL B 1 111 ? 5.453 -42.094 -27.469 1 93.25 111 VAL B C 1
ATOM 4840 O O . VAL B 1 111 ? 6.18 -43.062 -27.219 1 93.25 111 VAL B O 1
ATOM 4843 N N . ILE B 1 112 ? 5.266 -41.656 -28.688 1 93.31 112 ILE B N 1
ATOM 4844 C CA . ILE B 1 112 ? 5.723 -42.469 -29.828 1 93.31 112 ILE B CA 1
ATOM 4845 C C . ILE B 1 112 ? 7.18 -42.125 -30.125 1 93.31 112 ILE B C 1
ATOM 4847 O O . ILE B 1 112 ? 7.871 -42.906 -30.797 1 93.31 112 ILE B O 1
ATOM 4851 N N . ARG B 1 113 ? 7.75 -41 -29.641 1 89.06 113 ARG B N 1
ATOM 4852 C CA . ARG B 1 113 ? 9.148 -40.562 -29.734 1 89.06 113 ARG B CA 1
ATOM 4853 C C . ARG B 1 113 ? 9.664 -40.688 -31.156 1 89.06 113 ARG B C 1
ATOM 4855 O O . ARG B 1 113 ? 10.742 -41.25 -31.375 1 89.06 113 ARG B O 1
ATOM 4862 N N . GLY B 1 114 ? 9.023 -40.375 -32.156 1 85.06 114 GLY B N 1
ATOM 4863 C CA . GLY B 1 114 ? 9.484 -40.375 -33.531 1 85.06 114 GLY B CA 1
ATOM 4864 C C . GLY B 1 114 ? 9.203 -41.656 -34.25 1 85.06 114 GLY B C 1
ATOM 4865 O O . GLY B 1 114 ? 9.453 -41.781 -35.469 1 85.06 114 GLY B O 1
ATOM 4866 N N . HIS B 1 115 ? 8.727 -42.656 -33.594 1 91.31 115 HIS B N 1
ATOM 4867 C CA . HIS B 1 115 ? 8.367 -43.906 -34.25 1 91.31 115 HIS B CA 1
ATOM 4868 C C . HIS B 1 115 ? 7.117 -43.719 -35.094 1 91.31 115 HIS B C 1
ATOM 4870 O O . HIS B 1 115 ? 6.203 -43 -34.75 1 91.31 115 HIS B O 1
ATOM 4876 N N . ASP B 1 116 ? 7.117 -44.469 -36.094 1 94.25 116 ASP B N 1
ATOM 4877 C CA . ASP B 1 116 ? 5.984 -44.375 -37 1 94.25 116 ASP B CA 1
ATOM 4878 C C . ASP B 1 116 ? 4.762 -45.094 -36.438 1 94.25 116 ASP B C 1
ATOM 4880 O O . ASP B 1 116 ? 4.891 -46.125 -35.75 1 94.25 116 ASP B O 1
ATOM 4884 N N . LEU B 1 117 ? 3.629 -44.531 -36.75 1 96.31 117 LEU B N 1
ATOM 4885 C CA . LEU B 1 117 ? 2.365 -45.219 -36.469 1 96.31 117 LEU B CA 1
ATOM 4886 C C . LEU B 1 117 ? 1.936 -46.094 -37.656 1 96.31 117 LEU B C 1
ATOM 4888 O O . LEU B 1 117 ? 1.817 -45.594 -38.781 1 96.31 117 LEU B O 1
ATOM 4892 N N . VAL B 1 118 ? 1.725 -47.281 -37.344 1 95.69 118 VAL B N 1
ATOM 4893 C CA . VAL B 1 118 ? 1.351 -48.25 -38.375 1 95.69 118 VAL B CA 1
ATOM 4894 C C . VAL B 1 118 ? 0.112 -49.031 -37.938 1 95.69 118 VAL B C 1
ATOM 4896 O O . VAL B 1 118 ? -0.164 -49.156 -36.719 1 95.69 118 VAL B O 1
ATOM 4899 N N . PRO B 1 119 ? -0.676 -49.562 -38.906 1 95.81 119 PRO B N 1
ATOM 4900 C CA . PRO B 1 119 ? -1.779 -50.438 -38.531 1 95.81 119 PRO B CA 1
ATOM 4901 C C . PRO B 1 119 ? -1.303 -51.688 -37.781 1 95.81 119 PRO B C 1
ATOM 4903 O O . PRO B 1 119 ? -0.36 -52.344 -38.219 1 95.81 119 PRO B O 1
ATOM 4906 N N . VAL B 1 120 ? -1.994 -51.969 -36.75 1 95 120 VAL B N 1
ATOM 4907 C CA . VAL B 1 120 ? -1.52 -53.125 -35.969 1 95 120 VAL B CA 1
ATOM 4908 C C . VAL B 1 120 ? -2.629 -54.156 -35.844 1 95 120 VAL B C 1
ATOM 4910 O O . VAL B 1 120 ? -2.359 -55.344 -35.594 1 95 120 VAL B O 1
ATOM 4913 N N . ALA B 1 121 ? -3.854 -53.719 -36.062 1 95.44 121 ALA B N 1
ATOM 4914 C CA . ALA B 1 121 ? -4.969 -54.656 -35.969 1 95.44 121 ALA B CA 1
ATOM 4915 C C . ALA B 1 121 ? -6.191 -54.156 -36.719 1 95.44 121 ALA B C 1
ATOM 4917 O O . ALA B 1 121 ? -6.336 -52.938 -36.906 1 95.44 121 ALA B O 1
ATOM 4918 N N . LEU B 1 122 ? -6.988 -55 -37.188 1 96.06 122 LEU B N 1
ATOM 4919 C CA . LEU B 1 122 ? -8.312 -54.75 -37.75 1 96.06 122 LEU B CA 1
ATOM 4920 C C . LEU B 1 122 ? -9.398 -55.438 -36.906 1 96.06 122 LEU B C 1
ATOM 4922 O O . LEU B 1 122 ? -9.328 -56.625 -36.656 1 96.06 122 LEU B O 1
ATOM 4926 N N . ILE B 1 123 ? -10.359 -54.688 -36.531 1 96.06 123 ILE B N 1
ATOM 4927 C CA . ILE B 1 123 ? -11.43 -55.219 -35.688 1 96.06 123 ILE B CA 1
ATOM 4928 C C . ILE B 1 123 ? -12.789 -54.906 -36.344 1 96.06 123 ILE B C 1
ATOM 4930 O O . ILE B 1 123 ? -13.109 -53.75 -36.594 1 96.06 123 ILE B O 1
ATOM 4934 N N . ILE B 1 124 ? -13.492 -55.875 -36.562 1 95.94 124 ILE B N 1
ATOM 4935 C CA . ILE B 1 124 ? -14.852 -55.781 -37.062 1 95.94 124 ILE B CA 1
ATOM 4936 C C . ILE B 1 124 ? -15.844 -56.094 -35.969 1 95.94 124 ILE B C 1
ATOM 4938 O O . ILE B 1 124 ? -15.688 -57.125 -35.25 1 95.94 124 ILE B O 1
ATOM 4942 N N . THR B 1 125 ? -16.797 -55.281 -35.812 1 94.75 125 THR B N 1
ATOM 4943 C CA . THR B 1 125 ? -17.75 -55.438 -34.719 1 94.75 125 THR B CA 1
ATOM 4944 C C . THR B 1 125 ? -19.188 -55.406 -35.219 1 94.75 125 THR B C 1
ATOM 4946 O O . THR B 1 125 ? -19.578 -54.438 -35.906 1 94.75 125 THR B O 1
ATOM 4949 N N . ASP B 1 126 ? -19.859 -56.406 -35.031 1 94.19 126 ASP B N 1
ATOM 4950 C CA . ASP B 1 126 ? -21.312 -56.375 -35.125 1 94.19 126 ASP B CA 1
ATOM 4951 C C . ASP B 1 126 ? -21.969 -55.969 -33.812 1 94.19 126 ASP B C 1
ATOM 4953 O O . ASP B 1 126 ? -21.969 -56.75 -32.844 1 94.19 126 ASP B O 1
ATOM 4957 N N . ARG B 1 127 ? -22.484 -54.781 -33.781 1 95.38 127 ARG B N 1
ATOM 4958 C CA . ARG B 1 127 ? -22.938 -54.188 -32.531 1 95.38 127 ARG B CA 1
ATOM 4959 C C . ARG B 1 127 ? -24.453 -54.156 -32.438 1 95.38 127 ARG B C 1
ATOM 4961 O O . ARG B 1 127 ? -25.125 -53.625 -33.344 1 95.38 127 ARG B O 1
ATOM 4968 N N . GLU B 1 128 ? -24.953 -54.688 -31.422 1 92.94 128 GLU B N 1
ATOM 4969 C CA . GLU B 1 128 ? -26.344 -54.5 -31.016 1 92.94 128 GLU B CA 1
ATOM 4970 C C . GLU B 1 128 ? -26.453 -53.5 -29.875 1 92.94 128 GLU B C 1
ATOM 4972 O O . GLU B 1 128 ? -26 -53.75 -28.766 1 92.94 128 GLU B O 1
ATOM 4977 N N . ARG B 1 129 ? -27.094 -52.438 -30.125 1 93.81 129 ARG B N 1
ATOM 4978 C CA . ARG B 1 129 ? -27.156 -51.344 -29.172 1 93.81 129 ARG B CA 1
ATOM 4979 C C . ARG B 1 129 ? -28.516 -51.25 -28.5 1 93.81 129 ARG B C 1
ATOM 4981 O O . ARG B 1 129 ? -29.547 -51.375 -29.172 1 93.81 129 ARG B O 1
ATOM 4988 N N . THR B 1 130 ? -28.469 -51.125 -27.234 1 93.75 130 THR B N 1
ATOM 4989 C CA . THR B 1 130 ? -29.672 -50.875 -26.422 1 93.75 130 THR B CA 1
ATOM 4990 C C . THR B 1 130 ? -29.562 -49.531 -25.703 1 93.75 130 THR B C 1
ATOM 4992 O O . THR B 1 130 ? -28.703 -49.344 -24.844 1 93.75 130 THR B O 1
ATOM 4995 N N . ARG B 1 131 ? -30.359 -48.531 -25.953 1 92.88 131 ARG B N 1
ATOM 4996 C CA . ARG B 1 131 ? -30.375 -47.188 -25.328 1 92.88 131 ARG B CA 1
ATOM 4997 C C . ARG B 1 131 ? -31.484 -47.094 -24.281 1 92.88 131 ARG B C 1
ATOM 4999 O O . ARG B 1 131 ? -32.656 -47.312 -24.578 1 92.88 131 ARG B O 1
ATOM 5006 N N . LEU B 1 132 ? -31.078 -46.906 -23.188 1 94.62 132 LEU B N 1
ATOM 5007 C CA . LEU B 1 132 ? -32 -46.688 -22.078 1 94.62 132 LEU B CA 1
ATOM 5008 C C . LEU B 1 132 ? -32.281 -45.219 -21.875 1 94.62 132 LEU B C 1
ATOM 5010 O O . LEU B 1 132 ? -31.375 -44.438 -21.578 1 94.62 132 LEU B O 1
ATOM 5014 N N . ASN B 1 133 ? -33.562 -44.875 -22 1 94.69 133 ASN B N 1
ATOM 5015 C CA . ASN B 1 133 ? -33.906 -43.469 -21.953 1 94.69 133 ASN B CA 1
ATOM 5016 C C . ASN B 1 133 ? -34.75 -43.125 -20.734 1 94.69 133 ASN B C 1
ATOM 5018 O O . ASN B 1 133 ? -35.5 -44 -20.25 1 94.69 133 ASN B O 1
ATOM 5022 N N . GLY B 1 134 ? -34.531 -41.938 -20.203 1 92.12 134 GLY B N 1
ATOM 5023 C CA . GLY B 1 134 ? -35.375 -41.438 -19.125 1 92.12 134 GLY B CA 1
ATOM 5024 C C . GLY B 1 134 ? -36.5 -40.594 -19.625 1 92.12 134 GLY B C 1
ATOM 5025 O O . GLY B 1 134 ? -36.969 -40.75 -20.75 1 92.12 134 GLY B O 1
ATOM 5026 N N . GLU B 1 135 ? -36.875 -39.719 -18.641 1 88.5 135 GLU B N 1
ATOM 5027 C CA . GLU B 1 135 ? -37.969 -38.812 -19 1 88.5 135 GLU B CA 1
ATOM 5028 C C . GLU B 1 135 ? -37.531 -37.875 -20.125 1 88.5 135 GLU B C 1
ATOM 5030 O O . GLU B 1 135 ? -36.375 -37.469 -20.203 1 88.5 135 GLU B O 1
ATOM 5035 N N . ASN B 1 136 ? -38.344 -37.531 -21.156 1 88.75 136 ASN B N 1
ATOM 5036 C CA . ASN B 1 136 ? -38.156 -36.594 -22.266 1 88.75 136 ASN B CA 1
ATOM 5037 C C . ASN B 1 136 ? -37.094 -37.125 -23.25 1 88.75 136 ASN B C 1
ATOM 5039 O O . ASN B 1 136 ? -36.5 -36.344 -24 1 88.75 136 ASN B O 1
ATOM 5043 N N . GLY B 1 137 ? -36.656 -38.344 -23.047 1 89.31 137 GLY B N 1
ATOM 5044 C CA . GLY B 1 137 ? -35.781 -38.938 -24.047 1 89.31 137 GLY B CA 1
ATOM 5045 C C . GLY B 1 137 ? -34.312 -38.812 -23.719 1 89.31 137 GLY B C 1
ATOM 5046 O O . GLY B 1 137 ? -33.469 -39.062 -24.578 1 89.31 137 GLY B O 1
ATOM 5047 N N . VAL B 1 138 ? -34.031 -38.312 -22.562 1 92.62 138 VAL B N 1
ATOM 5048 C CA . VAL B 1 138 ? -32.625 -38.188 -22.172 1 92.62 138 VAL B CA 1
ATOM 5049 C C . VAL B 1 138 ? -31.984 -39.562 -22.094 1 92.62 138 VAL B C 1
ATOM 5051 O O . VAL B 1 138 ? -32.531 -40.469 -21.484 1 92.62 138 VAL B O 1
ATOM 5054 N N . LEU B 1 139 ? -30.875 -39.688 -22.766 1 92.94 139 LEU B N 1
ATOM 5055 C CA . LEU B 1 139 ? -30.156 -40.969 -22.734 1 92.94 139 LEU B CA 1
ATOM 5056 C C . LEU B 1 139 ? -29.531 -41.188 -21.375 1 92.94 139 LEU B C 1
ATOM 5058 O O . LEU B 1 139 ? -28.688 -40.406 -20.922 1 92.94 139 LEU B O 1
ATOM 5062 N N . LEU B 1 140 ? -29.906 -42.25 -20.703 1 93.94 140 LEU B N 1
ATOM 5063 C CA . LEU B 1 140 ? -29.422 -42.531 -19.359 1 93.94 140 LEU B CA 1
ATOM 5064 C C . LEU B 1 140 ? -28.219 -43.469 -19.406 1 93.94 140 LEU B C 1
ATOM 5066 O O . LEU B 1 140 ? -27.297 -43.375 -18.594 1 93.94 140 LEU B O 1
ATOM 5070 N N . ALA B 1 141 ? -28.312 -44.406 -20.312 1 95.31 141 ALA B N 1
ATOM 5071 C CA . ALA B 1 141 ? -27.234 -45.375 -20.5 1 95.31 141 ALA B CA 1
ATOM 5072 C C . ALA B 1 141 ? -27.359 -46.094 -21.844 1 95.31 141 ALA B C 1
ATOM 5074 O O . ALA B 1 141 ? -28.438 -46.156 -22.422 1 95.31 141 ALA B O 1
ATOM 5075 N N . GLU B 1 142 ? -26.25 -46.531 -22.297 1 94.5 142 GLU B N 1
ATOM 5076 C CA . GLU B 1 142 ? -26.219 -47.375 -23.5 1 94.5 142 GLU B CA 1
ATOM 5077 C C . GLU B 1 142 ? -25.531 -48.719 -23.219 1 94.5 142 GLU B C 1
ATOM 5079 O O . GLU B 1 142 ? -24.453 -48.75 -22.641 1 94.5 142 GLU B O 1
ATOM 5084 N N . VAL B 1 143 ? -26.234 -49.719 -23.562 1 94.38 143 VAL B N 1
ATOM 5085 C CA . VAL B 1 143 ? -25.688 -51.062 -23.438 1 94.38 143 VAL B CA 1
ATOM 5086 C C . VAL B 1 143 ? -25.5 -51.688 -24.828 1 94.38 143 VAL B C 1
ATOM 5088 O O . VAL B 1 143 ? -26.438 -51.75 -25.609 1 94.38 143 VAL B O 1
ATOM 5091 N N . VAL B 1 144 ? -24.297 -52.062 -25.047 1 92.81 144 VAL B N 1
ATOM 5092 C CA . VAL B 1 144 ? -24.031 -52.656 -26.375 1 92.81 144 VAL B CA 1
ATOM 5093 C C . VAL B 1 144 ? -23.547 -54.094 -26.219 1 92.81 144 VAL B C 1
ATOM 5095 O O . VAL B 1 144 ? -22.797 -54.406 -25.297 1 92.81 144 VAL B O 1
ATOM 5098 N N . SER B 1 145 ? -24.062 -54.906 -27.078 1 92.62 145 SER B N 1
ATOM 5099 C CA . SER B 1 145 ? -23.562 -56.281 -27.25 1 92.62 145 SER B CA 1
ATOM 5100 C C . SER B 1 145 ? -22.812 -56.406 -28.562 1 92.62 145 SER B C 1
ATOM 5102 O O . SER B 1 145 ? -23.406 -56.344 -29.641 1 92.62 145 SER B O 1
ATOM 5104 N N . ASP B 1 146 ? -21.547 -56.688 -28.438 1 92.5 146 ASP B N 1
ATOM 5105 C CA . ASP B 1 146 ? -20.688 -56.688 -29.609 1 92.5 146 ASP B CA 1
ATOM 5106 C C . ASP B 1 146 ? -20.203 -58.094 -29.922 1 92.5 146 ASP B C 1
ATOM 5108 O O . ASP B 1 146 ? -19.766 -58.812 -29.031 1 92.5 146 ASP B O 1
ATOM 5112 N N . THR B 1 147 ? -20.406 -58.5 -31.156 1 92.38 147 THR B N 1
ATOM 5113 C CA . THR B 1 147 ? -19.672 -59.625 -31.719 1 92.38 147 THR B CA 1
ATOM 5114 C C . THR B 1 147 ? -18.453 -59.156 -32.469 1 92.38 147 THR B C 1
ATOM 5116 O O . THR B 1 147 ? -18.578 -58.438 -33.5 1 92.38 147 THR B O 1
ATOM 5119 N N . VAL B 1 148 ? -17.312 -59.5 -31.953 1 93.31 148 VAL B N 1
ATOM 5120 C CA . VAL B 1 148 ? -16.078 -58.906 -32.438 1 93.31 148 VAL B CA 1
ATOM 5121 C C . VAL B 1 148 ? -15.25 -59.938 -33.188 1 93.31 148 VAL B C 1
ATOM 5123 O O . VAL B 1 148 ? -15.086 -61.062 -32.75 1 93.31 148 VAL B O 1
ATOM 5126 N N . ILE B 1 149 ? -14.844 -59.656 -34.312 1 94.25 149 ILE B N 1
ATOM 5127 C CA . ILE B 1 149 ? -13.836 -60.375 -35.062 1 94.25 149 ILE B CA 1
ATOM 5128 C C . ILE B 1 149 ? -12.594 -59.531 -35.25 1 94.25 149 ILE B C 1
ATOM 5130 O O . ILE B 1 149 ? -12.672 -58.438 -35.812 1 94.25 149 ILE B O 1
ATOM 5134 N N . ALA B 1 150 ? -11.5 -60.062 -34.75 1 94.81 150 ALA B N 1
ATOM 5135 C CA . ALA B 1 150 ? -10.273 -59.25 -34.812 1 94.81 150 ALA B CA 1
ATOM 5136 C C . ALA B 1 150 ? -9.133 -60.031 -35.438 1 94.81 150 ALA B C 1
ATOM 5138 O O . ALA B 1 150 ? -9.086 -61.281 -35.344 1 94.81 150 ALA B O 1
ATOM 5139 N N . CYS B 1 151 ? -8.25 -59.344 -36.094 1 92.25 151 CYS B N 1
ATOM 5140 C CA . CYS B 1 151 ? -7 -59.906 -36.594 1 92.25 151 CYS B CA 1
ATOM 5141 C C . CYS B 1 151 ? -5.887 -58.875 -36.562 1 92.25 151 CYS B C 1
ATOM 5143 O O . CYS B 1 151 ? -6.16 -57.656 -36.5 1 92.25 151 CYS B O 1
ATOM 5145 N N . LYS B 1 152 ? -4.719 -59.344 -36.5 1 92.19 152 LYS B N 1
ATOM 5146 C CA . LYS B 1 152 ? -3.584 -58.438 -36.625 1 92.19 152 LYS B CA 1
ATOM 5147 C C . LYS B 1 152 ? -3.494 -57.844 -38.031 1 92.19 152 LYS B C 1
ATOM 5149 O O . LYS B 1 152 ? -4.133 -58.344 -38.969 1 92.19 152 LYS B O 1
ATOM 5154 N N . ALA B 1 153 ? -2.811 -56.812 -38.156 1 87.56 153 ALA B N 1
ATOM 5155 C CA . ALA B 1 153 ? -2.717 -56.094 -39.438 1 87.56 153 ALA B CA 1
ATOM 5156 C C . ALA B 1 153 ? -2.135 -57.031 -40.5 1 87.56 153 ALA B C 1
ATOM 5158 O O . ALA B 1 153 ? -2.449 -56.875 -41.688 1 87.56 153 ALA B O 1
ATOM 5159 N N . ASP B 1 154 ? -1.31 -57.938 -40.094 1 84.75 154 ASP B N 1
ATOM 5160 C CA . ASP B 1 154 ? -0.703 -58.844 -41.062 1 84.75 154 ASP B CA 1
ATOM 5161 C C . ASP B 1 154 ? -1.63 -60.031 -41.375 1 84.75 154 ASP B C 1
ATOM 5163 O O . ASP B 1 154 ? -1.262 -60.938 -42.125 1 84.75 154 ASP B O 1
ATOM 5167 N N . GLY B 1 155 ? -2.75 -60 -40.812 1 83.56 155 GLY B N 1
ATOM 5168 C CA . GLY B 1 155 ? -3.756 -61 -41.094 1 83.56 155 GLY B CA 1
ATOM 5169 C C . GLY B 1 155 ? -3.684 -62.188 -40.156 1 83.56 155 GLY B C 1
ATOM 5170 O O . GLY B 1 155 ? -4.551 -63.062 -40.188 1 83.56 155 GLY B O 1
ATOM 5171 N N . SER B 1 156 ? -2.742 -62.219 -39.312 1 86.12 156 SER B N 1
ATOM 5172 C CA . SER B 1 156 ? -2.578 -63.344 -38.406 1 86.12 156 SER B CA 1
ATOM 5173 C C . SER B 1 156 ? -3.346 -63.125 -37.125 1 86.12 156 SER B C 1
ATOM 5175 O O . SER B 1 156 ? -3.844 -62.031 -36.844 1 86.12 156 SER B O 1
ATOM 5177 N N . GLY B 1 157 ? -3.559 -64.25 -36.469 1 86.38 157 GLY B N 1
ATOM 5178 C CA . GLY B 1 157 ? -4.109 -64.188 -35.094 1 86.38 157 GLY B CA 1
ATOM 5179 C C . GLY B 1 157 ? -5.586 -63.844 -35.094 1 86.38 157 GLY B C 1
ATOM 5180 O O . GLY B 1 157 ? -6.004 -63 -34.312 1 86.38 157 GLY B O 1
ATOM 5181 N N . GLU B 1 158 ? -6.383 -64.438 -35.875 1 90.12 158 GLU B N 1
ATOM 5182 C CA . GLU B 1 158 ? -7.82 -64.188 -35.875 1 90.12 158 GLU B CA 1
ATOM 5183 C C . GLU B 1 158 ? -8.477 -64.688 -34.594 1 90.12 158 GLU B C 1
ATOM 5185 O O . GLU B 1 158 ? -8.141 -65.75 -34.094 1 90.12 158 GLU B O 1
ATOM 5190 N N . SER B 1 159 ? -9.219 -63.844 -34.031 1 90.19 159 SER B N 1
ATOM 5191 C CA . SER B 1 159 ? -9.977 -64.188 -32.812 1 90.19 159 SER B CA 1
ATOM 5192 C C . SER B 1 159 ? -11.391 -63.625 -32.875 1 90.19 159 SER B C 1
ATOM 5194 O O . SER B 1 159 ? -11.625 -62.562 -33.5 1 90.19 159 SER B O 1
ATOM 5196 N N . THR B 1 160 ? -12.297 -64.375 -32.312 1 90.62 160 THR B N 1
ATOM 5197 C CA . THR B 1 160 ? -13.695 -63.938 -32.25 1 90.62 160 THR B CA 1
ATOM 5198 C C . THR B 1 160 ? -14.211 -64.062 -30.812 1 90.62 160 THR B C 1
ATOM 5200 O O . THR B 1 160 ? -13.914 -65 -30.109 1 90.62 160 THR B O 1
ATOM 5203 N N . TRP B 1 161 ? -14.836 -63 -30.375 1 88.38 161 TRP B N 1
ATOM 5204 C CA . TRP B 1 161 ? -15.445 -63.062 -29.047 1 88.38 161 TRP B CA 1
ATOM 5205 C C . TRP B 1 161 ? -16.656 -62.125 -28.953 1 88.38 161 TRP B C 1
ATOM 5207 O O . TRP B 1 161 ? -16.922 -61.375 -29.875 1 88.38 161 TRP B O 1
ATOM 5217 N N . GLN B 1 162 ? -17.391 -62.375 -27.938 1 89.62 162 GLN B N 1
ATOM 5218 C CA . GLN B 1 162 ? -18.531 -61.5 -27.625 1 89.62 162 GLN B CA 1
ATOM 5219 C C . GLN B 1 162 ? -18.281 -60.688 -26.359 1 89.62 162 GLN B C 1
ATOM 5221 O O . GLN B 1 162 ? -17.719 -61.219 -25.391 1 89.62 162 GLN B O 1
ATOM 5226 N N . GLU B 1 163 ? -18.641 -59.438 -26.422 1 91.31 163 GLU B N 1
ATOM 5227 C CA . GLU B 1 163 ? -18.5 -58.594 -25.234 1 91.31 163 GLU B CA 1
ATOM 5228 C C . GLU B 1 163 ? -19.672 -57.656 -25.109 1 91.31 163 GLU B C 1
ATOM 5230 O O . GLU B 1 163 ? -20.328 -57.312 -26.109 1 91.31 163 GLU B O 1
ATOM 5235 N N . VAL B 1 164 ? -19.953 -57.312 -23.906 1 92.12 164 VAL B N 1
ATOM 5236 C CA . VAL B 1 164 ? -21 -56.344 -23.594 1 92.12 164 VAL B CA 1
ATOM 5237 C C . VAL B 1 164 ? -20.391 -55.125 -22.922 1 92.12 164 VAL B C 1
ATOM 5239 O O . VAL B 1 164 ? -19.547 -55.25 -22.031 1 92.12 164 VAL B O 1
ATOM 5242 N N . GLU B 1 165 ? -20.703 -54 -23.375 1 93 165 GLU B N 1
ATOM 5243 C CA . GLU B 1 165 ? -20.234 -52.75 -22.797 1 93 165 GLU B CA 1
ATOM 5244 C C . GLU B 1 165 ? -21.406 -51.875 -22.344 1 93 165 GLU B C 1
ATOM 5246 O O . GLU B 1 165 ? -22.438 -51.812 -23.016 1 93 165 GLU B O 1
ATOM 5251 N N . VAL B 1 166 ? -21.203 -51.312 -21.203 1 93.44 166 VAL B N 1
ATOM 5252 C CA . VAL B 1 166 ? -22.203 -50.375 -20.672 1 93.44 166 VAL B CA 1
ATOM 5253 C C . VAL B 1 166 ? -21.594 -48.969 -20.594 1 93.44 166 VAL B C 1
ATOM 5255 O O . VAL B 1 166 ? -20.625 -48.75 -19.859 1 93.44 166 VAL B O 1
ATOM 5258 N N . GLU B 1 167 ? -22.047 -48.156 -21.312 1 93.38 167 GLU B N 1
ATOM 5259 C CA . GLU B 1 167 ? -21.625 -46.75 -21.281 1 93.38 167 GLU B CA 1
ATOM 5260 C C . GLU B 1 167 ? -22.578 -45.906 -20.453 1 93.38 167 GLU B C 1
ATOM 5262 O O . GLU B 1 167 ? -23.781 -45.844 -20.719 1 93.38 167 GLU B O 1
ATOM 5267 N N . GLN B 1 168 ? -21.984 -45.188 -19.5 1 92.12 168 GLN B N 1
ATOM 5268 C CA . GLN B 1 168 ? -22.781 -44.375 -18.594 1 92.12 168 GLN B CA 1
ATOM 5269 C C . GLN B 1 168 ? -23.219 -43.062 -19.25 1 92.12 168 GLN B C 1
ATOM 5271 O O . GLN B 1 168 ? -22.438 -42.438 -19.984 1 92.12 168 GLN B O 1
ATOM 5276 N N . GLY B 1 169 ? -24.453 -42.719 -19.125 1 90.5 169 GLY B N 1
ATOM 5277 C CA . GLY B 1 169 ? -24.984 -41.406 -19.484 1 90.5 169 GLY B CA 1
ATOM 5278 C C . GLY B 1 169 ? -25.516 -40.625 -18.297 1 90.5 169 GLY B C 1
ATOM 5279 O O . GLY B 1 169 ? -24.859 -40.562 -17.25 1 90.5 169 GLY B O 1
ATOM 5280 N N . ALA B 1 170 ? -26.656 -40.094 -18.5 1 90.75 170 ALA B N 1
ATOM 5281 C CA . ALA B 1 170 ? -27.25 -39.25 -17.469 1 90.75 170 ALA B CA 1
ATOM 5282 C C . ALA B 1 170 ? -27.734 -40.062 -16.281 1 90.75 170 ALA B C 1
ATOM 5284 O O . ALA B 1 170 ? -28.016 -39.5 -15.211 1 90.75 170 ALA B O 1
ATOM 5285 N N . GLY B 1 171 ? -27.844 -41.344 -16.5 1 90 171 GLY B N 1
ATOM 5286 C CA . GLY B 1 171 ? -28.328 -42.219 -15.445 1 90 171 GLY B CA 1
ATOM 5287 C C . GLY B 1 171 ? -27.344 -42.375 -14.305 1 90 171 GLY B C 1
ATOM 5288 O O . GLY B 1 171 ? -27.719 -42.812 -13.211 1 90 171 GLY B O 1
ATOM 5289 N N . GLY B 1 172 ? -26.156 -42.125 -14.539 1 90.69 172 GLY B N 1
ATOM 5290 C CA . GLY B 1 172 ? -25.141 -42.094 -13.508 1 90.69 172 GLY B CA 1
ATOM 5291 C C . GLY B 1 172 ? -24.766 -43.469 -12.977 1 90.69 172 GLY B C 1
ATOM 5292 O O . GLY B 1 172 ? -24.969 -44.469 -13.648 1 90.69 172 GLY B O 1
ATOM 5293 N N . GLN B 1 173 ? -24.156 -43.438 -11.82 1 90.88 173 GLN B N 1
ATOM 5294 C CA . GLN B 1 173 ? -23.562 -44.625 -11.227 1 90.88 173 GLN B CA 1
ATOM 5295 C C . GLN B 1 173 ? -24.656 -45.594 -10.766 1 90.88 173 GLN B C 1
ATOM 5297 O O . GLN B 1 173 ? -24.5 -46.812 -10.891 1 90.88 173 GLN B O 1
ATOM 5302 N N . ALA B 1 174 ? -25.719 -45.094 -10.281 1 92.31 174 ALA B N 1
ATOM 5303 C CA . ALA B 1 174 ? -26.781 -45.938 -9.758 1 92.31 174 ALA B CA 1
ATOM 5304 C C . ALA B 1 174 ? -27.344 -46.844 -10.844 1 92.31 174 ALA B C 1
ATOM 5306 O O . ALA B 1 174 ? -27.531 -48.031 -10.633 1 92.31 174 ALA B O 1
ATOM 5307 N N . LEU B 1 175 ? -27.625 -46.219 -11.938 1 93.44 175 LEU B N 1
ATOM 5308 C CA . LEU B 1 175 ? -28.141 -47.031 -13.047 1 93.44 175 LEU B CA 1
ATOM 5309 C C . LEU B 1 175 ? -27.094 -48 -13.547 1 93.44 175 LEU B C 1
ATOM 5311 O O . LEU B 1 175 ? -27.422 -49.156 -13.867 1 93.44 175 LEU B O 1
ATOM 5315 N N . ALA B 1 176 ? -25.875 -47.562 -13.633 1 93.12 176 ALA B N 1
ATOM 5316 C CA . ALA B 1 176 ? -24.797 -48.438 -14.055 1 93.12 176 ALA B CA 1
ATOM 5317 C C . ALA B 1 176 ? -24.688 -49.656 -13.148 1 93.12 176 ALA B C 1
ATOM 5319 O O . ALA B 1 176 ? -24.5 -50.781 -13.617 1 93.12 176 ALA B O 1
ATOM 5320 N N . ASP B 1 177 ? -24.875 -49.469 -11.867 1 94.31 177 ASP B N 1
ATOM 5321 C CA . ASP B 1 177 ? -24.812 -50.531 -10.898 1 94.31 177 ASP B CA 1
ATOM 5322 C C . ASP B 1 177 ? -26 -51.5 -11.078 1 94.31 177 ASP B C 1
ATOM 5324 O O . ASP B 1 177 ? -25.828 -52.719 -10.969 1 94.31 177 ASP B O 1
ATOM 5328 N N . ALA B 1 178 ? -27.078 -50.938 -11.258 1 95.19 178 ALA B N 1
ATOM 5329 C CA . ALA B 1 178 ? -28.281 -51.75 -11.477 1 95.19 178 ALA B CA 1
ATOM 5330 C C . ALA B 1 178 ? -28.125 -52.625 -12.719 1 95.19 178 ALA B C 1
ATOM 5332 O O . ALA B 1 178 ? -28.484 -53.812 -12.711 1 95.19 178 ALA B O 1
ATOM 5333 N N . ILE B 1 179 ? -27.625 -52.031 -13.758 1 94.69 179 ILE B N 1
ATOM 5334 C CA . ILE B 1 179 ? -27.391 -52.781 -14.992 1 94.69 179 ILE B CA 1
ATOM 5335 C C . ILE B 1 179 ? -26.406 -53.906 -14.742 1 94.69 179 ILE B C 1
ATOM 5337 O O . ILE B 1 179 ? -26.594 -55.031 -15.203 1 94.69 179 ILE B O 1
ATOM 5341 N N . GLU B 1 180 ? -25.375 -53.531 -14.055 1 93.88 180 GLU B N 1
ATOM 5342 C CA . GLU B 1 180 ? -24.359 -54.531 -13.742 1 93.88 180 GLU B CA 1
ATOM 5343 C C . GLU B 1 180 ? -24.969 -55.719 -13.008 1 93.88 180 GLU B C 1
ATOM 5345 O O . GLU B 1 180 ? -24.641 -56.875 -13.305 1 93.88 180 GLU B O 1
ATOM 5350 N N . SER B 1 181 ? -25.812 -55.438 -12.062 1 94.25 181 SER B N 1
ATOM 5351 C CA . SER B 1 181 ? -26.469 -56.5 -11.32 1 94.25 181 SER B CA 1
ATOM 5352 C C . SER B 1 181 ? -27.25 -57.438 -12.242 1 94.25 181 SER B C 1
ATOM 5354 O O . SER B 1 181 ? -27.203 -58.656 -12.109 1 94.25 181 SER B O 1
ATOM 5356 N N . VAL B 1 182 ? -27.953 -56.844 -13.148 1 93.5 182 VAL B N 1
ATOM 5357 C CA . VAL B 1 182 ? -28.766 -57.594 -14.094 1 93.5 182 VAL B CA 1
ATOM 5358 C C . VAL B 1 182 ? -27.859 -58.469 -14.969 1 93.5 182 VAL B C 1
ATOM 5360 O O . VAL B 1 182 ? -28.156 -59.625 -15.219 1 93.5 182 VAL B O 1
ATOM 5363 N N . LEU B 1 183 ? -26.797 -57.875 -15.414 1 92.81 183 LEU B N 1
ATOM 5364 C CA . LEU B 1 183 ? -25.875 -58.594 -16.281 1 92.81 183 LEU B CA 1
ATOM 5365 C C . LEU B 1 183 ? -25.188 -59.719 -15.539 1 92.81 183 LEU B C 1
ATOM 5367 O O . LEU B 1 183 ? -25.047 -60.844 -16.062 1 92.81 183 LEU B O 1
ATOM 5371 N N . LEU B 1 184 ? -24.781 -59.469 -14.336 1 91.44 184 LEU B N 1
ATOM 5372 C CA . LEU B 1 184 ? -24.141 -60.5 -13.539 1 91.44 184 LEU B CA 1
ATOM 5373 C C . LEU B 1 184 ? -25.094 -61.656 -13.234 1 91.44 184 LEU B C 1
ATOM 5375 O O . LEU B 1 184 ? -24.719 -62.812 -13.281 1 91.44 184 LEU B O 1
ATOM 5379 N N . ASP B 1 185 ? -26.297 -61.344 -12.93 1 90.06 185 ASP B N 1
ATOM 5380 C CA . ASP B 1 185 ? -27.312 -62.344 -12.656 1 90.06 185 ASP B CA 1
ATOM 5381 C C . ASP B 1 185 ? -27.562 -63.219 -13.883 1 90.06 185 ASP B C 1
ATOM 5383 O O . ASP B 1 185 ? -27.922 -64.375 -13.75 1 90.06 185 ASP B O 1
ATOM 5387 N N . ALA B 1 186 ? -27.375 -62.625 -15.008 1 88.75 186 ALA B N 1
ATOM 5388 C CA . ALA B 1 186 ? -27.578 -63.344 -16.25 1 88.75 186 ALA B CA 1
ATOM 5389 C C . ALA B 1 186 ? -26.359 -64.188 -16.594 1 88.75 186 ALA B C 1
ATOM 5391 O O . ALA B 1 186 ? -26.344 -64.875 -17.625 1 88.75 186 ALA B O 1
ATOM 5392 N N . GLY B 1 187 ? -25.281 -64.062 -15.852 1 86.62 187 GLY B N 1
ATOM 5393 C CA . GLY B 1 187 ? -24.125 -64.938 -16.016 1 86.62 187 GLY B CA 1
ATOM 5394 C C . GLY B 1 187 ? -22.938 -64.25 -16.672 1 86.62 187 GLY B C 1
ATOM 5395 O O . GLY B 1 187 ? -21.922 -64.875 -16.969 1 86.62 187 GLY B O 1
ATOM 5396 N N . LEU B 1 188 ? -23.109 -63 -17 1 89.75 188 LEU B N 1
ATOM 5397 C CA . LEU B 1 188 ? -21.969 -62.25 -17.531 1 89.75 188 LEU B CA 1
ATOM 5398 C C . LEU B 1 188 ? -20.984 -61.875 -16.422 1 89.75 188 LEU B C 1
ATOM 5400 O O . LEU B 1 188 ? -21.375 -61.781 -15.258 1 89.75 188 LEU B O 1
ATOM 5404 N N . GLU B 1 189 ? -19.719 -61.75 -16.781 1 89.25 189 GLU B N 1
ATOM 5405 C CA . GLU B 1 189 ? -18.672 -61.375 -15.836 1 89.25 189 GLU B CA 1
ATOM 5406 C C . GLU B 1 189 ? -17.938 -60.125 -16.297 1 89.25 189 GLU B C 1
ATOM 5408 O O . GLU B 1 189 ? -17.844 -59.844 -17.5 1 89.25 189 GLU B O 1
ATOM 5413 N N . ARG B 1 190 ? -17.469 -59.406 -15.289 1 89.31 190 ARG B N 1
ATOM 5414 C CA . ARG B 1 190 ? -16.672 -58.219 -15.641 1 89.31 190 ARG B CA 1
ATOM 5415 C C . ARG B 1 190 ? -15.414 -58.625 -16.406 1 89.31 190 ARG B C 1
ATOM 5417 O O . ARG B 1 190 ? -14.75 -59.594 -16.047 1 89.31 190 ARG B O 1
ATOM 5424 N N . SER B 1 191 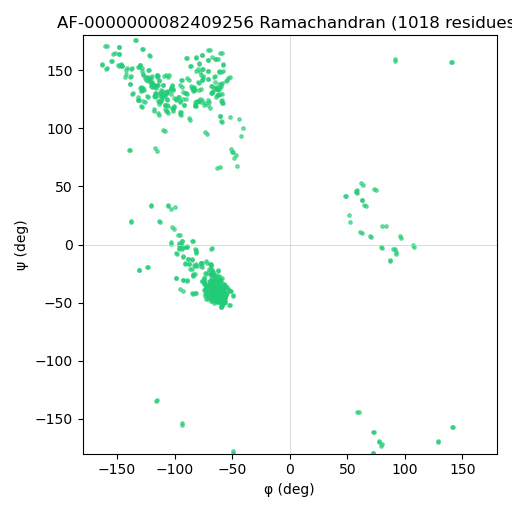? -15.25 -57.906 -17.406 1 84.69 191 SER B N 1
ATOM 5425 C CA . SER B 1 191 ? -14.086 -58.219 -18.234 1 84.69 191 SER B CA 1
ATOM 5426 C C . SER B 1 191 ? -12.797 -57.75 -17.578 1 84.69 191 SER B C 1
ATOM 5428 O O . SER B 1 191 ? -12.758 -56.656 -17 1 84.69 191 SER B O 1
ATOM 5430 N N . ALA B 1 192 ? -11.742 -58.531 -17.734 1 74.38 192 ALA B N 1
ATOM 5431 C CA . ALA B 1 192 ? -10.414 -58.156 -17.25 1 74.38 192 ALA B CA 1
ATOM 5432 C C . ALA B 1 192 ? -9.688 -57.281 -18.281 1 74.38 192 ALA B C 1
ATOM 5434 O O . ALA B 1 192 ? -8.703 -56.625 -17.938 1 74.38 192 ALA B O 1
ATOM 5435 N N . SER B 1 193 ? -10.164 -57.406 -19.469 1 70.5 193 SER B N 1
ATOM 5436 C CA . SER B 1 193 ? -9.477 -56.688 -20.531 1 70.5 193 SER B CA 1
ATOM 5437 C C . SER B 1 193 ? -9.953 -55.25 -20.609 1 70.5 193 SER B C 1
ATOM 5439 O O . SER B 1 193 ? -11.148 -54.969 -20.75 1 70.5 193 SER B O 1
ATOM 5441 N N . PRO B 1 194 ? -8.945 -54.406 -20.672 1 74.44 194 PRO B N 1
ATOM 5442 C CA . PRO B 1 194 ? -9.336 -53 -20.656 1 74.44 194 PRO B CA 1
ATOM 5443 C C . PRO B 1 194 ? -9.773 -52.469 -22.031 1 74.44 194 PRO B C 1
ATOM 5445 O O . PRO B 1 194 ? -10.43 -51.438 -22.125 1 74.44 194 PRO B O 1
ATOM 5448 N N . SER B 1 195 ? -9.367 -53.25 -23.172 1 83.5 195 SER B N 1
ATOM 5449 C CA . SER B 1 195 ? -9.742 -52.781 -24.5 1 83.5 195 SER B CA 1
ATOM 5450 C C . SER B 1 195 ? -9.812 -53.906 -25.5 1 83.5 195 SER B C 1
ATOM 5452 O O . SER B 1 195 ? -9.227 -54.969 -25.297 1 83.5 195 SER B O 1
ATOM 5454 N N . LYS B 1 196 ? -10.586 -53.656 -26.594 1 89.25 196 LYS B N 1
ATOM 5455 C CA . LYS B 1 196 ? -10.711 -54.625 -27.688 1 89.25 196 LYS B CA 1
ATOM 5456 C C . LYS B 1 196 ? -9.352 -54.906 -28.328 1 89.25 196 LYS B C 1
ATOM 5458 O O . LYS B 1 196 ? -9.047 -56.031 -28.688 1 89.25 196 LYS B O 1
ATOM 5463 N N . LEU B 1 197 ? -8.594 -53.875 -28.344 1 90 197 LEU B N 1
ATOM 5464 C CA . LEU B 1 197 ? -7.281 -54 -28.969 1 90 197 LEU B CA 1
ATOM 5465 C C . LEU B 1 197 ? -6.398 -54.969 -28.172 1 90 197 LEU B C 1
ATOM 5467 O O . LEU B 1 197 ? -5.75 -55.844 -28.734 1 90 197 LEU B O 1
ATOM 5471 N N . LYS B 1 198 ? -6.34 -54.719 -26.891 1 88.38 198 LYS B N 1
ATOM 5472 C CA . LYS B 1 198 ? -5.527 -55.594 -26.047 1 88.38 198 LYS B CA 1
ATOM 5473 C C . LYS B 1 198 ? -5.957 -57.062 -26.188 1 88.38 198 LYS B C 1
ATOM 5475 O O . LYS B 1 198 ? -5.113 -57.969 -26.25 1 88.38 198 LYS B O 1
ATOM 5480 N N . ARG B 1 199 ? -7.215 -57.25 -26.203 1 85.69 199 ARG B N 1
ATOM 5481 C CA . ARG B 1 199 ? -7.723 -58.625 -26.359 1 85.69 199 ARG B CA 1
ATOM 5482 C C . ARG B 1 199 ? -7.344 -59.219 -27.719 1 85.69 199 ARG B C 1
ATOM 5484 O O . ARG B 1 199 ? -6.984 -60.375 -27.812 1 85.69 199 ARG B O 1
ATOM 5491 N N . ALA B 1 200 ? -7.492 -58.375 -28.75 1 88.12 200 ALA B N 1
ATOM 5492 C CA . ALA B 1 200 ? -7.172 -58.781 -30.109 1 88.12 200 ALA B CA 1
ATOM 5493 C C . ALA B 1 200 ? -5.707 -59.219 -30.234 1 88.12 200 ALA B C 1
ATOM 5495 O O . ALA B 1 200 ? -5.383 -60.188 -30.906 1 88.12 200 ALA B O 1
ATOM 5496 N N . LEU B 1 201 ? -4.895 -58.469 -29.594 1 88.12 201 LEU B N 1
ATOM 5497 C CA . LEU B 1 201 ? -3.461 -58.75 -29.688 1 88.12 201 LEU B CA 1
ATOM 5498 C C . LEU B 1 201 ? -3.043 -59.844 -28.719 1 88.12 201 LEU B C 1
ATOM 5500 O O . LEU B 1 201 ? -2.059 -60.531 -28.953 1 88.12 201 LEU B O 1
ATOM 5504 N N . GLY B 1 202 ? -3.795 -60 -27.656 1 78.44 202 GLY B N 1
ATOM 5505 C CA . GLY B 1 202 ? -3.568 -61.062 -26.688 1 78.44 202 GLY B CA 1
ATOM 5506 C C . GLY B 1 202 ? -2.189 -61.031 -26.062 1 78.44 202 GLY B C 1
ATOM 5507 O O . GLY B 1 202 ? -1.673 -59.938 -25.766 1 78.44 202 GLY B O 1
ATOM 5508 N N . THR B 1 203 ? -1.676 -62.219 -25.828 1 76.75 203 THR B N 1
ATOM 5509 C CA . THR B 1 203 ? -0.374 -62.375 -25.188 1 76.75 203 THR B CA 1
ATOM 5510 C C . THR B 1 203 ? 0.732 -62.5 -26.234 1 76.75 203 THR B C 1
ATOM 5512 O O . THR B 1 203 ? 1.9 -62.688 -25.891 1 76.75 203 THR B O 1
ATOM 5515 N N . SER B 1 204 ? 0.287 -62.375 -27.453 1 78.12 204 SER B N 1
ATOM 5516 C CA . SER B 1 204 ? 1.264 -62.562 -28.516 1 78.12 204 SER B CA 1
ATOM 5517 C C . SER B 1 204 ? 2.172 -61.375 -28.672 1 78.12 204 SER B C 1
ATOM 5519 O O . SER B 1 204 ? 3.209 -61.438 -29.328 1 78.12 204 SER B O 1
ATOM 5521 N N . VAL B 1 205 ? 1.725 -60.312 -28.094 1 82.62 205 VAL B N 1
ATOM 5522 C CA . VAL B 1 205 ? 2.516 -59.094 -28.234 1 82.62 205 VAL B CA 1
ATOM 5523 C C . VAL B 1 205 ? 2.992 -58.625 -26.859 1 82.62 205 VAL B C 1
ATOM 5525 O O . VAL B 1 205 ? 2.273 -58.75 -25.875 1 82.62 205 VAL B O 1
ATOM 5528 N N . THR B 1 206 ? 4.211 -58.281 -26.844 1 80.69 206 THR B N 1
ATOM 5529 C CA . THR B 1 206 ? 4.762 -57.656 -25.656 1 80.69 206 THR B CA 1
ATOM 5530 C C . THR B 1 206 ? 5.043 -56.156 -25.891 1 80.69 206 THR B C 1
ATOM 5532 O O . THR B 1 206 ? 6.027 -55.812 -26.531 1 80.69 206 THR B O 1
ATOM 5535 N N . PRO B 1 207 ? 4.109 -55.406 -25.453 1 81.88 207 PRO B N 1
ATOM 5536 C CA . PRO B 1 207 ? 4.328 -53.969 -25.672 1 81.88 207 PRO B CA 1
ATOM 5537 C C . PRO B 1 207 ? 5.625 -53.469 -25.031 1 81.88 207 PRO B C 1
ATOM 5539 O O . PRO B 1 207 ? 6.133 -54.094 -24.094 1 81.88 207 PRO B O 1
ATOM 5542 N N . TYR B 1 208 ? 6.043 -52.469 -25.625 1 78.56 208 TYR B N 1
ATOM 5543 C CA . TYR B 1 208 ? 7.203 -51.781 -25.047 1 78.56 208 TYR B CA 1
ATOM 5544 C C . TYR B 1 208 ? 6.922 -51.312 -23.625 1 78.56 208 TYR B C 1
ATOM 5546 O O . TYR B 1 208 ? 5.934 -50.625 -23.375 1 78.56 208 TYR B O 1
ATOM 5554 N N . VAL B 1 209 ? 7.523 -52.062 -22.75 1 72.75 209 VAL B N 1
ATOM 5555 C CA . VAL B 1 209 ? 7.328 -51.562 -21.391 1 72.75 209 VAL B CA 1
ATOM 5556 C C . VAL B 1 209 ? 8.508 -50.688 -20.984 1 72.75 209 VAL B C 1
ATOM 5558 O O . VAL B 1 209 ? 9.664 -51.094 -21.062 1 72.75 209 VAL B O 1
ATOM 5561 N N . GLY B 1 210 ? 8.203 -49.5 -20.844 1 75.88 210 GLY B N 1
ATOM 5562 C CA . GLY B 1 210 ? 9.234 -48.625 -20.328 1 75.88 210 GLY B CA 1
ATOM 5563 C C . GLY B 1 210 ? 9.906 -49.156 -19.078 1 75.88 210 GLY B C 1
ATOM 5564 O O . GLY B 1 210 ? 9.68 -50.312 -18.688 1 75.88 210 GLY B O 1
ATOM 5565 N N . HIS B 1 211 ? 10.766 -48.438 -18.547 1 82.06 211 HIS B N 1
ATOM 5566 C CA . HIS B 1 211 ? 11.477 -48.844 -17.344 1 82.06 211 HIS B CA 1
ATOM 5567 C C . HIS B 1 211 ? 10.531 -48.938 -16.156 1 82.06 211 HIS B C 1
ATOM 5569 O O . HIS B 1 211 ? 9.625 -48.094 -16.016 1 82.06 211 HIS B O 1
ATOM 5575 N N . GLU B 1 212 ? 10.656 -50 -15.422 1 83.31 212 GLU B N 1
ATOM 5576 C CA . GLU B 1 212 ? 9.852 -50.125 -14.211 1 83.31 212 GLU B CA 1
ATOM 5577 C C . GLU B 1 212 ? 10.68 -49.875 -12.961 1 83.31 212 GLU B C 1
ATOM 5579 O O . GLU B 1 212 ? 11.875 -50.188 -12.922 1 83.31 212 GLU B O 1
ATOM 5584 N N . VAL B 1 213 ? 9.969 -49.312 -12.07 1 85.31 213 VAL B N 1
ATOM 5585 C CA . VAL B 1 213 ? 10.625 -49.031 -10.805 1 85.31 213 VAL B CA 1
ATOM 5586 C C . VAL B 1 213 ? 11.023 -50.344 -10.125 1 85.31 213 VAL B C 1
ATOM 5588 O O . VAL B 1 213 ? 10.281 -51.312 -10.188 1 85.31 213 VAL B O 1
ATOM 5591 N N . THR B 1 214 ? 12.211 -50.344 -9.625 1 78.62 214 THR B N 1
ATOM 5592 C CA . THR B 1 214 ? 12.664 -51.5 -8.859 1 78.62 214 THR B CA 1
ATOM 5593 C C . THR B 1 214 ? 12 -51.531 -7.488 1 78.62 214 THR B C 1
ATOM 5595 O O . THR B 1 214 ? 12.031 -50.531 -6.754 1 78.62 214 THR B O 1
ATOM 5598 N N . THR B 1 215 ? 11.297 -52.719 -7.328 1 72.31 215 THR B N 1
ATOM 5599 C CA . THR B 1 215 ? 10.57 -52.875 -6.074 1 72.31 215 THR B CA 1
ATOM 5600 C C . THR B 1 215 ? 11.508 -53.375 -4.977 1 72.31 215 THR B C 1
ATOM 5602 O O . THR B 1 215 ? 12.523 -54.031 -5.262 1 72.31 215 THR B O 1
ATOM 5605 N N . GLY B 1 216 ? 11.539 -52.844 -3.764 1 63.88 216 GLY B N 1
ATOM 5606 C CA . GLY B 1 216 ? 12.297 -53.312 -2.604 1 63.88 216 GLY B CA 1
ATOM 5607 C C . GLY B 1 216 ? 12.898 -52.156 -1.81 1 63.88 216 GLY B C 1
ATOM 5608 O O . GLY B 1 216 ? 12.844 -51 -2.238 1 63.88 216 GLY B O 1
ATOM 5609 N N . LYS B 1 217 ? 13.156 -52.531 -0.525 1 63.88 217 LYS B N 1
ATOM 5610 C CA . LYS B 1 217 ? 13.781 -51.562 0.372 1 63.88 217 LYS B CA 1
ATOM 5611 C C . LYS B 1 217 ? 15.164 -51.125 -0.135 1 63.88 217 LYS B C 1
ATOM 5613 O O . LYS B 1 217 ? 16.156 -51.812 0.142 1 63.88 217 LYS B O 1
ATOM 5618 N N . ALA B 1 218 ? 15.266 -50.375 -1.342 1 65.38 218 ALA B N 1
ATOM 5619 C CA . ALA B 1 218 ? 16.562 -50.031 -1.914 1 65.38 218 ALA B CA 1
ATOM 5620 C C . ALA B 1 218 ? 17.188 -48.844 -1.166 1 65.38 218 ALA B C 1
ATOM 5622 O O . ALA B 1 218 ? 16.5 -47.875 -0.866 1 65.38 218 ALA B O 1
ATOM 5623 N N . SER B 1 219 ? 18.406 -49.125 -0.674 1 71.88 219 SER B N 1
ATOM 5624 C CA . SER B 1 219 ? 19.172 -48.062 -0.021 1 71.88 219 SER B CA 1
ATOM 5625 C C . SER B 1 219 ? 20.266 -47.531 -0.936 1 71.88 219 SER B C 1
ATOM 5627 O O . SER B 1 219 ? 20.922 -46.531 -0.624 1 71.88 219 SER B O 1
ATOM 5629 N N . ASN B 1 220 ? 20.281 -48.125 -2.125 1 79.12 220 ASN B N 1
ATOM 5630 C CA . ASN B 1 220 ? 21.297 -47.688 -3.068 1 79.12 220 ASN B CA 1
ATOM 5631 C C . ASN B 1 220 ? 20.906 -46.375 -3.752 1 79.12 220 ASN B C 1
ATOM 5633 O O . ASN B 1 220 ? 19.844 -46.312 -4.375 1 79.12 220 ASN B O 1
ATOM 5637 N N . PRO B 1 221 ? 21.719 -45.406 -3.643 1 82.88 221 PRO B N 1
ATOM 5638 C CA . PRO B 1 221 ? 21.391 -44.094 -4.199 1 82.88 221 PRO B CA 1
ATOM 5639 C C . PRO B 1 221 ? 21.094 -44.156 -5.695 1 82.88 221 PRO B C 1
ATOM 5641 O O . PRO B 1 221 ? 20.25 -43.406 -6.184 1 82.88 221 PRO B O 1
ATOM 5644 N N . ARG B 1 222 ? 21.719 -44.969 -6.371 1 86.31 222 ARG B N 1
ATOM 5645 C CA . ARG B 1 222 ? 21.516 -45.062 -7.812 1 86.31 222 ARG B CA 1
ATOM 5646 C C . ARG B 1 222 ? 20.156 -45.656 -8.133 1 86.31 222 ARG B C 1
ATOM 5648 O O . ARG B 1 222 ? 19.516 -45.25 -9.117 1 86.31 222 ARG B O 1
ATOM 5655 N N . ILE B 1 223 ? 19.797 -46.562 -7.324 1 88.25 223 ILE B N 1
ATOM 5656 C CA . ILE B 1 223 ? 18.484 -47.156 -7.52 1 88.25 223 ILE B CA 1
ATOM 5657 C C . ILE B 1 223 ? 17.391 -46.156 -7.16 1 88.25 223 ILE B C 1
ATOM 5659 O O . ILE B 1 223 ? 16.359 -46.062 -7.832 1 88.25 223 ILE B O 1
ATOM 5663 N N . LEU B 1 224 ? 17.641 -45.438 -6.109 1 89.88 224 LEU B N 1
ATOM 5664 C CA . LEU B 1 224 ? 16.688 -44.406 -5.703 1 89.88 224 LEU B CA 1
ATOM 5665 C C . LEU B 1 224 ? 16.547 -43.344 -6.789 1 89.88 224 LEU B C 1
ATOM 5667 O O . LEU B 1 224 ? 15.43 -42.969 -7.121 1 89.88 224 LEU B O 1
ATOM 5671 N N . LEU B 1 225 ? 17.688 -42.969 -7.293 1 92.19 225 LEU B N 1
ATOM 5672 C CA . LEU B 1 225 ? 17.672 -42 -8.383 1 92.19 225 LEU B CA 1
ATOM 5673 C C . LEU B 1 225 ? 16.938 -42.562 -9.594 1 92.19 225 LEU B C 1
ATOM 5675 O O . LEU B 1 225 ? 16.094 -41.875 -10.18 1 92.19 225 LEU B O 1
ATOM 5679 N N . ARG B 1 226 ? 17.234 -43.75 -9.945 1 92.94 226 ARG B N 1
ATOM 5680 C CA . ARG B 1 226 ? 16.609 -44.406 -11.094 1 92.94 226 ARG B CA 1
ATOM 5681 C C . ARG B 1 226 ? 15.094 -44.438 -10.945 1 92.94 226 ARG B C 1
ATOM 5683 O O . ARG B 1 226 ? 14.367 -44.062 -11.852 1 92.94 226 ARG B O 1
ATOM 5690 N N . ASN B 1 227 ? 14.648 -44.906 -9.797 1 93.19 227 ASN B N 1
ATOM 5691 C CA . ASN B 1 227 ? 13.219 -45 -9.547 1 93.19 227 ASN B CA 1
ATOM 5692 C C . ASN B 1 227 ? 12.547 -43.625 -9.602 1 93.19 227 ASN B C 1
ATOM 5694 O O . ASN B 1 227 ? 11.469 -43.469 -10.18 1 93.19 227 ASN B O 1
ATOM 5698 N N . TYR B 1 228 ? 13.203 -42.688 -9.039 1 94.75 228 TYR B N 1
ATOM 5699 C CA . TYR B 1 228 ? 12.68 -41.344 -9.031 1 94.75 228 TYR B CA 1
ATOM 5700 C C . TYR B 1 228 ? 12.578 -40.781 -10.453 1 94.75 228 TYR B C 1
ATOM 5702 O O . TYR B 1 228 ? 11.586 -40.156 -10.812 1 94.75 228 TYR B O 1
ATOM 5710 N N . LEU B 1 229 ? 13.578 -41.031 -11.266 1 96.44 229 LEU B N 1
ATOM 5711 C CA . LEU B 1 229 ? 13.609 -40.562 -12.641 1 96.44 229 LEU B CA 1
ATOM 5712 C C . LEU B 1 229 ? 12.5 -41.219 -13.469 1 96.44 229 LEU B C 1
ATOM 5714 O O . LEU B 1 229 ? 11.867 -40.531 -14.289 1 96.44 229 LEU B O 1
ATOM 5718 N N . ILE B 1 230 ? 12.289 -42.469 -13.234 1 94.94 230 ILE B N 1
ATOM 5719 C CA . ILE B 1 230 ? 11.234 -43.156 -13.945 1 94.94 230 ILE B CA 1
ATOM 5720 C C . ILE B 1 230 ? 9.883 -42.531 -13.656 1 94.94 230 ILE B C 1
ATOM 5722 O O . ILE B 1 230 ? 9.117 -42.219 -14.578 1 94.94 230 ILE B O 1
ATOM 5726 N N . GLU B 1 231 ? 9.648 -42.219 -12.445 1 95.38 231 GLU B N 1
ATOM 5727 C CA . GLU B 1 231 ? 8.391 -41.625 -12.023 1 95.38 231 GLU B CA 1
ATOM 5728 C C . GLU B 1 231 ? 8.234 -40.219 -12.617 1 95.38 231 GLU B C 1
ATOM 5730 O O . GLU B 1 231 ? 7.16 -39.875 -13.094 1 95.38 231 GLU B O 1
ATOM 5735 N N . GLN B 1 232 ? 9.273 -39.469 -12.57 1 97.19 232 GLN B N 1
ATOM 5736 C CA . GLN B 1 232 ? 9.188 -38.094 -13.047 1 97.19 232 GLN B CA 1
ATOM 5737 C C . GLN B 1 232 ? 9.117 -38.031 -14.57 1 97.19 232 GLN B C 1
ATOM 5739 O O . GLN B 1 232 ? 8.484 -37.156 -15.133 1 97.19 232 GLN B O 1
ATOM 5744 N N . LEU B 1 233 ? 9.734 -38.969 -15.219 1 96.06 233 LEU B N 1
ATOM 5745 C CA . LEU B 1 233 ? 9.617 -39.062 -16.672 1 96.06 233 LEU B CA 1
ATOM 5746 C C . LEU B 1 233 ? 8.188 -39.375 -17.094 1 96.06 233 LEU B C 1
ATOM 5748 O O . LEU B 1 233 ? 7.684 -38.781 -18.062 1 96.06 233 LEU B O 1
ATOM 5752 N N . ARG B 1 234 ? 7.578 -40.219 -16.359 1 93.81 234 ARG B N 1
ATOM 5753 C CA . ARG B 1 234 ? 6.172 -40.5 -16.625 1 93.81 234 ARG B CA 1
ATOM 5754 C C . ARG B 1 234 ? 5.32 -39.25 -16.422 1 93.81 234 ARG B C 1
ATOM 5756 O O . ARG B 1 234 ? 4.434 -38.938 -17.219 1 93.81 234 ARG B O 1
ATOM 5763 N N . ALA B 1 235 ? 5.59 -38.594 -15.367 1 96.31 235 ALA B N 1
ATOM 5764 C CA . ALA B 1 235 ? 4.867 -37.344 -15.078 1 96.31 235 ALA B CA 1
ATOM 5765 C C . ALA B 1 235 ? 5.09 -36.312 -16.188 1 96.31 235 ALA B C 1
ATOM 5767 O O . ALA B 1 235 ? 4.16 -35.594 -16.562 1 96.31 235 ALA B O 1
ATOM 5768 N N . LEU B 1 236 ? 6.305 -36.219 -16.656 1 97.5 236 LEU B N 1
ATOM 5769 C CA . LEU B 1 236 ? 6.66 -35.281 -17.719 1 97.5 236 LEU B CA 1
ATOM 5770 C C . LEU B 1 236 ? 5.887 -35.562 -19 1 97.5 236 LEU B C 1
ATOM 5772 O O . LEU B 1 236 ? 5.34 -34.656 -19.625 1 97.5 236 LEU B O 1
ATOM 5776 N N . VAL B 1 237 ? 5.836 -36.812 -19.359 1 95.44 237 VAL B N 1
ATOM 5777 C CA . VAL B 1 237 ? 5.145 -37.219 -20.562 1 95.44 237 VAL B CA 1
ATOM 5778 C C . VAL B 1 237 ? 3.645 -36.969 -20.422 1 95.44 237 VAL B C 1
ATOM 5780 O O . VAL B 1 237 ? 2.99 -36.5 -21.359 1 95.44 237 VAL B O 1
ATOM 5783 N N . ALA B 1 238 ? 3.129 -37.281 -19.25 1 94.06 238 ALA B N 1
ATOM 5784 C CA . ALA B 1 238 ? 1.718 -37 -19 1 94.06 238 ALA B CA 1
ATOM 5785 C C . ALA B 1 238 ? 1.416 -35.5 -19.094 1 94.06 238 ALA B C 1
ATOM 5787 O O . ALA B 1 238 ? 0.39 -35.125 -19.656 1 94.06 238 ALA B O 1
ATOM 5788 N N . ALA B 1 239 ? 2.295 -34.75 -18.562 1 96.44 239 ALA B N 1
ATOM 5789 C CA . ALA B 1 239 ? 2.115 -33.281 -18.594 1 96.44 239 ALA B CA 1
ATOM 5790 C C . ALA B 1 239 ? 2.238 -32.75 -20.016 1 96.44 239 ALA B C 1
ATOM 5792 O O . ALA B 1 239 ? 1.585 -31.781 -20.391 1 96.44 239 ALA B O 1
ATOM 5793 N N . ASP B 1 240 ? 3.129 -33.344 -20.781 1 97.06 240 ASP B N 1
ATOM 5794 C CA . ASP B 1 240 ? 3.223 -33.031 -22.203 1 97.06 240 ASP B CA 1
ATOM 5795 C C . ASP B 1 240 ? 1.867 -33.156 -22.891 1 97.06 240 ASP B C 1
ATOM 5797 O O . ASP B 1 240 ? 1.385 -32.219 -23.531 1 97.06 240 ASP B O 1
ATOM 5801 N N . LEU B 1 241 ? 1.273 -34.25 -22.703 1 94.5 241 LEU B N 1
ATOM 5802 C CA . LEU B 1 241 ? -0.04 -34.531 -23.281 1 94.5 241 LEU B CA 1
ATOM 5803 C C . LEU B 1 241 ? -1.065 -33.5 -22.781 1 94.5 241 LEU B C 1
ATOM 5805 O O . LEU B 1 241 ? -1.854 -32.969 -23.578 1 94.5 241 LEU B O 1
ATOM 5809 N N . GLY B 1 242 ? -1.039 -33.312 -21.516 1 94.19 242 GLY B N 1
ATOM 5810 C CA . GLY B 1 242 ? -1.946 -32.312 -20.938 1 94.19 242 GLY B CA 1
ATOM 5811 C C . GLY B 1 242 ? -1.756 -30.922 -21.5 1 94.19 242 GLY B C 1
ATOM 5812 O O . GLY B 1 242 ? -2.729 -30.203 -21.719 1 94.19 242 GLY B O 1
ATOM 5813 N N . THR B 1 243 ? -0.531 -30.547 -21.719 1 95.31 243 THR B N 1
ATOM 5814 C CA . THR B 1 243 ? -0.23 -29.234 -22.266 1 95.31 243 THR B CA 1
ATOM 5815 C C . THR B 1 243 ? -0.778 -29.094 -23.688 1 95.31 243 THR B C 1
ATOM 5817 O O . THR B 1 243 ? -1.387 -28.078 -24.031 1 95.31 243 THR B O 1
ATOM 5820 N N . ARG B 1 244 ? -0.615 -30.109 -24.453 1 94.44 244 ARG B N 1
ATOM 5821 C CA . ARG B 1 244 ? -1.104 -30.109 -25.828 1 94.44 244 ARG B CA 1
ATOM 5822 C C . ARG B 1 244 ? -2.627 -30.016 -25.875 1 94.44 244 ARG B C 1
ATOM 5824 O O . ARG B 1 244 ? -3.197 -29.438 -26.797 1 94.44 244 ARG B O 1
ATOM 5831 N N . ARG B 1 245 ? -3.248 -30.484 -24.828 1 92.12 245 ARG B N 1
ATOM 5832 C CA . ARG B 1 245 ? -4.707 -30.469 -24.75 1 92.12 245 ARG B CA 1
ATOM 5833 C C . ARG B 1 245 ? -5.199 -29.219 -24.031 1 92.12 245 ARG B C 1
ATOM 5835 O O . ARG B 1 245 ? -6.398 -29.062 -23.797 1 92.12 245 ARG B O 1
ATOM 5842 N N . ALA B 1 246 ? -4.305 -28.438 -23.562 1 90.38 246 ALA B N 1
ATOM 5843 C CA . ALA B 1 246 ? -4.613 -27.234 -22.812 1 90.38 246 ALA B CA 1
ATOM 5844 C C . ALA B 1 246 ? -5.355 -27.547 -21.516 1 90.38 246 ALA B C 1
ATOM 5846 O O . ALA B 1 246 ? -6.32 -26.859 -21.156 1 90.38 246 ALA B O 1
ATOM 5847 N N . ASP B 1 247 ? -4.898 -28.672 -20.906 1 90 247 ASP B N 1
ATOM 5848 C CA . ASP B 1 247 ? -5.477 -29.031 -19.625 1 90 247 ASP B CA 1
ATOM 5849 C C . ASP B 1 247 ? -5.031 -28.062 -18.531 1 90 247 ASP B C 1
ATOM 5851 O O . ASP B 1 247 ? -3.936 -27.5 -18.594 1 90 247 ASP B O 1
ATOM 5855 N N . ASP B 1 248 ? -5.844 -28.062 -17.484 1 88 248 ASP B N 1
ATOM 5856 C CA . ASP B 1 248 ? -5.508 -27.234 -16.328 1 88 248 ASP B CA 1
ATOM 5857 C C . ASP B 1 248 ? -4.254 -27.75 -15.633 1 88 248 ASP B C 1
ATOM 5859 O O . ASP B 1 248 ? -4.066 -28.953 -15.492 1 88 248 ASP B O 1
ATOM 5863 N N . GLU B 1 249 ? -3.355 -26.984 -15.359 1 91.56 249 GLU B N 1
ATOM 5864 C CA . GLU B 1 249 ? -2.186 -27.219 -14.516 1 91.56 249 GLU B CA 1
ATOM 5865 C C . GLU B 1 249 ? -1.106 -27.984 -15.273 1 91.56 249 GLU B C 1
ATOM 5867 O O . GLU B 1 249 ? -0.025 -28.234 -14.734 1 91.56 249 GLU B O 1
ATOM 5872 N N . ALA B 1 250 ? -1.428 -28.344 -16.516 1 94.44 250 ALA B N 1
ATOM 5873 C CA . ALA B 1 250 ? -0.482 -29.172 -17.266 1 94.44 250 ALA B CA 1
ATOM 5874 C C . ALA B 1 250 ? 0.859 -28.453 -17.422 1 94.44 250 ALA B C 1
ATOM 5876 O O . ALA B 1 250 ? 1.917 -29.078 -17.297 1 94.44 250 ALA B O 1
ATOM 5877 N N . VAL B 1 251 ? 0.794 -27.188 -17.688 1 95.31 251 VAL B N 1
ATOM 5878 C CA . VAL B 1 251 ? 2.01 -26.391 -17.828 1 95.31 251 VAL B CA 1
ATOM 5879 C C . VAL B 1 251 ? 2.814 -26.438 -16.531 1 95.31 251 VAL B C 1
ATOM 5881 O O . VAL B 1 251 ? 4.031 -26.641 -16.562 1 95.31 251 VAL B O 1
ATOM 5884 N N . HIS B 1 252 ? 2.141 -26.281 -15.508 1 94.94 252 HIS B N 1
ATOM 5885 C CA . HIS B 1 252 ? 2.768 -26.312 -14.195 1 94.94 252 HIS B CA 1
ATOM 5886 C C . HIS B 1 252 ? 3.381 -27.688 -13.922 1 94.94 252 HIS B C 1
ATOM 5888 O O . HIS B 1 252 ? 4.535 -27.781 -13.5 1 94.94 252 HIS B O 1
ATOM 5894 N N . ASP B 1 253 ? 2.631 -28.688 -14.172 1 96.56 253 ASP B N 1
ATOM 5895 C CA . ASP B 1 253 ? 3.086 -30.047 -13.922 1 96.56 253 ASP B CA 1
ATOM 5896 C C . ASP B 1 253 ? 4.312 -30.375 -14.766 1 96.56 253 ASP B C 1
ATOM 5898 O O . ASP B 1 253 ? 5.23 -31.062 -14.297 1 96.56 253 ASP B O 1
ATOM 5902 N N . PHE B 1 254 ? 4.266 -29.922 -15.945 1 97.5 254 PHE B N 1
ATOM 5903 C CA . PHE B 1 254 ? 5.398 -30.156 -16.828 1 97.5 254 PHE B CA 1
ATOM 5904 C C . PHE B 1 254 ? 6.668 -29.531 -16.266 1 97.5 254 PHE B C 1
ATOM 5906 O O . PHE B 1 254 ? 7.703 -30.203 -16.172 1 97.5 254 PHE B O 1
ATOM 5913 N N . ARG B 1 255 ? 6.586 -28.312 -15.836 1 96.06 255 ARG B N 1
ATOM 5914 C CA . ARG B 1 255 ? 7.738 -27.609 -15.289 1 96.06 255 ARG B CA 1
ATOM 5915 C C . ARG B 1 255 ? 8.234 -28.266 -14.008 1 96.06 255 ARG B C 1
ATOM 5917 O O . ARG B 1 255 ? 9.438 -28.375 -13.789 1 96.06 255 ARG B O 1
ATOM 5924 N N . VAL B 1 256 ? 7.309 -28.672 -13.227 1 95.94 256 VAL B N 1
ATOM 5925 C CA . VAL B 1 256 ? 7.676 -29.312 -11.969 1 95.94 256 VAL B CA 1
ATOM 5926 C C . VAL B 1 256 ? 8.414 -30.625 -12.25 1 95.94 256 VAL B C 1
ATOM 5928 O O . VAL B 1 256 ? 9.469 -30.891 -11.664 1 95.94 256 VAL B O 1
ATOM 5931 N N . ALA B 1 257 ? 7.871 -31.406 -13.156 1 97.81 257 ALA B N 1
ATOM 5932 C CA . ALA B 1 257 ? 8.516 -32.656 -13.5 1 97.81 257 ALA B CA 1
ATOM 5933 C C . ALA B 1 257 ? 9.906 -32.438 -14.07 1 97.81 257 ALA B C 1
ATOM 5935 O O . ALA B 1 257 ? 10.859 -33.125 -13.695 1 97.81 257 ALA B O 1
ATOM 5936 N N . ALA B 1 258 ? 10.016 -31.484 -14.953 1 97.94 258 ALA B N 1
ATOM 5937 C CA . ALA B 1 258 ? 11.305 -31.156 -15.539 1 97.94 258 ALA B CA 1
ATOM 5938 C C . ALA B 1 258 ? 12.297 -30.703 -14.469 1 97.94 258 ALA B C 1
ATOM 5940 O O . ALA B 1 258 ? 13.461 -31.125 -14.469 1 97.94 258 ALA B O 1
ATOM 5941 N N . ARG B 1 259 ? 11.828 -29.906 -13.602 1 96.19 259 ARG B N 1
ATOM 5942 C CA . ARG B 1 259 ? 12.68 -29.406 -12.523 1 96.19 259 ARG B CA 1
ATOM 5943 C C . ARG B 1 259 ? 13.086 -30.531 -11.578 1 96.19 259 ARG B C 1
ATOM 5945 O O . ARG B 1 259 ? 14.227 -30.562 -11.102 1 96.19 259 ARG B O 1
ATOM 5952 N N . ARG B 1 260 ? 12.195 -31.375 -11.25 1 97.56 260 ARG B N 1
ATOM 5953 C CA . ARG B 1 260 ? 12.477 -32.5 -10.383 1 97.56 260 ARG B CA 1
ATOM 5954 C C . ARG B 1 260 ? 13.547 -33.406 -10.992 1 97.56 260 ARG B C 1
ATOM 5956 O O . ARG B 1 260 ? 14.477 -33.844 -10.305 1 97.56 260 ARG B O 1
ATOM 5963 N N . ILE B 1 261 ? 13.406 -33.688 -12.273 1 98 261 ILE B N 1
ATOM 5964 C CA . ILE B 1 261 ? 14.398 -34.5 -12.961 1 98 261 ILE B CA 1
ATOM 5965 C C . ILE B 1 261 ? 15.758 -33.812 -12.914 1 98 261 ILE B C 1
ATOM 5967 O O . ILE B 1 261 ? 16.766 -34.406 -12.531 1 98 261 ILE B O 1
ATOM 5971 N N . ARG B 1 262 ? 15.75 -32.562 -13.273 1 97.06 262 ARG B N 1
ATOM 5972 C CA . ARG B 1 262 ? 16.984 -31.781 -13.312 1 97.06 262 ARG B CA 1
ATOM 5973 C C . ARG B 1 262 ? 17.656 -31.75 -11.945 1 97.06 262 ARG B C 1
ATOM 5975 O O . ARG B 1 262 ? 18.859 -31.969 -11.828 1 97.06 262 ARG B O 1
ATOM 5982 N N . SER B 1 263 ? 16.875 -31.516 -10.938 1 96.06 263 SER B N 1
ATOM 5983 C CA . SER B 1 263 ? 17.391 -31.406 -9.578 1 96.06 263 SER B CA 1
ATOM 5984 C C . SER B 1 263 ? 17.953 -32.75 -9.102 1 96.06 263 SER B C 1
ATOM 5986 O O . SER B 1 263 ? 18.984 -32.812 -8.43 1 96.06 263 SER B O 1
ATOM 5988 N N . ALA B 1 264 ? 17.266 -33.781 -9.359 1 95.5 264 ALA B N 1
ATOM 5989 C CA . ALA B 1 264 ? 17.719 -35.125 -8.984 1 95.5 264 ALA B CA 1
ATOM 5990 C C . ALA B 1 264 ? 19.062 -35.469 -9.648 1 95.5 264 ALA B C 1
ATOM 5992 O O . ALA B 1 264 ? 19.969 -36 -9.008 1 95.5 264 ALA B O 1
ATOM 5993 N N . LEU B 1 265 ? 19.188 -35.156 -10.93 1 95.94 265 LEU B N 1
ATOM 5994 C CA . LEU B 1 265 ? 20.438 -35.375 -11.648 1 95.94 265 LEU B CA 1
ATOM 5995 C C . LEU B 1 265 ? 21.562 -34.562 -11.062 1 95.94 265 LEU B C 1
ATOM 5997 O O . LEU B 1 265 ? 22.656 -35.062 -10.828 1 95.94 265 LEU B O 1
ATOM 6001 N N . GLN B 1 266 ? 21.266 -33.344 -10.758 1 94.38 266 GLN B N 1
ATOM 6002 C CA . GLN B 1 266 ? 22.281 -32.438 -10.227 1 94.38 266 GLN B CA 1
ATOM 6003 C C . GLN B 1 266 ? 22.75 -32.875 -8.844 1 94.38 266 GLN B C 1
ATOM 6005 O O . GLN B 1 266 ? 23.906 -32.656 -8.477 1 94.38 266 GLN B O 1
ATOM 6010 N N . SER B 1 267 ? 21.875 -33.5 -8.133 1 92.38 267 SER B N 1
ATOM 6011 C CA . SER B 1 267 ? 22.172 -33.844 -6.742 1 92.38 267 SER B CA 1
ATOM 6012 C C . SER B 1 267 ? 22.844 -35.219 -6.641 1 92.38 267 SER B C 1
ATOM 6014 O O . SER B 1 267 ? 23.688 -35.438 -5.77 1 92.38 267 SER B O 1
ATOM 6016 N N . TYR B 1 268 ? 22.531 -36.156 -7.57 1 91.44 268 TYR B N 1
ATOM 6017 C CA . TYR B 1 268 ? 22.922 -37.531 -7.266 1 91.44 268 TYR B CA 1
ATOM 6018 C C . TYR B 1 268 ? 23.641 -38.156 -8.453 1 91.44 268 TYR B C 1
ATOM 6020 O O . TYR B 1 268 ? 24.25 -39.219 -8.312 1 91.44 268 TYR B O 1
ATOM 6028 N N . ALA B 1 269 ? 23.516 -37.719 -9.672 1 88.25 269 ALA B N 1
ATOM 6029 C CA . ALA B 1 269 ? 24.078 -38.375 -10.859 1 88.25 269 ALA B CA 1
ATOM 6030 C C . ALA B 1 269 ? 25.578 -38.094 -10.961 1 88.25 269 ALA B C 1
ATOM 6032 O O . ALA B 1 269 ? 26.297 -38.875 -11.609 1 88.25 269 ALA B O 1
ATOM 6033 N N . GLY B 1 270 ? 26.188 -37.094 -10.25 1 82.56 270 GLY B N 1
ATOM 6034 C CA . GLY B 1 270 ? 27.562 -36.688 -10.453 1 82.56 270 GLY B CA 1
ATOM 6035 C C . GLY B 1 270 ? 27.781 -35.938 -11.734 1 82.56 270 GLY B C 1
ATOM 6036 O O . GLY B 1 270 ? 26.844 -35.75 -12.516 1 82.56 270 GLY B O 1
ATOM 6037 N N . HIS B 1 271 ? 28.969 -35.531 -12.023 1 84.62 271 HIS B N 1
ATOM 6038 C CA . HIS B 1 271 ? 29.266 -34.719 -13.195 1 84.62 271 HIS B CA 1
ATOM 6039 C C . HIS B 1 271 ? 29.844 -35.562 -14.328 1 84.62 271 HIS B C 1
ATOM 6041 O O . HIS B 1 271 ? 30.766 -36.344 -14.117 1 84.62 271 HIS B O 1
ATOM 6047 N N . SER B 1 272 ? 29.156 -35.594 -15.445 1 90.38 272 SER B N 1
ATOM 6048 C CA . SER B 1 272 ? 29.578 -36.188 -16.703 1 90.38 272 SER B CA 1
ATOM 6049 C C . SER B 1 272 ? 28.984 -35.438 -17.891 1 90.38 272 SER B C 1
ATOM 6051 O O . SER B 1 272 ? 28 -34.719 -17.75 1 90.38 272 SER B O 1
ATOM 6053 N N . PRO B 1 273 ? 29.656 -35.5 -18.969 1 90.44 273 PRO B N 1
ATOM 6054 C CA . PRO B 1 273 ? 29.109 -34.812 -20.141 1 90.44 273 PRO B CA 1
ATOM 6055 C C . PRO B 1 273 ? 27.656 -35.219 -20.438 1 90.44 273 PRO B C 1
ATOM 6057 O O . PRO B 1 273 ? 26.844 -34.375 -20.797 1 90.44 273 PRO B O 1
ATOM 6060 N N . LYS B 1 274 ? 27.391 -36.438 -20.266 1 91.38 274 LYS B N 1
ATOM 6061 C CA . LYS B 1 274 ? 26.047 -36.938 -20.516 1 91.38 274 LYS B CA 1
ATOM 6062 C C . LYS B 1 274 ? 25.031 -36.281 -19.594 1 91.38 274 LYS B C 1
ATOM 6064 O O . LYS B 1 274 ? 23.984 -35.812 -20.047 1 91.38 274 LYS B O 1
ATOM 6069 N N . THR B 1 275 ? 25.359 -36.281 -18.375 1 94.31 275 THR B N 1
ATOM 6070 C CA . THR B 1 275 ? 24.438 -35.719 -17.391 1 94.31 275 THR B CA 1
ATOM 6071 C C . THR B 1 275 ? 24.344 -34.219 -17.562 1 94.31 275 THR B C 1
ATOM 6073 O O . THR B 1 275 ? 23.266 -33.625 -17.391 1 94.31 275 THR B O 1
ATOM 6076 N N . ASP B 1 276 ? 25.422 -33.594 -17.922 1 95.88 276 ASP B N 1
ATOM 6077 C CA . ASP B 1 276 ? 25.438 -32.125 -18.125 1 95.88 276 ASP B CA 1
ATOM 6078 C C . ASP B 1 276 ? 24.531 -31.734 -19.297 1 95.88 276 ASP B C 1
ATOM 6080 O O . ASP B 1 276 ? 23.844 -30.719 -19.25 1 95.88 276 ASP B O 1
ATOM 6084 N N . ASP B 1 277 ? 24.609 -32.531 -20.266 1 96.19 277 ASP B N 1
ATOM 6085 C CA . ASP B 1 277 ? 23.781 -32.281 -21.438 1 96.19 277 ASP B CA 1
ATOM 6086 C C . ASP B 1 277 ? 22.297 -32.406 -21.094 1 96.19 277 ASP B C 1
ATOM 6088 O O . ASP B 1 277 ? 21.469 -31.594 -21.547 1 96.19 277 ASP B O 1
ATOM 6092 N N . LEU B 1 278 ? 21.984 -33.406 -20.375 1 97.56 278 LEU B N 1
ATOM 6093 C CA . LEU B 1 278 ? 20.594 -33.625 -19.938 1 97.56 278 LEU B CA 1
ATOM 6094 C C . LEU B 1 278 ? 20.109 -32.406 -19.125 1 97.56 278 LEU B C 1
ATOM 6096 O O . LEU B 1 278 ? 19 -31.922 -19.359 1 97.56 278 LEU B O 1
ATOM 6100 N N . ILE B 1 279 ? 20.953 -31.953 -18.25 1 97.38 279 ILE B N 1
ATOM 6101 C CA . ILE B 1 279 ? 20.609 -30.828 -17.391 1 97.38 279 ILE B CA 1
ATOM 6102 C C . ILE B 1 279 ? 20.406 -29.578 -18.234 1 97.38 279 ILE B C 1
ATOM 6104 O O . ILE B 1 279 ? 19.453 -28.828 -18.016 1 97.38 279 ILE B O 1
ATOM 6108 N N . THR B 1 280 ? 21.203 -29.359 -19.172 1 97.62 280 THR B N 1
ATOM 6109 C CA . THR B 1 280 ? 21.109 -28.203 -20.062 1 97.62 280 THR B CA 1
ATOM 6110 C C . THR B 1 280 ? 19.797 -28.234 -20.844 1 97.62 280 THR B C 1
ATOM 6112 O O . THR B 1 280 ? 19.109 -27.219 -20.953 1 97.62 280 THR B O 1
ATOM 6115 N N . ASP B 1 281 ? 19.469 -29.406 -21.344 1 98 281 ASP B N 1
ATOM 6116 C CA . ASP B 1 281 ? 18.25 -29.531 -22.141 1 98 281 ASP B CA 1
ATOM 6117 C C . ASP B 1 281 ? 17 -29.391 -21.266 1 98 281 ASP B C 1
ATOM 6119 O O . ASP B 1 281 ? 15.992 -28.844 -21.688 1 98 281 ASP B O 1
ATOM 6123 N N . LEU B 1 282 ? 17.109 -29.891 -20.062 1 98.12 282 LEU B N 1
ATOM 6124 C CA . LEU B 1 282 ? 16 -29.75 -19.125 1 98.12 282 LEU B CA 1
ATOM 6125 C C . LEU B 1 282 ? 15.812 -28.281 -18.734 1 98.12 282 LEU B C 1
ATOM 6127 O O . LEU B 1 282 ? 14.68 -27.828 -18.562 1 98.12 282 LEU B O 1
ATOM 6131 N N . ARG B 1 283 ? 16.891 -27.547 -18.609 1 96.81 283 ARG B N 1
ATOM 6132 C CA . ARG B 1 283 ? 16.828 -26.109 -18.359 1 96.81 283 ARG B CA 1
ATOM 6133 C C . ARG B 1 283 ? 16.188 -25.391 -19.531 1 96.81 283 ARG B C 1
ATOM 6135 O O . ARG B 1 283 ? 15.352 -24.5 -19.344 1 96.81 283 ARG B O 1
ATOM 6142 N N . TRP B 1 284 ? 16.609 -25.797 -20.688 1 97.5 284 TRP B N 1
ATOM 6143 C CA . TRP B 1 284 ? 16.078 -25.203 -21.922 1 97.5 284 TRP B CA 1
ATOM 6144 C C . TRP B 1 284 ? 14.57 -25.391 -22.016 1 97.5 284 TRP B C 1
ATOM 6146 O O . TRP B 1 284 ? 13.828 -24.422 -22.188 1 97.5 284 TRP B O 1
ATOM 6156 N N . ILE B 1 285 ? 14.07 -26.594 -21.859 1 97.62 285 ILE B N 1
ATOM 6157 C CA . ILE B 1 285 ? 12.648 -26.859 -22.047 1 97.62 285 ILE B CA 1
ATOM 6158 C C . ILE B 1 285 ? 11.844 -26.25 -20.906 1 97.62 285 ILE B C 1
ATOM 6160 O O . ILE B 1 285 ? 10.727 -25.75 -21.125 1 97.62 285 ILE B O 1
ATOM 6164 N N . GLY B 1 286 ? 12.414 -26.281 -19.734 1 96.5 286 GLY B N 1
ATOM 6165 C CA . GLY B 1 286 ? 11.773 -25.578 -18.625 1 96.5 286 GLY B CA 1
ATOM 6166 C C . GLY B 1 286 ? 11.602 -24.094 -18.891 1 96.5 286 GLY B C 1
ATOM 6167 O O . GLY B 1 286 ? 10.57 -23.516 -18.531 1 96.5 286 GLY B O 1
ATOM 6168 N N . GLY B 1 287 ? 12.617 -23.5 -19.469 1 96.5 287 GLY B N 1
ATOM 6169 C CA . GLY B 1 287 ? 12.578 -22.094 -19.812 1 96.5 287 GLY B CA 1
ATOM 6170 C C . GLY B 1 287 ? 11.5 -21.75 -20.828 1 96.5 287 GLY B C 1
ATOM 6171 O O . GLY B 1 287 ? 10.859 -20.703 -20.734 1 96.5 287 GLY B O 1
ATOM 6172 N N . LYS B 1 288 ? 11.289 -22.641 -21.734 1 97 288 LYS B N 1
ATOM 6173 C CA . LYS B 1 288 ? 10.281 -22.438 -22.781 1 97 288 LYS B CA 1
ATOM 6174 C C . LYS B 1 288 ? 8.875 -22.453 -22.203 1 97 288 LYS B C 1
ATOM 6176 O O . LYS B 1 288 ? 7.941 -21.906 -22.797 1 97 288 LYS B O 1
ATOM 6181 N N . PHE B 1 289 ? 8.719 -23.062 -21.016 1 96.62 289 PHE B N 1
ATOM 6182 C CA . PHE B 1 289 ? 7.43 -23.125 -20.344 1 96.62 289 PHE B CA 1
ATOM 6183 C C . PHE B 1 289 ? 7.293 -22.016 -19.312 1 96.62 289 PHE B C 1
ATOM 6185 O O . PHE B 1 289 ? 6.23 -21.844 -18.703 1 96.62 289 PHE B O 1
ATOM 6192 N N . GLY B 1 290 ? 8.328 -21.266 -19.141 1 95.25 290 GLY B N 1
ATOM 6193 C CA . GLY B 1 290 ? 8.375 -20.266 -18.094 1 95.25 290 GLY B CA 1
ATOM 6194 C C . GLY B 1 290 ? 7.316 -19.188 -18.25 1 95.25 290 GLY B C 1
ATOM 6195 O O . GLY B 1 290 ? 6.602 -18.875 -17.297 1 95.25 290 GLY B O 1
ATOM 6196 N N . ASP B 1 291 ? 7.195 -18.672 -19.438 1 93.88 291 ASP B N 1
ATOM 6197 C CA . ASP B 1 291 ? 6.246 -17.594 -19.688 1 93.88 291 ASP B CA 1
ATOM 6198 C C . ASP B 1 291 ? 4.809 -18.078 -19.531 1 93.88 291 ASP B C 1
ATOM 6200 O O . ASP B 1 291 ? 3.955 -17.359 -19 1 93.88 291 ASP B O 1
ATOM 6204 N N . ALA B 1 292 ? 4.543 -19.25 -20.047 1 94.44 292 ALA B N 1
ATOM 6205 C CA . ALA B 1 292 ? 3.197 -19.812 -19.922 1 94.44 292 ALA B CA 1
ATOM 6206 C C . ALA B 1 292 ? 2.807 -19.969 -18.453 1 94.44 292 ALA B C 1
ATOM 6208 O O . ALA B 1 292 ? 1.681 -19.656 -18.062 1 94.44 292 ALA B O 1
ATOM 6209 N N . ARG B 1 293 ? 3.688 -20.469 -17.703 1 93.56 293 ARG B N 1
ATOM 6210 C CA . ARG B 1 293 ? 3.447 -20.609 -16.266 1 93.56 293 ARG B CA 1
ATOM 6211 C C . ARG B 1 293 ? 3.258 -19.25 -15.609 1 93.56 293 ARG B C 1
ATOM 6213 O O . ARG B 1 293 ? 2.389 -19.094 -14.75 1 93.56 293 ARG B O 1
ATOM 6220 N N . ASP B 1 294 ? 4.078 -18.391 -15.93 1 94.56 294 ASP B N 1
ATOM 6221 C CA . ASP B 1 294 ? 4.02 -17.047 -15.367 1 94.56 294 ASP B CA 1
ATOM 6222 C C . ASP B 1 294 ? 2.662 -16.391 -15.633 1 94.56 294 ASP B C 1
ATOM 6224 O O . ASP B 1 294 ? 2.059 -15.812 -14.727 1 94.56 294 ASP B O 1
ATOM 6228 N N . VAL B 1 295 ? 2.225 -16.484 -16.844 1 94.12 295 VAL B N 1
ATOM 6229 C CA . VAL B 1 295 ? 0.944 -15.898 -17.234 1 94.12 295 VAL B CA 1
ATOM 6230 C C . VAL B 1 295 ? -0.175 -16.484 -16.375 1 94.12 295 VAL B C 1
ATOM 6232 O O . VAL B 1 295 ? -0.986 -15.75 -15.82 1 94.12 295 VAL B O 1
ATOM 6235 N N . GLU B 1 296 ? -0.19 -17.781 -16.281 1 92.31 296 GLU B N 1
ATOM 6236 C CA . GLU B 1 296 ? -1.247 -18.438 -15.531 1 92.31 296 GLU B CA 1
ATOM 6237 C C . GLU B 1 296 ? -1.225 -18.031 -14.062 1 92.31 296 GLU B C 1
ATOM 6239 O O . GLU B 1 296 ? -2.252 -17.641 -13.508 1 92.31 296 GLU B O 1
ATOM 6244 N N . VAL B 1 297 ? -0.13 -18.062 -13.461 1 94.56 297 VAL B N 1
ATOM 6245 C CA . VAL B 1 297 ? 0.022 -17.828 -12.031 1 94.56 297 VAL B CA 1
ATOM 6246 C C . VAL B 1 297 ? -0.218 -16.344 -11.719 1 94.56 297 VAL B C 1
ATOM 6248 O O . VAL B 1 297 ? -0.917 -16.016 -10.758 1 94.56 297 VAL B O 1
ATOM 6251 N N . GLN B 1 298 ? 0.348 -15.531 -12.484 1 97.38 298 GLN B N 1
ATOM 6252 C CA . GLN B 1 298 ? 0.299 -14.094 -12.203 1 97.38 298 GLN B CA 1
ATOM 6253 C C . GLN B 1 298 ? -1.082 -13.523 -12.5 1 97.38 298 GLN B C 1
ATOM 6255 O O . GLN B 1 298 ? -1.555 -12.625 -11.805 1 97.38 298 GLN B O 1
ATOM 6260 N N . TRP B 1 299 ? -1.688 -13.992 -13.57 1 96.31 299 TRP B N 1
ATOM 6261 C CA . TRP B 1 299 ? -3.053 -13.562 -13.852 1 96.31 299 TRP B CA 1
ATOM 6262 C C . TRP B 1 299 ? -3.986 -13.922 -12.703 1 96.31 299 TRP B C 1
ATOM 6264 O O . TRP B 1 299 ? -4.707 -13.07 -12.18 1 96.31 299 TRP B O 1
ATOM 6274 N N . GLU B 1 300 ? -3.951 -15.195 -12.328 1 95.5 300 GLU B N 1
ATOM 6275 C CA . GLU B 1 300 ? -4.801 -15.648 -11.234 1 95.5 300 GLU B CA 1
ATOM 6276 C C . GLU B 1 300 ? -4.523 -14.859 -9.953 1 95.5 300 GLU B C 1
ATOM 6278 O O . GLU B 1 300 ? -5.457 -14.453 -9.258 1 95.5 300 GLU B O 1
ATOM 6283 N N . ARG B 1 301 ? -3.301 -14.664 -9.688 1 96.25 301 ARG B N 1
ATOM 6284 C CA . ARG B 1 301 ? -2.883 -13.93 -8.5 1 96.25 301 ARG B CA 1
ATOM 6285 C C . ARG B 1 301 ? -3.445 -12.516 -8.508 1 96.25 301 ARG B C 1
ATOM 6287 O O . ARG B 1 301 ? -4.059 -12.078 -7.531 1 96.25 301 ARG B O 1
ATOM 6294 N N . LEU B 1 302 ? -3.205 -11.789 -9.586 1 96.88 302 LEU B N 1
ATOM 6295 C CA . LEU B 1 302 ? -3.566 -10.375 -9.633 1 96.88 302 LEU B CA 1
ATOM 6296 C C . LEU B 1 302 ? -5.082 -10.203 -9.617 1 96.88 302 LEU B C 1
ATOM 6298 O O . LEU B 1 302 ? -5.598 -9.273 -9 1 96.88 302 LEU B O 1
ATOM 6302 N N . VAL B 1 303 ? -5.785 -11.133 -10.211 1 94.94 303 VAL B N 1
ATOM 6303 C CA . VAL B 1 303 ? -7.246 -11.094 -10.195 1 94.94 303 VAL B CA 1
ATOM 6304 C C . VAL B 1 303 ? -7.754 -11.312 -8.773 1 94.94 303 VAL B C 1
ATOM 6306 O O . VAL B 1 303 ? -8.641 -10.594 -8.305 1 94.94 303 VAL B O 1
ATOM 6309 N N . GLU B 1 304 ? -7.188 -12.289 -8.148 1 94.12 304 GLU B N 1
ATOM 6310 C CA . GLU B 1 304 ? -7.574 -12.57 -6.773 1 94.12 304 GLU B CA 1
ATOM 6311 C C . GLU B 1 304 ? -7.25 -11.398 -5.852 1 94.12 304 GLU B C 1
ATOM 6313 O O . GLU B 1 304 ? -8.07 -11.008 -5.023 1 94.12 304 GLU B O 1
ATOM 6318 N N . ARG B 1 305 ? -6.117 -10.844 -5.992 1 93.12 305 ARG B N 1
ATOM 6319 C CA . ARG B 1 305 ? -5.648 -9.766 -5.125 1 93.12 305 ARG B CA 1
ATOM 6320 C C . ARG B 1 305 ? -6.484 -8.508 -5.32 1 93.12 305 ARG B C 1
ATOM 6322 O O . ARG B 1 305 ? -6.719 -7.758 -4.371 1 93.12 305 ARG B O 1
ATOM 6329 N N . LEU B 1 306 ? -6.844 -8.242 -6.527 1 93 306 LEU B N 1
ATOM 6330 C CA . LEU B 1 306 ? -7.707 -7.098 -6.801 1 93 306 LEU B CA 1
ATOM 6331 C C . LEU B 1 306 ? -9 -7.195 -5.996 1 93 306 LEU B C 1
ATOM 6333 O O . LEU B 1 306 ? -9.523 -6.18 -5.527 1 93 306 LEU B O 1
ATOM 6337 N N . GLY B 1 307 ? -9.469 -8.438 -5.859 1 89.44 307 GLY B N 1
ATOM 6338 C CA . GLY B 1 307 ? -10.695 -8.656 -5.105 1 89.44 307 GLY B CA 1
ATOM 6339 C C . GLY B 1 307 ? -10.539 -8.375 -3.623 1 89.44 307 GLY B C 1
ATOM 6340 O O . GLY B 1 307 ? -11.523 -8.102 -2.93 1 89.44 307 GLY B O 1
ATOM 6341 N N . GLU B 1 308 ? -9.312 -8.344 -3.131 1 87.5 308 GLU B N 1
ATOM 6342 C CA . GLU B 1 308 ? -9.031 -8.164 -1.71 1 87.5 308 GLU B CA 1
ATOM 6343 C C . GLU B 1 308 ? -8.859 -6.688 -1.365 1 87.5 308 GLU B C 1
ATOM 6345 O O . GLU B 1 308 ? -8.867 -6.312 -0.19 1 87.5 308 GLU B O 1
ATOM 6350 N N . ILE B 1 309 ? -8.648 -5.859 -2.387 1 85.56 309 ILE B N 1
ATOM 6351 C CA . ILE B 1 309 ? -8.445 -4.438 -2.146 1 85.56 309 ILE B CA 1
ATOM 6352 C C . ILE B 1 309 ? -9.789 -3.742 -1.98 1 85.56 309 ILE B C 1
ATOM 6354 O O . ILE B 1 309 ? -10.602 -3.713 -2.91 1 85.56 309 ILE B O 1
ATOM 6358 N N . ASP B 1 310 ? -9.891 -3.156 -0.746 1 77.38 310 ASP B N 1
ATOM 6359 C CA . ASP B 1 310 ? -11.125 -2.422 -0.481 1 77.38 310 ASP B CA 1
ATOM 6360 C C . ASP B 1 310 ? -11.125 -1.075 -1.199 1 77.38 310 ASP B C 1
ATOM 6362 O O . ASP B 1 310 ? -10.078 -0.448 -1.357 1 77.38 310 ASP B O 1
ATOM 6366 N N . GLU B 1 311 ? -12.195 -0.638 -1.709 1 75.88 311 GLU B N 1
ATOM 6367 C CA . GLU B 1 311 ? -12.469 0.698 -2.227 1 75.88 311 GLU B CA 1
ATOM 6368 C C . GLU B 1 311 ? -11.484 1.078 -3.33 1 75.88 311 GLU B C 1
ATOM 6370 O O . GLU B 1 311 ? -10.852 2.133 -3.266 1 75.88 311 GLU B O 1
ATOM 6375 N N . MET B 1 312 ? -11.211 0.25 -4.246 1 85.06 312 MET B N 1
ATOM 6376 C CA . MET B 1 312 ? -10.375 0.604 -5.395 1 85.06 312 MET B CA 1
ATOM 6377 C C . MET B 1 312 ? -11.203 1.327 -6.457 1 85.06 312 MET B C 1
ATOM 6379 O O . MET B 1 312 ? -12.203 0.797 -6.938 1 85.06 312 MET B O 1
ATOM 6383 N N . PRO B 1 313 ? -10.68 2.553 -6.734 1 85.25 313 PRO B N 1
ATOM 6384 C CA . PRO B 1 313 ? -11.375 3.219 -7.84 1 85.25 313 PRO B CA 1
ATOM 6385 C C . PRO B 1 313 ? -11.266 2.451 -9.156 1 85.25 313 PRO B C 1
ATOM 6387 O O . PRO B 1 313 ? -10.211 1.889 -9.461 1 85.25 313 PRO B O 1
ATOM 6390 N N . GLU B 1 314 ? -12.375 2.25 -9.906 1 88.06 314 GLU B N 1
ATOM 6391 C CA . GLU B 1 314 ? -12.438 1.646 -11.234 1 88.06 314 GLU B CA 1
ATOM 6392 C C . GLU B 1 314 ? -11.859 0.231 -11.227 1 88.06 314 GLU B C 1
ATOM 6394 O O . GLU B 1 314 ? -11.047 -0.121 -12.086 1 88.06 314 GLU B O 1
ATOM 6399 N N . ARG B 1 315 ? -12.227 -0.56 -10.289 1 92.56 315 ARG B N 1
ATOM 6400 C CA . ARG B 1 315 ? -11.734 -1.924 -10.125 1 92.56 315 ARG B CA 1
ATOM 6401 C C . ARG B 1 315 ? -11.945 -2.738 -11.398 1 92.56 315 ARG B C 1
ATOM 6403 O O . ARG B 1 315 ? -11.055 -3.475 -11.828 1 92.56 315 ARG B O 1
ATOM 6410 N N . GLU B 1 316 ? -13.117 -2.576 -11.992 1 93.31 316 GLU B N 1
ATOM 6411 C CA . GLU B 1 316 ? -13.445 -3.365 -13.18 1 93.31 316 GLU B CA 1
ATOM 6412 C C . GLU B 1 316 ? -12.555 -2.996 -14.352 1 93.31 316 GLU B C 1
ATOM 6414 O O . GLU B 1 316 ? -12.156 -3.865 -15.141 1 93.31 316 GLU B O 1
ATOM 6419 N N . ALA B 1 317 ? -12.258 -1.738 -14.438 1 93.12 317 ALA B N 1
ATOM 6420 C CA . ALA B 1 317 ? -11.367 -1.297 -15.508 1 93.12 317 ALA B CA 1
ATOM 6421 C C . ALA B 1 317 ? -9.953 -1.815 -15.289 1 93.12 317 ALA B C 1
ATOM 6423 O O . ALA B 1 317 ? -9.258 -2.18 -16.234 1 93.12 317 ALA B O 1
ATOM 6424 N N . VAL B 1 318 ? -9.508 -1.802 -14.094 1 94.94 318 VAL B N 1
ATOM 6425 C CA . VAL B 1 318 ? -8.195 -2.342 -13.766 1 94.94 318 VAL B CA 1
ATOM 6426 C C . VAL B 1 318 ? -8.148 -3.83 -14.094 1 94.94 318 VAL B C 1
ATOM 6428 O O . VAL B 1 318 ? -7.191 -4.305 -14.711 1 94.94 318 VAL B O 1
ATOM 6431 N N . ARG B 1 319 ? -9.203 -4.57 -13.75 1 95.81 319 ARG B N 1
ATOM 6432 C CA . ARG B 1 319 ? -9.312 -5.996 -14.047 1 95.81 319 ARG B CA 1
ATOM 6433 C C . ARG B 1 319 ? -9.273 -6.25 -15.547 1 95.81 319 ARG B C 1
ATOM 6435 O O . ARG B 1 319 ? -8.578 -7.156 -16.016 1 95.81 319 ARG B O 1
ATOM 6442 N N . ALA B 1 320 ? -9.992 -5.469 -16.234 1 95.06 320 ALA B N 1
ATOM 6443 C CA . ALA B 1 320 ? -10.031 -5.613 -17.688 1 95.06 320 ALA B CA 1
ATOM 6444 C C . ALA B 1 320 ? -8.648 -5.418 -18.297 1 95.06 320 ALA B C 1
ATOM 6446 O O . ALA B 1 320 ? -8.266 -6.125 -19.234 1 95.06 320 ALA B O 1
ATOM 6447 N N . ARG B 1 321 ? -7.98 -4.484 -17.766 1 93.69 321 ARG B N 1
ATOM 6448 C CA . ARG B 1 321 ? -6.641 -4.223 -18.281 1 93.69 321 ARG B CA 1
ATOM 6449 C C . ARG B 1 321 ? -5.703 -5.387 -17.984 1 93.69 321 ARG B C 1
ATOM 6451 O O . ARG B 1 321 ? -4.863 -5.742 -18.828 1 93.69 321 ARG B O 1
ATOM 6458 N N . ILE B 1 322 ? -5.789 -5.922 -16.812 1 95.56 322 ILE B N 1
ATOM 6459 C CA . ILE B 1 322 ? -4.984 -7.078 -16.422 1 95.56 322 ILE B CA 1
ATOM 6460 C C . ILE B 1 322 ? -5.332 -8.273 -17.312 1 95.56 322 ILE B C 1
ATOM 6462 O O . ILE B 1 322 ? -4.445 -8.961 -17.812 1 95.56 322 ILE B O 1
ATOM 6466 N N . ASP B 1 323 ? -6.605 -8.43 -17.594 1 95.75 323 ASP B N 1
ATOM 6467 C CA . ASP B 1 323 ? -7.066 -9.516 -18.453 1 95.75 323 ASP B CA 1
ATOM 6468 C C . ASP B 1 323 ? -6.484 -9.383 -19.859 1 95.75 323 ASP B C 1
ATOM 6470 O O . ASP B 1 323 ? -5.984 -10.359 -20.422 1 95.75 323 ASP B O 1
ATOM 6474 N N . GLU B 1 324 ? -6.574 -8.234 -20.359 1 94.25 324 GLU B N 1
ATOM 6475 C CA . GLU B 1 324 ? -6.074 -7.977 -21.703 1 94.25 324 GLU B CA 1
ATOM 6476 C C . GLU B 1 324 ? -4.57 -8.211 -21.781 1 94.25 324 GLU B C 1
ATOM 6478 O O . GLU B 1 324 ? -4.086 -8.82 -22.75 1 94.25 324 GLU B O 1
ATOM 6483 N N . TYR B 1 325 ? -3.867 -7.746 -20.875 1 94.62 325 TYR B N 1
ATOM 6484 C CA . TYR B 1 325 ? -2.414 -7.863 -20.812 1 94.62 325 TYR B CA 1
ATOM 6485 C C . TYR B 1 325 ? -1.986 -9.328 -20.812 1 94.62 325 TYR B C 1
ATOM 6487 O O . TYR B 1 325 ? -1.125 -9.734 -21.594 1 94.62 325 TYR B O 1
ATOM 6495 N N . PHE B 1 326 ? -2.633 -10.164 -20 1 95.81 326 PHE B N 1
ATOM 6496 C CA . PHE B 1 326 ? -2.195 -11.547 -19.859 1 95.81 326 PHE B CA 1
ATOM 6497 C C . PHE B 1 326 ? -2.76 -12.414 -20.969 1 95.81 326 PHE B C 1
ATOM 6499 O O . PHE B 1 326 ? -2.16 -13.422 -21.344 1 95.81 326 PHE B O 1
ATOM 6506 N N . SER B 1 327 ? -3.914 -11.992 -21.516 1 94.81 327 SER B N 1
ATOM 6507 C CA . SER B 1 327 ? -4.457 -12.734 -22.641 1 94.81 327 SER B CA 1
ATOM 6508 C C . SER B 1 327 ? -3.496 -12.719 -23.828 1 94.81 327 SER B C 1
ATOM 6510 O O . SER B 1 327 ? -3.197 -13.773 -24.406 1 94.81 327 SER B O 1
ATOM 6512 N N . ALA B 1 328 ? -2.99 -11.609 -24.109 1 92.31 328 ALA B N 1
ATOM 6513 C CA . ALA B 1 328 ? -2.041 -11.461 -25.203 1 92.31 328 ALA B CA 1
ATOM 6514 C C . ALA B 1 328 ? -0.758 -12.242 -24.938 1 92.31 328 ALA B C 1
ATOM 6516 O O . ALA B 1 328 ? -0.238 -12.922 -25.828 1 92.31 328 ALA B O 1
ATOM 6517 N N . ARG B 1 329 ? -0.327 -12.227 -23.859 1 94.25 329 ARG B N 1
ATOM 6518 C CA . ARG B 1 329 ? 0.91 -12.898 -23.469 1 94.25 329 ARG B CA 1
ATOM 6519 C C . ARG B 1 329 ? 0.705 -14.406 -23.375 1 94.25 329 ARG B C 1
ATOM 6521 O O . ARG B 1 329 ? 1.61 -15.18 -23.688 1 94.25 329 ARG B O 1
ATOM 6528 N N . GLY B 1 330 ? -0.496 -14.781 -22.969 1 94.88 330 GLY B N 1
ATOM 6529 C CA . GLY B 1 330 ? -0.822 -16.188 -22.844 1 94.88 330 GLY B CA 1
ATOM 6530 C C . GLY B 1 330 ? -0.806 -16.922 -24.172 1 94.88 330 GLY B C 1
ATOM 6531 O O . GLY B 1 330 ? -0.292 -18.047 -24.266 1 94.88 330 GLY B O 1
ATOM 6532 N N . GLU B 1 331 ? -1.273 -16.297 -25.156 1 93.5 331 GLU B N 1
ATOM 6533 C CA . GLU B 1 331 ? -1.286 -16.891 -26.484 1 93.5 331 GLU B CA 1
ATOM 6534 C C . GLU B 1 331 ? 0.131 -17.109 -27 1 93.5 331 GLU B C 1
ATOM 6536 O O . GLU B 1 331 ? 0.457 -18.188 -27.5 1 93.5 331 GLU B O 1
ATOM 6541 N N . THR B 1 332 ? 0.9 -16.125 -26.812 1 95.12 332 THR B N 1
ATOM 6542 C CA . THR B 1 332 ? 2.285 -16.203 -27.266 1 95.12 332 THR B CA 1
ATOM 6543 C C . THR B 1 332 ? 3.053 -17.25 -26.484 1 95.12 332 THR B C 1
ATOM 6545 O O . THR B 1 332 ? 3.834 -18.016 -27.047 1 95.12 332 THR B O 1
ATOM 6548 N N . ALA B 1 333 ? 2.844 -17.297 -25.266 1 95.94 333 ALA B N 1
ATOM 6549 C CA . ALA B 1 333 ? 3.547 -18.234 -24.391 1 95.94 333 ALA B CA 1
ATOM 6550 C C . ALA B 1 333 ? 3.148 -19.672 -24.703 1 95.94 333 ALA B C 1
ATOM 6552 O O . ALA B 1 333 ? 3.992 -20.578 -24.688 1 95.94 333 ALA B O 1
ATOM 6553 N N . GLN B 1 334 ? 1.904 -19.859 -24.953 1 93.88 334 GLN B N 1
ATOM 6554 C CA . GLN B 1 334 ? 1.417 -21.188 -25.281 1 93.88 334 GLN B CA 1
ATOM 6555 C C . GLN B 1 334 ? 2.02 -21.688 -26.594 1 93.88 334 GLN B C 1
ATOM 6557 O O . GLN B 1 334 ? 2.414 -22.844 -26.719 1 93.88 334 GLN B O 1
ATOM 6562 N N . GLU B 1 335 ? 2.068 -20.844 -27.516 1 95.44 335 GLU B N 1
ATOM 6563 C CA . GLU B 1 335 ? 2.668 -21.188 -28.797 1 95.44 335 GLU B CA 1
ATOM 6564 C C . GLU B 1 335 ? 4.137 -21.562 -28.641 1 95.44 335 GLU B C 1
ATOM 6566 O O . GLU B 1 335 ? 4.598 -22.531 -29.25 1 95.44 335 GLU B O 1
ATOM 6571 N N . THR B 1 336 ? 4.777 -20.812 -27.844 1 96.88 336 THR B N 1
ATOM 6572 C CA . THR B 1 336 ? 6.191 -21.062 -27.609 1 96.88 336 THR B CA 1
ATOM 6573 C C . THR B 1 336 ? 6.383 -22.422 -26.922 1 96.88 336 THR B C 1
ATOM 6575 O O . THR B 1 336 ? 7.281 -23.188 -27.297 1 96.88 336 THR B O 1
ATOM 6578 N N . ALA B 1 337 ? 5.617 -22.734 -25.984 1 96.81 337 ALA B N 1
ATOM 6579 C CA . ALA B 1 337 ? 5.684 -24.016 -25.281 1 96.81 337 ALA B CA 1
ATOM 6580 C C . ALA B 1 337 ? 5.402 -25.172 -26.234 1 96.81 337 ALA B C 1
ATOM 6582 O O . ALA B 1 337 ? 6.129 -26.172 -26.234 1 96.81 337 ALA B O 1
ATOM 6583 N N . LEU B 1 338 ? 4.379 -25.031 -27.078 1 95.94 338 LEU B N 1
ATOM 6584 C CA . LEU B 1 338 ? 4 -26.078 -28 1 95.94 338 LEU B CA 1
ATOM 6585 C C . LEU B 1 338 ? 5.086 -26.281 -29.062 1 95.94 338 LEU B C 1
ATOM 6587 O O . LEU B 1 338 ? 5.375 -27.422 -29.438 1 95.94 338 LEU B O 1
ATOM 6591 N N . GLU B 1 339 ? 5.648 -25.203 -29.484 1 96.88 339 GLU B N 1
ATOM 6592 C CA . GLU B 1 339 ? 6.75 -25.297 -30.438 1 96.88 339 GLU B CA 1
ATOM 6593 C C . GLU B 1 339 ? 7.93 -26.062 -29.844 1 96.88 339 GLU B C 1
ATOM 6595 O O . GLU B 1 339 ? 8.586 -26.844 -30.531 1 96.88 339 GLU B O 1
ATOM 6600 N N . ALA B 1 340 ? 8.188 -25.797 -28.641 1 97.56 340 ALA B N 1
ATOM 6601 C CA . ALA B 1 340 ? 9.273 -26.516 -27.953 1 97.56 340 ALA B CA 1
ATOM 6602 C C . ALA B 1 340 ? 8.969 -28 -27.844 1 97.56 340 ALA B C 1
ATOM 6604 O O . ALA B 1 340 ? 9.852 -28.844 -28.062 1 97.56 340 ALA B O 1
ATOM 6605 N N . LEU B 1 341 ? 7.738 -28.359 -27.562 1 97 341 LEU B N 1
ATOM 6606 C CA . LEU B 1 341 ? 7.332 -29.766 -27.438 1 97 341 LEU B CA 1
ATOM 6607 C C . LEU B 1 341 ? 7.414 -30.469 -28.781 1 97 341 LEU B C 1
ATOM 6609 O O . LEU B 1 341 ? 7.613 -31.688 -28.828 1 97 341 LEU B O 1
ATOM 6613 N N . ASP B 1 342 ? 7.285 -29.719 -29.828 1 95.25 342 ASP B N 1
ATOM 6614 C CA . ASP B 1 342 ? 7.305 -30.281 -31.172 1 95.25 342 ASP B CA 1
ATOM 6615 C C . ASP B 1 342 ? 8.727 -30.344 -31.734 1 95.25 342 ASP B C 1
ATOM 6617 O O . ASP B 1 342 ? 8.953 -30.875 -32.812 1 95.25 342 ASP B O 1
ATOM 6621 N N . SER B 1 343 ? 9.625 -29.875 -30.969 1 95.75 343 SER B N 1
ATOM 6622 C CA . SER B 1 343 ? 10.992 -29.797 -31.453 1 95.75 343 SER B CA 1
ATOM 6623 C C . SER B 1 343 ? 11.68 -31.156 -31.391 1 95.75 343 SER B C 1
ATOM 6625 O O . SER B 1 343 ? 11.328 -32 -30.547 1 95.75 343 SER B O 1
ATOM 6627 N N . GLU B 1 344 ? 12.656 -31.328 -32.219 1 94.69 344 GLU B N 1
ATOM 6628 C CA . GLU B 1 344 ? 13.5 -32.531 -32.156 1 94.69 344 GLU B CA 1
ATOM 6629 C C . GLU B 1 344 ? 14.344 -32.562 -30.891 1 94.69 344 GLU B C 1
ATOM 6631 O O . GLU B 1 344 ? 14.625 -33.625 -30.359 1 94.69 344 GLU B O 1
ATOM 6636 N N . ARG B 1 345 ? 14.695 -31.422 -30.469 1 96.31 345 ARG B N 1
ATOM 6637 C CA . ARG B 1 345 ? 15.492 -31.312 -29.25 1 96.31 345 ARG B CA 1
ATOM 6638 C C . ARG B 1 345 ? 14.773 -31.938 -28.062 1 96.31 345 ARG B C 1
ATOM 6640 O O . ARG B 1 345 ? 15.383 -32.656 -27.266 1 96.31 345 ARG B O 1
ATOM 6647 N N . TYR B 1 346 ? 13.523 -31.734 -28.062 1 97.12 346 TYR B N 1
ATOM 6648 C CA . TYR B 1 346 ? 12.727 -32.281 -26.969 1 97.12 346 TYR B CA 1
ATOM 6649 C C . TYR B 1 346 ? 12.609 -33.781 -27.062 1 97.12 346 TYR B C 1
ATOM 6651 O O . TYR B 1 346 ? 12.82 -34.5 -26.078 1 97.12 346 TYR B O 1
ATOM 6659 N N . THR B 1 347 ? 12.305 -34.312 -28.188 1 94.62 347 THR B N 1
ATOM 6660 C CA . THR B 1 347 ? 12.18 -35.781 -28.344 1 94.62 347 THR B CA 1
ATOM 6661 C C . THR B 1 347 ? 13.508 -36.469 -28.078 1 94.62 347 THR B C 1
ATOM 6663 O O . THR B 1 347 ? 13.547 -37.531 -27.484 1 94.62 347 THR B O 1
ATOM 6666 N N . THR B 1 348 ? 14.562 -35.812 -28.484 1 96 348 THR B N 1
ATOM 6667 C CA . THR B 1 348 ? 15.891 -36.344 -28.219 1 96 348 THR B CA 1
ATOM 6668 C C . THR B 1 348 ? 16.172 -36.375 -26.719 1 96 348 THR B C 1
ATOM 6670 O O . THR B 1 348 ? 16.781 -37.312 -26.219 1 96 348 THR B O 1
ATOM 6673 N N . LEU B 1 349 ? 15.781 -35.344 -26.109 1 97.62 349 LEU B N 1
ATOM 6674 C CA . LEU B 1 349 ? 15.938 -35.281 -24.656 1 97.62 349 LEU B CA 1
ATOM 6675 C C . LEU B 1 349 ? 15.234 -36.469 -23.984 1 97.62 349 LEU B C 1
ATOM 6677 O O . LEU B 1 349 ? 15.797 -37.125 -23.109 1 97.62 349 LEU B O 1
ATOM 6681 N N . LEU B 1 350 ? 13.984 -36.781 -24.391 1 96.38 350 LEU B N 1
ATOM 6682 C CA . LEU B 1 350 ? 13.234 -37.906 -23.828 1 96.38 350 LEU B CA 1
ATOM 6683 C C . LEU B 1 350 ? 13.953 -39.219 -24.047 1 96.38 350 LEU B C 1
ATOM 6685 O O . LEU B 1 350 ? 14.055 -40.062 -23.141 1 96.38 350 LEU B O 1
ATOM 6689 N N . ASP B 1 351 ? 14.516 -39.375 -25.188 1 93.81 351 ASP B N 1
ATOM 6690 C CA . ASP B 1 351 ? 15.258 -40.562 -25.516 1 93.81 351 ASP B CA 1
ATOM 6691 C C . ASP B 1 351 ? 16.516 -40.719 -24.656 1 93.81 351 ASP B C 1
ATOM 6693 O O . ASP B 1 351 ? 16.812 -41.781 -24.141 1 93.81 351 ASP B O 1
ATOM 6697 N N . ARG B 1 352 ? 17.172 -39.625 -24.547 1 95.94 352 ARG B N 1
ATOM 6698 C CA . ARG B 1 352 ? 18.406 -39.625 -23.766 1 95.94 352 ARG B CA 1
ATOM 6699 C C . ARG B 1 352 ? 18.125 -39.906 -22.297 1 95.94 352 ARG B C 1
ATOM 6701 O O . ARG B 1 352 ? 18.922 -40.562 -21.625 1 95.94 352 ARG B O 1
ATOM 6708 N N . LEU B 1 353 ? 17.047 -39.375 -21.828 1 96.31 353 LEU B N 1
ATOM 6709 C CA . LEU B 1 353 ? 16.656 -39.625 -20.453 1 96.31 353 LEU B CA 1
ATOM 6710 C C . LEU B 1 353 ? 16.328 -41.125 -20.25 1 96.31 353 LEU B C 1
ATOM 6712 O O . LEU B 1 353 ? 16.75 -41.719 -19.25 1 96.31 353 LEU B O 1
ATOM 6716 N N . ASP B 1 354 ? 15.648 -41.719 -21.172 1 92 354 ASP B N 1
ATOM 6717 C CA . ASP B 1 354 ? 15.328 -43.125 -21.109 1 92 354 ASP B CA 1
ATOM 6718 C C . ASP B 1 354 ? 16.594 -43.969 -21.141 1 92 354 ASP B C 1
ATOM 6720 O O . ASP B 1 354 ? 16.703 -44.969 -20.391 1 92 354 ASP B O 1
ATOM 6724 N N . GLU B 1 355 ? 17.469 -43.562 -22 1 92.56 355 GLU B N 1
ATOM 6725 C CA . GLU B 1 355 ? 18.734 -44.281 -22.078 1 92.56 355 GLU B CA 1
ATOM 6726 C C . GLU B 1 355 ? 19.5 -44.188 -20.766 1 92.56 355 GLU B C 1
ATOM 6728 O O . GLU B 1 355 ? 20.094 -45.188 -20.312 1 92.56 355 GLU B O 1
ATOM 6733 N N . TYR B 1 356 ? 19.516 -43.031 -20.25 1 94.5 356 TYR B N 1
ATOM 6734 C CA . TYR B 1 356 ? 20.219 -42.812 -18.984 1 94.5 356 TYR B CA 1
ATOM 6735 C C . TYR B 1 356 ? 19.625 -43.688 -17.891 1 94.5 356 TYR B C 1
ATOM 6737 O O . TYR B 1 356 ? 20.375 -44.281 -17.094 1 94.5 356 TYR B O 1
ATOM 6745 N N . VAL B 1 357 ? 18.312 -43.75 -17.812 1 93.5 357 VAL B N 1
ATOM 6746 C CA . VAL B 1 357 ? 17.641 -44.594 -16.828 1 93.5 357 VAL B CA 1
ATOM 6747 C C . VAL B 1 357 ? 18.016 -46.062 -17.031 1 93.5 357 VAL B C 1
ATOM 6749 O O . VAL B 1 357 ? 18.25 -46.781 -16.062 1 93.5 357 VAL B O 1
ATOM 6752 N N . GLY B 1 358 ? 18.094 -46.438 -18.25 1 88.75 358 GLY B N 1
ATOM 6753 C CA . GLY B 1 358 ? 18.516 -47.812 -18.562 1 88.75 358 GLY B CA 1
ATOM 6754 C C . GLY B 1 358 ? 19.953 -48.094 -18.125 1 88.75 358 GLY B C 1
ATOM 6755 O O . GLY B 1 358 ? 20.25 -49.156 -17.609 1 88.75 358 GLY B O 1
ATOM 6756 N N . ASP B 1 359 ? 20.781 -47.125 -18.312 1 88.56 359 ASP B N 1
ATOM 6757 C CA . ASP B 1 359 ? 22.188 -47.25 -17.953 1 88.56 359 ASP B CA 1
ATOM 6758 C C . ASP B 1 359 ? 22.359 -47.406 -16.438 1 88.56 359 ASP B C 1
ATOM 6760 O O . ASP B 1 359 ? 23.25 -48.094 -15.977 1 88.56 359 ASP B O 1
ATOM 6764 N N . LEU B 1 360 ? 21.562 -46.688 -15.68 1 86.94 360 LEU B N 1
ATOM 6765 C CA . LEU B 1 360 ? 21.656 -46.75 -14.227 1 86.94 360 LEU B CA 1
ATOM 6766 C C . LEU B 1 360 ? 21.344 -48.156 -13.719 1 86.94 360 LEU B C 1
ATOM 6768 O O . LEU B 1 360 ? 21.844 -48.562 -12.672 1 86.94 360 LEU B O 1
ATOM 6772 N N . GLU B 1 361 ? 20.531 -48.844 -14.336 1 75.44 361 GLU B N 1
ATOM 6773 C CA . GLU B 1 361 ? 20.203 -50.219 -13.969 1 75.44 361 GLU B CA 1
ATOM 6774 C C . GLU B 1 361 ? 21.438 -51.125 -14.07 1 75.44 361 GLU B C 1
ATOM 6776 O O . GLU B 1 361 ? 21.703 -51.906 -13.172 1 75.44 361 GLU B O 1
ATOM 6781 N N . PHE B 1 362 ? 22.094 -50.906 -15.039 1 68.38 362 PHE B N 1
ATOM 6782 C CA . PHE B 1 362 ? 23.266 -51.719 -15.32 1 68.38 362 PHE B CA 1
ATOM 6783 C C . PHE B 1 362 ? 24.391 -51.406 -14.344 1 68.38 362 PHE B C 1
ATOM 6785 O O . PHE B 1 362 ? 25.078 -52.312 -13.875 1 68.38 362 PHE B O 1
ATOM 6792 N N . ASP B 1 363 ? 24.562 -50.156 -14.102 1 67 363 ASP B N 1
ATOM 6793 C CA . ASP B 1 363 ? 25.641 -49.719 -13.211 1 67 363 ASP B CA 1
ATOM 6794 C C . ASP B 1 363 ? 25.422 -50.25 -11.789 1 67 363 ASP B C 1
ATOM 6796 O O . ASP B 1 363 ? 26.375 -50.625 -11.102 1 67 363 ASP B O 1
ATOM 6800 N N . THR B 1 364 ? 24.266 -50.312 -11.328 1 64.69 364 THR B N 1
ATOM 6801 C CA . THR B 1 364 ? 23.938 -50.781 -9.984 1 64.69 364 THR B CA 1
ATOM 6802 C C . THR B 1 364 ? 24.219 -52.281 -9.852 1 64.69 364 THR B C 1
ATOM 6804 O O . THR B 1 364 ? 24.656 -52.75 -8.797 1 64.69 364 THR B O 1
ATOM 6807 N N . ALA B 1 365 ? 24.016 -52.906 -10.859 1 58.53 365 ALA B N 1
ATOM 6808 C CA . ALA B 1 365 ? 24.297 -54.344 -10.859 1 58.53 365 ALA B CA 1
ATOM 6809 C C . ALA B 1 365 ? 25.797 -54.594 -10.773 1 58.53 365 ALA B C 1
ATOM 6811 O O . ALA B 1 365 ? 26.219 -55.562 -10.125 1 58.53 365 ALA B O 1
ATOM 6812 N N . ALA B 1 366 ? 26.438 -53.625 -11.227 1 57.5 366 ALA B N 1
ATOM 6813 C CA . ALA B 1 366 ? 27.891 -53.812 -11.273 1 57.5 366 ALA B CA 1
ATOM 6814 C C . ALA B 1 366 ? 28.547 -53.281 -10.008 1 57.5 366 ALA B C 1
ATOM 6816 O O . ALA B 1 366 ? 29.641 -53.719 -9.648 1 57.5 366 ALA B O 1
ATOM 6817 N N . HIS B 1 367 ? 27.938 -52.25 -9.406 1 62.75 367 HIS B N 1
ATOM 6818 C CA . HIS B 1 367 ? 28.609 -51.594 -8.289 1 62.75 367 HIS B CA 1
ATOM 6819 C C . HIS B 1 367 ? 27.797 -51.75 -7 1 62.75 367 HIS B C 1
ATOM 6821 O O . HIS B 1 367 ? 26.938 -50.906 -6.711 1 62.75 367 HIS B O 1
ATOM 6827 N N . ARG B 1 368 ? 27.938 -52.844 -6.328 1 63.41 368 ARG B N 1
ATOM 6828 C CA . ARG B 1 368 ? 27.266 -53.031 -5.047 1 63.41 368 ARG B CA 1
ATOM 6829 C C . ARG B 1 368 ? 27.922 -52.219 -3.947 1 63.41 368 ARG B C 1
ATOM 6831 O O . ARG B 1 368 ? 29.109 -52.375 -3.662 1 63.41 368 ARG B O 1
ATOM 6838 N N . VAL B 1 369 ? 27.281 -51 -3.705 1 65.69 369 VAL B N 1
ATOM 6839 C CA . VAL B 1 369 ? 27.75 -50.25 -2.555 1 65.69 369 VAL B CA 1
ATOM 6840 C C . VAL B 1 369 ? 27.031 -50.719 -1.294 1 65.69 369 VAL B C 1
ATOM 6842 O O . VAL B 1 369 ? 25.844 -51.031 -1.342 1 65.69 369 VAL B O 1
ATOM 6845 N N . GLY B 1 370 ? 27.75 -50.906 -0.169 1 69.31 370 GLY B N 1
ATOM 6846 C CA . GLY B 1 370 ? 27.156 -51.312 1.089 1 69.31 370 GLY B CA 1
ATOM 6847 C C . GLY B 1 370 ? 26.109 -50.344 1.603 1 69.31 370 GLY B C 1
ATOM 6848 O O . GLY B 1 370 ? 26.141 -49.156 1.243 1 69.31 370 GLY B O 1
ATOM 6849 N N . LYS B 1 371 ? 25.172 -50.844 2.266 1 71.62 371 LYS B N 1
ATOM 6850 C CA . LYS B 1 371 ? 24.078 -50.094 2.828 1 71.62 371 LYS B CA 1
ATOM 6851 C C . LYS B 1 371 ? 24.594 -48.875 3.598 1 71.62 371 LYS B C 1
ATOM 6853 O O . LYS B 1 371 ? 24.062 -47.75 3.457 1 71.62 371 LYS B O 1
ATOM 6858 N N . LYS B 1 372 ? 25.594 -49.125 4.34 1 73.88 372 LYS B N 1
ATOM 6859 C CA . LYS B 1 372 ? 26.141 -48.062 5.168 1 73.88 372 LYS B CA 1
ATOM 6860 C C . LYS B 1 372 ? 26.781 -46.969 4.309 1 73.88 372 LYS B C 1
ATOM 6862 O O . LYS B 1 372 ? 26.625 -45.781 4.582 1 73.88 372 LYS B O 1
ATOM 6867 N N . ALA B 1 373 ? 27.406 -47.281 3.33 1 70.31 373 ALA B N 1
ATOM 6868 C CA . ALA B 1 373 ? 28.062 -46.344 2.432 1 70.31 373 ALA B CA 1
ATOM 6869 C C . ALA B 1 373 ? 27.031 -45.531 1.646 1 70.31 373 ALA B C 1
ATOM 6871 O O . ALA B 1 373 ? 27.203 -44.344 1.429 1 70.31 373 ALA B O 1
ATOM 6872 N N . SER B 1 374 ? 26.031 -46.125 1.347 1 78.62 374 SER B N 1
ATOM 6873 C CA . SER B 1 374 ? 24.953 -45.5 0.619 1 78.62 374 SER B CA 1
ATOM 6874 C C . SER B 1 374 ? 24.25 -44.438 1.48 1 78.62 374 SER B C 1
ATOM 6876 O O . SER B 1 374 ? 24.047 -43.312 1.037 1 78.62 374 SER B O 1
ATOM 6878 N N . ALA B 1 375 ? 24 -44.844 2.646 1 78.81 375 ALA B N 1
ATOM 6879 C CA . ALA B 1 375 ? 23.344 -43.906 3.582 1 78.81 375 ALA B CA 1
ATOM 6880 C C . ALA B 1 375 ? 24.219 -42.688 3.852 1 78.81 375 ALA B C 1
ATOM 6882 O O . ALA B 1 375 ? 23.719 -41.562 3.949 1 78.81 375 ALA B O 1
ATOM 6883 N N . ARG B 1 376 ? 25.438 -42.906 3.945 1 83.56 376 ARG B N 1
ATOM 6884 C CA . ARG B 1 376 ? 26.391 -41.812 4.207 1 83.56 376 ARG B CA 1
ATOM 6885 C C . ARG B 1 376 ? 26.453 -40.844 3.02 1 83.56 376 ARG B C 1
ATOM 6887 O O . ARG B 1 376 ? 26.562 -39.625 3.201 1 83.56 376 ARG B O 1
ATOM 6894 N N . GLU B 1 377 ? 26.453 -41.406 1.909 1 84.25 377 GLU B N 1
ATOM 6895 C CA . GLU B 1 377 ? 26.5 -40.562 0.705 1 84.25 377 GLU B CA 1
ATOM 6896 C C . GLU B 1 377 ? 25.266 -39.688 0.578 1 84.25 377 GLU B C 1
ATOM 6898 O O . GLU B 1 377 ? 25.359 -38.5 0.25 1 84.25 377 GLU B O 1
ATOM 6903 N N . LEU B 1 378 ? 24.188 -40.281 0.843 1 86.56 378 LEU B N 1
ATOM 6904 C CA . LEU B 1 378 ? 22.922 -39.562 0.789 1 86.56 378 LEU B CA 1
ATOM 6905 C C . LEU B 1 378 ? 22.906 -38.438 1.829 1 86.56 378 LEU B C 1
ATOM 6907 O O . LEU B 1 378 ? 22.531 -37.312 1.521 1 86.56 378 LEU B O 1
ATOM 6911 N N . ALA B 1 379 ? 23.344 -38.812 3 1 89.12 379 ALA B N 1
ATOM 6912 C CA . ALA B 1 379 ? 23.391 -37.844 4.098 1 89.12 379 ALA B CA 1
ATOM 6913 C C . ALA B 1 379 ? 24.344 -36.688 3.779 1 89.12 379 ALA B C 1
ATOM 6915 O O . ALA B 1 379 ? 24.047 -35.531 4.07 1 89.12 379 ALA B O 1
ATOM 6916 N N . HIS B 1 380 ? 25.406 -37 3.203 1 91.25 380 HIS B N 1
ATOM 6917 C CA . HIS B 1 380 ? 26.406 -36 2.859 1 91.25 380 HIS B CA 1
ATOM 6918 C C . HIS B 1 380 ? 25.875 -35 1.817 1 91.25 380 HIS B C 1
ATOM 6920 O O . HIS B 1 380 ? 26.094 -33.812 1.922 1 91.25 380 HIS B O 1
ATOM 6926 N N . THR B 1 381 ? 25.188 -35.562 0.876 1 91.06 381 THR B N 1
ATOM 6927 C CA . THR B 1 381 ? 24.609 -34.719 -0.171 1 91.06 381 THR B CA 1
ATOM 6928 C C . THR B 1 381 ? 23.578 -33.75 0.411 1 91.06 381 THR B C 1
ATOM 6930 O O . THR B 1 381 ? 23.609 -32.562 0.11 1 91.06 381 THR B O 1
ATOM 6933 N N . LEU B 1 382 ? 22.766 -34.219 1.296 1 93.12 382 LEU B N 1
ATOM 6934 C CA . LEU B 1 382 ? 21.719 -33.375 1.889 1 93.12 382 LEU B CA 1
ATOM 6935 C C . LEU B 1 382 ? 22.328 -32.312 2.799 1 93.12 382 LEU B C 1
ATOM 6937 O O . LEU B 1 382 ? 21.891 -31.172 2.793 1 93.12 382 LEU B O 1
ATOM 6941 N N . ARG B 1 383 ? 23.297 -32.719 3.531 1 94.31 383 ARG B N 1
ATOM 6942 C CA . ARG B 1 383 ? 23.984 -31.766 4.41 1 94.31 383 ARG B CA 1
ATOM 6943 C C . ARG B 1 383 ? 24.656 -30.656 3.611 1 94.31 383 ARG B C 1
ATOM 6945 O O . ARG B 1 383 ? 24.594 -29.484 4 1 94.31 383 ARG B O 1
ATOM 6952 N N . HIS B 1 384 ? 25.219 -31.031 2.537 1 94.75 384 HIS B N 1
ATOM 6953 C CA . HIS B 1 384 ? 25.875 -30.062 1.673 1 94.75 384 HIS B CA 1
ATOM 6954 C C . HIS B 1 384 ? 24.875 -29.078 1.078 1 94.75 384 HIS B C 1
ATOM 6956 O O . HIS B 1 384 ? 25.125 -27.875 1.039 1 94.75 384 HIS B O 1
ATOM 6962 N N . LEU B 1 385 ? 23.766 -29.578 0.624 1 94.88 385 LEU B N 1
ATOM 6963 C CA . LEU B 1 385 ? 22.719 -28.734 0.064 1 94.88 385 LEU B CA 1
ATOM 6964 C C . LEU B 1 385 ? 22.156 -27.812 1.127 1 94.88 385 LEU B C 1
ATOM 6966 O O . LEU B 1 385 ? 21.906 -26.625 0.859 1 94.88 385 LEU B O 1
ATOM 6970 N N . ALA B 1 386 ? 21.984 -28.312 2.312 1 95.5 386 ALA B N 1
ATOM 6971 C CA . ALA B 1 386 ? 21.469 -27.516 3.42 1 95.5 386 ALA B CA 1
ATOM 6972 C C . ALA B 1 386 ? 22.422 -26.359 3.736 1 95.5 386 ALA B C 1
ATOM 6974 O O . ALA B 1 386 ? 21.984 -25.234 3.994 1 95.5 386 ALA B O 1
ATOM 6975 N N . HIS B 1 387 ? 23.672 -26.656 3.711 1 95.81 387 HIS B N 1
ATOM 6976 C CA . HIS B 1 387 ? 24.688 -25.641 3.977 1 95.81 387 HIS B CA 1
ATOM 6977 C C . HIS B 1 387 ? 24.641 -24.547 2.916 1 95.81 387 HIS B C 1
ATOM 6979 O O . HIS B 1 387 ? 24.734 -23.359 3.24 1 95.81 387 HIS B O 1
ATOM 6985 N N . LYS B 1 388 ? 24.484 -24.938 1.719 1 95.62 388 LYS B N 1
ATOM 6986 C CA . LYS B 1 388 ? 24.438 -23.984 0.62 1 95.62 388 LYS B CA 1
ATOM 6987 C C . LYS B 1 388 ? 23.203 -23.094 0.712 1 95.62 388 LYS B C 1
ATOM 6989 O O . LYS B 1 388 ? 23.281 -21.875 0.515 1 95.62 388 LYS B O 1
ATOM 6994 N N . VAL B 1 389 ? 22.078 -23.641 1.024 1 96.31 389 VAL B N 1
ATOM 6995 C CA . VAL B 1 389 ? 20.844 -22.875 1.173 1 96.31 389 VAL B CA 1
ATOM 6996 C C . VAL B 1 389 ? 20.969 -21.922 2.365 1 96.31 389 VAL B C 1
ATOM 6998 O O . VAL B 1 389 ? 20.562 -20.766 2.291 1 96.31 389 VAL B O 1
ATOM 7001 N N . GLY B 1 390 ? 21.516 -22.438 3.438 1 96.56 390 GLY B N 1
ATOM 7002 C CA . GLY B 1 390 ? 21.734 -21.609 4.613 1 96.56 390 GLY B CA 1
ATOM 7003 C C . GLY B 1 390 ? 22.562 -20.375 4.328 1 96.56 390 GLY B C 1
ATOM 7004 O O . GLY B 1 390 ? 22.234 -19.281 4.773 1 96.56 390 GLY B O 1
ATOM 7005 N N . LYS B 1 391 ? 23.547 -20.562 3.559 1 96.75 391 LYS B N 1
ATOM 7006 C CA . LYS B 1 391 ? 24.406 -19.438 3.178 1 96.75 391 LYS B CA 1
ATOM 7007 C C . LYS B 1 391 ? 23.625 -18.422 2.336 1 96.75 391 LYS B C 1
ATOM 7009 O O . LYS B 1 391 ? 23.797 -17.219 2.51 1 96.75 391 LYS B O 1
ATOM 7014 N N . ARG B 1 392 ? 22.875 -18.906 1.481 1 96.62 392 ARG B N 1
ATOM 7015 C CA . ARG B 1 392 ? 22.062 -18.047 0.628 1 96.62 392 ARG B CA 1
ATOM 7016 C C . ARG B 1 392 ? 21.047 -17.266 1.448 1 96.62 392 ARG B C 1
ATOM 7018 O O . ARG B 1 392 ? 20.781 -16.094 1.171 1 96.62 392 ARG B O 1
ATOM 7025 N N . VAL B 1 393 ? 20.484 -17.875 2.416 1 96.62 393 VAL B N 1
ATOM 7026 C CA . VAL B 1 393 ? 19.531 -17.219 3.311 1 96.62 393 VAL B CA 1
ATOM 7027 C C . VAL B 1 393 ? 20.234 -16.109 4.09 1 96.62 393 VAL B C 1
ATOM 7029 O O . VAL B 1 393 ? 19.719 -15.008 4.207 1 96.62 393 VAL B O 1
ATOM 7032 N N . ASP B 1 394 ? 21.406 -16.406 4.547 1 96 394 ASP B N 1
ATOM 7033 C CA . ASP B 1 394 ? 22.172 -15.406 5.297 1 96 394 ASP B CA 1
ATOM 7034 C C . ASP B 1 394 ? 22.469 -14.188 4.434 1 96 394 ASP B C 1
ATOM 7036 O O . ASP B 1 394 ? 22.422 -13.055 4.914 1 96 394 ASP B O 1
ATOM 7040 N N . HIS B 1 395 ? 22.734 -14.406 3.209 1 95.69 395 HIS B N 1
ATOM 7041 C CA . HIS B 1 395 ? 23.094 -13.336 2.291 1 95.69 395 HIS B CA 1
ATOM 7042 C C . HIS B 1 395 ? 21.906 -12.391 2.061 1 95.69 395 HIS B C 1
ATOM 7044 O O . HIS B 1 395 ? 22.109 -11.234 1.682 1 95.69 395 HIS B O 1
ATOM 7050 N N . VAL B 1 396 ? 20.719 -12.883 2.225 1 96 396 VAL B N 1
ATOM 7051 C CA . VAL B 1 396 ? 19.531 -12.055 2.025 1 96 396 VAL B CA 1
ATOM 7052 C C . VAL B 1 396 ? 19.547 -10.883 3.014 1 96 396 VAL B C 1
ATOM 7054 O O . VAL B 1 396 ? 19.203 -9.758 2.658 1 96 396 VAL B O 1
ATOM 7057 N N . PHE B 1 397 ? 20 -11.094 4.188 1 93.12 397 PHE B N 1
ATOM 7058 C CA . PHE B 1 397 ? 19.953 -10.102 5.25 1 93.12 397 PHE B CA 1
ATOM 7059 C C . PHE B 1 397 ? 21.109 -9.117 5.121 1 93.12 397 PHE B C 1
ATOM 7061 O O . PHE B 1 397 ? 21.156 -8.102 5.828 1 93.12 397 PHE B O 1
ATOM 7068 N N . ASP B 1 398 ? 22 -9.359 4.148 1 93.69 398 ASP B N 1
ATOM 7069 C CA . ASP B 1 398 ? 23.109 -8.445 3.869 1 93.69 398 ASP B CA 1
ATOM 7070 C C . ASP B 1 398 ? 22.75 -7.465 2.756 1 93.69 398 ASP B C 1
ATOM 7072 O O . ASP B 1 398 ? 23.531 -6.582 2.414 1 93.69 398 ASP B O 1
ATOM 7076 N N . ALA B 1 399 ? 21.562 -7.613 2.287 1 94.38 399 ALA B N 1
ATOM 7077 C CA . ALA B 1 399 ? 21.172 -6.781 1.152 1 94.38 399 ALA B CA 1
ATOM 7078 C C . ALA B 1 399 ? 20.984 -5.328 1.581 1 94.38 399 ALA B C 1
ATOM 7080 O O . ALA B 1 399 ? 20.438 -5.062 2.654 1 94.38 399 ALA B O 1
ATOM 7081 N N . ASP B 1 400 ? 21.375 -4.375 0.74 1 90.44 400 ASP B N 1
ATOM 7082 C CA . ASP B 1 400 ? 21.266 -2.947 1.032 1 90.44 400 ASP B CA 1
ATOM 7083 C C . ASP B 1 400 ? 20.016 -2.35 0.367 1 90.44 400 ASP B C 1
ATOM 7085 O O . ASP B 1 400 ? 19.531 -1.3 0.787 1 90.44 400 ASP B O 1
ATOM 7089 N N . THR B 1 401 ? 19.688 -2.984 -0.705 1 89.81 401 THR B N 1
ATOM 7090 C CA . THR B 1 401 ? 18.547 -2.482 -1.461 1 89.81 401 THR B CA 1
ATOM 7091 C C . THR B 1 401 ? 17.484 -3.564 -1.616 1 89.81 401 THR B C 1
ATOM 7093 O O . THR B 1 401 ? 17.766 -4.75 -1.423 1 89.81 401 THR B O 1
ATOM 7096 N N . ARG B 1 402 ? 16.344 -3.148 -1.944 1 89.5 402 ARG B N 1
ATOM 7097 C CA . ARG B 1 402 ? 15.25 -4.078 -2.176 1 89.5 402 ARG B CA 1
ATOM 7098 C C . ARG B 1 402 ? 15.531 -4.977 -3.375 1 89.5 402 ARG B C 1
ATOM 7100 O O . ARG B 1 402 ? 15.242 -6.176 -3.346 1 89.5 402 ARG B O 1
ATOM 7107 N N . THR B 1 403 ? 16.047 -4.457 -4.41 1 90.81 403 THR B N 1
ATOM 7108 C CA . THR B 1 403 ? 16.375 -5.207 -5.621 1 90.81 403 THR B CA 1
ATOM 7109 C C . THR B 1 403 ? 17.391 -6.305 -5.324 1 90.81 403 THR B C 1
ATOM 7111 O O . THR B 1 403 ? 17.234 -7.438 -5.785 1 90.81 403 THR B O 1
ATOM 7114 N N . GLU B 1 404 ? 18.328 -5.914 -4.535 1 94.38 404 GLU B N 1
ATOM 7115 C CA . GLU B 1 404 ? 19.344 -6.895 -4.145 1 94.38 404 GLU B CA 1
ATOM 7116 C C . GLU B 1 404 ? 18.734 -7.992 -3.273 1 94.38 404 GLU B C 1
ATOM 7118 O O . GLU B 1 404 ? 19.062 -9.172 -3.438 1 94.38 404 GLU B O 1
ATOM 7123 N N . ARG B 1 405 ? 17.953 -7.559 -2.361 1 95.25 405 ARG B N 1
ATOM 7124 C CA . ARG B 1 405 ? 17.281 -8.523 -1.499 1 95.25 405 ARG B CA 1
ATOM 7125 C C . ARG B 1 405 ? 16.453 -9.508 -2.32 1 95.25 405 ARG B C 1
ATOM 7127 O O . ARG B 1 405 ? 16.484 -10.711 -2.076 1 95.25 405 ARG B O 1
ATOM 7134 N N . ASP B 1 406 ? 15.734 -9.016 -3.332 1 95.19 406 ASP B N 1
ATOM 7135 C CA . ASP B 1 406 ? 14.891 -9.867 -4.176 1 95.19 406 ASP B CA 1
ATOM 7136 C C . ASP B 1 406 ? 15.734 -10.875 -4.949 1 95.19 406 ASP B C 1
ATOM 7138 O O . ASP B 1 406 ? 15.352 -12.039 -5.074 1 95.19 406 ASP B O 1
ATOM 7142 N N . GLU B 1 407 ? 16.828 -10.453 -5.441 1 96.31 407 GLU B N 1
ATOM 7143 C CA . GLU B 1 407 ? 17.719 -11.352 -6.176 1 96.31 407 GLU B CA 1
ATOM 7144 C C . GLU B 1 407 ? 18.266 -12.445 -5.266 1 96.31 407 GLU B C 1
ATOM 7146 O O . GLU B 1 407 ? 18.344 -13.609 -5.664 1 96.31 407 GLU B O 1
ATOM 7151 N N . ARG B 1 408 ? 18.688 -12 -4.133 1 96.88 408 ARG B N 1
ATOM 7152 C CA . ARG B 1 408 ? 19.234 -12.961 -3.18 1 96.88 408 ARG B CA 1
ATOM 7153 C C . ARG B 1 408 ? 18.172 -13.938 -2.699 1 96.88 408 ARG B C 1
ATOM 7155 O O . ARG B 1 408 ? 18.438 -15.125 -2.529 1 96.88 408 ARG B O 1
ATOM 7162 N N . MET B 1 409 ? 17.031 -13.477 -2.471 1 97.44 409 MET B N 1
ATOM 7163 C CA . MET B 1 409 ? 15.922 -14.352 -2.102 1 97.44 409 MET B CA 1
ATOM 7164 C C . MET B 1 409 ? 15.602 -15.336 -3.223 1 97.44 409 MET B C 1
ATOM 7166 O O . MET B 1 409 ? 15.258 -16.484 -2.961 1 97.44 409 MET B O 1
ATOM 7170 N N . HIS B 1 410 ? 15.711 -14.852 -4.422 1 96.75 410 HIS B N 1
ATOM 7171 C CA . HIS B 1 410 ? 15.484 -15.711 -5.574 1 96.75 410 HIS B CA 1
ATOM 7172 C C . HIS B 1 410 ? 16.5 -16.859 -5.617 1 96.75 410 HIS B C 1
ATOM 7174 O O . HIS B 1 410 ? 16.141 -17.984 -5.941 1 96.75 410 HIS B O 1
ATOM 7180 N N . ARG B 1 411 ? 17.703 -16.562 -5.27 1 96.5 411 ARG B N 1
ATOM 7181 C CA . ARG B 1 411 ? 18.734 -17.578 -5.215 1 96.5 411 ARG B CA 1
ATOM 7182 C C . ARG B 1 411 ? 18.453 -18.594 -4.098 1 96.5 411 ARG B C 1
ATOM 7184 O O . ARG B 1 411 ? 18.641 -19.797 -4.277 1 96.5 411 ARG B O 1
ATOM 7191 N N . ALA B 1 412 ? 18.078 -18.062 -3.004 1 96.94 412 ALA B N 1
ATOM 7192 C CA . ALA B 1 412 ? 17.703 -18.938 -1.9 1 96.94 412 ALA B CA 1
ATOM 7193 C C . ALA B 1 412 ? 16.562 -19.859 -2.303 1 96.94 412 ALA B C 1
ATOM 7195 O O . ALA B 1 412 ? 16.562 -21.047 -1.969 1 96.94 412 ALA B O 1
ATOM 7196 N N . ARG B 1 413 ? 15.617 -19.375 -3.043 1 96.75 413 ARG B N 1
ATOM 7197 C CA . ARG B 1 413 ? 14.469 -20.141 -3.506 1 96.75 413 ARG B CA 1
ATOM 7198 C C . ARG B 1 413 ? 14.914 -21.297 -4.398 1 96.75 413 ARG B C 1
ATOM 7200 O O . ARG B 1 413 ? 14.453 -22.422 -4.238 1 96.75 413 ARG B O 1
ATOM 7207 N N . LYS B 1 414 ? 15.758 -21.016 -5.309 1 94.94 414 LYS B N 1
ATOM 7208 C CA . LYS B 1 414 ? 16.25 -22.047 -6.211 1 94.94 414 LYS B CA 1
ATOM 7209 C C . LYS B 1 414 ? 16.969 -23.156 -5.438 1 94.94 414 LYS B C 1
ATOM 7211 O O . LYS B 1 414 ? 16.781 -24.344 -5.727 1 94.94 414 LYS B O 1
ATOM 7216 N N . GLY B 1 415 ? 17.766 -22.719 -4.512 1 95.06 415 GLY B N 1
ATOM 7217 C CA . GLY B 1 415 ? 18.453 -23.703 -3.672 1 95.06 415 GLY B CA 1
ATOM 7218 C C . GLY B 1 415 ? 17.5 -24.531 -2.838 1 95.06 415 GLY B C 1
ATOM 7219 O O . GLY B 1 415 ? 17.672 -25.75 -2.703 1 95.06 415 GLY B O 1
ATOM 7220 N N . ALA B 1 416 ? 16.547 -23.906 -2.289 1 95.94 416 ALA B N 1
ATOM 7221 C CA . ALA B 1 416 ? 15.555 -24.594 -1.473 1 95.94 416 ALA B CA 1
ATOM 7222 C C . ALA B 1 416 ? 14.797 -25.625 -2.291 1 95.94 416 ALA B C 1
ATOM 7224 O O . ALA B 1 416 ? 14.516 -26.734 -1.81 1 95.94 416 ALA B O 1
ATOM 7225 N N . LYS B 1 417 ? 14.445 -25.328 -3.492 1 94.69 417 LYS B N 1
ATOM 7226 C CA . LYS B 1 417 ? 13.75 -26.266 -4.359 1 94.69 417 LYS B CA 1
ATOM 7227 C C . LYS B 1 417 ? 14.617 -27.484 -4.652 1 94.69 417 LYS B C 1
ATOM 7229 O O . LYS B 1 417 ? 14.133 -28.625 -4.629 1 94.69 417 LYS B O 1
ATOM 7234 N N . ARG B 1 418 ? 15.859 -27.203 -4.941 1 94.5 418 ARG B N 1
ATOM 7235 C CA . ARG B 1 418 ? 16.781 -28.297 -5.195 1 94.5 418 ARG B CA 1
ATOM 7236 C C . ARG B 1 418 ? 16.875 -29.234 -3.99 1 94.5 418 ARG B C 1
ATOM 7238 O O . ARG B 1 418 ? 16.875 -30.453 -4.141 1 94.5 418 ARG B O 1
ATOM 7245 N N . MET B 1 419 ? 16.969 -28.625 -2.873 1 94.25 419 MET B N 1
ATOM 7246 C CA . MET B 1 419 ? 17.062 -29.422 -1.65 1 94.25 419 MET B CA 1
ATOM 7247 C C . MET B 1 419 ? 15.797 -30.234 -1.434 1 94.25 419 MET B C 1
ATOM 7249 O O . MET B 1 419 ? 15.859 -31.406 -1.065 1 94.25 419 MET B O 1
ATOM 7253 N N . LYS B 1 420 ? 14.688 -29.625 -1.638 1 95.06 420 LYS B N 1
ATOM 7254 C CA . LYS B 1 420 ? 13.406 -30.328 -1.48 1 95.06 420 LYS B CA 1
ATOM 7255 C C . LYS B 1 420 ? 13.344 -31.562 -2.355 1 95.06 420 LYS B C 1
ATOM 7257 O O . LYS B 1 420 ? 13 -32.656 -1.877 1 95.06 420 LYS B O 1
ATOM 7262 N N . TYR B 1 421 ? 13.742 -31.453 -3.582 1 94.12 421 TYR B N 1
ATOM 7263 C CA . TYR B 1 421 ? 13.641 -32.562 -4.512 1 94.12 421 TYR B CA 1
ATOM 7264 C C . TYR B 1 421 ? 14.703 -33.625 -4.219 1 94.12 421 TYR B C 1
ATOM 7266 O O . TYR B 1 421 ? 14.492 -34.812 -4.461 1 94.12 421 TYR B O 1
ATOM 7274 N N . ALA B 1 422 ? 15.836 -33.188 -3.664 1 93.88 422 ALA B N 1
ATOM 7275 C CA . ALA B 1 422 ? 16.828 -34.156 -3.189 1 93.88 422 ALA B CA 1
ATOM 7276 C C . ALA B 1 422 ? 16.266 -35 -2.047 1 93.88 422 ALA B C 1
ATOM 7278 O O . ALA B 1 422 ? 16.531 -36.188 -1.971 1 93.88 422 ALA B O 1
ATOM 7279 N N . ILE B 1 423 ? 15.539 -34.375 -1.195 1 94.12 423 ILE B N 1
ATOM 7280 C CA . ILE B 1 423 ? 14.922 -35.094 -0.086 1 94.12 423 ILE B CA 1
ATOM 7281 C C . ILE B 1 423 ? 13.875 -36.062 -0.622 1 94.12 423 ILE B C 1
ATOM 7283 O O . ILE B 1 423 ? 13.742 -37.188 -0.121 1 94.12 423 ILE B O 1
ATOM 7287 N N . GLU B 1 424 ? 13.141 -35.688 -1.678 1 94.38 424 GLU B N 1
ATOM 7288 C CA . GLU B 1 424 ? 12.141 -36.562 -2.275 1 94.38 424 GLU B CA 1
ATOM 7289 C C . GLU B 1 424 ? 12.773 -37.875 -2.785 1 94.38 424 GLU B C 1
ATOM 7291 O O . GLU B 1 424 ? 12.188 -38.938 -2.646 1 94.38 424 GLU B O 1
ATOM 7296 N N . VAL B 1 425 ? 13.938 -37.75 -3.33 1 92.31 425 VAL B N 1
ATOM 7297 C CA . VAL B 1 425 ? 14.633 -38.906 -3.873 1 92.31 425 VAL B CA 1
ATOM 7298 C C . VAL B 1 425 ? 14.93 -39.906 -2.752 1 92.31 425 VAL B C 1
ATOM 7300 O O . VAL B 1 425 ? 14.859 -41.125 -2.955 1 92.31 425 VAL B O 1
ATOM 7303 N N . MET B 1 426 ? 15.156 -39.438 -1.579 1 88.75 426 MET B N 1
ATOM 7304 C CA . MET B 1 426 ? 15.602 -40.312 -0.475 1 88.75 426 MET B CA 1
ATOM 7305 C C . MET B 1 426 ? 14.422 -40.75 0.381 1 88.75 426 MET B C 1
ATOM 7307 O O . MET B 1 426 ? 14.586 -41.5 1.341 1 88.75 426 MET B O 1
ATOM 7311 N N . GLU B 1 427 ? 13.266 -40.344 0.029 1 90.12 427 GLU B N 1
ATOM 7312 C CA . GLU B 1 427 ? 12.07 -40.562 0.837 1 90.12 427 GLU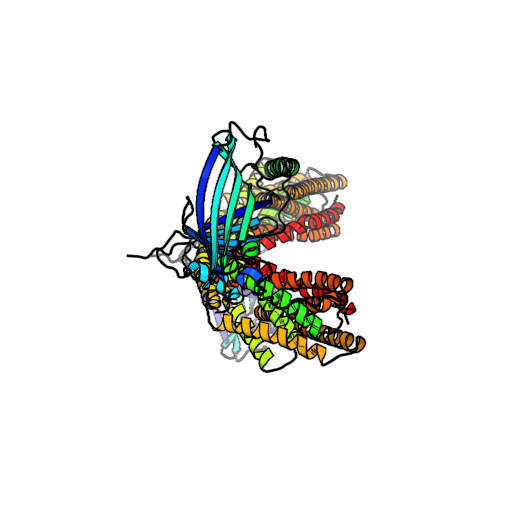 B CA 1
ATOM 7313 C C . GLU B 1 427 ? 11.875 -42.062 1.13 1 90.12 427 GLU B C 1
ATOM 7315 O O . GLU B 1 427 ? 11.539 -42.438 2.254 1 90.12 427 GLU B O 1
ATOM 7320 N N . PRO B 1 428 ? 12.188 -42.969 0.191 1 86.75 428 PRO B N 1
ATOM 7321 C CA . PRO B 1 428 ? 11.953 -44.406 0.447 1 86.75 428 PRO B CA 1
ATOM 7322 C C . PRO B 1 428 ? 12.875 -44.969 1.533 1 86.75 428 PRO B C 1
ATOM 7324 O O . PRO B 1 428 ? 12.562 -46 2.137 1 86.75 428 PRO B O 1
ATOM 7327 N N . VAL B 1 429 ? 13.984 -44.406 1.769 1 84.5 429 VAL B N 1
ATOM 7328 C CA . VAL B 1 429 ? 14.945 -44.844 2.771 1 84.5 429 VAL B CA 1
ATOM 7329 C C . VAL B 1 429 ? 14.438 -44.5 4.168 1 84.5 429 VAL B C 1
ATOM 7331 O O . VAL B 1 429 ? 14.586 -45.281 5.105 1 84.5 429 VAL B O 1
ATOM 7334 N N . SER B 1 430 ? 13.914 -43.375 4.328 1 86.56 430 SER B N 1
ATOM 7335 C CA . SER B 1 430 ? 13.383 -42.906 5.598 1 86.56 430 SER B CA 1
ATOM 7336 C C . SER B 1 430 ? 12.07 -42.156 5.395 1 86.56 430 SER B C 1
ATOM 7338 O O . SER B 1 430 ? 12.039 -40.906 5.465 1 86.56 430 SER B O 1
ATOM 7340 N N . LYS B 1 431 ? 11.016 -42.844 5.266 1 88.69 431 LYS B N 1
ATOM 7341 C CA . LYS B 1 431 ? 9.727 -42.281 4.855 1 88.69 431 LYS B CA 1
ATOM 7342 C C . LYS B 1 431 ? 9.219 -41.25 5.855 1 88.69 431 LYS B C 1
ATOM 7344 O O . LYS B 1 431 ? 8.914 -40.125 5.484 1 88.69 431 LYS B O 1
ATOM 7349 N N . SER B 1 432 ? 9.258 -41.625 7.129 1 90.94 432 SER B N 1
ATOM 7350 C CA . SER B 1 432 ? 8.688 -40.75 8.148 1 90.94 432 SER B CA 1
ATOM 7351 C C . SER B 1 432 ? 9.508 -39.469 8.297 1 90.94 432 SER B C 1
ATOM 7353 O O . SER B 1 432 ? 8.953 -38.375 8.32 1 90.94 432 SER B O 1
ATOM 7355 N N . ARG B 1 433 ? 10.844 -39.625 8.422 1 92.81 433 ARG B N 1
ATOM 7356 C CA . ARG B 1 433 ? 11.711 -38.469 8.594 1 92.81 433 ARG B CA 1
ATOM 7357 C C . ARG B 1 433 ? 11.688 -37.562 7.352 1 92.81 433 ARG B C 1
ATOM 7359 O O . ARG B 1 433 ? 11.68 -36.344 7.457 1 92.81 433 ARG B O 1
ATOM 7366 N N . ALA B 1 434 ? 11.656 -38.156 6.188 1 92.94 434 ALA B N 1
ATOM 7367 C CA . ALA B 1 434 ? 11.625 -37.406 4.934 1 92.94 434 ALA B CA 1
ATOM 7368 C C . ALA B 1 434 ? 10.312 -36.656 4.789 1 92.94 434 ALA B C 1
ATOM 7370 O O . ALA B 1 434 ? 10.305 -35.5 4.371 1 92.94 434 ALA B O 1
ATOM 7371 N N . LYS B 1 435 ? 9.242 -37.281 5.152 1 94.06 435 LYS B N 1
ATOM 7372 C CA . LYS B 1 435 ? 7.938 -36.625 5.062 1 94.06 435 LYS B CA 1
ATOM 7373 C C . LYS B 1 435 ? 7.863 -35.406 5.984 1 94.06 435 LYS B C 1
ATOM 7375 O O . LYS B 1 435 ? 7.301 -34.375 5.617 1 94.06 435 LYS B O 1
ATOM 7380 N N . ARG B 1 436 ? 8.391 -35.562 7.164 1 93.88 436 ARG B N 1
ATOM 7381 C CA . ARG B 1 436 ? 8.43 -34.438 8.102 1 93.88 436 ARG B CA 1
ATOM 7382 C C . ARG B 1 436 ? 9.281 -33.312 7.562 1 93.88 436 ARG B C 1
ATOM 7384 O O . ARG B 1 436 ? 8.891 -32.125 7.648 1 93.88 436 ARG B O 1
ATOM 7391 N N . ALA B 1 437 ? 10.445 -33.625 7.074 1 94.69 437 ALA B N 1
ATOM 7392 C CA . ALA B 1 437 ? 11.32 -32.594 6.492 1 94.69 437 ALA B CA 1
ATOM 7393 C C . ALA B 1 437 ? 10.648 -31.906 5.32 1 94.69 437 ALA B C 1
ATOM 7395 O O . ALA B 1 437 ? 10.727 -30.688 5.195 1 94.69 437 ALA B O 1
ATOM 7396 N N . LEU B 1 438 ? 9.938 -32.656 4.562 1 95.44 438 LEU B N 1
ATOM 7397 C CA . LEU B 1 438 ? 9.297 -32.125 3.371 1 95.44 438 LEU B CA 1
ATOM 7398 C C . LEU B 1 438 ? 8.156 -31.172 3.746 1 95.44 438 LEU B C 1
ATOM 7400 O O . LEU B 1 438 ? 7.91 -30.188 3.057 1 95.44 438 LEU B O 1
ATOM 7404 N N . LYS B 1 439 ? 7.488 -31.469 4.812 1 94.56 439 LYS B N 1
ATOM 7405 C CA . LYS B 1 439 ? 6.418 -30.594 5.281 1 94.56 439 LYS B CA 1
ATOM 7406 C C . LYS B 1 439 ? 6.953 -29.203 5.641 1 94.56 439 LYS B C 1
ATOM 7408 O O . LYS B 1 439 ? 6.402 -28.188 5.211 1 94.56 439 LYS B O 1
ATOM 7413 N N . HIS B 1 440 ? 8.039 -29.156 6.352 1 93.62 440 HIS B N 1
ATOM 7414 C CA . HIS B 1 440 ? 8.633 -27.891 6.766 1 93.62 440 HIS B CA 1
ATOM 7415 C C . HIS B 1 440 ? 9.297 -27.188 5.586 1 93.62 440 HIS B C 1
ATOM 7417 O O . HIS B 1 440 ? 9.25 -25.953 5.492 1 93.62 440 HIS B O 1
ATOM 7423 N N . PHE B 1 441 ? 9.867 -27.906 4.688 1 93.31 441 PHE B N 1
ATOM 7424 C CA . PHE B 1 441 ? 10.469 -27.297 3.504 1 93.31 441 PHE B CA 1
ATOM 7425 C C . PHE B 1 441 ? 9.391 -26.719 2.586 1 93.31 441 PHE B C 1
ATOM 7427 O O . PHE B 1 441 ? 9.625 -25.719 1.903 1 93.31 441 PHE B O 1
ATOM 7434 N N . SER B 1 442 ? 8.289 -27.391 2.648 1 94 442 SER B N 1
ATOM 7435 C CA . SER B 1 442 ? 7.184 -26.859 1.858 1 94 442 SER B CA 1
ATOM 7436 C C . SER B 1 442 ? 6.758 -25.484 2.361 1 94 442 SER B C 1
ATOM 7438 O O . SER B 1 442 ? 6.477 -24.594 1.563 1 94 442 SER B O 1
ATOM 7440 N N . HIS B 1 443 ? 6.707 -25.359 3.617 1 95 443 HIS B N 1
ATOM 7441 C CA . HIS B 1 443 ? 6.371 -24.062 4.191 1 95 443 HIS B CA 1
ATOM 7442 C C . HIS B 1 443 ? 7.434 -23.031 3.852 1 95 443 HIS B C 1
ATOM 7444 O O . HIS B 1 443 ? 7.102 -21.891 3.514 1 95 443 HIS B O 1
ATOM 7450 N N . PHE B 1 444 ? 8.68 -23.391 3.994 1 96.75 444 PHE B N 1
ATOM 7451 C CA . PHE B 1 444 ? 9.789 -22.531 3.631 1 96.75 444 PHE B CA 1
ATOM 7452 C C . PHE B 1 444 ? 9.711 -22.125 2.164 1 96.75 444 PHE B C 1
ATOM 7454 O O . PHE B 1 444 ? 9.867 -20.953 1.825 1 96.75 444 PHE B O 1
ATOM 7461 N N . GLN B 1 445 ? 9.336 -23 1.343 1 95.56 445 GLN B N 1
ATOM 7462 C CA . GLN B 1 445 ? 9.195 -22.75 -0.088 1 95.56 445 GLN B CA 1
ATOM 7463 C C . GLN B 1 445 ? 7.996 -21.844 -0.372 1 95.56 445 GLN B C 1
ATOM 7465 O O . GLN B 1 445 ? 8.031 -21.047 -1.304 1 95.56 445 GLN B O 1
ATOM 7470 N N . ASP B 1 446 ? 6.973 -22.031 0.395 1 96.38 446 ASP B N 1
ATOM 7471 C CA . ASP B 1 446 ? 5.801 -21.172 0.224 1 96.38 446 ASP B CA 1
ATOM 7472 C C . ASP B 1 446 ? 6.148 -19.703 0.467 1 96.38 446 ASP B C 1
ATOM 7474 O O . ASP B 1 446 ? 5.707 -18.828 -0.276 1 96.38 446 ASP B O 1
ATOM 7478 N N . VAL B 1 447 ? 6.926 -19.469 1.463 1 97.44 447 VAL B N 1
ATOM 7479 C CA . VAL B 1 447 ? 7.352 -18.109 1.804 1 97.44 447 VAL B CA 1
ATOM 7480 C C . VAL B 1 447 ? 8.18 -17.531 0.665 1 97.44 447 VAL B C 1
ATOM 7482 O O . VAL B 1 447 ? 7.934 -16.406 0.217 1 97.44 447 VAL B O 1
ATOM 7485 N N . LEU B 1 448 ? 9.133 -18.312 0.181 1 97.5 448 LEU B N 1
ATOM 7486 C CA . LEU B 1 448 ? 10 -17.875 -0.902 1 97.5 448 LEU B CA 1
ATOM 7487 C C . LEU B 1 448 ? 9.219 -17.703 -2.197 1 97.5 448 LEU B C 1
ATOM 7489 O O . LEU B 1 448 ? 9.453 -16.75 -2.953 1 97.5 448 LEU B O 1
ATOM 7493 N N . GLY B 1 449 ? 8.289 -18.625 -2.385 1 96.88 449 GLY B N 1
ATOM 7494 C CA . GLY B 1 449 ? 7.469 -18.578 -3.582 1 96.88 449 GLY B CA 1
ATOM 7495 C C . GLY B 1 449 ? 6.539 -17.375 -3.615 1 96.88 449 GLY B C 1
ATOM 7496 O O . GLY B 1 449 ? 6.402 -16.719 -4.648 1 96.88 449 GLY B O 1
ATOM 7497 N N . GLU B 1 450 ? 5.926 -17.141 -2.498 1 97.25 450 GLU B N 1
ATOM 7498 C CA . GLU B 1 450 ? 5.047 -15.977 -2.398 1 97.25 450 GLU B CA 1
ATOM 7499 C C . GLU B 1 450 ? 5.816 -14.68 -2.615 1 97.25 450 GLU B C 1
ATOM 7501 O O . GLU B 1 450 ? 5.324 -13.766 -3.277 1 97.25 450 GLU B O 1
ATOM 7506 N N . HIS B 1 451 ? 6.988 -14.578 -2.055 1 97.81 451 HIS B N 1
ATOM 7507 C CA . HIS B 1 451 ? 7.84 -13.414 -2.27 1 97.81 451 HIS B CA 1
ATOM 7508 C C . HIS B 1 451 ? 8.156 -13.227 -3.75 1 97.81 451 HIS B C 1
ATOM 7510 O O . HIS B 1 451 ? 8.008 -12.125 -4.285 1 97.81 451 HIS B O 1
ATOM 7516 N N . GLN B 1 452 ? 8.562 -14.273 -4.375 1 96.81 452 GLN B N 1
ATOM 7517 C CA . GLN B 1 452 ? 8.938 -14.219 -5.785 1 96.81 452 GLN B CA 1
ATOM 7518 C C . GLN B 1 452 ? 7.738 -13.844 -6.652 1 96.81 452 GLN B C 1
ATOM 7520 O O . GLN B 1 452 ? 7.867 -13.047 -7.586 1 96.81 452 GLN B O 1
ATOM 7525 N N . ASP B 1 453 ? 6.605 -14.469 -6.328 1 97.06 453 ASP B N 1
ATOM 7526 C CA . ASP B 1 453 ? 5.402 -14.156 -7.094 1 97.06 453 ASP B CA 1
ATOM 7527 C C . ASP B 1 453 ? 5.02 -12.688 -6.953 1 97.06 453 ASP B C 1
ATOM 7529 O O . ASP B 1 453 ? 4.566 -12.062 -7.91 1 97.06 453 ASP B O 1
ATOM 7533 N N . SER B 1 454 ? 5.188 -12.172 -5.781 1 97.25 454 SER B N 1
ATOM 7534 C CA . SER B 1 454 ? 4.887 -10.766 -5.547 1 97.25 454 SER B CA 1
ATOM 7535 C C . SER B 1 454 ? 5.836 -9.859 -6.328 1 97.25 454 SER B C 1
ATOM 7537 O O . SER B 1 454 ? 5.414 -8.844 -6.887 1 97.25 454 SER B O 1
ATOM 7539 N N . VAL B 1 455 ? 7.098 -10.188 -6.352 1 96.81 455 VAL B N 1
ATOM 7540 C CA . VAL B 1 455 ? 8.094 -9.414 -7.082 1 96.81 455 VAL B CA 1
ATOM 7541 C C . VAL B 1 455 ? 7.762 -9.422 -8.57 1 96.81 455 VAL B C 1
ATOM 7543 O O . VAL B 1 455 ? 7.816 -8.383 -9.234 1 96.81 455 VAL B O 1
ATOM 7546 N N . VAL B 1 456 ? 7.402 -10.562 -9.078 1 97.25 456 VAL B N 1
ATOM 7547 C CA . VAL B 1 456 ? 7.074 -10.688 -10.5 1 97.25 456 VAL B CA 1
ATOM 7548 C C . VAL B 1 456 ? 5.801 -9.898 -10.797 1 97.25 456 VAL B C 1
ATOM 7550 O O . VAL B 1 456 ? 5.699 -9.242 -11.836 1 97.25 456 VAL B O 1
ATOM 7553 N N . ALA B 1 457 ? 4.832 -9.969 -9.914 1 97.62 457 ALA B N 1
ATOM 7554 C CA . ALA B 1 457 ? 3.596 -9.203 -10.07 1 97.62 457 ALA B CA 1
ATOM 7555 C C . ALA B 1 457 ? 3.885 -7.711 -10.188 1 97.62 457 ALA B C 1
ATOM 7557 O O . ALA B 1 457 ? 3.271 -7.016 -11 1 97.62 457 ALA B O 1
ATOM 7558 N N . GLN B 1 458 ? 4.82 -7.25 -9.359 1 95.56 458 GLN B N 1
ATOM 7559 C CA . GLN B 1 458 ? 5.23 -5.852 -9.406 1 95.56 458 GLN B CA 1
ATOM 7560 C C . GLN B 1 458 ? 5.699 -5.461 -10.805 1 95.56 458 GLN B C 1
ATOM 7562 O O . GLN B 1 458 ? 5.301 -4.414 -11.328 1 95.56 458 GLN B O 1
ATOM 7567 N N . HIS B 1 459 ? 6.48 -6.316 -11.398 1 95.31 459 HIS B N 1
ATOM 7568 C CA . HIS B 1 459 ? 7.004 -6.051 -12.734 1 95.31 459 HIS B CA 1
ATOM 7569 C C . HIS B 1 459 ? 5.883 -5.98 -13.766 1 95.31 459 HIS B C 1
ATOM 7571 O O . HIS B 1 459 ? 5.867 -5.09 -14.617 1 95.31 459 HIS B O 1
ATOM 7577 N N . HIS B 1 460 ? 4.973 -6.902 -13.664 1 96.56 460 HIS B N 1
ATOM 7578 C CA . HIS B 1 460 ? 3.854 -6.902 -14.602 1 96.56 460 HIS B CA 1
ATOM 7579 C C . HIS B 1 460 ? 3 -5.648 -14.438 1 96.56 460 HIS B C 1
ATOM 7581 O O . HIS B 1 460 ? 2.604 -5.031 -15.43 1 96.56 460 HIS B O 1
ATOM 7587 N N . LEU B 1 461 ? 2.729 -5.273 -13.211 1 95.88 461 LEU B N 1
ATOM 7588 C CA . LEU B 1 461 ? 1.894 -4.105 -12.945 1 95.88 461 LEU B CA 1
ATOM 7589 C C . LEU B 1 461 ? 2.539 -2.838 -13.5 1 95.88 461 LEU B C 1
ATOM 7591 O O . LEU B 1 461 ? 1.859 -1.991 -14.086 1 95.88 461 LEU B O 1
ATOM 7595 N N . LEU B 1 462 ? 3.842 -2.729 -13.328 1 93.5 462 LEU B N 1
ATOM 7596 C CA . LEU B 1 462 ? 4.57 -1.58 -13.852 1 93.5 462 LEU B CA 1
ATOM 7597 C C . LEU B 1 462 ? 4.535 -1.56 -15.375 1 93.5 462 LEU B C 1
ATOM 7599 O O . LEU B 1 462 ? 4.375 -0.499 -15.984 1 93.5 462 LEU B O 1
ATOM 7603 N N . GLU B 1 463 ? 4.652 -2.73 -15.945 1 94.12 463 GLU B N 1
ATOM 7604 C CA . GLU B 1 463 ? 4.613 -2.832 -17.406 1 94.12 463 GLU B CA 1
ATOM 7605 C C . GLU B 1 463 ? 3.234 -2.467 -17.938 1 94.12 463 GLU B C 1
ATOM 7607 O O . GLU B 1 463 ? 3.121 -1.781 -18.969 1 94.12 463 GLU B O 1
ATOM 7612 N N . ILE B 1 464 ? 2.203 -2.885 -17.297 1 93.88 464 ILE B N 1
ATOM 7613 C CA . ILE B 1 464 ? 0.842 -2.547 -17.703 1 93.88 464 ILE B CA 1
ATOM 7614 C C . ILE B 1 464 ? 0.65 -1.033 -17.656 1 93.88 464 ILE B C 1
ATOM 7616 O O . ILE B 1 464 ? 0.123 -0.438 -18.594 1 93.88 464 ILE B O 1
ATOM 7620 N N . ALA B 1 465 ? 1.102 -0.464 -16.562 1 91.25 465 ALA B N 1
ATOM 7621 C CA . ALA B 1 465 ? 0.943 0.977 -16.375 1 91.25 465 ALA B CA 1
ATOM 7622 C C . ALA B 1 465 ? 1.716 1.751 -17.438 1 91.25 465 ALA B C 1
ATOM 7624 O O . ALA B 1 465 ? 1.271 2.807 -17.891 1 91.25 465 ALA B O 1
ATOM 7625 N N . ALA B 1 466 ? 2.836 1.27 -17.875 1 88.5 466 ALA B N 1
ATOM 7626 C CA . ALA B 1 466 ? 3.715 1.943 -18.828 1 88.5 466 ALA B CA 1
ATOM 7627 C C . ALA B 1 466 ? 3.129 1.908 -20.234 1 88.5 466 ALA B C 1
ATOM 7629 O O . ALA B 1 466 ? 3.473 2.74 -21.078 1 88.5 466 ALA B O 1
ATOM 7630 N N . GLU B 1 467 ? 2.281 0.979 -20.609 1 84.44 467 GLU B N 1
ATOM 7631 C CA . GLU B 1 467 ? 1.701 0.829 -21.938 1 84.44 467 GLU B CA 1
ATOM 7632 C C . GLU B 1 467 ? 0.736 1.969 -22.25 1 84.44 467 GLU B C 1
ATOM 7634 O O . GLU B 1 467 ? 0.458 2.25 -23.422 1 84.44 467 GLU B O 1
ATOM 7639 N N . GLN B 1 468 ? 0.346 2.977 -21.453 1 67.62 468 GLN B N 1
ATOM 7640 C CA . GLN B 1 468 ? -0.39 4.23 -21.562 1 67.62 468 GLN B CA 1
ATOM 7641 C C . GLN B 1 468 ? -1.737 4.02 -22.25 1 67.62 468 GLN B C 1
ATOM 7643 O O . GLN B 1 468 ? -2.285 4.949 -22.844 1 67.62 468 GLN B O 1
ATOM 7648 N N . GLU B 1 469 ? -2.277 2.939 -22.219 1 70.81 469 GLU B N 1
ATOM 7649 C CA . GLU B 1 469 ? -3.541 2.676 -22.906 1 70.81 469 GLU B CA 1
ATOM 7650 C C . GLU B 1 469 ? -4.707 2.654 -21.922 1 70.81 469 GLU B C 1
ATOM 7652 O O . GLU B 1 469 ? -5.684 1.934 -22.125 1 70.81 469 GLU B O 1
ATOM 7657 N N . HIS B 1 470 ? -4.527 3.408 -20.938 1 78.75 470 HIS B N 1
ATOM 7658 C CA . HIS B 1 470 ? -5.598 3.383 -19.938 1 78.75 470 HIS B CA 1
ATOM 7659 C C . HIS B 1 470 ? -5.746 4.738 -19.25 1 78.75 470 HIS B C 1
ATOM 7661 O O . HIS B 1 470 ? -4.957 5.652 -19.5 1 78.75 470 HIS B O 1
ATOM 7667 N N . THR B 1 471 ? -6.793 4.852 -18.5 1 84.38 471 THR B N 1
ATOM 7668 C CA . THR B 1 471 ? -7.125 6.117 -17.844 1 84.38 471 THR B CA 1
ATOM 7669 C C . THR B 1 471 ? -6.219 6.359 -16.641 1 84.38 471 THR B C 1
ATOM 7671 O O . THR B 1 471 ? -5.547 5.438 -16.172 1 84.38 471 THR B O 1
ATOM 7674 N N . SER B 1 472 ? -6.211 7.562 -16.219 1 87.19 472 SER B N 1
ATOM 7675 C CA . SER B 1 472 ? -5.449 7.93 -15.031 1 87.19 472 SER B CA 1
ATOM 7676 C C . SER B 1 472 ? -5.91 7.145 -13.805 1 87.19 472 SER B C 1
ATOM 7678 O O . SER B 1 472 ? -5.09 6.676 -13.016 1 87.19 472 SER B O 1
ATOM 7680 N N . LEU B 1 473 ? -7.18 6.93 -13.773 1 89 473 LEU B N 1
ATOM 7681 C CA . LEU B 1 473 ? -7.707 6.242 -12.594 1 89 473 LEU B CA 1
ATOM 7682 C C . LEU B 1 473 ? -7.395 4.75 -12.648 1 89 473 LEU B C 1
ATOM 7684 O O . LEU B 1 473 ? -7.184 4.117 -11.617 1 89 473 LEU B O 1
ATOM 7688 N N . THR B 1 474 ? -7.34 4.219 -13.867 1 91.5 474 THR B N 1
ATOM 7689 C CA . THR B 1 474 ? -6.914 2.832 -14.008 1 91.5 474 THR B CA 1
ATOM 7690 C C . THR B 1 474 ? -5.461 2.668 -13.57 1 91.5 474 THR B C 1
ATOM 7692 O O . THR B 1 474 ? -5.125 1.726 -12.844 1 91.5 474 THR B O 1
ATOM 7695 N N . SER B 1 475 ? -4.684 3.611 -14.031 1 92.81 475 SER B N 1
ATOM 7696 C CA . SER B 1 475 ? -3.283 3.578 -13.625 1 92.81 475 SER B CA 1
ATOM 7697 C C . SER B 1 475 ? -3.139 3.762 -12.125 1 92.81 475 SER B C 1
ATOM 7699 O O . SER B 1 475 ? -2.256 3.168 -11.5 1 92.81 475 SER B O 1
ATOM 7701 N N . PHE B 1 476 ? -4.031 4.602 -11.594 1 94.38 476 PHE B N 1
ATOM 7702 C CA . PHE B 1 476 ? -4.094 4.812 -10.156 1 94.38 476 PHE B CA 1
ATOM 7703 C C . PHE B 1 476 ? -4.344 3.5 -9.422 1 94.38 476 PHE B C 1
ATOM 7705 O O . PHE B 1 476 ? -3.648 3.18 -8.461 1 94.38 476 PHE B O 1
ATOM 7712 N N . GLY B 1 477 ? -5.285 2.762 -9.898 1 94.12 477 GLY B N 1
ATOM 7713 C CA . GLY B 1 477 ? -5.59 1.464 -9.32 1 94.12 477 GLY B CA 1
ATOM 7714 C C . GLY B 1 477 ? -4.449 0.473 -9.438 1 94.12 477 GLY B C 1
ATOM 7715 O O . GLY B 1 477 ? -4.188 -0.295 -8.508 1 94.12 477 GLY B O 1
ATOM 7716 N N . LEU B 1 478 ? -3.756 0.458 -10.562 1 95.06 478 LEU B N 1
ATOM 7717 C CA . LEU B 1 478 ? -2.582 -0.391 -10.742 1 95.06 478 LEU B CA 1
ATOM 7718 C C . LEU B 1 478 ? -1.5 -0.047 -9.727 1 95.06 478 LEU B C 1
ATOM 7720 O O . LEU B 1 478 ? -0.808 -0.937 -9.227 1 95.06 478 LEU B O 1
ATOM 7724 N N . GLY B 1 479 ? -1.34 1.247 -9.453 1 94.56 479 GLY B N 1
ATOM 7725 C CA . GLY B 1 479 ? -0.392 1.673 -8.438 1 94.56 479 GLY B CA 1
ATOM 7726 C C . GLY B 1 479 ? -0.733 1.157 -7.051 1 94.56 479 GLY B C 1
ATOM 7727 O O . GLY B 1 479 ? 0.156 0.76 -6.297 1 94.56 479 GLY B O 1
ATOM 7728 N N . MET B 1 480 ? -2.047 1.198 -6.754 1 94.88 480 MET B N 1
ATOM 7729 C CA . MET B 1 480 ? -2.5 0.648 -5.477 1 94.88 480 MET B CA 1
ATOM 7730 C C . MET B 1 480 ? -2.121 -0.824 -5.355 1 94.88 480 MET B C 1
ATOM 7732 O O . MET B 1 480 ? -1.615 -1.255 -4.316 1 94.88 480 MET B O 1
ATOM 7736 N N . ALA B 1 481 ? -2.357 -1.538 -6.422 1 95.69 481 ALA B N 1
ATOM 7737 C CA . ALA B 1 481 ? -2.045 -2.965 -6.441 1 95.69 481 ALA B CA 1
ATOM 7738 C C . ALA B 1 481 ? -0.543 -3.199 -6.309 1 95.69 481 ALA B C 1
ATOM 7740 O O . ALA B 1 481 ? -0.112 -4.117 -5.605 1 95.69 481 ALA B O 1
ATOM 7741 N N . TYR B 1 482 ? 0.223 -2.42 -6.996 1 95.31 482 TYR B N 1
ATOM 7742 C CA . TYR B 1 482 ? 1.678 -2.514 -6.938 1 95.31 482 TYR B CA 1
ATOM 7743 C C . TYR B 1 482 ? 2.178 -2.365 -5.508 1 95.31 482 TYR B C 1
ATOM 7745 O O . TYR B 1 482 ? 3 -3.16 -5.043 1 95.31 482 TYR B O 1
ATOM 7753 N N . ARG B 1 483 ? 1.696 -1.326 -4.84 1 93.31 483 ARG B N 1
ATOM 7754 C CA . ARG B 1 483 ? 2.107 -1.081 -3.461 1 93.31 483 ARG B CA 1
ATOM 7755 C C . ARG B 1 483 ? 1.723 -2.248 -2.559 1 93.31 483 ARG B C 1
ATOM 7757 O O . ARG B 1 483 ? 2.453 -2.586 -1.625 1 93.31 483 ARG B O 1
ATOM 7764 N N . ARG B 1 484 ? 0.592 -2.789 -2.764 1 93.62 484 ARG B N 1
ATOM 7765 C CA . ARG B 1 484 ? 0.177 -3.957 -1.992 1 93.62 484 ARG B CA 1
ATOM 7766 C C . ARG B 1 484 ? 1.154 -5.113 -2.178 1 93.62 484 ARG B C 1
ATOM 7768 O O . ARG B 1 484 ? 1.505 -5.797 -1.215 1 93.62 484 ARG B O 1
ATOM 7775 N N . GLU B 1 485 ? 1.53 -5.344 -3.404 1 95.38 485 GLU B N 1
ATOM 7776 C CA . GLU B 1 485 ? 2.496 -6.402 -3.682 1 95.38 485 GLU B CA 1
ATOM 7777 C C . GLU B 1 485 ? 3.834 -6.121 -3.002 1 95.38 485 GLU B C 1
ATOM 7779 O O . GLU B 1 485 ? 4.496 -7.043 -2.518 1 95.38 485 GLU B O 1
ATOM 7784 N N . LEU B 1 486 ? 4.266 -4.828 -2.975 1 92.88 486 LEU B N 1
ATOM 7785 C CA . LEU B 1 486 ? 5.484 -4.465 -2.26 1 92.88 486 LEU B CA 1
ATOM 7786 C C . LEU B 1 486 ? 5.387 -4.859 -0.79 1 92.88 486 LEU B C 1
ATOM 7788 O O . LEU B 1 486 ? 6.34 -5.406 -0.227 1 92.88 486 LEU B O 1
ATOM 7792 N N . GLU B 1 487 ? 4.27 -4.621 -0.226 1 91.75 487 GLU B N 1
ATOM 7793 C CA . GLU B 1 487 ? 4.059 -4.938 1.185 1 91.75 487 GLU B CA 1
ATOM 7794 C C . GLU B 1 487 ? 4.102 -6.441 1.428 1 91.75 487 GLU B C 1
ATOM 7796 O O . GLU B 1 487 ? 4.652 -6.898 2.43 1 91.75 487 GLU B O 1
ATOM 7801 N N . ILE B 1 488 ? 3.488 -7.156 0.51 1 94.5 488 ILE B N 1
ATOM 7802 C CA . ILE B 1 488 ? 3.473 -8.609 0.63 1 94.5 488 ILE B CA 1
ATOM 7803 C C . ILE B 1 488 ? 4.898 -9.148 0.548 1 94.5 488 ILE B C 1
ATOM 7805 O O . ILE B 1 488 ? 5.305 -9.977 1.368 1 94.5 488 ILE B O 1
ATOM 7809 N N . ALA B 1 489 ? 5.637 -8.703 -0.438 1 95.31 489 ALA B N 1
ATOM 7810 C CA . ALA B 1 489 ? 7.023 -9.133 -0.592 1 95.31 489 ALA B CA 1
ATOM 7811 C C . ALA B 1 489 ? 7.832 -8.836 0.667 1 95.31 489 ALA B C 1
ATOM 7813 O O . ALA B 1 489 ? 8.586 -9.688 1.142 1 95.31 489 ALA B O 1
ATOM 7814 N N . ASP B 1 490 ? 7.66 -7.641 1.248 1 92.69 490 ASP B N 1
ATOM 7815 C CA . ASP B 1 490 ? 8.359 -7.258 2.471 1 92.69 490 ASP B CA 1
ATOM 7816 C C . ASP B 1 490 ? 7.957 -8.156 3.639 1 92.69 490 ASP B C 1
ATOM 7818 O O . ASP B 1 490 ? 8.805 -8.57 4.43 1 92.69 490 ASP B O 1
ATOM 7822 N N . GLY B 1 491 ? 6.656 -8.414 3.693 1 94.19 491 GLY B N 1
ATOM 7823 C CA . GLY B 1 491 ? 6.176 -9.297 4.746 1 94.19 491 GLY B CA 1
ATOM 7824 C C . GLY B 1 491 ? 6.781 -10.68 4.684 1 94.19 491 GLY B C 1
ATOM 7825 O O . GLY B 1 491 ? 7.156 -11.25 5.711 1 94.19 491 GLY B O 1
ATOM 7826 N N . GLN B 1 492 ? 6.902 -11.188 3.502 1 96.12 492 GLN B N 1
ATOM 7827 C CA . GLN B 1 492 ? 7.473 -12.516 3.328 1 96.12 492 GLN B CA 1
ATOM 7828 C C . GLN B 1 492 ? 8.953 -12.531 3.695 1 96.12 492 GLN B C 1
ATOM 7830 O O . GLN B 1 492 ? 9.453 -13.508 4.258 1 96.12 492 GLN B O 1
ATOM 7835 N N . SER B 1 493 ? 9.641 -11.477 3.354 1 94.69 493 SER B N 1
ATOM 7836 C CA . SER B 1 493 ? 11.07 -11.406 3.645 1 94.69 493 SER B CA 1
ATOM 7837 C C . SER B 1 493 ? 11.336 -11.469 5.145 1 94.69 493 SER B C 1
ATOM 7839 O O . SER B 1 493 ? 12.367 -11.984 5.582 1 94.69 493 SER B O 1
ATOM 7841 N N . THR B 1 494 ? 10.398 -11.039 5.969 1 94.38 494 THR B N 1
ATOM 7842 C CA . THR B 1 494 ? 10.562 -11.039 7.418 1 94.38 494 THR B CA 1
ATOM 7843 C C . THR B 1 494 ? 10.383 -12.445 7.98 1 94.38 494 THR B C 1
ATOM 7845 O O . THR B 1 494 ? 10.844 -12.734 9.086 1 94.38 494 THR B O 1
ATOM 7848 N N . LEU B 1 495 ? 9.766 -13.312 7.211 1 96.25 495 LEU B N 1
ATOM 7849 C CA . LEU B 1 495 ? 9.484 -14.664 7.672 1 96.25 495 LEU B CA 1
ATOM 7850 C C . LEU B 1 495 ? 10.609 -15.617 7.273 1 96.25 495 LEU B C 1
ATOM 7852 O O . LEU B 1 495 ? 10.641 -16.766 7.719 1 96.25 495 LEU B O 1
ATOM 7856 N N . LEU B 1 496 ? 11.531 -15.211 6.438 1 96.12 496 LEU B N 1
ATOM 7857 C CA . LEU B 1 496 ? 12.531 -16.047 5.785 1 96.12 496 LEU B CA 1
ATOM 7858 C C . LEU B 1 496 ? 13.383 -16.781 6.812 1 96.12 496 LEU B C 1
ATOM 7860 O O . LEU B 1 496 ? 13.523 -18.016 6.75 1 96.12 496 LEU B O 1
ATOM 7864 N N . ARG B 1 497 ? 13.906 -16.047 7.816 1 94.19 497 ARG B N 1
ATOM 7865 C CA . ARG B 1 497 ? 14.828 -16.625 8.781 1 94.19 497 ARG B CA 1
ATOM 7866 C C . ARG B 1 497 ? 14.141 -17.688 9.641 1 94.19 497 ARG B C 1
ATOM 7868 O O . ARG B 1 497 ? 14.672 -18.781 9.844 1 94.19 497 ARG B O 1
ATOM 7875 N N . LYS B 1 498 ? 13.016 -17.328 10.117 1 96.19 498 LYS B N 1
ATOM 7876 C CA . LYS B 1 498 ? 12.273 -18.234 10.984 1 96.19 498 LYS B CA 1
ATOM 7877 C C . LYS B 1 498 ? 11.898 -19.531 10.242 1 96.19 498 LYS B C 1
ATOM 7879 O O . LYS B 1 498 ? 12.086 -20.625 10.773 1 96.19 498 LYS B O 1
ATOM 7884 N N . THR B 1 499 ? 11.391 -19.422 9.047 1 96.62 499 THR B N 1
ATOM 7885 C CA . THR B 1 499 ? 10.938 -20.594 8.297 1 96.62 499 THR B CA 1
ATOM 7886 C C . THR B 1 499 ? 12.125 -21.453 7.867 1 96.62 499 THR B C 1
ATOM 7888 O O . THR B 1 499 ? 12.023 -22.672 7.812 1 96.62 499 THR B O 1
ATOM 7891 N N . TRP B 1 500 ? 13.273 -20.844 7.582 1 96.5 500 TRP B N 1
ATOM 7892 C CA . TRP B 1 500 ? 14.469 -21.609 7.246 1 96.5 500 TRP B CA 1
ATOM 7893 C C . TRP B 1 500 ? 14.953 -22.422 8.445 1 96.5 500 TRP B C 1
ATOM 7895 O O . TRP B 1 500 ? 15.281 -23.609 8.312 1 96.5 500 TRP B O 1
ATOM 7905 N N . LYS B 1 501 ? 14.969 -21.781 9.602 1 96 501 LYS B N 1
ATOM 7906 C CA . LYS B 1 501 ? 15.406 -22.469 10.82 1 96 501 LYS B CA 1
ATOM 7907 C C . LYS B 1 501 ? 14.547 -23.688 11.102 1 96 501 LYS B C 1
ATOM 7909 O O . LYS B 1 501 ? 15.062 -24.75 11.469 1 96 501 LYS B O 1
ATOM 7914 N N . GLU B 1 502 ? 13.312 -23.578 10.891 1 95.81 502 GLU B N 1
ATOM 7915 C CA . GLU B 1 502 ? 12.398 -24.688 11.102 1 95.81 502 GLU B CA 1
ATOM 7916 C C . GLU B 1 502 ? 12.625 -25.797 10.078 1 95.81 502 GLU B C 1
ATOM 7918 O O . GLU B 1 502 ? 12.617 -26.984 10.422 1 95.81 502 GLU B O 1
ATOM 7923 N N . ALA B 1 503 ? 12.797 -25.438 8.836 1 95.75 503 ALA B N 1
ATOM 7924 C CA . ALA B 1 503 ? 12.992 -26.406 7.758 1 95.75 503 ALA B CA 1
ATOM 7925 C C . ALA B 1 503 ? 14.289 -27.188 7.957 1 95.75 503 ALA B C 1
ATOM 7927 O O . ALA B 1 503 ? 14.297 -28.422 7.859 1 95.75 503 ALA B O 1
ATOM 7928 N N . VAL B 1 504 ? 15.375 -26.516 8.305 1 94.69 504 VAL B N 1
ATOM 7929 C CA . VAL B 1 504 ? 16.672 -27.172 8.422 1 94.69 504 VAL B CA 1
ATOM 7930 C C . VAL B 1 504 ? 16.688 -28.047 9.68 1 94.69 504 VAL B C 1
ATOM 7932 O O . VAL B 1 504 ? 17.281 -29.125 9.688 1 94.69 504 VAL B O 1
ATOM 7935 N N . LYS B 1 505 ? 16.109 -27.594 10.734 1 94.5 505 LYS B N 1
ATOM 7936 C CA . LYS B 1 505 ? 16.031 -28.391 11.953 1 94.5 505 LYS B CA 1
ATOM 7937 C C . LYS B 1 505 ? 15.305 -29.719 11.695 1 94.5 505 LYS B C 1
ATOM 7939 O O . LYS B 1 505 ? 15.75 -30.766 12.156 1 94.5 505 LYS B O 1
ATOM 7944 N N . SER B 1 506 ? 14.273 -29.641 10.953 1 93.5 506 SER B N 1
ATOM 7945 C CA . SER B 1 506 ? 13.5 -30.844 10.648 1 93.5 506 SER B CA 1
ATOM 7946 C C . SER B 1 506 ? 14.273 -31.781 9.727 1 93.5 506 SER B C 1
ATOM 7948 O O . SER B 1 506 ? 14.188 -33 9.852 1 93.5 506 SER B O 1
ATOM 7950 N N . ALA B 1 507 ? 15.031 -31.25 8.836 1 93.06 507 ALA B N 1
ATOM 7951 C CA . ALA B 1 507 ? 15.75 -32.031 7.836 1 93.06 507 ALA B CA 1
ATOM 7952 C C . ALA B 1 507 ? 17.031 -32.625 8.414 1 93.06 507 ALA B C 1
ATOM 7954 O O . ALA B 1 507 ? 17.578 -33.594 7.871 1 93.06 507 ALA B O 1
ATOM 7955 N N . SER B 1 508 ? 17.5 -32.094 9.523 1 92.81 508 SER B N 1
ATOM 7956 C CA . SER B 1 508 ? 18.781 -32.469 10.094 1 92.81 508 SER B CA 1
ATOM 7957 C C . SER B 1 508 ? 18.766 -33.969 10.492 1 92.81 508 SER B C 1
ATOM 7959 O O . SER B 1 508 ? 19.812 -34.594 10.562 1 92.81 508 SER B O 1
ATOM 7961 N N . SER B 1 509 ? 17.625 -34.469 10.688 1 90.75 509 SER B N 1
ATOM 7962 C CA . SER B 1 509 ? 17.516 -35.875 11.055 1 90.75 509 SER B CA 1
ATOM 7963 C C . SER B 1 509 ? 17.891 -36.781 9.891 1 90.75 509 SER B C 1
ATOM 7965 O O . SER B 1 509 ? 18.141 -37.969 10.086 1 90.75 509 SER B O 1
ATOM 7967 N N . LEU B 1 510 ? 17.922 -36.281 8.742 1 91 510 LEU B N 1
ATOM 7968 C CA . LEU B 1 510 ? 18.219 -37.062 7.551 1 91 510 LEU B CA 1
ATOM 7969 C C . LEU B 1 510 ? 19.719 -37.188 7.336 1 91 510 LEU B C 1
ATOM 7971 O O . LEU B 1 510 ? 20.172 -37.938 6.484 1 91 510 LEU B O 1
ATOM 7975 N N . TRP B 1 511 ? 20.438 -36.344 8.094 1 86.69 511 TRP B N 1
ATOM 7976 C CA . TRP B 1 511 ? 21.891 -36.469 8.039 1 86.69 511 TRP B CA 1
ATOM 7977 C C . TRP B 1 511 ? 22.5 -36.312 9.422 1 86.69 511 TRP B C 1
ATOM 7979 O O . TRP B 1 511 ? 21.875 -35.75 10.328 1 86.69 511 TRP B O 1
#

Radius of gyration: 47.3 Å; Cα contacts (8 Å, |Δi|>4): 1620; chains: 2; bounding box: 79×139×97 Å

InterPro domains:
  IPR007899 CHAD domain [PF05235] (228-461)
  IPR007899 CHAD domain [PS51708] (218-505)
  IPR007899 CHAD domain [SM00880] (228-496)
  IPR023577 CYTH domain [PF01928] (12-200)
  IPR023577 CYTH domain [PS51707] (11-207)
  IPR023577 CYTH domain [SM01118] (11-204)
  IPR033469 CYTH-like domain superfamily [SSF55154] (11-207)
  IPR038186 CHAD domain superfamily [G3DSA:1.40.20.10] (215-509)

Solvent-accessible surface area (backbone atoms only — not comparable to full-atom values): 52910 Å² total; per-residue (Å²): 129,82,75,71,74,82,73,68,48,76,43,81,43,43,50,47,50,30,33,48,93,52,100,62,76,83,72,87,79,72,87,43,80,70,51,45,80,76,67,46,74,52,74,46,59,35,37,32,41,28,44,26,32,94,55,24,41,36,56,52,67,56,30,46,36,30,43,34,40,51,69,94,74,36,13,36,41,35,38,37,74,64,62,85,52,23,32,34,36,35,38,43,72,64,70,92,65,89,63,80,54,63,79,60,50,61,51,43,38,79,68,46,57,84,54,59,74,39,71,51,28,38,40,36,31,46,34,39,38,35,40,35,23,22,76,97,64,42,60,20,31,37,38,32,44,31,43,35,41,26,23,31,56,88,64,46,65,69,48,74,51,52,37,36,38,38,36,58,42,75,43,38,68,65,36,50,51,54,49,48,52,56,41,43,73,71,60,34,39,77,46,88,63,91,44,72,62,55,60,50,50,49,84,80,53,77,50,43,70,72,86,71,67,76,85,68,96,59,54,42,59,60,57,32,48,40,35,45,44,49,54,30,49,52,44,28,49,52,14,48,36,27,41,72,68,67,40,87,61,12,57,52,44,26,43,50,24,37,47,44,46,37,31,39,41,72,66,68,67,60,92,43,73,69,53,50,49,51,41,52,51,36,51,50,56,40,55,44,41,44,56,35,39,47,36,55,54,46,49,54,48,53,56,54,51,56,72,69,50,77,89,51,60,56,52,66,56,37,50,49,50,52,49,54,57,38,51,59,48,37,54,53,21,46,50,46,32,52,52,49,67,69,30,66,69,44,47,48,48,56,50,50,50,52,48,50,47,55,50,45,58,53,49,49,73,70,52,81,68,55,63,68,59,26,50,51,52,52,19,50,48,51,50,51,45,51,52,54,28,51,51,31,51,56,51,30,77,68,42,88,43,70,70,52,25,52,53,32,44,50,52,24,40,55,40,46,51,38,43,52,40,45,46,59,44,47,22,81,68,40,50,70,60,35,50,54,18,47,53,36,39,47,53,34,45,47,42,42,46,51,24,50,51,24,54,50,45,37,53,52,42,51,52,59,32,67,68,59,83,60,51,24,49,32,16,16,36,41,15,29,51,34,44,51,29,52,51,49,27,54,55,30,60,72,45,48,65,63,34,46,54,51,19,51,62,45,40,43,78,66,81,127,85,74,73,76,83,73,70,47,76,45,81,45,43,49,47,51,30,31,47,93,52,102,62,78,82,70,86,78,70,88,43,78,72,50,44,78,77,66,46,75,51,74,45,58,36,38,31,41,29,45,26,32,93,54,24,40,36,56,54,67,56,32,48,36,32,44,34,41,51,71,94,75,36,11,35,41,34,36,37,74,64,62,86,54,24,31,35,37,36,39,44,72,63,71,91,65,90,63,80,53,65,78,60,51,61,49,42,38,80,67,47,58,83,53,61,74,40,74,51,28,38,39,36,30,45,34,39,39,36,41,35,24,24,76,99,64,43,60,21,31,37,38,34,42,31,44,36,42,24,23,32,56,86,64,46,65,69,46,74,52,54,40,36,38,38,37,58,42,75,43,38,68,66,35,50,50,54,51,48,52,54,42,43,73,73,59,35,39,77,45,87,64,92,42,72,63,55,59,50,50,47,85,80,53,76,48,43,69,72,86,71,69,76,86,67,95,59,55,42,59,59,57,32,47,37,36,46,43,49,54,32,51,51,46,28,48,52,15,49,37,27,42,73,67,67,39,87,62,12,58,51,44,26,42,50,22,37,48,44,45,39,31,38,41,70,67,68,69,59,91,44,74,68,53,50,50,52,40,52,52,36,50,51,56,38,55,43,40,42,57,34,40,46,37,55,53,48,49,54,47,52,56,54,50,57,70,68,50,76,91,53,60,56,51,67,58,36,49,50,50,54,49,54,56,39,52,57,50,37,56,55,21,47,51,46,30,51,52,47,68,69,31,66,69,45,46,47,49,55,51,52,52,52,49,49,48,55,50,44,56,56,50,50,74,69,52,82,67,54,62,68,58,27,50,49,52,54,17,49,47,51,50,51,45,50,52,52,28,49,51,32,52,57,51,29,78,68,42,90,44,69,70,51,26,51,53,32,44,51,51,23,39,55,41,46,52,37,44,52,39,44,46,58,46,48,22,80,69,40,49,69,61,36,51,52,16,48,53,35,39,46,53,34,45,48,41,43,46,51,25,50,51,24,53,52,44,37,54,51,40,52,51,60,32,66,67,59,82,61,50,25,49,32,15,17,37,41,15,29,52,34,44,52,28,52,51,50,28,54,56,30,60,71,44,48,64,62,35,46,53,51,18,51,60,47,38,42,77,67,80

Secondary structure (DSSP, 8-state):
------PPEEEEEEEEEEE-SSSPPPPP-TT-TT--SPPEEEEEEEEEEEEE-TT-HHHHTT-EEEEEESSTT-EEEEEEE-STTEEEEEEE---S-SSPPHHHHHHTHHHHTTPPPEEEEEEEEEEEEEEEE-GGG-EEEEEEEEEEEEEETTS---EEEEEEEEEE-TTHHHHHHHHHHHHHHTT-EE-S-S-HHHHHHTTS--------PPPS----HHHHHHHHHHHHHHHHHHHHHHHHTT-TTHHHHHHHHHHHHHHHIIIII-S-HHHHHHHHHHHHHHHHTHHHHHHHHHHHHHHHHHHHSTT-TTHHHHHHHHHHHHHHHHHHHHHHHHHHHTSHHHHHHHHHHHHHHHHHHHHHHH----HHHHHHHHHHHHHHHHHHHHHHHHHHTT-SSHHHHHHHHHHHHHHHHHHHHHHHHHTTTSHHHHHHHHHHHHHHHHHHHHHHHHHHHHHHHHHHHHT--S-HHHHHHHHHHHHHHHHHHHHHHHHHHHHHHHHHHHHGGG-/------PPEEEEEEEEEEE-SSSPPPPP-TT-TT--SPPEEEEEEEEEEEEE-TT-HHHHTT-EEEEEESSTT-EEEEEEE-STTEEEEEEE---S-SSPPHHHHHHTHHHHTTPPPEEEEEEEEEEEEEEEE-GGG-EEEEEEEEEEEEEETTS---EEEEEEEEEE-TTHHHHHHHHHHHHHHTT-EE-S-S-HHHHHHTTS--------PPPS----HHHHHHHHHHHHHHHHHHHHHHHHTT-TTHHHHHHHHHHHHHHHIIIII-S-HHHHHHHHHHHHHHHHTHHHHHHHHHHHHHHHHHHHSTT-TTHHHHHHHHHHHHHHHHHHHHHHHHHHHTSHHHHHHHHHHHHHHHHHHHHHHH----HHHHHHHHHHHHHHHHHHHHHHHHHHTT-SSHHHHHHHHHHHHHHHHHHHHHHHHHTTTSHHHHHHHHHHHHHHHHHHHHHHHHHHHHHHHHHHHHT--S-HHHHHHHHHHHHHHHHHHHHHHHHHHHHHHHHHHHHGGG-